Protein 4K5U (pdb70)

InterPro domains:
  IPR000372 Leucine-rich repeat N-terminal domain [PF01462] (1-28)
  IPR000372 Leucine-rich repeat N-terminal domain [SM00013] (1-33)
  IPR001611 Leucine-rich repeat [PF13855] (54-108)
  IPR001611 Leucine-rich repeat [PS51450] (78-99)
  IPR001611 Leucine-rich repeat [PS51450] (126-147)
  IPR003591 Leucine-rich repeat, typical subtype [SM00369] (32-51)
  IPR003591 Leucine-rich repeat, typical subtype [SM00369] (52-75)
  IPR003591 Leucine-rich repeat, typical subtype [SM00369] (76-99)
  IPR003591 Leucine-rich repeat, typical subtype [SM00369] (100-123)
  IPR003591 Leucine-rich repeat, typical subtype [SM00369] (124-147)
  IPR032675 Leucine-rich repeat domain superfamily [G3DSA:3.80.10.10] (1-218)
  IPR050541 Leucine-rich repeat and transmembrane domain-containing protein [PTHR24369] (2-107)

Sequence (870 aa):
ACPSQCSCSGTEVNCAGKSLASVPAGIPTTTRVLYLNSNQITKLEPGVFDRLANLRELHLWGNQLVSLPPGVFDNLANLEKLWLNSNQLTSLPAGLFDRLVNLEHLGLCCMKLTELPSGAFDKLTRLKQLGLDQNQLKSIPDGAFARLPSLTHVWLHTNPWDCQCTDILYLSGWVAQHSSIVGEGWPWRHSPDSAKCSGTNTPVRAVTEASTSPSKCPACPSQCSCSGTEVNCAGKSLASVPAGIPTTTRVLYLNSNQITKLEPGVFDRLANLRELHLWGNQLVSLPPGVFDNLANLEKLWLNSNQLTSLPAGLFDRLVNLEHLGLCCMKLTELPSGAFDKLTRLKQLGLDQNQLKSIPDGAFARLPSLTHVWLHTNPWDCQCTDILYLSGWVAQHSSIVGEGWPWRHSPDSAKCSGTNTPVRAVTEASTSPSKCPACPSQCSCSGTEVNCAGKSLASVPAGIPTTTRVLYLNSNQITKLEPGVFDRLANLRELHLWGNQLVSLPPGVFDNLANLEKLWLNSNQLTSLPAGLFDRLVNLEHLGLCCMKLTELPSGAFDKLTRLKQLGLDQNQLKSIPDGAFARLPSLTHVWLHTNPWDCQCTDILYLSGWVAQHSSIVGEGWPWRHSPDSAKCSGTNTPVRAVTEASTSPSKCACPSQCSCSGTEVNCAGKSLASVPAGIPTTTRVLYLNSNQITKLEPGVFDRLANLRELHLWGNQLVSLPPGVFDNLANLEKLWLNSNQLTSLPAGLFDRLVNLEHLGLCCMKLTELPSGAFDKLTRLKQLGLDQNQLKSIPDGAFARLPSLTHVWLHTNPWDCQCTDILYLSGWVAQHSSIVGEGWPWRHSPDSAKCSGTNTPVRAVTEASTSPSKC

B-factor: mean 22.4, std 8.34, range [7.24, 65.6]

Foldseek 3Di:
DADPQWDDDDQEIANALSQDAADDPDNDLSHAHYHHAQYAHAAYDACNCQSNLNYQEYHHAHYAHAAYPQCSCQSNLNHAEYAHEHYAYQEYDPNNCQNPQNYAYYHDAQYAHAAYDAQNCQNNQNHAEEEHAHYAYQAHAACRCVRNVNYQAYEQAHYQHALQAPRRVNVLCVLLVNQQRYADDVVTDRDSQRCAHNPPRGRSVPRDPVRYDNVPDD/DADPCWDDDDQEIANAQSQDQADDPDNDLSHAHYHPAQHAHAAYDAPNCQSNQNYQEYAHDHYAYAAYPQCNCVSNQNHAYYAHAQYAYQEYDPNRCQSPQNHAYYHDANYAHAAYDPPNCQRNQNYAEEEHAHYAYAAYAACNCVRNPNYQAYEQAHYQHALQAPRRVRVLCVLLVNQRRYADDVPTDRDSQRHAHNPPRGRSVPRDPVRYDNVPDD/DADPQWDDDDQEIGNAQRQDQEDDPDNDLSHAEYAHAHHAHQAYDAPPCQSNQNYQEYHHAHYAHAAYDQCRCQSNQNHAYYAHHHYAYQEYDPNSCQNPQNHAYYHDAQYAHAAYDQNNCQRNQRHAEEEHAHYAYQAYAACSCVNHVNYQAYEQAHYQHALQALRRPNVLCVLLVNQNRYADDVVTDRDSQRCAHNPPRGRSVPRDPVSYDNPPD/DADPCWDDDDQEIANEQSQDQADDPDRDLSHAAYHDYQHAHAAYDQVNCQSNQNYQYYAHYNYAYAAYPQCNCQSNCNHAEYAHAHYAYQEYDPNNCQSPQNHAYYHDAHYAHAAYDACNCQNNQNHAEEEHAQYAYQAYAACSCVNNVNYQAYEHANYQHALQALRLPNVLCVLLVNQNRYADDVPTDRDSQRCAHNPPRGRSVVRDNVNYDNVVD

Structure (mmCIF, N/CA/C/O backbone):
data_4K5U
#
_entry.id   4K5U
#
_cell.length_a   57.710
_cell.length_b   62.784
_cell.length_c   63.366
_cell.angle_alpha   72.03
_cell.angle_beta   71.39
_cell.angle_gamma   84.35
#
_symmetry.space_group_name_H-M   'P 1'
#
loop_
_entity.id
_entity.type
_entity.pdbx_description
1 polymer 'Variable lymphocyte receptor'
2 non-polymer beta-D-galactopyranose
3 water water
#
loop_
_atom_site.group_PDB
_atom_site.id
_atom_site.type_symbol
_atom_site.label_atom_id
_atom_site.label_alt_id
_atom_site.label_comp_id
_atom_site.label_asym_id
_atom_site.label_entity_id
_atom_site.label_seq_id
_atom_site.pdbx_PDB_ins_code
_atom_site.Cartn_x
_atom_site.Cartn_y
_atom_site.Cartn_z
_atom_site.occupancy
_atom_site.B_iso_or_equiv
_atom_site.auth_seq_id
_atom_site.auth_comp_id
_atom_site.auth_asym_id
_atom_site.auth_atom_id
_atom_site.pdbx_PDB_model_num
ATOM 1 N N . ALA A 1 2 ? 6.675 1.601 22.260 1.00 47.61 2 ALA B N 1
ATOM 2 C CA . ALA A 1 2 ? 5.850 0.898 23.307 1.00 46.43 2 ALA B CA 1
ATOM 3 C C . ALA A 1 2 ? 6.500 1.030 24.697 1.00 44.84 2 ALA B C 1
ATOM 4 O O . ALA A 1 2 ? 6.464 0.097 25.501 1.00 46.52 2 ALA B O 1
ATOM 6 N N . CYS A 1 3 ? 7.029 2.218 24.989 1.00 41.41 3 CYS B N 1
ATOM 7 C CA . CYS A 1 3 ? 8.117 2.347 25.940 1.00 37.21 3 CYS B CA 1
ATOM 8 C C . CYS A 1 3 ? 7.758 1.915 27.360 1.00 35.06 3 CYS B C 1
ATOM 9 O O . CYS A 1 3 ? 6.710 2.332 27.844 1.00 33.86 3 CYS B O 1
ATOM 12 N N . PRO A 1 4 ? 8.632 1.104 28.036 1.00 32.01 4 PRO B N 1
ATOM 13 C CA . PRO A 1 4 ? 8.401 0.940 29.462 1.00 30.52 4 PRO B CA 1
ATOM 14 C C . PRO A 1 4 ? 8.393 2.289 30.158 1.00 29.38 4 PRO B C 1
ATOM 15 O O . PRO A 1 4 ? 9.156 3.211 29.799 1.00 27.59 4 PRO B O 1
ATOM 19 N N . SER A 1 5 ? 7.464 2.447 31.092 1.00 28.25 5 SER B N 1
ATOM 20 C CA . SER A 1 5 ? 7.398 3.688 31.819 1.00 28.73 5 SER B CA 1
ATOM 21 C C . SER A 1 5 ? 8.727 4.113 32.467 1.00 28.38 5 SER B C 1
ATOM 22 O O . SER A 1 5 ? 9.019 5.356 32.513 1.00 27.20 5 SER B O 1
ATOM 25 N N . GLN A 1 6 ? 9.453 3.107 33.013 1.00 27.81 6 GLN B N 1
ATOM 26 C CA . GLN A 1 6 ? 10.730 3.335 33.749 1.00 27.93 6 GLN B CA 1
ATOM 27 C C . GLN A 1 6 ? 11.870 3.937 32.864 1.00 27.61 6 GLN B C 1
ATOM 28 O O . GLN A 1 6 ? 12.833 4.512 33.359 1.00 27.62 6 GLN B O 1
ATOM 34 N N . CYS A 1 7 ? 11.749 3.774 31.550 1.00 25.77 7 CYS B N 1
ATOM 35 C CA . CYS A 1 7 ? 12.863 4.001 30.653 1.00 24.84 7 CYS B CA 1
ATOM 36 C C . CYS A 1 7 ? 12.563 5.110 29.703 1.00 23.57 7 CYS B C 1
ATOM 37 O O . CYS A 1 7 ? 11.443 5.663 29.687 1.00 23.07 7 CYS B O 1
ATOM 40 N N . SER A 1 8 ? 13.542 5.463 28.896 1.00 20.58 8 SER B N 1
ATOM 41 C CA . SER A 1 8 ? 13.297 6.413 27.809 1.00 20.41 8 SER B CA 1
ATOM 42 C C . SER A 1 8 ? 13.548 5.712 26.523 1.00 19.92 8 SER B C 1
ATOM 43 O O . SER A 1 8 ? 14.480 4.944 26.440 1.00 20.24 8 SER B O 1
ATOM 46 N N . CYS A 1 9 ? 12.750 5.994 25.511 1.00 20.76 9 CYS B N 1
ATOM 47 C CA . CYS A 1 9 ? 12.867 5.216 24.236 1.00 23.26 9 CYS B CA 1
ATOM 48 C C . CYS A 1 9 ? 12.659 6.217 23.136 1.00 22.80 9 CYS B C 1
ATOM 49 O O . CYS A 1 9 ? 11.636 6.959 23.143 1.00 21.34 9 CYS B O 1
ATOM 52 N N . SER A 1 10 ? 13.586 6.259 22.163 1.00 21.46 10 SER B N 1
ATOM 53 C CA . SER A 1 10 ? 13.335 6.949 20.940 1.00 19.03 10 SER B CA 1
ATOM 54 C C . SER A 1 10 ? 14.149 6.220 19.914 1.00 18.77 10 SER B C 1
ATOM 55 O O . SER A 1 10 ? 15.173 5.648 20.240 1.00 17.57 10 SER B O 1
ATOM 58 N N . GLY A 1 11 ? 13.711 6.234 18.660 1.00 17.72 11 GLY B N 1
ATOM 59 C CA . GLY A 1 11 ? 14.469 5.506 17.649 1.00 19.11 11 GLY B CA 1
ATOM 60 C C . GLY A 1 11 ? 14.477 4.030 17.982 1.00 20.29 11 GLY B C 1
ATOM 61 O O . GLY A 1 11 ? 13.430 3.457 18.375 1.00 21.52 11 GLY B O 1
ATOM 62 N N . THR A 1 12 ? 15.673 3.423 17.911 1.00 17.09 12 THR B N 1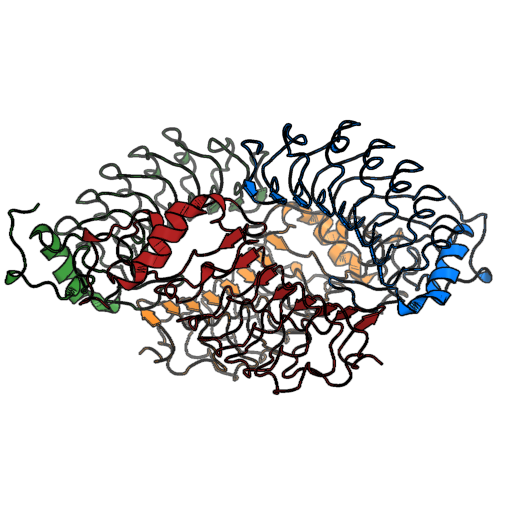
ATOM 63 C CA . THR A 1 12 ? 15.801 2.075 18.254 1.00 16.55 12 THR B CA 1
ATOM 64 C C . THR A 1 12 ? 16.631 1.930 19.521 1.00 15.20 12 THR B C 1
ATOM 65 O O . THR A 1 12 ? 17.166 0.868 19.738 1.00 13.98 12 THR B O 1
ATOM 69 N N . GLU A 1 13 ? 16.744 3.007 20.316 1.00 14.78 13 GLU B N 1
ATOM 70 C CA . GLU A 1 13 ? 17.568 2.983 21.583 1.00 12.45 13 GLU B CA 1
ATOM 71 C C . GLU A 1 13 ? 16.636 2.985 22.816 1.00 13.46 13 GLU B C 1
ATOM 72 O O . GLU A 1 13 ? 15.605 3.723 22.799 1.00 14.68 13 GLU B O 1
ATOM 78 N N . VAL A 1 14 ? 16.883 2.088 23.767 1.00 14.56 14 VAL B N 1
ATOM 79 C CA . VAL A 1 14 ? 16.040 2.103 24.988 1.00 16.33 14 VAL B CA 1
ATOM 80 C C . VAL A 1 14 ? 16.994 2.308 26.156 1.00 17.02 14 VAL B C 1
ATOM 81 O O . VAL A 1 14 ? 17.970 1.569 26.319 1.00 17.05 14 VAL B O 1
ATOM 85 N N . ASN A 1 15 ? 16.792 3.382 26.903 1.00 16.69 15 ASN B N 1
ATOM 86 C CA . ASN A 1 15 ? 17.725 3.659 28.047 1.00 16.49 15 ASN B CA 1
ATOM 87 C C . ASN A 1 15 ? 17.000 3.386 29.364 1.00 17.99 15 ASN B C 1
ATOM 88 O O . ASN A 1 15 ? 16.080 4.121 29.733 1.00 19.56 15 ASN B O 1
ATOM 93 N N . CYS A 1 16 ? 17.358 2.317 30.055 1.00 16.11 16 CYS B N 1
ATOM 94 C CA . CYS A 1 16 ? 16.803 2.053 31.386 1.00 19.60 16 CYS B CA 1
ATOM 95 C C . CYS A 1 16 ? 17.973 2.077 32.379 1.00 19.36 16 CYS B C 1
ATOM 96 O O . CYS A 1 16 ? 17.853 1.374 33.341 1.00 20.87 16 CYS B O 1
ATOM 99 N N . ALA A 1 17 ? 19.034 2.836 32.147 1.00 17.74 17 ALA B N 1
ATOM 100 C CA . ALA A 1 17 ? 20.230 2.713 33.003 1.00 18.07 17 ALA B CA 1
ATOM 101 C C . ALA A 1 17 ? 19.969 3.508 34.292 1.00 20.51 17 ALA B C 1
ATOM 102 O O . ALA A 1 17 ? 19.353 4.573 34.220 1.00 22.28 17 ALA B O 1
ATOM 104 N N . GLY A 1 18 ? 20.530 3.032 35.397 1.00 20.63 18 GLY B N 1
ATOM 105 C CA . GLY A 1 18 ? 20.704 3.879 36.609 1.00 22.92 18 GLY B CA 1
ATOM 106 C C . GLY A 1 18 ? 19.337 4.184 37.205 1.00 23.14 18 GLY B C 1
ATOM 107 O O . GLY A 1 18 ? 19.152 5.241 37.805 1.00 25.45 18 GLY B O 1
ATOM 108 N N . LYS A 1 19 ? 18.369 3.296 37.021 1.00 23.93 19 LYS B N 1
ATOM 109 C CA . LYS A 1 19 ? 16.986 3.568 37.398 1.00 25.14 19 LYS B CA 1
ATOM 110 C C . LYS A 1 19 ? 16.611 2.807 38.618 1.00 26.57 19 LYS B C 1
ATOM 111 O O . LYS A 1 19 ? 15.447 2.598 38.880 1.00 27.27 19 LYS B O 1
ATOM 117 N N . SER A 1 20 ? 17.586 2.340 39.368 1.00 27.12 20 SER B N 1
ATOM 118 C CA . SER A 1 20 ? 17.281 1.475 40.509 1.00 27.88 20 SER B CA 1
ATOM 119 C C . SER A 1 20 ? 16.408 0.242 40.202 1.00 27.61 20 SER B C 1
ATOM 120 O O . SER A 1 20 ? 15.565 -0.141 41.006 1.00 25.99 20 SER B O 1
ATOM 123 N N . LEU A 1 21 ? 16.563 -0.373 39.025 1.00 24.95 21 LEU B N 1
ATOM 124 C CA . LEU A 1 21 ? 15.764 -1.532 38.696 1.00 25.35 21 LEU B CA 1
ATOM 125 C C . LEU A 1 21 ? 16.186 -2.822 39.296 1.00 25.20 21 LEU B C 1
ATOM 126 O O . LEU A 1 21 ? 17.371 -3.127 39.412 1.00 25.10 21 LEU B O 1
ATOM 131 N N . ALA A 1 22 ? 15.223 -3.677 39.567 1.00 26.31 22 ALA B N 1
ATOM 132 C CA . ALA A 1 22 ? 15.494 -4.979 40.110 1.00 25.38 22 ALA B CA 1
ATOM 133 C C . ALA A 1 22 ? 15.299 -6.074 39.139 1.00 24.93 22 ALA B C 1
ATOM 134 O O . ALA A 1 22 ? 15.610 -7.215 39.394 1.00 25.48 22 ALA B O 1
ATOM 136 N N . SER A 1 23 ? 14.748 -5.725 37.988 1.00 26.29 23 SER B N 1
ATOM 137 C CA . SER A 1 23 ? 14.483 -6.713 36.967 1.00 25.42 23 SER B CA 1
ATOM 138 C C . SER A 1 23 ? 14.404 -6.008 35.614 1.00 24.08 23 SER B C 1
ATOM 139 O O . SER A 1 23 ? 14.246 -4.769 35.512 1.00 24.70 23 SER B O 1
ATOM 142 N N . VAL A 1 24 ? 14.482 -6.821 34.567 1.00 25.20 24 VAL B N 1
ATOM 143 C CA . VAL A 1 24 ? 14.379 -6.300 33.225 1.00 24.55 24 VAL B CA 1
ATOM 144 C C . VAL A 1 24 ? 12.932 -5.885 32.979 1.00 24.94 24 VAL B C 1
ATOM 145 O O . VAL A 1 24 ? 12.033 -6.713 33.157 1.00 26.07 24 VAL B O 1
ATOM 149 N N . PRO A 1 25 ? 12.705 -4.653 32.634 1.00 23.71 25 PRO B N 1
ATOM 150 C CA . PRO A 1 25 ? 11.297 -4.243 32.454 1.00 26.14 25 PRO B CA 1
ATOM 151 C C . PRO A 1 25 ? 10.575 -4.888 31.282 1.00 27.84 25 PRO B C 1
ATOM 152 O O . PRO A 1 25 ? 11.191 -5.280 30.279 1.00 27.72 25 PRO B O 1
ATOM 156 N N . ALA A 1 26 ? 9.264 -5.071 31.445 1.00 27.42 26 ALA B N 1
ATOM 157 C CA . ALA A 1 26 ? 8.481 -5.655 30.367 1.00 28.15 26 ALA B CA 1
ATOM 158 C C . ALA A 1 26 ? 8.144 -4.622 29.303 1.00 27.10 26 ALA B C 1
ATOM 159 O O . ALA A 1 26 ? 8.029 -3.430 29.593 1.00 30.41 26 ALA B O 1
ATOM 161 N N . GLY A 1 27 ? 7.980 -5.127 28.064 1.00 27.75 27 GLY B N 1
ATOM 162 C CA . GLY A 1 27 ? 7.497 -4.340 26.930 1.00 27.02 27 GLY B CA 1
ATOM 163 C C . GLY A 1 27 ? 8.540 -3.522 26.166 1.00 25.90 27 GLY B C 1
ATOM 164 O O . GLY A 1 27 ? 8.232 -2.506 25.539 1.00 28.13 27 GLY B O 1
ATOM 165 N N . ILE A 1 28 ? 9.783 -3.962 26.253 1.00 25.06 28 ILE B N 1
ATOM 166 C CA . ILE A 1 28 ? 10.849 -3.236 25.517 1.00 20.88 28 ILE B CA 1
ATOM 167 C C . ILE A 1 28 ? 10.508 -3.550 24.044 1.00 19.18 28 ILE B C 1
ATOM 168 O O . ILE A 1 28 ? 10.270 -4.691 23.734 1.00 18.94 28 ILE B O 1
ATOM 173 N N . PRO A 1 29 ? 10.465 -2.525 23.213 1.00 20.07 29 PRO B N 1
ATOM 174 C CA . PRO A 1 29 ? 9.939 -2.689 21.849 1.00 17.93 29 PRO B CA 1
ATOM 175 C C . PRO A 1 29 ? 10.791 -3.659 21.062 1.00 19.08 29 PRO B C 1
ATOM 176 O O . PRO A 1 29 ? 12.054 -3.731 21.247 1.00 16.41 29 PRO B O 1
ATOM 180 N N . THR A 1 30 ? 10.130 -4.433 20.177 1.00 20.21 30 THR B N 1
ATOM 181 C CA . THR A 1 30 ? 10.889 -5.454 19.424 1.00 21.23 30 THR B CA 1
ATOM 182 C C . THR A 1 30 ? 11.910 -4.868 18.439 1.00 18.97 30 THR B C 1
ATOM 183 O O . THR A 1 30 ? 12.871 -5.558 18.027 1.00 18.43 30 THR B O 1
ATOM 187 N N . THR A 1 31 ? 11.744 -3.604 18.109 1.00 19.50 31 THR B N 1
ATOM 188 C CA . THR A 1 31 ? 12.640 -2.881 17.157 1.00 19.45 31 THR B CA 1
ATOM 189 C C . THR A 1 31 ? 13.971 -2.418 17.827 1.00 17.40 31 THR B C 1
ATOM 190 O O . THR A 1 31 ? 14.905 -1.880 17.147 1.00 16.37 31 THR B O 1
ATOM 194 N N . THR A 1 32 ? 14.068 -2.697 19.142 1.00 15.29 32 THR B N 1
ATOM 195 C CA . THR A 1 32 ? 15.261 -2.163 19.879 1.00 14.79 32 THR B CA 1
ATOM 196 C C . THR A 1 32 ? 16.618 -2.716 19.341 1.00 13.23 32 THR B C 1
ATOM 197 O O . THR A 1 32 ? 16.784 -3.877 19.196 1.00 13.65 32 THR B O 1
ATOM 201 N N . ARG A 1 33 ? 17.557 -1.793 19.121 1.00 13.86 33 ARG B N 1
ATOM 202 C CA . ARG A 1 33 ? 18.906 -2.163 18.634 1.00 14.30 33 ARG B CA 1
ATOM 203 C C . ARG A 1 33 ? 19.906 -1.886 19.732 1.00 13.67 33 ARG B C 1
ATOM 204 O O . ARG A 1 33 ? 20.913 -2.574 19.818 1.00 12.49 33 ARG B O 1
ATOM 212 N N . VAL A 1 34 ? 19.650 -0.890 20.599 1.00 13.44 34 VAL B N 1
ATOM 213 C CA . VAL A 1 34 ? 20.665 -0.571 21.670 1.00 12.94 34 VAL B CA 1
ATOM 214 C C . VAL A 1 34 ? 19.889 -0.495 22.985 1.00 12.29 34 VAL B C 1
ATOM 215 O O . VAL A 1 34 ? 18.898 0.265 23.038 1.00 15.54 34 VAL B O 1
ATOM 219 N N . LEU A 1 35 ? 20.259 -1.362 23.916 1.00 12.41 35 LEU B N 1
ATOM 220 C CA . LEU A 1 35 ? 19.525 -1.494 25.188 1.00 12.51 35 LEU B CA 1
ATOM 221 C C . LEU A 1 35 ? 20.447 -1.218 26.346 1.00 14.11 35 LEU B C 1
ATOM 222 O O . LEU A 1 35 ? 21.399 -1.971 26.570 1.00 15.10 35 LEU B O 1
ATOM 227 N N . TYR A 1 36 ? 20.155 -0.160 27.089 1.00 14.55 36 TYR B N 1
ATOM 228 C CA . TYR A 1 36 ? 20.976 0.125 28.287 1.00 14.44 36 TYR B CA 1
ATOM 229 C C . TYR A 1 36 ? 20.301 -0.371 29.544 1.00 14.15 36 TYR B C 1
ATOM 230 O O . TYR A 1 36 ? 19.226 0.149 29.888 1.00 17.89 36 TYR B O 1
ATOM 239 N N . LEU A 1 37 ? 20.854 -1.348 30.223 1.00 15.30 37 LEU B N 1
ATOM 240 C CA . LEU A 1 37 ? 20.239 -1.861 31.474 1.00 12.85 37 LEU B CA 1
ATOM 241 C C . LEU A 1 37 ? 21.286 -1.810 32.527 1.00 13.72 37 LEU B C 1
ATOM 242 O O . LEU A 1 37 ? 21.100 -2.502 33.616 1.00 14.22 37 LEU B O 1
ATOM 247 N N . ASN A 1 38 ? 22.334 -1.029 32.260 1.00 13.13 38 ASN B N 1
ATOM 248 C CA . ASN A 1 38 ? 23.505 -0.994 33.223 1.00 12.20 38 ASN B CA 1
ATOM 249 C C . ASN A 1 38 ? 23.163 -0.241 34.459 1.00 15.51 38 ASN B C 1
ATOM 250 O O . ASN A 1 38 ? 22.185 0.490 34.485 1.00 15.59 38 ASN B O 1
ATOM 255 N N . SER A 1 39 ? 23.997 -0.464 35.475 1.00 17.79 39 SER B N 1
ATOM 256 C CA . SER A 1 39 ? 24.032 0.430 36.681 1.00 16.82 39 SER B CA 1
ATOM 257 C C . SER A 1 39 ? 22.680 0.334 37.433 1.00 18.79 39 SER B C 1
ATOM 258 O O . SER A 1 39 ? 22.217 1.339 38.003 1.00 20.67 39 SER B O 1
ATOM 261 N N . ASN A 1 40 ? 22.113 -0.851 37.473 1.00 16.26 40 ASN B N 1
ATOM 262 C CA . ASN A 1 40 ? 20.819 -1.105 38.181 1.00 19.41 40 ASN B CA 1
ATOM 263 C C . ASN A 1 40 ? 21.070 -1.983 39.368 1.00 21.51 40 ASN B C 1
ATOM 264 O O . ASN A 1 40 ? 22.219 -2.040 39.822 1.00 21.00 40 ASN B O 1
ATOM 269 N N . GLN A 1 41 ? 20.034 -2.675 39.882 1.00 22.11 41 GLN B N 1
ATOM 270 C CA . GLN A 1 41 ? 20.127 -3.669 40.944 1.00 22.85 41 GLN B CA 1
ATOM 271 C C . GLN A 1 41 ? 19.634 -5.029 40.534 1.00 21.56 41 GLN B C 1
ATOM 272 O O . GLN A 1 41 ? 18.981 -5.744 41.278 1.00 21.55 41 GLN B O 1
ATOM 278 N N . ILE A 1 42 ? 19.961 -5.454 39.315 1.00 20.00 42 ILE B N 1
ATOM 279 C CA . ILE A 1 42 ? 19.478 -6.740 38.839 1.00 23.09 42 ILE B CA 1
ATOM 280 C C . ILE A 1 42 ? 20.355 -7.874 39.287 1.00 23.96 42 ILE B C 1
ATOM 281 O O . ILE A 1 42 ? 21.558 -7.815 39.033 1.00 24.09 42 ILE B O 1
ATOM 286 N N . THR A 1 43 ? 19.788 -8.893 39.965 1.00 22.96 43 THR B N 1
ATOM 287 C CA . THR A 1 43 ? 20.566 -9.965 40.546 1.00 27.57 43 THR B CA 1
ATOM 288 C C . THR A 1 43 ? 20.395 -11.226 39.731 1.00 26.90 43 THR B C 1
ATOM 289 O O . THR A 1 43 ? 21.252 -12.108 39.714 1.00 28.19 43 THR B O 1
ATOM 293 N N . LYS A 1 44 ? 19.286 -11.307 39.009 1.00 30.05 44 LYS B N 1
ATOM 294 C CA . LYS A 1 44 ? 19.170 -12.411 38.080 1.00 30.85 44 LYS B CA 1
ATOM 295 C C . LYS A 1 44 ? 18.387 -12.023 36.847 1.00 30.27 44 LYS B C 1
ATOM 296 O O . LYS A 1 44 ? 17.724 -11.012 36.813 1.00 31.91 44 LYS B O 1
ATOM 302 N N . LEU A 1 45 ? 18.503 -12.860 35.830 1.00 29.54 45 LEU B N 1
ATOM 303 C CA . LEU A 1 45 ? 17.688 -12.699 34.631 1.00 30.67 45 LEU B CA 1
ATOM 304 C C . LEU A 1 45 ? 16.728 -13.869 34.532 1.00 30.84 45 LEU B C 1
ATOM 305 O O . LEU A 1 45 ? 17.114 -15.026 34.756 1.00 30.23 45 LEU B O 1
ATOM 310 N N . GLU A 1 46 ? 15.488 -13.570 34.141 1.00 32.01 46 GLU B N 1
ATOM 311 C CA . GLU A 1 46 ? 14.515 -14.648 33.901 1.00 34.48 46 GLU B CA 1
ATOM 312 C C . GLU A 1 46 ? 14.847 -15.344 32.592 1.00 33.98 46 GLU B C 1
ATOM 313 O O . GLU A 1 46 ? 15.201 -14.669 31.642 1.00 32.97 46 GLU B O 1
ATOM 319 N N . PRO A 1 47 ? 14.761 -16.692 32.541 1.00 34.09 47 PRO B N 1
ATOM 320 C CA . PRO A 1 47 ? 15.068 -17.303 31.245 1.00 33.83 47 PRO B CA 1
ATOM 321 C C . PRO A 1 47 ? 14.027 -16.796 30.192 1.00 32.94 47 PRO B C 1
ATOM 322 O O . PRO A 1 47 ? 12.827 -16.609 30.517 1.00 34.84 47 PRO B O 1
ATOM 326 N N . GLY A 1 48 ? 14.484 -16.511 28.979 1.00 30.51 48 GLY B N 1
ATOM 327 C CA . GLY A 1 48 ? 13.535 -15.959 27.966 1.00 27.41 48 GLY B CA 1
ATOM 328 C C . GLY A 1 48 ? 13.512 -14.431 27.876 1.00 23.66 48 GLY B C 1
ATOM 329 O O . GLY A 1 48 ? 12.896 -13.838 27.000 1.00 24.99 48 GLY B O 1
ATOM 330 N N . VAL A 1 49 ? 14.123 -13.755 28.838 1.00 22.37 49 VAL B N 1
ATOM 331 C CA . VAL A 1 49 ? 13.939 -12.340 28.922 1.00 21.31 49 VAL B CA 1
ATOM 332 C C . VAL A 1 49 ? 14.264 -11.569 27.650 1.00 20.95 49 VAL B C 1
ATOM 333 O O . VAL A 1 49 ? 13.701 -10.487 27.397 1.00 21.49 49 VAL B O 1
ATOM 337 N N . PHE A 1 50 ? 15.193 -12.095 26.850 1.00 18.73 50 PHE B N 1
ATOM 338 C CA . PHE A 1 50 ? 15.583 -11.287 25.716 1.00 20.52 50 PHE B CA 1
ATOM 339 C C . PHE A 1 50 ? 15.080 -12.031 24.479 1.00 21.73 50 PHE B C 1
ATOM 340 O O . PHE A 1 50 ? 15.476 -11.652 23.384 1.00 21.98 50 PHE B O 1
ATOM 348 N N . ASP A 1 51 ? 14.231 -13.035 24.628 1.00 22.92 51 ASP B N 1
ATOM 349 C CA . ASP A 1 51 ? 13.846 -13.812 23.403 1.00 24.98 51 ASP B CA 1
ATOM 350 C C . ASP A 1 51 ? 13.102 -12.990 22.327 1.00 25.80 51 ASP B C 1
ATOM 351 O O . ASP A 1 51 ? 13.221 -13.331 21.112 1.00 26.36 51 ASP B O 1
ATOM 356 N N . ARG A 1 52 ? 12.432 -11.892 22.729 1.00 23.80 52 ARG B N 1
ATOM 357 C CA . ARG A 1 52 ? 11.697 -11.038 21.729 1.00 22.88 52 ARG B CA 1
ATOM 358 C C . ARG A 1 52 ? 12.562 -9.973 21.071 1.00 20.34 52 ARG B C 1
ATOM 359 O O . ARG A 1 52 ? 12.126 -9.319 20.086 1.00 23.21 52 ARG B O 1
ATOM 367 N N . LEU A 1 53 ? 13.791 -9.815 21.561 1.00 16.59 53 LEU B N 1
ATOM 368 C CA . LEU A 1 53 ? 14.627 -8.645 21.195 1.00 17.46 53 LEU B CA 1
ATOM 369 C C . LEU A 1 53 ? 15.715 -9.094 20.236 1.00 19.29 53 LEU B C 1
ATOM 370 O O . LEU A 1 53 ? 16.903 -8.742 20.367 1.00 18.67 53 LEU B O 1
ATOM 375 N N . ALA A 1 54 ? 15.294 -9.802 19.188 1.00 20.67 54 ALA B N 1
ATOM 376 C CA . ALA A 1 54 ? 16.312 -10.280 18.201 1.00 21.55 54 ALA B CA 1
ATOM 377 C C . ALA A 1 54 ? 17.016 -9.197 17.448 1.00 19.62 54 ALA B C 1
ATOM 378 O O . ALA A 1 54 ? 18.023 -9.459 16.825 1.00 20.46 54 ALA B O 1
ATOM 380 N N . ASN A 1 55 ? 16.507 -7.995 17.469 1.00 17.69 55 ASN B N 1
ATOM 381 C CA . ASN A 1 55 ? 17.155 -6.903 16.736 1.00 15.92 55 ASN B CA 1
ATOM 382 C C . ASN A 1 55 ? 18.313 -6.264 17.522 1.00 14.09 55 ASN B C 1
ATOM 383 O O . ASN A 1 55 ? 18.939 -5.345 16.978 1.00 14.51 55 ASN B O 1
ATOM 388 N N . LEU A 1 56 ? 18.539 -6.670 18.775 1.00 14.02 56 LEU B N 1
ATOM 389 C CA . LEU A 1 56 ? 19.639 -6.018 19.529 1.00 13.54 56 LEU B CA 1
ATOM 390 C C . LEU A 1 56 ? 20.998 -6.126 18.826 1.00 12.56 56 LEU B C 1
ATOM 391 O O . LEU A 1 56 ? 21.393 -7.192 18.370 1.00 14.66 56 LEU B O 1
ATOM 396 N N . ARG A 1 57 ? 21.701 -5.019 18.776 1.00 12.35 57 ARG B N 1
ATOM 397 C CA . ARG A 1 57 ? 23.102 -4.941 18.329 1.00 11.89 57 ARG B CA 1
ATOM 398 C C . ARG A 1 57 ? 24.000 -4.692 19.568 1.00 11.03 57 ARG B C 1
ATOM 399 O O . ARG A 1 57 ? 25.136 -5.152 19.569 1.00 12.14 57 ARG B O 1
ATOM 407 N N . GLU A 1 58 ? 23.479 -4.023 20.619 1.00 10.81 58 GLU B N 1
ATOM 408 C CA . GLU A 1 58 ? 24.388 -3.707 21.765 1.00 12.52 58 GLU B CA 1
ATOM 409 C C . GLU A 1 58 ? 23.616 -3.874 23.018 1.00 11.49 58 GLU B C 1
ATOM 410 O O . GLU A 1 58 ? 22.509 -3.344 23.108 1.00 13.64 58 GLU B O 1
ATOM 416 N N . LEU A 1 59 ? 24.137 -4.636 23.921 1.00 13.68 59 LEU B N 1
ATOM 417 C CA . LEU A 1 59 ? 23.395 -4.930 25.150 1.00 12.15 59 LEU B CA 1
ATOM 418 C C . LEU A 1 59 ? 24.296 -4.553 26.334 1.00 11.89 59 LEU B C 1
ATOM 419 O O . LEU A 1 59 ? 25.348 -5.123 26.528 1.00 12.77 59 LEU B O 1
ATOM 424 N N . HIS A 1 60 ? 23.773 -3.679 27.171 1.00 13.65 60 HIS B N 1
ATOM 425 C CA . HIS A 1 60 ? 24.631 -3.149 28.259 1.00 14.07 60 HIS B CA 1
ATOM 426 C C . HIS A 1 60 ? 24.126 -3.686 29.571 1.00 13.53 60 HIS B C 1
ATOM 427 O O . HIS A 1 60 ? 23.060 -3.155 29.996 1.00 16.20 60 HIS B O 1
ATOM 434 N N . LEU A 1 61 ? 24.807 -4.675 30.210 1.00 14.30 61 LEU B N 1
ATOM 435 C CA . LEU A 1 61 ? 24.283 -5.318 31.469 1.00 13.66 61 LEU B CA 1
ATOM 436 C C . LEU A 1 61 ? 25.266 -4.947 32.564 1.00 13.71 61 LEU B C 1
ATOM 437 O O . LEU A 1 61 ? 25.164 -5.473 33.630 1.00 12.86 61 LEU B O 1
ATOM 442 N N . TRP A 1 62 ? 26.242 -4.107 32.237 1.00 13.79 62 TRP B N 1
ATOM 443 C CA . TRP A 1 62 ? 27.383 -3.906 33.194 1.00 12.51 62 TRP B CA 1
ATOM 444 C C . TRP A 1 62 ? 26.892 -3.166 34.458 1.00 14.21 62 TRP B C 1
ATOM 445 O O . TRP A 1 62 ? 25.913 -2.437 34.481 1.00 15.66 62 TRP B O 1
ATOM 456 N N . GLY A 1 63 ? 27.631 -3.414 35.521 1.00 14.44 63 GLY B N 1
ATOM 457 C CA . GLY A 1 63 ? 27.371 -2.682 36.776 1.00 16.10 63 GLY B CA 1
ATOM 458 C C . GLY A 1 63 ? 26.072 -3.100 37.483 1.00 16.94 63 GLY B C 1
ATOM 459 O O . GLY A 1 63 ? 25.512 -2.298 38.281 1.00 21.47 63 GLY B O 1
ATOM 460 N N . ASN A 1 64 ? 25.615 -4.324 37.314 1.00 15.54 64 ASN B N 1
ATOM 461 C CA . ASN A 1 64 ? 24.461 -4.935 38.057 1.00 17.17 64 ASN B CA 1
ATOM 462 C C . ASN A 1 64 ? 25.061 -5.868 39.081 1.00 18.73 64 ASN B C 1
ATOM 463 O O . ASN A 1 64 ? 26.295 -5.707 39.376 1.00 20.89 64 ASN B O 1
ATOM 468 N N . GLN A 1 65 ? 24.297 -6.792 39.670 1.00 18.43 65 GLN B N 1
ATOM 469 C CA . GLN A 1 65 ? 24.850 -7.775 40.580 1.00 19.82 65 GLN B CA 1
ATOM 470 C C . GLN A 1 65 ? 24.429 -9.141 40.200 1.00 19.41 65 GLN B C 1
ATOM 471 O O . GLN A 1 65 ? 24.092 -9.981 41.060 1.00 20.81 65 GLN B O 1
ATOM 477 N N . LEU A 1 66 ? 24.455 -9.439 38.881 1.00 18.88 66 LEU B N 1
ATOM 478 C CA . LEU A 1 66 ? 24.119 -10.755 38.445 1.00 19.52 66 LEU B CA 1
ATOM 479 C C . LEU A 1 66 ? 25.014 -11.824 39.035 1.00 20.91 66 LEU B C 1
ATOM 480 O O . LEU A 1 66 ? 26.283 -11.780 38.934 1.00 21.04 66 LEU B O 1
ATOM 485 N N . VAL A 1 67 ? 24.394 -12.873 39.592 1.00 21.46 67 VAL B N 1
ATOM 486 C CA . VAL A 1 67 ? 25.141 -13.979 40.124 1.00 24.35 67 VAL B CA 1
ATOM 487 C C . VAL A 1 67 ? 25.264 -15.184 39.218 1.00 25.01 67 VAL B C 1
ATOM 488 O O . VAL A 1 67 ? 26.164 -15.946 39.384 1.00 25.47 67 VAL B O 1
ATOM 492 N N . SER A 1 68 ? 24.358 -15.344 38.259 1.00 24.66 68 SER B N 1
ATOM 493 C CA . SER A 1 68 ? 24.554 -16.344 37.231 1.00 26.53 68 SER B CA 1
ATOM 494 C C . SER A 1 68 ? 23.768 -15.931 35.972 1.00 25.59 68 SER B C 1
ATOM 495 O O . SER A 1 68 ? 23.021 -14.961 35.992 1.00 23.60 68 SER B O 1
ATOM 498 N N . LEU A 1 69 ? 23.945 -16.716 34.903 1.00 25.89 69 LEU B N 1
ATOM 499 C CA . LEU A 1 69 ? 23.231 -16.427 33.671 1.00 26.92 69 LEU B CA 1
ATOM 500 C C . LEU A 1 69 ? 22.604 -17.743 33.251 1.00 27.74 69 LEU B C 1
ATOM 501 O O . LEU A 1 69 ? 23.278 -18.796 33.327 1.00 29.77 69 LEU B O 1
ATOM 506 N N . PRO A 1 70 ? 21.331 -17.696 32.821 1.00 28.96 70 PRO B N 1
ATOM 507 C CA . PRO A 1 70 ? 20.682 -18.941 32.315 1.00 29.37 70 PRO B CA 1
ATOM 508 C C . PRO A 1 70 ? 21.354 -19.379 30.989 1.00 30.84 70 PRO B C 1
ATOM 509 O O . PRO A 1 70 ? 21.774 -18.522 30.192 1.00 30.03 70 PRO B O 1
ATOM 513 N N . PRO A 1 71 ? 21.456 -20.686 30.744 1.00 31.16 71 PRO B N 1
ATOM 514 C CA . PRO A 1 71 ? 22.360 -21.196 29.645 1.00 31.44 71 PRO B CA 1
ATOM 515 C C . PRO A 1 71 ? 22.075 -20.720 28.174 1.00 31.85 71 PRO B C 1
ATOM 516 O O . PRO A 1 71 ? 23.007 -20.761 27.295 1.00 34.43 71 PRO B O 1
ATOM 520 N N . GLY A 1 72 ? 20.856 -20.258 27.920 1.00 29.19 72 GLY B N 1
ATOM 521 C CA . GLY A 1 72 ? 20.489 -19.843 26.543 1.00 26.56 72 GLY B CA 1
ATOM 522 C C . GLY A 1 72 ? 19.888 -18.461 26.499 1.00 24.65 72 GLY B C 1
ATOM 523 O O . GLY A 1 72 ? 19.151 -18.077 25.574 1.00 24.44 72 GLY B O 1
ATOM 524 N N . VAL A 1 73 ? 20.217 -17.687 27.508 1.00 22.22 73 VAL B N 1
ATOM 525 C CA . VAL A 1 73 ? 19.713 -16.386 27.618 1.00 21.49 73 VAL B CA 1
ATOM 526 C C . VAL A 1 73 ? 20.017 -15.448 26.416 1.00 19.98 73 VAL B C 1
ATOM 527 O O . VAL A 1 73 ? 19.218 -14.598 26.106 1.00 19.21 73 VAL B O 1
ATOM 531 N N . PHE A 1 74 ? 21.079 -15.728 25.656 1.00 18.24 74 PHE B N 1
ATOM 532 C CA . PHE A 1 74 ? 21.452 -14.882 24.539 1.00 18.91 74 PHE B CA 1
ATOM 533 C C . PHE A 1 74 ? 21.142 -15.559 23.172 1.00 19.45 74 PHE B C 1
ATOM 534 O O . PHE A 1 74 ? 21.521 -15.010 22.159 1.00 17.97 74 PHE B O 1
ATOM 542 N N . ASP A 1 75 ? 20.454 -16.686 23.174 1.00 20.24 75 ASP B N 1
ATOM 543 C CA . ASP A 1 75 ? 20.383 -17.524 21.947 1.00 20.69 75 ASP B CA 1
ATOM 544 C C . ASP A 1 75 ? 19.691 -16.902 20.773 1.00 20.55 75 ASP B C 1
ATOM 545 O O . ASP A 1 75 ? 19.961 -17.316 19.605 1.00 20.15 75 ASP B O 1
ATOM 550 N N . ASN A 1 76 ? 18.808 -15.940 21.017 1.00 20.19 76 ASN B N 1
ATOM 551 C CA . ASN A 1 76 ? 18.061 -15.336 19.908 1.00 19.08 76 ASN B CA 1
ATOM 552 C C . ASN A 1 76 ? 18.741 -14.066 19.368 1.00 17.97 76 ASN B C 1
ATOM 553 O O . ASN A 1 76 ? 18.209 -13.365 18.496 1.00 18.50 76 ASN B O 1
ATOM 558 N N . LEU A 1 77 ? 19.898 -13.695 19.930 1.00 16.19 77 LEU B N 1
ATOM 559 C CA . LEU A 1 77 ? 20.468 -12.405 19.613 1.00 15.02 77 LEU B CA 1
ATOM 560 C C . LEU A 1 77 ? 21.483 -12.564 18.519 1.00 16.92 77 LEU B C 1
ATOM 561 O O . LEU A 1 77 ? 22.650 -12.240 18.662 1.00 16.47 77 LEU B O 1
ATOM 566 N N . ALA A 1 78 ? 20.967 -12.928 17.352 1.00 18.20 78 ALA B N 1
ATOM 567 C CA . ALA A 1 78 ? 21.832 -13.272 16.250 1.00 19.13 78 ALA B CA 1
ATOM 568 C C . ALA A 1 78 ? 22.527 -12.047 15.693 1.00 17.03 78 ALA B C 1
ATOM 569 O O . ALA A 1 78 ? 23.534 -12.186 15.044 1.00 22.04 78 ALA B O 1
ATOM 571 N N . ASN A 1 79 ? 21.983 -10.876 15.961 1.00 14.07 79 ASN B N 1
ATOM 572 C CA . ASN A 1 79 ? 22.521 -9.578 15.441 1.00 14.88 79 ASN B CA 1
ATOM 573 C C . ASN A 1 79 ? 23.482 -8.861 16.373 1.00 12.86 79 ASN B C 1
ATOM 574 O O . ASN A 1 79 ? 23.989 -7.738 16.067 1.00 14.20 79 ASN B O 1
ATOM 579 N N . LEU A 1 80 ? 23.662 -9.443 17.537 1.00 14.17 80 LEU B N 1
ATOM 580 C CA . LEU A 1 80 ? 24.438 -8.746 18.583 1.00 13.99 80 LEU B CA 1
ATOM 581 C C . LEU A 1 80 ? 25.908 -8.533 18.186 1.00 13.61 80 LEU B C 1
ATOM 582 O O . LEU A 1 80 ? 26.591 -9.476 17.739 1.00 13.96 80 LEU B O 1
ATOM 587 N N . GLU A 1 81 ? 26.395 -7.311 18.451 1.00 12.26 81 GLU B N 1
ATOM 588 C CA . GLU A 1 81 ? 27.730 -6.872 18.047 1.00 12.17 81 GLU B CA 1
ATOM 589 C C . GLU A 1 81 ? 28.503 -6.532 19.326 1.00 12.39 81 GLU B C 1
ATOM 590 O O . GLU A 1 81 ? 29.709 -6.718 19.351 1.00 13.11 81 GLU B O 1
ATOM 596 N N . LYS A 1 82 ? 27.819 -6.037 20.355 1.00 13.87 82 LYS B N 1
ATOM 597 C CA . LYS A 1 82 ? 28.596 -5.704 21.585 1.00 12.36 82 LYS B CA 1
ATOM 598 C C . LYS A 1 82 ? 27.804 -6.168 22.800 1.00 12.97 82 LYS B C 1
ATOM 599 O O . LYS A 1 82 ? 26.568 -5.910 22.911 1.00 13.52 82 LYS B O 1
ATOM 605 N N . LEU A 1 83 ? 28.503 -6.761 23.727 1.00 11.07 83 LEU B N 1
ATOM 606 C CA . LEU A 1 83 ? 27.847 -7.360 24.920 1.00 12.46 83 LEU B CA 1
ATOM 607 C C . LEU A 1 83 ? 28.699 -7.002 26.103 1.00 13.29 83 LEU B C 1
ATOM 608 O O . LEU A 1 83 ? 29.862 -7.390 26.186 1.00 13.10 83 LEU B O 1
ATOM 613 N N . TRP A 1 84 ? 28.098 -6.316 27.053 1.00 13.25 84 TRP B N 1
ATOM 614 C CA . TRP A 1 84 ? 28.932 -5.801 28.161 1.00 15.28 84 TRP B CA 1
ATOM 615 C C . TRP A 1 84 ? 28.374 -6.305 29.462 1.00 14.98 84 TRP B C 1
ATOM 616 O O . TRP A 1 84 ? 27.280 -5.905 29.872 1.00 14.87 84 TRP B O 1
ATOM 627 N N . LEU A 1 85 ? 29.161 -7.090 30.161 1.00 14.71 85 LEU B N 1
ATOM 628 C CA . LEU A 1 85 ? 28.710 -7.806 31.399 1.00 15.38 85 LEU B CA 1
ATOM 629 C C . LEU A 1 85 ? 29.656 -7.366 32.510 1.00 18.20 85 LEU B C 1
ATOM 630 O O . LEU A 1 85 ? 29.539 -7.871 33.596 1.00 17.88 85 LEU B O 1
ATOM 635 N N . ASN A 1 86 ? 30.506 -6.352 32.244 1.00 16.93 86 ASN B N 1
ATOM 636 C CA . ASN A 1 86 ? 31.566 -5.906 33.215 1.00 16.27 86 ASN B CA 1
ATOM 637 C C . ASN A 1 86 ? 30.883 -5.649 34.583 1.00 16.86 86 ASN B C 1
ATOM 638 O O . ASN A 1 86 ? 29.780 -5.074 34.654 1.00 16.14 86 ASN B O 1
ATOM 643 N N . SER A 1 87 ? 31.600 -5.961 35.667 1.00 15.27 87 SER B N 1
ATOM 644 C CA . SER A 1 87 ? 31.204 -5.462 37.007 1.00 18.84 87 SER B CA 1
ATOM 645 C C . SER A 1 87 ? 29.909 -6.044 37.484 1.00 21.51 87 SER B C 1
ATOM 646 O O . SER A 1 87 ? 29.059 -5.304 38.047 1.00 25.78 87 SER B O 1
ATOM 649 N N . ASN A 1 88 ? 29.720 -7.319 37.227 1.00 19.74 88 ASN B N 1
ATOM 650 C CA . ASN A 1 88 ? 28.651 -8.133 37.851 1.00 19.95 88 ASN B CA 1
ATOM 651 C C . ASN A 1 88 ? 29.248 -9.075 38.836 1.00 21.34 88 ASN B C 1
ATOM 652 O O . ASN A 1 88 ? 30.403 -8.892 39.175 1.00 24.76 88 ASN B O 1
ATOM 657 N N . GLN A 1 89 ? 28.514 -10.054 39.363 1.00 18.87 89 GLN B N 1
ATOM 658 C CA . GLN A 1 89 ? 29.059 -10.898 40.421 1.00 22.15 89 GLN B CA 1
ATOM 659 C C . GLN A 1 89 ? 29.229 -12.332 39.947 1.00 20.75 89 GLN B C 1
ATOM 660 O O . GLN A 1 89 ? 29.180 -13.298 40.740 1.00 22.52 89 GLN B O 1
ATOM 666 N N . LEU A 1 90 ? 29.387 -12.533 38.620 1.00 20.86 90 LEU B N 1
ATOM 667 C CA . LEU A 1 90 ? 29.409 -13.844 38.096 1.00 22.30 90 LEU B CA 1
ATOM 668 C C . LEU A 1 90 ? 30.669 -14.610 38.511 1.00 22.90 90 LEU B C 1
ATOM 669 O O . LEU A 1 90 ? 31.747 -14.014 38.520 1.00 24.12 90 LEU B O 1
ATOM 674 N N . THR A 1 91 ? 30.552 -15.901 38.824 1.00 23.68 91 THR B N 1
ATOM 675 C CA . THR A 1 91 ? 31.761 -16.691 39.185 1.00 24.96 91 THR B CA 1
ATOM 676 C C . THR A 1 91 ? 32.064 -17.700 38.088 1.00 25.48 91 THR B C 1
ATOM 677 O O . THR A 1 91 ? 33.131 -18.262 38.031 1.00 25.47 91 THR B O 1
ATOM 681 N N . SER A 1 92 ? 31.128 -17.881 37.153 1.00 26.34 92 SER B N 1
ATOM 682 C CA . SER A 1 92 ? 31.384 -18.742 36.010 1.00 27.77 92 SER B CA 1
ATOM 683 C C . SER A 1 92 ? 30.304 -18.455 34.958 1.00 26.95 92 SER B C 1
ATOM 684 O O . SER A 1 92 ? 29.389 -17.717 35.194 1.00 25.95 92 SER B O 1
ATOM 687 N N . LEU A 1 93 ? 30.458 -19.130 33.833 1.00 26.52 93 LEU B N 1
ATOM 688 C CA . LEU A 1 93 ? 29.602 -18.949 32.667 1.00 26.38 93 LEU B CA 1
ATOM 689 C C . LEU A 1 93 ? 29.167 -20.344 32.255 1.00 26.35 93 LEU B C 1
ATOM 690 O O . LEU A 1 93 ? 30.022 -21.244 32.230 1.00 26.47 93 LEU B O 1
ATOM 695 N N . PRO A 1 94 ? 27.862 -20.533 31.944 1.00 26.32 94 PRO B N 1
ATOM 696 C CA . PRO A 1 94 ? 27.419 -21.871 31.466 1.00 28.06 94 PRO B CA 1
ATOM 697 C C . PRO A 1 94 ? 27.906 -22.198 30.081 1.00 28.57 94 PRO B C 1
ATOM 698 O O . PRO A 1 94 ? 28.010 -21.316 29.239 1.00 28.20 94 PRO B O 1
ATOM 702 N N . ALA A 1 95 ? 28.240 -23.468 29.880 1.00 28.92 95 ALA B N 1
ATOM 703 C CA . ALA A 1 95 ? 28.553 -24.010 28.567 1.00 29.23 95 ALA B CA 1
ATOM 704 C C . ALA A 1 95 ? 27.546 -23.508 27.507 1.00 27.83 95 ALA B C 1
ATOM 705 O O . ALA A 1 95 ? 26.344 -23.404 27.784 1.00 28.20 95 ALA B O 1
ATOM 707 N N . GLY A 1 96 ? 28.077 -23.213 26.305 1.00 28.28 96 GLY B N 1
ATOM 708 C CA . GLY A 1 96 ? 27.284 -22.652 25.195 1.00 25.07 96 GLY B CA 1
ATOM 709 C C . GLY A 1 96 ? 26.698 -21.234 25.262 1.00 22.55 96 GLY B C 1
ATOM 710 O O . GLY A 1 96 ? 25.975 -20.802 24.359 1.00 20.95 96 GLY B O 1
ATOM 711 N N . LEU A 1 97 ? 27.012 -20.464 26.317 1.00 19.35 97 LEU B N 1
ATOM 712 C CA . LEU A 1 97 ? 26.387 -19.197 26.551 1.00 19.59 97 LEU B CA 1
ATOM 713 C C . LEU A 1 97 ? 26.522 -18.199 25.353 1.00 17.62 97 LEU B C 1
ATOM 714 O O . LEU A 1 97 ? 25.570 -17.476 25.052 1.00 17.50 97 LEU B O 1
ATOM 719 N N . PHE A 1 98 ? 27.681 -18.223 24.646 1.00 18.47 98 PHE B N 1
ATOM 720 C CA . PHE A 1 98 ? 27.921 -17.256 23.563 1.00 19.24 98 PHE B CA 1
ATOM 721 C C . PHE A 1 98 ? 27.785 -17.876 22.187 1.00 19.85 98 PHE B C 1
ATOM 722 O O . PHE A 1 98 ? 28.060 -17.171 21.194 1.00 19.11 98 PHE B O 1
ATOM 730 N N . ASP A 1 99 ? 27.309 -19.129 22.117 1.00 19.93 99 ASP B N 1
ATOM 731 C CA . ASP A 1 99 ? 27.406 -19.944 20.886 1.00 21.30 99 ASP B CA 1
ATOM 732 C C . ASP A 1 99 ? 26.650 -19.348 19.675 1.00 21.69 99 ASP B C 1
ATOM 733 O O . ASP A 1 99 ? 27.049 -19.567 18.529 1.00 21.82 99 ASP B O 1
ATOM 738 N N . ARG A 1 100 ? 25.591 -18.614 19.927 1.00 18.54 100 ARG B N 1
ATOM 739 C CA . ARG A 1 100 ? 24.761 -18.090 18.855 1.00 19.81 100 ARG B CA 1
ATOM 740 C C . ARG A 1 100 ? 25.224 -16.697 18.406 1.00 19.87 100 ARG B C 1
ATOM 741 O O . ARG A 1 100 ? 24.662 -16.141 17.448 1.00 17.79 100 ARG B O 1
ATOM 749 N N . LEU A 1 101 ? 26.223 -16.114 19.121 1.00 17.74 101 LEU B N 1
ATOM 750 C CA . LEU A 1 101 ? 26.528 -14.709 18.952 1.00 17.01 101 LEU B CA 1
ATOM 751 C C . LEU A 1 101 ? 27.600 -14.551 17.894 1.00 17.55 101 LEU B C 1
ATOM 752 O O . LEU A 1 101 ? 28.708 -14.084 18.131 1.00 15.94 101 LEU B O 1
ATOM 757 N N . VAL A 1 102 ? 27.277 -15.044 16.694 1.00 17.65 102 VAL B N 1
ATOM 758 C CA . VAL A 1 102 ? 28.265 -15.200 15.652 1.00 19.35 102 VAL B CA 1
ATOM 759 C C . VAL A 1 102 ? 28.683 -13.896 15.030 1.00 18.71 102 VAL B C 1
ATOM 760 O O . VAL A 1 102 ? 29.688 -13.856 14.290 1.00 19.06 102 VAL B O 1
ATOM 764 N N . ASN A 1 103 ? 27.973 -12.816 15.347 1.00 15.98 103 ASN B N 1
ATOM 765 C CA . ASN A 1 103 ? 28.386 -11.513 14.808 1.00 13.24 103 ASN B CA 1
ATOM 766 C C . ASN A 1 103 ? 29.009 -10.644 15.923 1.00 12.30 103 ASN B C 1
ATOM 767 O O . ASN A 1 103 ? 29.342 -9.464 15.652 1.00 13.16 103 ASN B O 1
ATOM 772 N N . LEU A 1 104 ? 29.186 -11.268 17.099 1.00 13.73 104 LEU B N 1
ATOM 773 C CA . LEU A 1 104 ? 29.758 -10.459 18.235 1.00 14.06 104 LEU B CA 1
ATOM 774 C C . LEU A 1 104 ? 31.156 -9.940 17.943 1.00 11.83 104 LEU B C 1
ATOM 775 O O . LEU A 1 104 ? 32.040 -10.707 17.522 1.00 11.72 104 LEU B O 1
ATOM 780 N N . GLU A 1 105 ? 31.371 -8.665 18.228 1.00 13.84 105 GLU B N 1
ATOM 781 C CA . GLU A 1 105 ? 32.657 -8.003 17.966 1.00 13.81 105 GLU B CA 1
ATOM 782 C C . GLU A 1 105 ? 33.343 -7.557 19.231 1.00 14.69 105 GLU B C 1
ATOM 783 O O . GLU A 1 105 ? 34.554 -7.488 19.256 1.00 14.68 105 GLU B O 1
ATOM 789 N N . HIS A 1 106 ? 32.551 -7.210 20.239 1.00 13.89 106 HIS B N 1
ATOM 790 C CA . HIS A 1 106 ? 33.146 -6.743 21.542 1.00 14.27 106 HIS B CA 1
ATOM 791 C C . HIS A 1 106 ? 32.470 -7.569 22.644 1.00 12.32 106 HIS B C 1
ATOM 792 O O . HIS A 1 106 ? 31.242 -7.621 22.741 1.00 12.20 106 HIS B O 1
ATOM 799 N N . LEU A 1 107 ? 33.260 -8.094 23.551 1.00 12.13 107 LEU B N 1
ATOM 800 C CA . LEU A 1 107 ? 32.730 -8.834 24.721 1.00 10.59 107 LEU B CA 1
ATOM 801 C C . LEU A 1 107 ? 33.459 -8.429 25.972 1.00 12.32 107 LEU B C 1
ATOM 802 O O . LEU A 1 107 ? 34.679 -8.659 26.073 1.00 13.26 107 LEU B O 1
ATOM 807 N N . GLY A 1 108 ? 32.701 -7.829 26.894 1.00 11.87 108 GLY B N 1
ATOM 808 C CA . GLY A 1 108 ? 33.311 -7.326 28.175 1.00 14.08 108 GLY B CA 1
ATOM 809 C C . GLY A 1 108 ? 32.914 -8.205 29.312 1.00 12.61 108 GLY B C 1
ATOM 810 O O . GLY A 1 108 ? 31.708 -8.352 29.637 1.00 14.07 108 GLY B O 1
ATOM 811 N N . LEU A 1 109 ? 33.889 -8.812 29.928 1.00 12.10 109 LEU B N 1
ATOM 812 C CA . LEU A 1 109 ? 33.618 -9.798 31.030 1.00 13.09 109 LEU B CA 1
ATOM 813 C C . LEU A 1 109 ? 34.510 -9.396 32.222 1.00 13.93 109 LEU B C 1
ATOM 814 O O . LEU A 1 109 ? 34.730 -10.222 33.069 1.00 15.26 109 LEU B O 1
ATOM 819 N N . CYS A 1 110 ? 34.966 -8.158 32.243 1.00 14.64 110 CYS B N 1
ATOM 820 C CA . CYS A 1 110 ? 35.900 -7.770 33.344 1.00 15.00 110 CYS B CA 1
ATOM 821 C C . CYS A 1 110 ? 35.230 -7.489 34.668 1.00 16.86 110 CYS B C 1
ATOM 822 O O . CYS A 1 110 ? 34.018 -7.289 34.755 1.00 15.47 110 CYS B O 1
ATOM 825 N N . CYS A 1 111 ? 36.055 -7.539 35.729 1.00 17.76 111 CYS B N 1
ATOM 826 C CA . CYS A 1 111 ? 35.664 -6.979 37.030 1.00 20.13 111 CYS B CA 1
ATOM 827 C C . CYS A 1 111 ? 34.548 -7.779 37.653 1.00 22.21 111 CYS B C 1
ATOM 828 O O . CYS A 1 111 ? 33.629 -7.208 38.269 1.00 21.83 111 CYS B O 1
ATOM 831 N N . MET A 1 112 ? 34.566 -9.088 37.429 1.00 21.40 112 MET B N 1
ATOM 832 C CA . MET A 1 112 ? 33.574 -10.063 38.086 1.00 23.44 112 MET B CA 1
ATOM 833 C C . MET A 1 112 ? 34.358 -11.030 39.024 1.00 23.26 112 MET B C 1
ATOM 834 O O . MET A 1 112 ? 35.408 -10.656 39.555 1.00 24.58 112 MET B O 1
ATOM 839 N N . LYS A 1 113 ? 33.881 -12.254 39.238 1.00 23.10 113 LYS B N 1
ATOM 840 C CA . LYS A 1 113 ? 34.631 -13.110 40.157 1.00 24.69 113 LYS B CA 1
ATOM 841 C C . LYS A 1 113 ? 34.866 -14.420 39.400 1.00 22.08 113 LYS B C 1
ATOM 842 O O . LYS A 1 113 ? 34.816 -15.484 40.006 1.00 21.68 113 LYS B O 1
ATOM 848 N N . LEU A 1 114 ? 35.072 -14.361 38.062 1.00 21.19 114 LEU B N 1
ATOM 849 C CA . LEU A 1 114 ? 35.099 -15.589 37.300 1.00 19.98 114 LEU B CA 1
ATOM 850 C C . LEU A 1 114 ? 36.247 -16.468 37.736 1.00 21.01 114 LEU B C 1
ATOM 851 O O . LEU A 1 114 ? 37.392 -15.999 37.772 1.00 21.43 114 LEU B O 1
ATOM 856 N N . THR A 1 115 ? 35.992 -17.747 37.996 1.00 21.74 115 THR B N 1
ATOM 857 C CA . THR A 1 115 ? 37.117 -18.570 38.504 1.00 24.71 115 THR B CA 1
ATOM 858 C C . THR A 1 115 ? 37.608 -19.481 37.399 1.00 25.05 115 THR B C 1
ATOM 859 O O . THR A 1 115 ? 38.706 -20.018 37.481 1.00 27.72 115 THR B O 1
ATOM 863 N N . GLU A 1 116 ? 36.788 -19.656 36.386 1.00 24.14 116 GLU B N 1
ATOM 864 C CA . GLU A 1 116 ? 37.279 -20.406 35.250 1.00 26.65 116 GLU B CA 1
ATOM 865 C C . GLU A 1 116 ? 36.456 -20.047 34.051 1.00 26.29 116 GLU B C 1
ATOM 866 O O . GLU A 1 116 ? 35.393 -19.447 34.177 1.00 24.95 116 GLU B O 1
ATOM 872 N N . LEU A 1 117 ? 36.919 -20.489 32.891 1.00 25.27 117 LEU B N 1
ATOM 873 C CA . LEU A 1 117 ? 36.088 -20.371 31.700 1.00 25.93 117 LEU B CA 1
ATOM 874 C C . LEU A 1 117 ? 35.751 -21.769 31.273 1.00 26.25 117 LEU B C 1
ATOM 875 O O . LEU A 1 117 ? 36.611 -22.631 31.276 1.00 26.86 117 LEU B O 1
ATOM 880 N N . PRO A 1 118 ? 34.506 -21.974 30.841 1.00 27.13 118 PRO B N 1
ATOM 881 C CA . PRO A 1 118 ? 34.078 -23.287 30.333 1.00 28.27 118 PRO B CA 1
ATOM 882 C C . PRO A 1 118 ? 34.816 -23.629 29.087 1.00 28.95 118 PRO B C 1
ATOM 883 O O . PRO A 1 118 ? 35.214 -22.728 28.305 1.00 26.78 118 PRO B O 1
ATOM 887 N N . SER A 1 119 ? 34.934 -24.932 28.816 1.00 31.24 119 SER B N 1
ATOM 888 C CA . SER A 1 119 ? 35.680 -25.307 27.620 1.00 32.32 119 SER B CA 1
ATOM 889 C C . SER A 1 119 ? 34.798 -24.893 26.404 1.00 30.38 119 SER B C 1
ATOM 890 O O . SER A 1 119 ? 33.540 -24.924 26.454 1.00 32.09 119 SER B O 1
ATOM 893 N N . GLY A 1 120 ? 35.466 -24.465 25.350 1.00 27.84 120 GLY B N 1
ATOM 894 C CA . GLY A 1 120 ? 34.743 -24.052 24.156 1.00 25.28 120 GLY B CA 1
ATOM 895 C C . GLY A 1 120 ? 33.930 -22.757 24.243 1.00 24.96 120 GLY B C 1
ATOM 896 O O . GLY A 1 120 ? 33.229 -22.445 23.277 1.00 23.69 120 GLY B O 1
ATOM 897 N N . ALA A 1 121 ? 34.095 -21.955 25.341 1.00 22.11 121 ALA B N 1
ATOM 898 C CA . ALA A 1 121 ? 33.375 -20.741 25.542 1.00 21.68 121 ALA B CA 1
ATOM 899 C C . ALA A 1 121 ? 33.389 -19.782 24.337 1.00 22.04 121 ALA B C 1
ATOM 900 O O . ALA A 1 121 ? 32.337 -19.162 24.049 1.00 22.63 121 ALA B O 1
ATOM 902 N N . PHE A 1 122 ? 34.548 -19.671 23.634 1.00 19.85 122 PHE B N 1
ATOM 903 C CA . PHE A 1 122 ? 34.628 -18.657 22.585 1.00 19.89 122 PHE B CA 1
ATOM 904 C C . PHE A 1 122 ? 34.679 -19.232 21.146 1.00 20.28 122 PHE B C 1
ATOM 905 O O . PHE A 1 122 ? 34.972 -18.502 20.191 1.00 19.81 122 PHE B O 1
ATOM 913 N N . ASP A 1 123 ? 34.350 -20.507 21.009 1.00 21.15 123 ASP B N 1
ATOM 914 C CA . ASP A 1 123 ? 34.737 -21.218 19.809 1.00 22.94 123 ASP B CA 1
ATOM 915 C C . ASP A 1 123 ? 33.916 -20.765 18.591 1.00 22.95 123 ASP B C 1
ATOM 916 O O . ASP A 1 123 ? 34.364 -21.011 17.428 1.00 23.92 123 ASP B O 1
ATOM 921 N N . LYS A 1 124 ? 32.744 -20.195 18.834 1.00 19.65 124 LYS B N 1
ATOM 922 C CA . LYS A 1 124 ? 31.845 -19.731 17.751 1.00 20.38 124 LYS B CA 1
ATOM 923 C C . LYS A 1 124 ? 32.017 -18.275 17.409 1.00 18.90 124 LYS B C 1
ATOM 924 O O . LYS A 1 124 ? 31.403 -17.804 16.462 1.00 20.86 124 LYS B O 1
ATOM 930 N N . LEU A 1 125 ? 32.876 -17.530 18.148 1.00 17.12 125 LEU B N 1
ATOM 931 C CA . LEU A 1 125 ? 32.962 -16.093 17.996 1.00 15.37 125 LEU B CA 1
ATOM 932 C C . LEU A 1 125 ? 33.937 -15.564 16.930 1.00 14.89 125 LEU B C 1
ATOM 933 O O . LEU A 1 125 ? 34.914 -14.845 17.134 1.00 15.40 125 LEU B O 1
ATOM 938 N N . THR A 1 126 ? 33.621 -15.954 15.682 1.00 14.84 126 THR B N 1
ATOM 939 C CA . THR A 1 126 ? 34.489 -15.713 14.585 1.00 17.08 126 THR B CA 1
ATOM 940 C C . THR A 1 126 ? 34.837 -14.271 14.334 1.00 15.03 126 THR B C 1
ATOM 941 O O . THR A 1 126 ? 35.919 -13.998 13.870 1.00 16.16 126 THR B O 1
ATOM 945 N N . ARG A 1 127 ? 33.887 -13.361 14.632 1.00 15.27 127 ARG B N 1
ATOM 946 C CA . ARG A 1 127 ? 34.077 -11.960 14.449 1.00 14.27 127 ARG B CA 1
ATOM 947 C C . ARG A 1 127 ? 34.549 -11.241 15.703 1.00 13.52 127 ARG B C 1
ATOM 948 O O . ARG A 1 127 ? 34.725 -9.983 15.591 1.00 11.25 127 ARG B O 1
ATOM 956 N N . LEU A 1 128 ? 34.782 -11.972 16.817 1.00 12.06 128 LEU B N 1
ATOM 957 C CA . LEU A 1 128 ? 35.178 -11.176 18.023 1.00 12.96 128 LEU B CA 1
ATOM 958 C C . LEU A 1 128 ? 36.491 -10.403 17.815 1.00 13.56 128 LEU B C 1
ATOM 959 O O . LEU A 1 128 ? 37.533 -10.999 17.504 1.00 12.39 128 LEU B O 1
ATOM 964 N N . LYS A 1 129 ? 36.523 -9.108 18.080 1.00 12.28 129 LYS B N 1
ATOM 965 C CA . LYS A 1 129 ? 37.722 -8.274 17.980 1.00 12.67 129 LYS B CA 1
ATOM 966 C C . LYS A 1 129 ? 38.281 -7.899 19.339 1.00 12.35 129 LYS B C 1
ATOM 967 O O . LYS A 1 129 ? 39.492 -7.844 19.482 1.00 13.27 129 LYS B O 1
ATOM 973 N N . GLN A 1 130 ? 37.389 -7.637 20.315 1.00 11.62 130 GLN B N 1
ATOM 974 C CA . GLN A 1 130 ? 37.882 -7.159 21.649 1.00 11.84 130 GLN B CA 1
ATOM 975 C C . GLN A 1 130 ? 37.271 -8.046 22.736 1.00 12.06 130 GLN B C 1
ATOM 976 O O . GLN A 1 130 ? 36.050 -8.242 22.802 1.00 12.82 130 GLN B O 1
ATOM 982 N N . LEU A 1 131 ? 38.166 -8.543 23.611 1.00 11.64 131 LEU B N 1
ATOM 983 C CA . LEU A 1 131 ? 37.733 -9.404 24.686 1.00 11.93 131 LEU B CA 1
ATOM 984 C C . LEU A 1 131 ? 38.370 -8.958 26.002 1.00 11.92 131 LEU B C 1
ATOM 985 O O . LEU A 1 131 ? 39.576 -9.036 26.129 1.00 12.25 131 LEU B O 1
ATOM 990 N N . GLY A 1 132 ? 37.534 -8.578 26.951 1.00 12.20 132 GLY B N 1
ATOM 991 C CA . GLY A 1 132 ? 38.049 -8.095 28.312 1.00 13.61 132 GLY B CA 1
ATOM 992 C C . GLY A 1 132 ? 37.811 -9.202 29.324 1.00 13.40 132 GLY B C 1
ATOM 993 O O . GLY A 1 132 ? 36.652 -9.527 29.654 1.00 15.43 132 GLY B O 1
ATOM 994 N N . LEU A 1 133 ? 38.906 -9.763 29.862 1.00 13.17 133 LEU B N 1
ATOM 995 C CA . LEU A 1 133 ? 38.831 -10.789 30.908 1.00 12.21 133 LEU B CA 1
ATOM 996 C C . LEU A 1 133 ? 39.609 -10.313 32.145 1.00 12.09 133 LEU B C 1
ATOM 997 O O . LEU A 1 133 ? 39.759 -11.084 33.079 1.00 14.79 133 LEU B O 1
ATOM 1002 N N . ASP A 1 134 ? 40.021 -9.082 32.124 1.00 12.98 134 ASP B N 1
ATOM 1003 C CA . ASP A 1 134 ? 40.812 -8.517 33.304 1.00 13.07 134 ASP B CA 1
ATOM 1004 C C . ASP A 1 134 ? 40.003 -8.434 34.604 1.00 14.80 134 ASP B C 1
ATOM 1005 O O . ASP A 1 134 ? 38.776 -8.257 34.635 1.00 15.67 134 ASP B O 1
ATOM 1010 N N . GLN A 1 135 ? 40.723 -8.481 35.694 1.00 13.96 135 GLN B N 1
ATOM 1011 C CA . GLN A 1 135 ? 40.105 -8.243 37.026 1.00 15.96 135 GLN B CA 1
ATOM 1012 C C . GLN A 1 135 ? 39.021 -9.304 37.413 1.00 15.52 135 GLN B C 1
ATOM 1013 O O . GLN A 1 135 ? 37.827 -9.031 37.806 1.00 18.19 135 GLN B O 1
ATOM 1019 N N . ASN A 1 136 ? 39.428 -10.550 37.240 1.00 14.50 136 ASN B N 1
ATOM 1020 C CA . ASN A 1 136 ? 38.604 -11.677 37.674 1.00 13.15 136 ASN B CA 1
ATOM 1021 C C . ASN A 1 136 ? 39.422 -12.526 38.609 1.00 13.62 136 ASN B C 1
ATOM 1022 O O . ASN A 1 136 ? 40.425 -12.020 39.212 1.00 16.71 136 ASN B O 1
ATOM 1027 N N . GLN A 1 137 ? 39.030 -13.775 38.772 1.00 14.52 137 GLN B N 1
ATOM 1028 C CA . GLN A 1 137 ? 39.792 -14.723 39.600 1.00 17.46 137 GLN B CA 1
ATOM 1029 C C . GLN A 1 137 ? 40.332 -15.871 38.826 1.00 14.55 137 GLN B C 1
ATOM 1030 O O . GLN A 1 137 ? 40.424 -17.035 39.325 1.00 16.94 137 GLN B O 1
ATOM 1036 N N . LEU A 1 138 ? 40.687 -15.584 37.531 1.00 16.14 138 LEU B N 1
ATOM 1037 C CA . LEU A 1 138 ? 41.132 -16.666 36.664 1.00 18.11 138 LEU B CA 1
ATOM 1038 C C . LEU A 1 138 ? 42.552 -17.106 37.088 1.00 17.75 138 LEU B C 1
ATOM 1039 O O . LEU A 1 138 ? 43.441 -16.251 37.269 1.00 17.79 138 LEU B O 1
ATOM 1044 N N . LYS A 1 139 ? 42.768 -18.432 37.131 1.00 18.50 139 LYS B N 1
ATOM 1045 C CA . LYS A 1 139 ? 44.104 -18.983 37.418 1.00 19.69 139 LYS B CA 1
ATOM 1046 C C . LYS A 1 139 ? 44.781 -19.527 36.193 1.00 18.20 139 LYS B C 1
ATOM 1047 O O . LYS A 1 139 ? 46.013 -19.618 36.177 1.00 18.08 139 LYS B O 1
ATOM 1053 N N . SER A 1 140 ? 43.991 -19.898 35.143 1.00 17.62 140 SER B N 1
ATOM 1054 C CA . SER A 1 140 ? 44.562 -20.387 33.883 1.00 18.71 140 SER B CA 1
ATOM 1055 C C . SER A 1 140 ? 43.472 -20.272 32.786 1.00 17.20 140 SER B C 1
ATOM 1056 O O . SER A 1 140 ? 42.359 -19.861 33.069 1.00 18.50 140 SER B O 1
ATOM 1059 N N . ILE A 1 141 ? 43.884 -20.559 31.544 1.00 19.40 141 ILE B N 1
ATOM 1060 C CA . ILE A 1 141 ? 42.942 -20.589 30.393 1.00 18.11 141 ILE B CA 1
ATOM 1061 C C . ILE A 1 141 ? 42.993 -21.993 29.885 1.00 18.93 141 ILE B C 1
ATOM 1062 O O . ILE A 1 141 ? 44.078 -22.486 29.618 1.00 19.55 141 ILE B O 1
ATOM 1067 N N . PRO A 1 142 ? 41.815 -22.584 29.641 1.00 19.84 142 PRO B N 1
ATOM 1068 C CA . PRO A 1 142 ? 41.769 -23.969 29.101 1.00 20.97 142 PRO B CA 1
ATOM 1069 C C . PRO A 1 142 ? 42.560 -24.056 27.789 1.00 21.85 142 PRO B C 1
ATOM 1070 O O . PRO A 1 142 ? 42.507 -23.122 26.981 1.00 21.12 142 PRO B O 1
ATOM 1074 N N . ASP A 1 143 ? 43.257 -25.177 27.574 1.00 23.94 143 ASP B N 1
ATOM 1075 C CA . ASP A 1 143 ? 44.070 -25.387 26.391 1.00 24.75 143 ASP B CA 1
ATOM 1076 C C . ASP A 1 143 ? 43.230 -25.084 25.129 1.00 23.98 143 ASP B C 1
ATOM 1077 O O . ASP A 1 143 ? 42.081 -25.567 25.003 1.00 26.13 143 ASP B O 1
ATOM 1082 N N . GLY A 1 144 ? 43.770 -24.258 24.241 1.00 21.72 144 GLY B N 1
ATOM 1083 C CA . GLY A 1 144 ? 43.055 -23.970 22.955 1.00 22.22 144 GLY B CA 1
ATOM 1084 C C . GLY A 1 144 ? 41.848 -23.031 23.069 1.00 22.40 144 GLY B C 1
ATOM 1085 O O . GLY A 1 144 ? 41.113 -22.792 22.094 1.00 20.98 144 GLY B O 1
ATOM 1086 N N . ALA A 1 145 ? 41.656 -22.370 24.216 1.00 19.88 145 ALA B N 1
ATOM 1087 C CA . ALA A 1 145 ? 40.459 -21.504 24.354 1.00 19.85 145 ALA B CA 1
ATOM 1088 C C . ALA A 1 145 ? 40.336 -20.352 23.347 1.00 19.86 145 ALA B C 1
ATOM 1089 O O . ALA A 1 145 ? 39.193 -19.904 23.057 1.00 20.62 145 ALA B O 1
ATOM 1091 N N . PHE A 1 146 ? 41.465 -19.886 22.856 1.00 17.64 146 PHE B N 1
ATOM 1092 C CA . PHE A 1 146 ? 41.485 -18.771 21.942 1.00 20.78 146 PHE B CA 1
ATOM 1093 C C . PHE A 1 146 ? 41.775 -19.179 20.487 1.00 21.23 146 PHE B C 1
ATOM 1094 O O . PHE A 1 146 ? 41.962 -18.293 19.649 1.00 22.46 146 PHE B O 1
ATOM 1102 N N . ALA A 1 147 ? 41.839 -20.498 20.224 1.00 20.78 147 ALA B N 1
ATOM 1103 C CA . ALA A 1 147 ? 42.221 -21.017 18.877 1.00 22.81 147 ALA B CA 1
ATOM 1104 C C . ALA A 1 147 ? 41.276 -20.566 17.778 1.00 21.40 147 ALA B C 1
ATOM 1105 O O . ALA A 1 147 ? 41.738 -20.439 16.641 1.00 23.24 147 ALA B O 1
ATOM 1107 N N . ARG A 1 148 ? 40.009 -20.335 18.099 1.00 21.28 148 ARG B N 1
ATOM 1108 C CA . ARG A 1 148 ? 39.023 -19.956 17.074 1.00 23.71 148 ARG B CA 1
ATOM 1109 C C . ARG A 1 148 ? 38.542 -18.485 17.165 1.00 21.97 148 ARG B C 1
ATOM 1110 O O . ARG A 1 148 ? 37.364 -18.144 16.788 1.00 23.77 148 ARG B O 1
ATOM 1118 N N . LEU A 1 149 ? 39.451 -17.650 17.579 1.00 18.86 149 LEU B N 1
ATOM 1119 C CA . LEU A 1 149 ? 39.187 -16.195 17.629 1.00 17.04 149 LEU B CA 1
ATOM 1120 C C . LEU A 1 149 ? 40.041 -15.524 16.586 1.00 15.19 149 LEU B C 1
ATOM 1121 O O . LEU A 1 149 ? 40.982 -14.748 16.891 1.00 17.19 149 LEU B O 1
ATOM 1126 N N . PRO A 1 150 ? 39.777 -15.797 15.282 1.00 17.55 150 PRO B N 1
ATOM 1127 C CA . PRO A 1 150 ? 40.657 -15.327 14.283 1.00 16.41 150 PRO B CA 1
ATOM 1128 C C . PRO A 1 150 ? 40.554 -13.836 14.077 1.00 17.71 150 PRO B C 1
ATOM 1129 O O . PRO A 1 150 ? 41.455 -13.234 13.476 1.00 20.90 150 PRO B O 1
ATOM 1133 N N . SER A 1 151 ? 39.510 -13.169 14.598 1.00 16.36 151 SER B N 1
ATOM 1134 C CA . SER A 1 151 ? 39.453 -11.681 14.398 1.00 15.86 151 SER B CA 1
ATOM 1135 C C . SER A 1 151 ? 39.949 -10.873 15.646 1.00 14.42 151 SER B C 1
ATOM 1136 O O . SER A 1 151 ? 39.915 -9.642 15.598 1.00 14.49 151 SER B O 1
ATOM 1139 N N . LEU A 1 152 ? 40.491 -11.571 16.622 1.00 13.85 152 LEU B N 1
ATOM 1140 C CA . LEU A 1 152 ? 40.857 -10.861 17.903 1.00 14.14 152 LEU B CA 1
ATOM 1141 C C . LEU A 1 152 ? 42.005 -9.904 17.669 1.00 12.87 152 LEU B C 1
ATOM 1142 O O . LEU A 1 152 ? 43.133 -10.316 17.151 1.00 15.51 152 LEU B O 1
ATOM 1147 N N . THR A 1 153 ? 41.836 -8.656 18.115 1.00 13.19 153 THR B N 1
ATOM 1148 C CA . THR A 1 153 ? 42.816 -7.631 17.996 1.00 12.40 153 THR B CA 1
ATOM 1149 C C . THR A 1 153 ? 43.148 -6.994 19.333 1.00 13.06 153 THR B C 1
ATOM 1150 O O . THR A 1 153 ? 44.102 -6.228 19.423 1.00 12.27 153 THR B O 1
ATOM 1154 N N . HIS A 1 154 ? 42.344 -7.281 20.348 1.00 11.35 154 HIS B N 1
ATOM 1155 C CA . HIS A 1 154 ? 42.544 -6.550 21.638 1.00 11.44 154 HIS B CA 1
ATOM 1156 C C . HIS A 1 154 ? 42.072 -7.481 22.705 1.00 12.28 154 HIS B C 1
ATOM 1157 O O . HIS A 1 154 ? 40.926 -7.913 22.702 1.00 13.12 154 HIS B O 1
ATOM 1164 N N . VAL A 1 155 ? 42.952 -7.800 23.689 1.00 11.64 155 VAL B N 1
ATOM 1165 C CA . VAL A 1 155 ? 42.560 -8.648 24.804 1.00 12.87 155 VAL B CA 1
ATOM 1166 C C . VAL A 1 155 ? 43.104 -7.999 26.073 1.00 12.87 155 VAL B C 1
ATOM 1167 O O . VAL A 1 155 ? 44.164 -7.332 26.045 1.00 13.84 155 VAL B O 1
ATOM 1171 N N . TRP A 1 156 ? 42.325 -8.131 27.118 1.00 11.05 156 TRP B N 1
ATOM 1172 C CA . TRP A 1 156 ? 42.833 -7.642 28.451 1.00 12.93 156 TRP B CA 1
ATOM 1173 C C . TRP A 1 156 ? 42.848 -8.883 29.336 1.00 11.99 156 TRP B C 1
ATOM 1174 O O . TRP A 1 156 ? 41.885 -9.642 29.470 1.00 13.93 156 TRP B O 1
ATOM 1185 N N . LEU A 1 157 ? 43.996 -9.121 30.017 1.00 13.23 157 LEU B N 1
ATOM 1186 C CA . LEU A 1 157 ? 44.151 -10.359 30.813 1.00 12.18 157 LEU B CA 1
ATOM 1187 C C . LEU A 1 157 ? 44.696 -10.002 32.220 1.00 13.83 157 LEU B C 1
ATOM 1188 O O . LEU A 1 157 ? 44.815 -10.897 33.035 1.00 14.62 157 LEU B O 1
ATOM 1193 N N . HIS A 1 158 ? 44.936 -8.759 32.454 1.00 13.70 158 HIS B N 1
ATOM 1194 C CA . HIS A 1 158 ? 45.576 -8.378 33.731 1.00 13.24 158 HIS B CA 1
ATOM 1195 C C . HIS A 1 158 ? 44.657 -8.415 34.893 1.00 13.20 158 HIS B C 1
ATOM 1196 O O . HIS A 1 158 ? 43.452 -8.531 34.816 1.00 15.16 158 HIS B O 1
ATOM 1203 N N . THR A 1 159 ? 45.312 -8.306 36.046 1.00 16.74 159 THR B N 1
ATOM 1204 C CA . THR A 1 159 ? 44.630 -8.336 37.307 1.00 17.26 159 THR B CA 1
ATOM 1205 C C . THR A 1 159 ? 43.856 -9.614 37.518 1.00 16.16 159 THR B C 1
ATOM 1206 O O . THR A 1 159 ? 42.686 -9.608 37.914 1.00 18.72 159 THR B O 1
ATOM 1210 N N . ASN A 1 160 ? 44.458 -10.738 37.170 1.00 14.46 160 ASN B N 1
ATOM 1211 C CA . ASN A 1 160 ? 43.921 -12.075 37.494 1.00 13.47 160 ASN B CA 1
ATOM 1212 C C . ASN A 1 160 ? 45.081 -12.812 38.221 1.00 15.25 160 ASN B C 1
ATOM 1213 O O . ASN A 1 160 ? 46.227 -12.572 37.915 1.00 16.77 160 ASN B O 1
ATOM 1218 N N . PRO A 1 161 ? 44.740 -13.739 39.106 1.00 15.98 161 PRO B N 1
ATOM 1219 C CA . PRO A 1 161 ? 45.744 -14.446 39.902 1.00 17.55 161 PRO B CA 1
ATOM 1220 C C . PRO A 1 161 ? 46.274 -15.679 39.105 1.00 16.12 161 PRO B C 1
ATOM 1221 O O . PRO A 1 161 ? 46.142 -16.837 39.574 1.00 18.52 161 PRO B O 1
ATOM 1225 N N . TRP A 1 162 ? 46.886 -15.399 37.954 1.00 16.77 162 TRP B N 1
ATOM 1226 C CA . TRP A 1 162 ? 47.428 -16.481 37.108 1.00 14.82 162 TRP B CA 1
ATOM 1227 C C . TRP A 1 162 ? 48.340 -17.382 37.918 1.00 16.94 162 TRP B C 1
ATOM 1228 O O . TRP A 1 162 ? 49.237 -16.844 38.643 1.00 18.42 162 TRP B O 1
ATOM 1239 N N . ASP A 1 163 ? 48.116 -18.697 37.810 1.00 17.91 163 ASP B N 1
ATOM 1240 C CA . ASP A 1 163 ? 48.911 -19.697 38.575 1.00 20.12 163 ASP B CA 1
ATOM 1241 C C . ASP A 1 163 ? 49.968 -20.247 37.622 1.00 20.63 163 ASP B C 1
ATOM 1242 O O . ASP A 1 163 ? 49.679 -21.181 36.871 1.00 22.20 163 ASP B O 1
ATOM 1247 N N . CYS A 1 164 ? 51.170 -19.672 37.675 1.00 19.84 164 CYS B N 1
ATOM 1248 C CA . CYS A 1 164 ? 52.237 -20.052 36.747 1.00 20.21 164 CYS B CA 1
ATOM 1249 C C . CYS A 1 164 ? 53.090 -21.198 37.235 1.00 19.91 164 CYS B C 1
ATOM 1250 O O . CYS A 1 164 ? 53.999 -21.622 36.506 1.00 21.78 164 CYS B O 1
ATOM 1253 N N . GLN A 1 165 ? 52.781 -21.729 38.425 1.00 21.0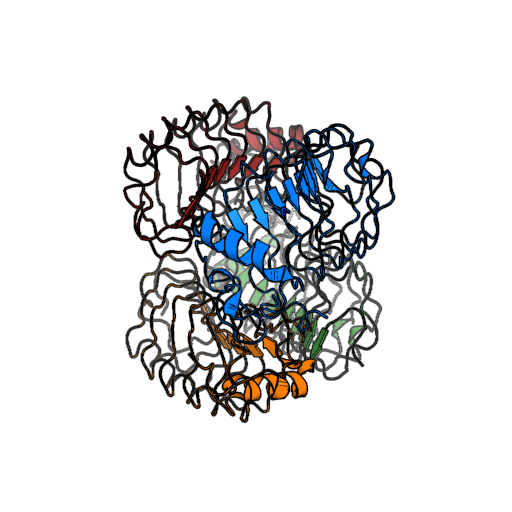4 165 GLN B N 1
ATOM 1254 C CA . GLN A 1 165 ? 53.504 -22.929 38.933 1.00 23.15 165 GLN B CA 1
ATOM 1255 C C . GLN A 1 165 ? 52.948 -24.213 38.258 1.00 22.71 165 GLN B C 1
ATOM 1256 O O . GLN A 1 165 ? 53.649 -25.237 38.119 1.00 22.58 165 GLN B O 1
ATOM 1262 N N . CYS A 1 166 ? 51.697 -24.143 37.812 1.00 21.83 166 CYS B N 1
ATOM 1263 C CA . CYS A 1 166 ? 51.008 -25.302 37.342 1.00 24.27 166 CYS B CA 1
ATOM 1264 C C . CYS A 1 166 ? 51.244 -25.449 35.819 1.00 24.42 166 CYS B C 1
ATOM 1265 O O . CYS A 1 166 ? 51.305 -24.426 35.065 1.00 23.14 166 CYS B O 1
ATOM 1268 N N . THR A 1 167 ? 51.406 -26.699 35.369 1.00 23.65 167 THR B N 1
ATOM 1269 C CA . THR A 1 167 ? 51.728 -26.981 33.951 1.00 26.41 167 THR B CA 1
ATOM 1270 C C . THR A 1 167 ? 50.610 -26.424 33.017 1.00 24.31 167 THR B C 1
ATOM 1271 O O . THR A 1 167 ? 50.876 -26.060 31.818 1.00 22.41 167 THR B O 1
ATOM 1275 N N . ASP A 1 168 ? 49.419 -26.292 33.577 1.00 24.88 168 ASP B N 1
ATOM 1276 C CA . ASP A 1 168 ? 48.259 -25.827 32.805 1.00 26.39 168 ASP B CA 1
ATOM 1277 C C . ASP A 1 168 ? 48.427 -24.427 32.272 1.00 24.22 168 ASP B C 1
ATOM 1278 O O . ASP A 1 168 ? 47.759 -24.072 31.258 1.00 25.39 168 ASP B O 1
ATOM 1283 N N . ILE A 1 169 ? 49.373 -23.653 32.821 1.00 21.57 169 ILE B N 1
ATOM 1284 C CA . ILE A 1 169 ? 49.533 -22.244 32.387 1.00 20.19 169 ILE B CA 1
ATOM 1285 C C . ILE A 1 169 ? 50.148 -22.166 30.974 1.00 20.31 169 ILE B C 1
ATOM 1286 O O . ILE A 1 169 ? 50.164 -21.110 30.338 1.00 19.25 169 ILE B O 1
ATOM 1291 N N . LEU A 1 170 ? 50.736 -23.278 30.541 1.00 20.10 170 LEU B N 1
ATOM 1292 C CA . LEU A 1 170 ? 51.618 -23.170 29.424 1.00 19.51 170 LEU B CA 1
ATOM 1293 C C . LEU A 1 170 ? 50.930 -22.839 28.114 1.00 19.15 170 LEU B C 1
ATOM 1294 O O . LEU A 1 170 ? 51.610 -22.239 27.227 1.00 19.62 170 LEU B O 1
ATOM 1299 N N . TYR A 1 171 ? 49.640 -23.186 28.012 1.00 19.45 171 TYR B N 1
ATOM 1300 C CA . TYR A 1 171 ? 48.835 -22.760 26.841 1.00 19.44 171 TYR B CA 1
ATOM 1301 C C . TYR A 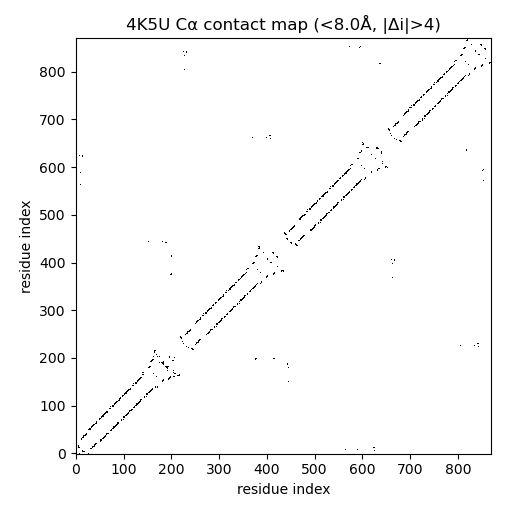1 171 ? 48.814 -21.249 26.828 1.00 19.88 171 TYR B C 1
ATOM 1302 O O . TYR A 1 171 ? 49.169 -20.622 25.829 1.00 18.18 171 TYR B O 1
ATOM 1311 N N . LEU A 1 172 ? 48.386 -20.667 27.978 1.00 17.74 172 LEU B N 1
ATOM 1312 C CA . LEU A 1 172 ? 48.288 -19.220 28.004 1.00 17.00 172 LEU B CA 1
ATOM 1313 C C . LEU A 1 172 ? 49.636 -18.542 27.863 1.00 17.62 172 LEU B C 1
ATOM 1314 O O . LEU A 1 172 ? 49.765 -17.500 27.159 1.00 16.78 172 LEU B O 1
ATOM 1319 N N . SER A 1 173 ? 50.703 -19.061 28.500 1.00 16.43 173 SER B N 1
ATOM 1320 C CA . SER A 1 173 ? 51.990 -18.373 28.327 1.00 17.25 173 SER B CA 1
ATOM 1321 C C . SER A 1 173 ? 52.462 -18.378 26.867 1.00 16.76 173 SER B C 1
ATOM 1322 O O . SER A 1 173 ? 52.965 -17.398 26.417 1.00 15.72 173 SER B O 1
ATOM 1325 N N . GLY A 1 174 ? 52.327 -19.504 26.192 1.00 16.85 174 GLY B N 1
ATOM 1326 C CA . GLY A 1 174 ? 52.757 -19.535 24.767 1.00 16.22 174 GLY B CA 1
ATOM 1327 C C . GLY A 1 174 ? 51.851 -18.655 23.906 1.00 15.96 174 GLY B C 1
ATOM 1328 O O . GLY A 1 174 ? 52.310 -17.953 23.038 1.00 15.82 174 GLY B O 1
ATOM 1329 N N . TRP A 1 175 ? 50.605 -18.556 24.273 1.00 16.92 175 TRP B N 1
ATOM 1330 C CA . TRP A 1 175 ? 49.665 -17.736 23.491 1.00 15.42 175 TRP B CA 1
ATOM 1331 C C . TRP A 1 175 ? 49.981 -16.227 23.691 1.00 15.42 175 TRP B C 1
ATOM 1332 O O . TRP A 1 175 ? 50.060 -15.481 22.724 1.00 17.31 175 TRP B O 1
ATOM 1343 N N . VAL A 1 176 ? 50.236 -15.771 24.937 1.00 16.12 176 VAL B N 1
ATOM 1344 C CA . VAL A 1 176 ? 50.494 -14.363 25.126 1.00 15.92 176 VAL B CA 1
ATOM 1345 C C . VAL A 1 176 ? 51.814 -14.014 24.497 1.00 16.84 176 VAL B C 1
ATOM 1346 O O . VAL A 1 176 ? 51.961 -12.909 23.915 1.00 19.57 176 VAL B O 1
ATOM 1350 N N . ALA A 1 177 ? 52.777 -14.942 24.548 1.00 16.84 177 ALA B N 1
ATOM 1351 C CA . ALA A 1 177 ? 54.077 -14.729 23.927 1.00 17.92 177 ALA B CA 1
ATOM 1352 C C . ALA A 1 177 ? 53.854 -14.480 22.385 1.00 18.68 177 ALA B C 1
ATOM 1353 O O . ALA A 1 177 ? 54.448 -13.530 21.789 1.00 21.68 177 ALA B O 1
ATOM 1355 N N . GLN A 1 178 ? 53.044 -15.336 21.788 1.00 18.69 178 GLN B N 1
ATOM 1356 C CA . GLN A 1 178 ? 52.822 -15.262 20.337 1.00 18.35 178 GLN B CA 1
ATOM 1357 C C . GLN A 1 178 ? 51.967 -14.065 19.948 1.00 18.78 178 GLN B C 1
ATOM 1358 O O . GLN A 1 178 ? 52.237 -13.397 18.943 1.00 19.63 178 GLN B O 1
ATOM 1364 N N . HIS A 1 179 ? 50.988 -13.733 20.778 1.00 18.08 179 HIS B N 1
ATOM 1365 C CA . HIS A 1 179 ? 50.045 -12.631 20.474 1.00 18.94 179 HIS B CA 1
ATOM 1366 C C . HIS A 1 179 ? 50.262 -11.443 21.370 1.00 19.03 179 HIS B C 1
ATOM 1367 O O . HIS A 1 179 ? 49.316 -10.698 21.721 1.00 16.15 179 HIS B O 1
ATOM 1374 N N . SER A 1 180 ? 51.512 -11.200 21.731 1.00 17.23 180 SER B N 1
ATOM 1375 C CA . SER A 1 180 ? 51.757 -10.064 22.645 1.00 18.52 180 SER B CA 1
ATOM 1376 C C . SER A 1 180 ? 51.365 -8.714 22.089 1.00 16.50 180 SER B C 1
ATOM 1377 O O . SER A 1 180 ? 51.070 -7.789 22.875 1.00 17.23 180 SER B O 1
ATOM 1380 N N . SER A 1 181 ? 51.266 -8.565 20.767 1.00 16.41 181 SER B N 1
ATOM 1381 C CA . SER A 1 181 ? 50.932 -7.246 20.245 1.00 17.26 181 SER B CA 1
ATOM 1382 C C . SER A 1 181 ? 49.454 -6.869 20.563 1.00 16.18 181 SER B C 1
ATOM 1383 O O . SER A 1 181 ? 49.100 -5.708 20.418 1.00 17.27 181 SER B O 1
ATOM 1386 N N . ILE A 1 182 ? 48.638 -7.848 20.930 1.00 15.13 182 ILE B N 1
ATOM 1387 C CA . ILE A 1 182 ? 47.216 -7.523 21.208 1.00 14.08 182 ILE B CA 1
ATOM 1388 C C . ILE A 1 182 ? 46.882 -7.495 22.679 1.00 14.09 182 ILE B C 1
ATOM 1389 O O . ILE A 1 182 ? 45.712 -7.220 23.033 1.00 14.47 182 ILE B O 1
ATOM 1394 N N . VAL A 1 183 ? 47.872 -7.713 23.550 1.00 13.13 183 VAL B N 1
ATOM 1395 C CA . VAL A 1 183 ? 47.576 -7.792 25.017 1.00 12.60 183 VAL B CA 1
ATOM 1396 C C . VAL A 1 183 ? 47.767 -6.427 25.648 1.00 11.90 183 VAL B C 1
ATOM 1397 O O . VAL A 1 183 ? 48.791 -5.745 25.399 1.00 13.86 183 VAL B O 1
ATOM 1401 N N . GLY A 1 184 ? 46.767 -5.979 26.421 1.00 12.03 184 GLY B N 1
ATOM 1402 C CA . GLY A 1 184 ? 46.854 -4.606 26.899 1.00 13.71 184 GLY B CA 1
ATOM 1403 C C . GLY A 1 184 ? 45.988 -4.277 28.091 1.00 13.50 184 GLY B C 1
ATOM 1404 O O . GLY A 1 184 ? 45.478 -5.145 28.765 1.00 14.80 184 GLY B O 1
ATOM 1405 N N . GLU A 1 185 ? 45.888 -2.972 28.315 1.00 14.15 185 GLU B N 1
ATOM 1406 C CA . GLU A 1 185 ? 45.143 -2.479 29.467 1.00 15.55 185 GLU B CA 1
ATOM 1407 C C . GLU A 1 185 ? 44.537 -1.134 29.191 1.00 17.06 185 GLU B C 1
ATOM 1408 O O . GLU A 1 185 ? 44.940 -0.423 28.305 1.00 17.10 185 GLU B O 1
ATOM 1414 N N . GLY A 1 186 ? 43.553 -0.762 30.003 1.00 16.77 186 GLY B N 1
ATOM 1415 C CA . GLY A 1 186 ? 42.997 0.556 29.914 1.00 18.45 186 GLY B CA 1
ATOM 1416 C C . GLY A 1 186 ? 41.815 0.645 28.975 1.00 18.50 186 GLY B C 1
ATOM 1417 O O . GLY A 1 186 ? 41.483 -0.343 28.291 1.00 16.56 186 GLY B O 1
ATOM 1418 N N . TRP A 1 187 ? 41.101 1.788 29.081 1.00 18.50 187 TRP B N 1
ATOM 1419 C CA . TRP A 1 187 ? 40.020 2.054 28.179 1.00 20.56 187 TRP B CA 1
ATOM 1420 C C . TRP A 1 187 ? 40.128 3.441 27.617 1.00 20.81 187 TRP B C 1
ATOM 1421 O O . TRP A 1 187 ? 40.115 4.450 28.369 1.00 20.26 187 TRP B O 1
ATOM 1432 N N . PRO A 1 188 ? 40.269 3.578 26.269 1.00 17.78 188 PRO B N 1
ATOM 1433 C CA . PRO A 1 188 ? 40.434 2.483 25.300 1.00 17.97 188 PRO B CA 1
ATOM 1434 C C . PRO A 1 188 ? 41.731 1.768 25.480 1.00 17.06 188 PRO B C 1
ATOM 1435 O O . PRO A 1 188 ? 42.583 2.186 26.250 1.00 16.27 188 PRO B O 1
ATOM 1439 N N . TRP A 1 189 ? 41.898 0.680 24.719 1.00 12.84 189 TRP B N 1
ATOM 1440 C CA . TRP A 1 189 ? 43.068 -0.217 24.960 1.00 14.48 189 TRP B CA 1
ATOM 1441 C C . TRP A 1 189 ? 44.372 0.455 24.714 1.00 13.08 189 TRP B C 1
ATOM 1442 O O . TRP A 1 189 ? 44.554 1.234 23.751 1.00 13.66 189 TRP B O 1
ATOM 1453 N N . ARG A 1 190 ? 45.352 0.160 25.595 1.00 15.51 190 ARG B N 1
ATOM 1454 C CA . ARG A 1 190 ? 46.790 0.569 25.395 1.00 15.16 190 ARG B CA 1
ATOM 1455 C C . ARG A 1 190 ? 47.639 -0.684 25.473 1.00 14.67 190 ARG B C 1
ATOM 1456 O O . ARG A 1 190 ? 47.339 -1.556 26.260 1.00 15.56 190 ARG B O 1
ATOM 1464 N N . HIS A 1 191 ? 48.730 -0.736 24.713 1.00 14.51 191 HIS B N 1
ATOM 1465 C CA . HIS A 1 191 ? 49.537 -1.910 24.605 1.00 17.04 191 HIS B CA 1
ATOM 1466 C C . HIS A 1 191 ? 50.263 -2.206 25.919 1.00 16.71 191 HIS B C 1
ATOM 1467 O O . HIS A 1 191 ? 50.846 -1.271 26.472 1.00 18.97 191 HIS B O 1
ATOM 1474 N N . SER A 1 192 ? 50.160 -3.442 26.405 1.00 16.06 192 SER B N 1
ATOM 1475 C CA . SER A 1 192 ? 50.791 -3.788 27.681 1.00 16.18 192 SER B CA 1
ATOM 1476 C C . SER A 1 192 ? 51.006 -5.236 27.871 1.00 16.69 192 SER B C 1
ATOM 1477 O O . SER A 1 192 ? 50.278 -5.878 28.630 1.00 16.60 192 SER B O 1
ATOM 1480 N N . PRO A 1 193 ? 52.018 -5.783 27.152 1.00 17.97 193 PRO B N 1
ATOM 1481 C CA . PRO A 1 193 ? 52.097 -7.254 27.045 1.00 18.80 193 PRO B CA 1
ATOM 1482 C C . PRO A 1 193 ? 52.585 -7.946 28.298 1.00 19.23 193 PRO B C 1
ATOM 1483 O O . PRO A 1 193 ? 52.342 -9.146 28.449 1.00 19.99 193 PRO B O 1
ATOM 1487 N N . ASP A 1 194 ? 53.193 -7.206 29.214 1.00 19.36 194 ASP B N 1
ATOM 1488 C CA . ASP A 1 194 ? 53.658 -7.856 30.437 1.00 20.11 194 ASP B CA 1
ATOM 1489 C C . ASP A 1 194 ? 52.644 -7.717 31.551 1.00 20.51 194 ASP B C 1
ATOM 1490 O O . ASP A 1 194 ? 52.907 -8.161 32.673 1.00 21.86 194 ASP B O 1
ATOM 1495 N N . SER A 1 195 ? 51.463 -7.188 31.222 1.00 18.52 195 SER B N 1
ATOM 1496 C CA . SER A 1 195 ? 50.436 -6.870 32.264 1.00 17.79 195 SER B CA 1
ATOM 1497 C C . SER A 1 195 ? 49.738 -8.092 32.842 1.00 20.04 195 SER B C 1
ATOM 1498 O O . SER A 1 195 ? 49.146 -8.006 33.926 1.00 20.35 195 SER B O 1
ATOM 1501 N N . ALA A 1 196 ? 49.766 -9.200 32.105 1.00 18.18 196 ALA B N 1
ATOM 1502 C CA . ALA A 1 196 ? 49.335 -10.512 32.640 1.00 17.65 196 ALA B CA 1
ATOM 1503 C C . ALA A 1 196 ? 50.548 -11.070 33.413 1.00 18.14 196 ALA B C 1
ATOM 1504 O O . ALA A 1 196 ? 51.582 -11.381 32.778 1.00 18.50 196 ALA B O 1
ATOM 1506 N N . LYS A 1 197 ? 50.403 -11.164 34.734 1.00 18.18 197 LYS B N 1
ATOM 1507 C CA . LYS A 1 197 ? 51.518 -11.501 35.629 1.00 18.03 197 LYS B CA 1
ATOM 1508 C C . LYS A 1 197 ? 51.206 -12.733 36.406 1.00 15.42 197 LYS B C 1
ATOM 1509 O O . LYS A 1 197 ? 50.033 -12.951 36.832 1.00 17.74 197 LYS B O 1
ATOM 1515 N N . CYS A 1 198 ? 52.239 -13.516 36.751 1.00 16.41 198 CYS B N 1
ATOM 1516 C CA . CYS A 1 198 ? 52.112 -14.722 37.613 1.00 17.56 198 CYS B CA 1
ATOM 1517 C C . CYS A 1 198 ? 51.889 -14.210 39.024 1.00 17.97 198 CYS B C 1
ATOM 1518 O O . CYS A 1 198 ? 52.635 -13.381 39.453 1.00 17.59 198 CYS B O 1
ATOM 1521 N N . SER A 1 199 ? 50.797 -14.652 39.663 1.00 17.77 199 SER B N 1
ATOM 1522 C CA . SER A 1 199 ? 50.364 -14.110 40.959 1.00 20.13 199 SER B CA 1
ATOM 1523 C C . SER A 1 199 ? 51.404 -14.409 42.043 1.00 20.23 199 SER B C 1
ATOM 1524 O O . SER A 1 199 ? 51.543 -13.639 43.057 1.00 18.71 199 SER B O 1
ATOM 1527 N N 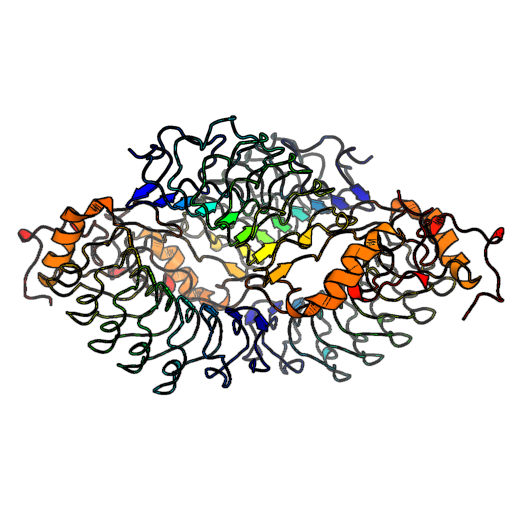. GLY A 1 200 ? 52.111 -15.528 41.881 1.00 19.41 200 GLY B N 1
ATOM 1528 C CA . GLY A 1 200 ? 53.016 -15.960 42.978 1.00 18.02 200 GLY B CA 1
ATOM 1529 C C . GLY A 1 200 ? 54.361 -15.334 42.859 1.00 21.77 200 GLY B C 1
ATOM 1530 O O . GLY A 1 200 ? 55.012 -15.144 43.915 1.00 28.14 200 GLY B O 1
ATOM 1531 N N . THR A 1 201 ? 54.829 -15.023 41.636 1.00 19.83 201 THR B N 1
ATOM 1532 C CA . THR A 1 201 ? 56.264 -14.680 41.431 1.00 18.37 201 THR B CA 1
ATOM 1533 C C . THR A 1 201 ? 56.504 -13.344 40.811 1.00 19.15 201 THR B C 1
ATOM 1534 O O . THR A 1 201 ? 57.642 -12.884 40.737 1.00 18.79 201 THR B O 1
ATOM 1538 N N . ASN A 1 202 ? 55.450 -12.757 40.229 1.00 17.80 202 ASN B N 1
ATOM 1539 C CA . ASN A 1 202 ? 55.526 -11.485 39.519 1.00 17.18 202 ASN B CA 1
ATOM 1540 C C . ASN A 1 202 ? 56.272 -11.575 38.193 1.00 18.22 202 ASN B C 1
ATOM 1541 O O . ASN A 1 202 ? 56.706 -10.581 37.690 1.00 20.34 202 ASN B O 1
ATOM 1546 N N . THR A 1 203 ? 56.437 -12.785 37.683 1.00 19.43 203 THR B N 1
ATOM 1547 C CA . THR A 1 203 ? 56.964 -13.002 36.353 1.00 17.78 203 THR B CA 1
ATOM 1548 C C . THR A 1 203 ? 55.820 -12.742 35.328 1.00 17.75 203 THR B C 1
ATOM 1549 O O . THR A 1 203 ? 54.706 -13.126 35.550 1.00 18.17 203 THR B O 1
ATOM 1553 N N . PRO A 1 204 ? 56.121 -12.016 34.252 1.00 16.83 204 PRO B N 1
ATOM 1554 C CA . PRO A 1 204 ? 55.037 -11.928 33.187 1.00 16.52 204 PRO B CA 1
ATOM 1555 C C . PRO A 1 204 ? 54.656 -13.286 32.677 1.00 15.82 204 PRO B C 1
ATOM 1556 O O . PRO A 1 204 ? 55.503 -14.137 32.474 1.00 15.69 204 PRO B O 1
ATOM 1560 N N . VAL A 1 205 ? 53.370 -13.516 32.429 1.00 15.69 205 VAL B N 1
ATOM 1561 C CA . VAL A 1 205 ? 52.918 -14.849 32.033 1.00 15.79 205 VAL B CA 1
ATOM 1562 C C . VAL A 1 205 ? 53.608 -15.220 30.704 1.00 15.87 205 VAL B C 1
ATOM 1563 O O . VAL A 1 205 ? 53.961 -16.358 30.550 1.00 16.39 205 VAL B O 1
ATOM 1567 N N . ARG A 1 206 ? 53.812 -14.272 29.824 1.00 16.65 206 ARG B N 1
ATOM 1568 C CA . ARG A 1 206 ? 54.482 -14.640 28.528 1.00 18.40 206 ARG B CA 1
ATOM 1569 C C . ARG A 1 206 ? 55.917 -15.176 28.668 1.00 20.27 206 ARG B C 1
ATOM 1570 O O . ARG A 1 206 ? 56.468 -15.764 27.715 1.00 20.82 206 ARG B O 1
ATOM 1578 N N . ALA A 1 207 ? 56.535 -14.898 29.817 1.00 19.50 207 ALA B N 1
ATOM 1579 C CA . ALA A 1 207 ? 57.915 -15.262 30.088 1.00 22.31 207 ALA B CA 1
ATOM 1580 C C . ALA A 1 207 ? 58.044 -16.635 30.748 1.00 24.14 207 ALA B C 1
ATOM 1581 O O . ALA A 1 207 ? 59.193 -17.118 30.996 1.00 24.95 207 ALA B O 1
ATOM 1583 N N . VAL A 1 208 ? 56.920 -17.255 31.097 1.00 24.75 208 VAL B N 1
ATOM 1584 C CA . VAL A 1 208 ? 56.976 -18.540 31.822 1.00 25.23 208 VAL B CA 1
ATOM 1585 C C . VAL A 1 208 ? 57.373 -19.686 30.874 1.00 26.85 208 VAL B C 1
ATOM 1586 O O . VAL A 1 208 ? 56.889 -19.794 29.730 1.00 28.31 208 VAL B O 1
ATOM 1590 N N . THR A 1 209 ? 58.212 -20.576 31.343 1.00 29.06 209 THR B N 1
ATOM 1591 C CA . THR A 1 209 ? 58.405 -21.792 30.531 1.00 30.79 209 THR B CA 1
ATOM 1592 C C . THR A 1 209 ? 58.355 -23.022 31.391 1.00 29.14 209 THR B C 1
ATOM 1593 O O . THR A 1 209 ? 58.397 -22.948 32.634 1.00 26.50 209 THR B O 1
ATOM 1597 N N . GLU A 1 210 ? 58.366 -24.164 30.736 1.00 29.79 210 GLU B N 1
ATOM 1598 C CA . GLU A 1 210 ? 58.154 -25.365 31.465 1.00 29.61 210 GLU B CA 1
ATOM 1599 C C . GLU A 1 210 ? 59.304 -25.693 32.429 1.00 29.51 210 GLU B C 1
ATOM 1600 O O . GLU A 1 210 ? 59.116 -26.548 33.244 1.00 31.21 210 GLU B O 1
ATOM 1606 N N . ALA A 1 211 ? 60.448 -24.998 32.354 1.00 27.72 211 ALA B N 1
ATOM 1607 C CA . ALA A 1 211 ? 61.540 -25.258 33.300 1.00 29.26 211 ALA B CA 1
ATOM 1608 C C . ALA A 1 211 ? 61.047 -24.939 34.708 1.00 29.44 211 ALA B C 1
ATOM 1609 O O . ALA A 1 211 ? 61.612 -25.419 35.717 1.00 31.30 211 ALA B O 1
ATOM 1611 N N . SER A 1 212 ? 60.019 -24.091 34.814 1.00 26.91 212 SER B N 1
ATOM 1612 C CA . SER A 1 212 ? 59.612 -23.600 36.136 1.00 26.21 212 SER B CA 1
ATOM 1613 C C . SER A 1 212 ? 58.242 -24.137 36.588 1.00 25.87 212 SER B C 1
ATOM 1614 O O . SER A 1 212 ? 57.749 -23.776 37.650 1.00 26.20 212 SER B O 1
ATOM 1617 N N . THR A 1 213 ? 57.620 -25.009 35.785 1.00 24.01 213 THR B N 1
ATOM 1618 C CA . THR A 1 213 ? 56.260 -25.484 36.095 1.00 24.41 213 THR B CA 1
ATOM 1619 C C . THR A 1 213 ? 56.301 -26.932 36.516 1.00 26.18 213 THR B C 1
ATOM 1620 O O . THR A 1 213 ? 57.314 -27.621 36.286 1.00 26.62 213 THR B O 1
ATOM 1624 N N . SER A 1 214 ? 55.205 -27.409 37.112 1.00 24.72 214 SER B N 1
ATOM 1625 C CA . SER A 1 214 ? 55.104 -28.813 37.520 1.00 27.47 214 SER B CA 1
ATOM 1626 C C . SER A 1 214 ? 53.665 -29.297 37.438 1.00 27.54 214 SER B C 1
ATOM 1627 O O . SER A 1 214 ? 52.744 -28.609 37.877 1.00 27.71 214 SER B O 1
ATOM 1630 N N . PRO A 1 215 ? 53.472 -30.527 36.958 1.00 29.12 215 PRO B N 1
ATOM 1631 C CA . PRO A 1 215 ? 52.106 -31.067 36.934 1.00 30.85 215 PRO B CA 1
ATOM 1632 C C . PRO A 1 215 ? 51.543 -31.373 38.333 1.00 33.38 215 PRO B C 1
ATOM 1633 O O . PRO A 1 215 ? 50.317 -31.433 38.517 1.00 34.01 215 PRO B O 1
ATOM 1637 N N . SER A 1 216 ? 52.429 -31.504 39.322 1.00 33.87 216 SER B N 1
ATOM 1638 C CA . SER A 1 216 ? 52.064 -31.829 40.683 1.00 36.05 216 SER B CA 1
ATOM 1639 C C . SER A 1 216 ? 51.713 -30.565 41.464 1.00 36.45 216 SER B C 1
ATOM 1640 O O . SER A 1 216 ? 51.299 -30.619 42.640 1.00 35.79 216 SER B O 1
ATOM 1643 N N . LYS A 1 217 ? 51.844 -29.402 40.827 1.00 36.30 217 LYS B N 1
ATOM 1644 C CA . LYS A 1 217 ? 51.541 -28.170 41.554 1.00 37.81 217 LYS B CA 1
ATOM 1645 C C . LYS A 1 217 ? 50.301 -27.527 40.956 1.00 38.28 217 LYS B C 1
ATOM 1646 O O . LYS A 1 217 ? 50.301 -26.353 40.618 1.00 38.88 217 LYS B O 1
ATOM 1652 N N . CYS A 1 218 ? 49.243 -28.306 40.789 1.00 39.67 218 CYS B N 1
ATOM 1653 C CA . CYS A 1 218 ? 48.078 -27.826 40.050 1.00 41.43 218 CYS B CA 1
ATOM 1654 C C . CYS A 1 218 ? 46.763 -27.782 40.846 1.00 43.18 218 CYS B C 1
ATOM 1655 O O . CYS A 1 218 ? 45.811 -28.453 40.463 1.00 44.34 218 CYS B O 1
ATOM 1658 N N . PRO A 1 219 ? 46.685 -26.948 41.904 1.00 44.33 219 PRO B N 1
ATOM 1659 C CA . PRO A 1 219 ? 45.528 -27.025 42.818 1.00 45.93 219 PRO B CA 1
ATOM 1660 C C . PRO A 1 219 ? 44.223 -26.445 42.225 1.00 46.38 219 PRO B C 1
ATOM 1661 O O . PRO A 1 219 ? 44.247 -25.356 41.647 1.00 46.61 219 PRO B O 1
ATOM 1665 N N . ALA B 1 2 ? 51.622 30.061 46.023 1.00 45.37 2 ALA A N 1
ATOM 1666 C CA . ALA B 1 2 ? 52.634 30.625 45.051 1.00 44.63 2 ALA A CA 1
ATOM 1667 C C . ALA B 1 2 ? 52.833 29.582 43.958 1.00 41.86 2 ALA A C 1
ATOM 1668 O O . ALA B 1 2 ? 53.941 29.218 43.566 1.00 43.65 2 ALA A O 1
ATOM 1670 N N . CYS B 1 3 ? 51.712 29.166 43.427 1.00 39.76 3 CYS A N 1
ATOM 1671 C CA . CYS B 1 3 ? 51.579 27.898 42.783 1.00 35.26 3 CYS A CA 1
ATOM 1672 C C . CYS B 1 3 ? 52.370 27.796 41.456 1.00 33.14 3 CYS A C 1
ATOM 1673 O O . CYS B 1 3 ? 52.294 28.673 40.632 1.00 30.96 3 CYS A O 1
ATOM 1676 N N . PRO B 1 4 ? 53.114 26.711 41.256 1.00 31.42 4 PRO A N 1
ATOM 1677 C CA . PRO B 1 4 ? 53.661 26.480 39.885 1.00 30.01 4 PRO A CA 1
ATOM 1678 C C . PRO B 1 4 ? 52.527 26.573 38.859 1.00 30.22 4 PRO A C 1
ATOM 1679 O O . PRO B 1 4 ? 51.402 26.178 39.179 1.00 25.71 4 PRO A O 1
ATOM 1683 N N . SER B 1 5 ? 52.783 27.114 37.652 1.00 30.87 5 SER A N 1
ATOM 1684 C CA . SER B 1 5 ? 51.659 27.311 36.717 1.00 33.06 5 SER A CA 1
ATOM 1685 C C . SER B 1 5 ? 51.035 25.997 36.298 1.00 31.87 5 SER A C 1
ATOM 1686 O O . SER B 1 5 ? 49.874 25.976 36.026 1.00 34.11 5 SER A O 1
ATOM 1689 N N . GLN B 1 6 ? 51.812 24.925 36.285 1.00 31.30 6 GLN A N 1
ATOM 1690 C CA . GLN B 1 6 ? 51.328 23.570 35.895 1.00 31.53 6 GLN A CA 1
ATOM 1691 C C . GLN B 1 6 ? 50.340 22.961 36.901 1.00 30.58 6 GLN A C 1
ATOM 1692 O O . GLN B 1 6 ? 49.629 22.010 36.609 1.00 31.43 6 GLN A O 1
ATOM 1698 N N . CYS B 1 7 ? 50.280 23.543 38.087 1.00 26.92 7 CYS A N 1
ATOM 1699 C CA . CYS B 1 7 ? 49.649 22.834 39.186 1.00 26.53 7 CYS A CA 1
ATOM 1700 C C . CYS B 1 7 ? 48.441 23.579 39.694 1.00 23.72 7 CYS A C 1
ATOM 1701 O O . CYS B 1 7 ? 48.171 24.675 39.234 1.00 26.60 7 CYS A O 1
ATOM 1704 N N . SER B 1 8 ? 47.681 22.940 40.561 1.00 21.52 8 SER A N 1
ATOM 1705 C CA . SER B 1 8 ? 46.599 23.608 41.292 1.00 20.38 8 SER A CA 1
ATOM 1706 C C . SER B 1 8 ? 46.947 23.667 42.724 1.00 20.58 8 SER A C 1
ATOM 1707 O O . SER B 1 8 ? 47.442 22.716 43.286 1.00 18.10 8 SER A O 1
ATOM 1710 N N . CYS B 1 9 ? 46.653 24.783 43.394 1.00 19.09 9 CYS A N 1
ATOM 1711 C CA . CYS B 1 9 ? 47.046 24.826 44.784 1.00 20.07 9 CYS A CA 1
ATOM 1712 C C . CYS B 1 9 ? 45.964 25.619 45.515 1.00 21.50 9 CYS A C 1
ATOM 1713 O O . CYS B 1 9 ? 45.632 26.725 45.077 1.00 23.77 9 CYS A O 1
ATOM 1716 N N . SER B 1 10 ? 45.376 25.023 46.527 1.00 19.74 10 SER A N 1
ATOM 1717 C CA . SER B 1 10 ? 44.546 25.810 47.452 1.00 17.06 10 SER A CA 1
ATOM 1718 C C . SER B 1 10 ? 44.814 25.263 48.817 1.00 17.38 10 SER A C 1
ATOM 1719 O O . SER B 1 10 ? 45.131 24.054 48.998 1.00 16.87 10 SER A O 1
ATOM 1722 N N . GLY B 1 11 ? 44.720 26.162 49.821 1.00 16.81 11 GLY A N 1
ATOM 1723 C CA . GLY B 1 11 ? 45.013 25.722 51.140 1.00 17.19 11 GLY A CA 1
ATOM 1724 C C . GLY B 1 11 ? 46.418 25.174 51.260 1.00 18.56 11 GLY A C 1
ATOM 1725 O O . GLY B 1 11 ? 47.349 25.883 50.835 1.00 19.84 11 GLY A O 1
ATOM 1726 N N . THR B 1 12 ? 46.550 23.950 51.851 1.00 15.81 12 THR A N 1
ATOM 1727 C CA . THR B 1 12 ? 47.923 23.374 52.038 1.00 15.85 12 THR A CA 1
ATOM 1728 C C . THR B 1 12 ? 48.084 22.157 51.121 1.00 13.26 12 THR A C 1
ATOM 1729 O O . THR B 1 12 ? 48.960 21.312 51.386 1.00 12.57 12 THR A O 1
ATOM 1733 N N . GLU B 1 13 ? 47.267 22.070 50.061 1.00 13.20 13 GLU A N 1
ATOM 1734 C CA . GLU B 1 13 ? 47.407 20.924 49.134 1.00 11.45 13 GLU A CA 1
ATOM 1735 C C . GLU B 1 13 ? 47.888 21.426 47.803 1.00 12.47 13 GLU A C 1
ATOM 1736 O O . GLU B 1 13 ? 47.422 22.465 47.269 1.00 13.54 13 GLU A O 1
ATOM 1742 N N . VAL B 1 14 ? 48.849 20.700 47.202 1.00 11.57 14 VAL A N 1
ATOM 1743 C CA . VAL B 1 14 ? 49.316 21.127 45.878 1.00 12.85 14 VAL A CA 1
ATOM 1744 C C . VAL B 1 14 ? 49.146 19.898 44.959 1.00 12.23 14 VAL A C 1
ATOM 1745 O O . VAL B 1 14 ? 49.589 18.794 45.276 1.00 12.64 14 VAL A O 1
ATOM 1749 N N . ASN B 1 15 ? 48.446 20.106 43.824 1.00 13.00 15 ASN A N 1
ATOM 1750 C CA . ASN B 1 15 ? 48.152 18.976 42.925 1.00 12.81 15 ASN A CA 1
ATOM 1751 C C . ASN B 1 15 ? 48.874 19.215 41.599 1.00 13.68 15 ASN A C 1
ATOM 1752 O O . ASN B 1 15 ? 48.496 20.104 40.803 1.00 15.54 15 ASN A O 1
ATOM 1757 N N . CYS B 1 16 ? 49.957 18.465 41.399 1.00 12.94 16 CYS A N 1
ATOM 1758 C CA . CYS B 1 16 ? 50.699 18.478 40.142 1.00 16.94 16 CYS A CA 1
ATOM 1759 C C . CYS B 1 16 ? 50.527 17.185 39.415 1.00 17.49 16 CYS A C 1
ATOM 1760 O O . CYS B 1 16 ? 51.427 16.867 38.612 1.00 19.74 16 CYS A O 1
ATOM 1763 N N . ALA B 1 17 ? 49.506 16.390 39.754 1.00 17.34 17 ALA A N 1
ATOM 1764 C CA . ALA B 1 17 ? 49.408 15.045 39.219 1.00 17.34 17 ALA A CA 1
ATOM 1765 C C . ALA B 1 17 ? 49.062 15.045 37.746 1.00 18.52 17 ALA A C 1
ATOM 1766 O O . ALA B 1 17 ? 48.138 15.748 37.287 1.00 17.19 17 ALA A O 1
ATOM 1768 N N . GLY B 1 18 ? 49.761 14.197 36.980 1.00 18.00 18 GLY A N 1
ATOM 1769 C CA . GLY B 1 18 ? 49.223 13.832 35.672 1.00 21.60 18 GLY A CA 1
ATOM 1770 C C . GLY B 1 18 ? 49.429 14.962 34.736 1.00 23.08 18 GLY A C 1
ATOM 1771 O O . GLY B 1 18 ? 48.624 15.147 33.800 1.00 24.10 18 GLY A O 1
ATOM 1772 N N . LYS B 1 19 ? 50.474 15.742 34.982 1.00 22.78 19 LYS A N 1
ATOM 1773 C CA . LYS B 1 19 ? 50.768 16.885 34.151 1.00 25.42 19 LYS A CA 1
ATOM 1774 C C . LYS B 1 19 ? 51.949 16.671 33.190 1.00 27.25 19 LYS A C 1
ATOM 1775 O O . LYS B 1 19 ? 52.501 17.646 32.760 1.00 28.15 19 LYS A O 1
ATOM 1781 N N . SER B 1 20 ? 52.336 15.444 32.877 1.00 28.49 20 SER A N 1
ATOM 1782 C CA . SER B 1 20 ? 53.528 15.196 31.989 1.00 28.35 20 SER A CA 1
ATOM 1783 C C . SER B 1 20 ? 54.781 15.917 32.438 1.00 28.81 20 SER A C 1
ATOM 1784 O O . SER B 1 20 ? 55.643 16.315 31.639 1.00 27.06 20 SER A O 1
ATOM 1787 N N . LEU B 1 21 ? 54.953 16.079 33.745 1.00 26.02 21 LEU A N 1
ATOM 1788 C CA . LEU B 1 21 ? 56.115 16.715 34.260 1.00 25.69 21 LEU A CA 1
ATOM 1789 C C . LEU B 1 21 ? 57.385 15.818 34.212 1.00 24.75 21 LEU A C 1
ATOM 1790 O O . LEU B 1 21 ? 57.329 14.615 34.470 1.00 24.39 21 LEU A O 1
ATOM 1795 N N . ALA B 1 22 ? 58.526 16.403 33.928 1.00 27.07 22 ALA A N 1
ATOM 1796 C CA . ALA B 1 22 ? 59.754 15.586 33.840 1.00 28.30 22 ALA A CA 1
ATOM 1797 C C . ALA B 1 22 ? 60.614 15.844 35.040 1.00 28.58 22 ALA A C 1
ATOM 1798 O O . ALA B 1 22 ? 61.608 15.137 35.314 1.00 30.16 22 ALA A O 1
ATOM 1800 N N . SER B 1 23 ? 60.228 16.867 35.801 1.00 27.33 23 SER A N 1
ATOM 1801 C CA . SER B 1 23 ? 60.875 17.139 37.055 1.00 27.95 23 SER A CA 1
ATOM 1802 C C . SER B 1 23 ? 59.909 17.873 37.947 1.00 25.87 23 SER A C 1
ATOM 1803 O O . SER B 1 23 ? 58.919 18.374 37.482 1.00 25.77 23 SER A O 1
ATOM 1806 N N . VAL B 1 24 ? 60.272 17.919 39.209 1.00 26.22 24 VAL A N 1
ATOM 1807 C CA . VAL B 1 24 ? 59.450 18.534 40.230 1.00 25.59 24 VAL A CA 1
ATOM 1808 C C . VAL B 1 24 ? 59.557 20.031 40.012 1.00 26.20 24 VAL A C 1
ATOM 1809 O O . VAL B 1 24 ? 60.676 20.568 39.981 1.00 26.94 24 VAL A O 1
ATOM 1813 N N . PRO B 1 25 ? 58.420 20.725 39.852 1.00 26.92 25 PRO A N 1
ATOM 1814 C CA . PRO B 1 25 ? 58.371 22.179 39.578 1.00 27.25 25 PRO A CA 1
ATOM 1815 C C . PRO B 1 25 ? 58.892 22.983 40.736 1.00 27.18 25 PRO A C 1
ATOM 1816 O O . PRO B 1 25 ? 58.773 22.582 41.902 1.00 25.71 25 PRO A O 1
ATOM 1820 N N . ALA B 1 26 ? 59.549 24.085 40.414 1.00 27.46 26 ALA A N 1
ATOM 1821 C CA . ALA B 1 26 ? 59.905 25.077 41.422 1.00 28.01 26 ALA A CA 1
ATOM 1822 C C . ALA B 1 26 ? 58.682 25.811 42.018 1.00 27.89 26 ALA A C 1
ATOM 1823 O O . ALA B 1 26 ? 57.640 25.999 41.353 1.00 26.95 26 ALA A O 1
ATOM 1825 N N . GLY B 1 27 ? 58.859 26.329 43.237 1.00 27.46 27 GLY A N 1
ATOM 1826 C CA . GLY B 1 27 ? 57.882 27.258 43.804 1.00 27.00 27 GLY A CA 1
ATOM 1827 C C . GLY B 1 27 ? 56.690 26.621 44.542 1.00 26.31 27 GLY A C 1
ATOM 1828 O O . GLY B 1 27 ? 55.668 27.284 44.802 1.00 28.20 27 GLY A O 1
ATOM 1829 N N . ILE B 1 28 ? 56.815 25.344 44.899 1.00 22.18 28 ILE A N 1
ATOM 1830 C CA . ILE B 1 28 ? 55.810 24.701 45.748 1.00 19.84 28 ILE A CA 1
ATOM 1831 C C . ILE B 1 28 ? 55.912 25.442 47.098 1.00 18.54 28 ILE A C 1
ATOM 1832 O O . ILE B 1 28 ? 56.978 25.510 47.624 1.00 19.43 28 ILE A O 1
ATOM 1837 N N . PRO B 1 29 ? 54.773 25.918 47.655 1.00 17.46 29 PRO A N 1
ATOM 1838 C CA . PRO B 1 29 ? 54.853 26.718 48.853 1.00 18.20 29 PRO A CA 1
ATOM 1839 C C . PRO B 1 29 ? 55.389 25.971 50.070 1.00 18.86 29 PRO A C 1
ATOM 1840 O O . PRO B 1 29 ? 55.129 24.779 50.259 1.00 16.82 29 PRO A O 1
ATOM 1844 N N . THR B 1 30 ? 56.056 26.698 50.964 1.00 19.47 30 THR A N 1
ATOM 1845 C CA . THR B 1 30 ? 56.619 26.043 52.129 1.00 19.48 30 THR A CA 1
ATOM 1846 C C . THR B 1 30 ? 55.534 25.476 53.096 1.00 17.98 30 THR A C 1
ATOM 1847 O O . THR B 1 30 ? 55.779 24.565 53.895 1.00 18.09 30 THR A O 1
ATOM 1851 N N . THR B 1 31 ? 54.339 26.059 53.009 1.00 16.72 31 THR A N 1
ATOM 1852 C CA . THR B 1 31 ? 53.270 25.662 53.899 1.00 17.69 31 THR A CA 1
ATOM 1853 C C . THR B 1 31 ? 52.576 24.336 53.401 1.00 15.06 31 THR A C 1
ATOM 1854 O O . THR B 1 31 ? 51.671 23.775 54.088 1.00 14.94 31 THR A O 1
ATOM 1858 N N . THR B 1 32 ? 53.035 23.782 52.276 1.00 15.67 32 THR A N 1
ATOM 1859 C CA . THR B 1 32 ? 52.393 22.590 51.713 1.00 13.36 32 THR A CA 1
ATOM 1860 C C . THR B 1 32 ? 52.392 21.366 52.665 1.00 14.17 32 THR A C 1
ATOM 1861 O O . THR B 1 32 ? 53.472 20.970 53.234 1.00 11.56 32 THR A O 1
ATOM 1865 N N . ARG B 1 33 ? 51.207 20.727 52.778 1.00 12.33 33 ARG A N 1
ATOM 1866 C CA . ARG B 1 33 ? 51.084 19.538 53.626 1.00 13.22 33 ARG A CA 1
ATOM 1867 C C . ARG B 1 33 ? 50.832 18.326 52.804 1.00 9.61 33 ARG A C 1
ATOM 1868 O O . ARG B 1 33 ? 51.183 17.227 53.224 1.00 11.99 33 ARG A O 1
ATOM 1876 N N . VAL B 1 34 ? 50.135 18.496 51.710 1.00 11.94 34 VAL A N 1
ATOM 1877 C CA . VAL B 1 34 ? 49.807 17.323 50.835 1.00 11.56 34 VAL A CA 1
ATOM 1878 C C . VAL B 1 34 ? 50.261 17.633 49.424 1.00 12.94 34 VAL A C 1
ATOM 1879 O O . VAL B 1 34 ? 49.869 18.627 48.866 1.00 13.66 34 VAL A O 1
ATOM 1883 N N . LEU B 1 35 ? 51.152 16.802 48.856 1.00 11.98 35 LEU A N 1
ATOM 1884 C CA . LEU B 1 35 ? 51.727 17.109 47.581 1.00 12.15 35 LEU A CA 1
ATOM 1885 C C . LEU B 1 35 ? 51.561 15.914 46.608 1.00 10.64 35 LEU A C 1
ATOM 1886 O O . LEU B 1 35 ? 51.977 14.812 46.937 1.00 13.25 35 LEU A O 1
ATOM 1891 N N . TYR B 1 36 ? 50.812 16.137 45.548 1.00 11.08 36 TYR A N 1
ATOM 1892 C CA . TYR B 1 36 ? 50.577 15.095 44.522 1.00 10.72 36 TYR A CA 1
ATOM 1893 C C . TYR B 1 36 ? 51.470 15.322 43.363 1.00 12.46 36 TYR A C 1
ATOM 1894 O O . TYR B 1 36 ? 51.350 16.332 42.651 1.00 14.28 36 TYR A O 1
ATOM 1903 N N . LEU B 1 37 ? 52.448 14.408 43.206 1.00 10.84 37 LEU A N 1
ATOM 1904 C CA . LEU B 1 37 ? 53.365 14.474 42.061 1.00 11.69 37 LEU A CA 1
ATOM 1905 C C . LEU B 1 37 ? 53.142 13.203 41.275 1.00 12.70 37 LEU A C 1
ATOM 1906 O O . LEU B 1 37 ? 54.019 12.897 40.406 1.00 13.92 37 LEU A O 1
ATOM 1911 N N . ASN B 1 38 ? 52.111 12.425 41.538 1.00 12.05 38 ASN A N 1
ATOM 1912 C CA . ASN B 1 38 ? 51.953 11.073 40.895 1.00 12.83 38 ASN A CA 1
ATOM 1913 C C . ASN B 1 38 ? 51.647 11.199 39.384 1.00 16.01 38 ASN A C 1
ATOM 1914 O O . ASN B 1 38 ? 51.186 12.221 38.923 1.00 14.57 38 ASN A O 1
ATOM 1919 N N . SER B 1 39 ? 51.938 10.133 38.684 1.00 16.09 39 SER A N 1
ATOM 1920 C CA . SER B 1 39 ? 51.384 9.940 37.326 1.00 17.04 39 SER A CA 1
ATOM 1921 C C . SER B 1 39 ? 51.985 10.991 36.345 1.00 18.54 39 SER A C 1
ATOM 1922 O O . SER B 1 39 ? 51.307 11.492 35.409 1.00 21.33 39 SER A O 1
ATOM 1925 N N . ASN B 1 40 ? 53.253 11.278 36.521 1.00 17.66 40 ASN A N 1
ATOM 1926 C CA . ASN B 1 40 ? 54.017 12.163 35.673 1.00 18.82 40 ASN A CA 1
ATOM 1927 C C . ASN B 1 40 ? 55.090 11.370 34.919 1.00 18.01 40 ASN A C 1
ATOM 1928 O O . ASN B 1 40 ? 55.000 10.193 34.880 1.00 21.78 40 ASN A O 1
ATOM 1933 N N . GLN B 1 41 ? 56.065 12.036 34.345 1.00 20.77 41 GLN A N 1
ATOM 1934 C CA . GLN B 1 41 ? 57.191 11.316 33.675 1.00 23.23 41 GLN A CA 1
ATOM 1935 C C . GLN B 1 41 ? 58.460 11.717 34.358 1.00 23.10 41 GLN A C 1
ATOM 1936 O O . GLN B 1 41 ? 59.510 11.986 33.723 1.00 23.54 41 GLN A O 1
ATOM 1942 N N . ILE B 1 42 ? 58.409 11.814 35.690 1.00 19.47 42 ILE A N 1
ATOM 1943 C CA . ILE B 1 42 ? 59.600 12.126 36.437 1.00 21.22 42 ILE A CA 1
ATOM 1944 C C . ILE B 1 42 ? 60.563 10.942 36.553 1.00 21.51 42 ILE A C 1
ATOM 1945 O O . ILE B 1 42 ? 60.188 9.843 36.950 1.00 20.36 42 ILE A O 1
ATOM 1950 N N . THR B 1 43 ? 61.795 11.157 36.104 1.00 23.03 43 THR A N 1
ATOM 1951 C CA . THR B 1 43 ? 62.705 10.016 36.025 1.00 23.50 43 THR A CA 1
ATOM 1952 C C . THR B 1 43 ? 63.794 10.116 37.097 1.00 25.06 43 THR A C 1
ATOM 1953 O O . THR B 1 43 ? 64.460 9.140 37.375 1.00 25.75 43 THR A O 1
ATOM 1957 N N . LYS B 1 44 ? 64.038 11.294 37.644 1.00 24.30 44 LYS A N 1
ATOM 1958 C CA . LYS B 1 44 ? 64.993 11.393 38.750 1.00 26.45 44 LYS A CA 1
ATOM 1959 C C . LYS B 1 44 ? 64.576 12.588 39.600 1.00 26.72 44 LYS A C 1
ATOM 1960 O O . LYS B 1 44 ? 63.866 13.468 39.148 1.00 28.20 44 LYS A O 1
ATOM 1966 N N . LEU B 1 45 ? 64.988 12.576 40.847 1.00 24.79 45 LEU A N 1
ATOM 1967 C CA . LEU B 1 45 ? 64.745 13.678 41.716 1.00 26.09 45 LEU A CA 1
ATOM 1968 C C . LEU B 1 45 ? 66.105 14.214 42.028 1.00 28.47 45 LEU A C 1
ATOM 1969 O O . LEU B 1 45 ? 66.995 13.443 42.414 1.00 29.04 45 LEU A O 1
ATOM 1974 N N . GLU B 1 46 ? 66.193 15.530 42.018 1.00 30.01 46 GLU A N 1
ATOM 1975 C CA . GLU B 1 46 ? 67.377 16.266 42.460 1.00 32.89 46 GLU A CA 1
ATOM 1976 C C . GLU B 1 46 ? 67.550 16.085 43.973 1.00 33.33 46 GLU A C 1
ATOM 1977 O O . GLU B 1 46 ? 66.568 16.140 44.730 1.00 32.78 46 GLU A O 1
ATOM 1983 N N . PRO B 1 47 ? 68.801 15.900 44.473 1.00 31.75 47 PRO A N 1
ATOM 1984 C CA . PRO B 1 47 ? 68.859 16.052 45.886 1.00 32.29 47 PRO A CA 1
ATOM 1985 C C . PRO B 1 47 ? 68.435 17.492 46.174 1.00 32.31 47 PRO A C 1
ATOM 1986 O O . PRO B 1 47 ? 68.609 18.465 45.347 1.00 33.30 47 PRO A O 1
ATOM 1990 N N . GLY B 1 48 ? 67.874 17.606 47.338 1.00 30.35 48 GLY A N 1
ATOM 1991 C CA . GLY B 1 48 ? 67.451 18.880 47.841 1.00 27.62 48 GLY A CA 1
ATOM 1992 C C . GLY B 1 48 ? 66.032 19.295 47.465 1.00 23.02 48 GLY A C 1
ATOM 1993 O O . GLY B 1 48 ? 65.558 20.275 47.993 1.00 23.09 48 GLY A O 1
ATOM 1994 N N . VAL B 1 49 ? 65.389 18.560 46.547 1.00 21.27 49 VAL A N 1
ATOM 1995 C CA . VAL B 1 49 ? 64.143 18.976 45.964 1.00 21.68 49 VAL A CA 1
ATOM 1996 C C . VAL B 1 49 ? 63.053 19.201 47.048 1.00 20.29 49 VAL A C 1
ATOM 1997 O O . VAL B 1 49 ? 62.206 20.081 46.856 1.00 19.27 49 VAL A O 1
ATOM 2001 N N . PHE B 1 50 ? 63.101 18.461 48.154 1.00 18.06 50 PHE A N 1
ATOM 2002 C CA . PHE B 1 50 ? 62.010 18.542 49.167 1.00 19.42 50 PHE A CA 1
ATOM 2003 C C . PHE B 1 50 ? 62.484 19.255 50.368 1.00 22.47 50 PHE A C 1
ATOM 2004 O O . PHE B 1 50 ? 61.754 19.304 51.343 1.00 21.35 50 PHE A O 1
ATOM 2012 N N . ASP B 1 51 ? 63.698 19.808 50.308 1.00 22.18 51 ASP A N 1
ATOM 2013 C CA . ASP B 1 51 ? 64.331 20.347 51.508 1.00 23.57 51 ASP A CA 1
ATOM 2014 C C . ASP B 1 51 ? 63.575 21.502 52.154 1.00 21.72 51 ASP A C 1
ATOM 2015 O O . ASP B 1 51 ? 63.569 21.617 53.414 1.00 23.81 51 ASP A O 1
ATOM 2020 N N . ARG B 1 52 ? 62.921 22.321 51.330 1.00 20.84 52 ARG A N 1
ATOM 2021 C CA . ARG B 1 52 ? 62.115 23.463 51.806 1.00 21.30 52 ARG A CA 1
ATOM 2022 C C . ARG B 1 52 ? 60.718 23.058 52.385 1.00 19.85 52 ARG A C 1
ATOM 2023 O O . ARG B 1 52 ? 60.037 23.900 53.061 1.00 22.80 52 ARG A O 1
ATOM 2031 N N . LEU B 1 53 ? 60.263 21.847 52.031 1.00 16.64 53 LEU A N 1
ATOM 2032 C CA . LEU B 1 53 ? 58.857 21.354 52.271 1.00 15.43 53 LEU A CA 1
ATOM 2033 C C . LEU B 1 53 ? 58.742 20.571 53.557 1.00 14.28 53 LEU A C 1
ATOM 2034 O O . LEU B 1 53 ? 58.176 19.436 53.667 1.00 15.36 53 LEU A O 1
ATOM 2039 N N . ALA B 1 54 ? 59.201 21.196 54.634 1.00 15.42 54 ALA A N 1
ATOM 2040 C CA . ALA B 1 54 ? 59.231 20.527 55.898 1.00 18.02 54 ALA A CA 1
ATOM 2041 C C . ALA B 1 54 ? 57.861 20.232 56.516 1.00 16.32 54 ALA A C 1
ATOM 2042 O O . ALA B 1 54 ? 57.741 19.367 57.399 1.00 17.50 54 ALA A O 1
ATOM 2044 N N . ASN B 1 55 ? 56.838 20.915 55.985 1.00 15.17 55 ASN A N 1
ATOM 2045 C CA . ASN B 1 55 ? 55.543 20.725 56.503 1.00 13.69 55 ASN A CA 1
ATOM 2046 C C . ASN B 1 55 ? 54.795 19.518 55.829 1.00 13.76 55 ASN A C 1
ATOM 2047 O O . ASN B 1 55 ? 53.628 19.269 56.215 1.00 13.37 55 ASN A O 1
ATOM 2052 N N . LEU B 1 56 ? 55.372 18.852 54.865 1.00 10.58 56 LEU A N 1
ATOM 2053 C CA . LEU B 1 56 ? 54.665 17.778 54.267 1.00 13.04 56 LEU A CA 1
ATOM 2054 C C . LEU B 1 56 ? 54.255 16.703 55.231 1.00 11.87 56 LEU A C 1
ATOM 2055 O O . LEU B 1 56 ? 55.009 16.179 56.057 1.00 11.22 56 LEU A O 1
ATOM 2060 N N . ARG B 1 57 ? 53.015 16.325 55.089 1.00 11.26 57 ARG A N 1
ATOM 2061 C CA . ARG B 1 57 ? 52.419 15.128 55.785 1.00 10.98 57 ARG A CA 1
ATOM 2062 C C . ARG B 1 57 ? 52.197 13.978 54.790 1.00 10.35 57 ARG A C 1
ATOM 2063 O O . ARG B 1 57 ? 52.191 12.838 55.232 1.00 11.70 57 ARG A O 1
ATOM 2071 N N . GLU B 1 58 ? 51.857 14.265 53.518 1.00 12.24 58 GLU A N 1
ATOM 2072 C CA . GLU B 1 58 ? 51.606 13.199 52.527 1.00 11.77 58 GLU A CA 1
ATOM 2073 C C . GLU B 1 58 ? 52.296 13.529 51.247 1.00 11.28 58 GLU A C 1
ATOM 2074 O O . GLU B 1 58 ? 52.199 14.670 50.760 1.00 12.28 58 GLU A O 1
ATOM 2080 N N . LEU B 1 59 ? 53.070 12.559 50.716 1.00 12.05 59 LEU A N 1
ATOM 2081 C CA . LEU B 1 59 ? 53.800 12.803 49.473 1.00 10.96 59 LEU A CA 1
ATOM 2082 C C . LEU B 1 59 ? 53.559 11.709 48.500 1.00 11.55 59 LEU A C 1
ATOM 2083 O O . LEU B 1 59 ? 53.837 10.532 48.819 1.00 13.46 59 LEU A O 1
ATOM 2088 N N . HIS B 1 60 ? 52.965 12.055 47.357 1.00 12.46 60 HIS A N 1
ATOM 2089 C CA . HIS B 1 60 ? 52.510 11.012 46.397 1.00 10.24 60 HIS A CA 1
ATOM 2090 C C . HIS B 1 60 ? 53.456 11.079 45.242 1.00 10.95 60 HIS A C 1
ATOM 2091 O O . HIS B 1 60 ? 53.439 12.059 44.481 1.00 12.50 60 HIS A O 1
ATOM 2098 N N . LEU B 1 61 ? 54.298 10.057 45.081 1.00 11.76 61 LEU A N 1
ATOM 2099 C CA . LEU B 1 61 ? 55.277 10.010 43.988 1.00 11.94 61 LEU A CA 1
ATOM 2100 C C . LEU B 1 61 ? 54.976 8.785 43.104 1.00 12.49 61 LEU A C 1
ATOM 2101 O O . LEU B 1 61 ? 55.790 8.532 42.143 1.00 14.17 61 LEU A O 1
ATOM 2106 N N . TRP B 1 62 ? 53.845 8.151 43.277 1.00 13.27 62 TRP A N 1
ATOM 2107 C CA . TRP B 1 62 ? 53.566 6.877 42.541 1.00 12.79 62 TRP A CA 1
ATOM 2108 C C . TRP B 1 62 ? 53.316 7.139 41.091 1.00 13.97 62 TRP A C 1
ATOM 2109 O O . TRP B 1 62 ? 52.941 8.264 40.667 1.00 13.55 62 TRP A O 1
ATOM 2120 N N . GLY B 1 63 ? 53.597 6.086 40.316 1.00 15.23 63 GLY A N 1
ATOM 2121 C CA . GLY B 1 63 ? 53.333 6.129 38.893 1.00 17.03 63 GLY A CA 1
ATOM 2122 C C . GLY B 1 63 ? 54.265 7.067 38.137 1.00 16.47 63 GLY A C 1
ATOM 2123 O O . GLY B 1 63 ? 53.872 7.564 37.056 1.00 20.94 63 GLY A O 1
ATOM 2124 N N . ASN B 1 64 ? 55.483 7.303 38.590 1.00 15.50 64 ASN A N 1
ATOM 2125 C CA . ASN B 1 64 ? 56.511 7.994 37.820 1.00 16.78 64 ASN A CA 1
ATOM 2126 C C . ASN B 1 64 ? 57.471 6.911 37.272 1.00 17.07 64 ASN A C 1
ATOM 2127 O O . ASN B 1 64 ? 57.089 5.743 37.247 1.00 20.31 64 ASN A O 1
ATOM 2132 N N . GLN B 1 65 ? 58.644 7.310 36.795 1.00 19.67 65 GLN A N 1
ATOM 2133 C CA . GLN B 1 65 ? 59.649 6.379 36.258 1.00 19.20 65 GLN A CA 1
ATOM 2134 C C . GLN B 1 65 ? 60.934 6.489 36.956 1.00 19.38 65 GLN A C 1
ATOM 2135 O O . GLN B 1 65 ? 62.035 6.367 36.324 1.00 19.98 65 GLN A O 1
ATOM 2141 N N . LEU B 1 66 ? 60.879 6.714 38.288 1.00 17.97 66 LEU A N 1
ATOM 2142 C CA . LEU B 1 66 ? 62.080 6.826 39.015 1.00 17.37 66 LEU A CA 1
ATOM 2143 C C . LEU B 1 66 ? 62.884 5.542 39.014 1.00 17.03 66 LEU A C 1
ATOM 2144 O O . LEU B 1 66 ? 62.311 4.469 39.260 1.00 16.44 66 LEU A O 1
ATOM 2149 N N . VAL B 1 67 ? 64.207 5.619 38.743 1.00 20.22 67 VAL A N 1
ATOM 2150 C CA . VAL B 1 67 ? 65.083 4.435 38.805 1.00 19.11 67 VAL A CA 1
ATOM 2151 C C . VAL B 1 67 ? 66.047 4.456 39.924 1.00 19.18 67 VAL A C 1
ATOM 2152 O O . VAL B 1 67 ? 66.676 3.429 40.206 1.00 22.13 67 VAL A O 1
ATOM 2156 N N . SER B 1 68 ? 66.106 5.582 40.625 1.00 20.66 68 SER A N 1
ATOM 2157 C CA . SER B 1 68 ? 66.875 5.682 41.867 1.00 21.28 68 SER A CA 1
ATOM 2158 C C . SER B 1 68 ? 66.285 6.807 42.722 1.00 19.90 68 SER A C 1
ATOM 2159 O O . SER B 1 68 ? 65.565 7.642 42.209 1.00 20.40 68 SER A O 1
ATOM 2162 N N . LEU B 1 69 ? 66.680 6.851 43.994 1.00 20.92 69 LEU A N 1
ATOM 2163 C CA . LEU B 1 69 ? 66.359 7.966 44.874 1.00 21.30 69 LEU A CA 1
ATOM 2164 C C . LEU B 1 69 ? 67.656 8.483 45.485 1.00 22.43 69 LEU A C 1
ATOM 2165 O O . LEU B 1 69 ? 68.511 7.662 45.886 1.00 23.27 69 LEU A O 1
ATOM 2170 N N . PRO B 1 70 ? 67.802 9.802 45.594 1.00 23.25 70 PRO A N 1
ATOM 2171 C CA . PRO B 1 70 ? 69.008 10.280 46.313 1.00 23.34 70 PRO A CA 1
ATOM 2172 C C . PRO B 1 70 ? 68.919 9.899 47.788 1.00 22.96 70 PRO A C 1
ATOM 2173 O O . PRO B 1 70 ? 67.859 9.922 48.366 1.00 22.63 70 PRO A O 1
ATOM 2177 N N . PRO B 1 71 ? 70.035 9.566 48.419 1.00 21.65 71 PRO A N 1
ATOM 2178 C CA . PRO B 1 71 ? 70.028 9.090 49.781 1.00 22.59 71 PRO A CA 1
ATOM 2179 C C . PRO B 1 71 ? 69.341 9.952 50.853 1.00 23.78 71 PRO A C 1
ATOM 2180 O O . PRO B 1 71 ? 68.818 9.423 51.839 1.00 26.82 71 PRO A O 1
ATOM 2184 N N . GLY B 1 72 ? 69.397 11.258 50.709 1.00 22.57 72 GLY A N 1
ATOM 2185 C CA . GLY B 1 72 ? 68.896 12.074 51.829 1.00 20.80 72 GLY A CA 1
ATOM 2186 C C . GLY B 1 72 ? 67.617 12.805 51.402 1.00 19.14 72 GLY A C 1
ATOM 2187 O O . GLY B 1 72 ? 67.266 13.845 51.988 1.00 18.62 72 GLY A O 1
ATOM 2188 N N . VAL B 1 73 ? 66.982 12.336 50.314 1.00 17.64 73 VAL A N 1
ATOM 2189 C CA . VAL B 1 73 ? 65.961 13.148 49.701 1.00 17.23 73 VAL A CA 1
ATOM 2190 C C . VAL B 1 73 ? 64.768 13.410 50.643 1.00 15.98 73 VAL A C 1
ATOM 2191 O O . VAL B 1 73 ? 64.032 14.385 50.444 1.00 17.41 73 VAL A O 1
ATOM 2195 N N . PHE B 1 74 ? 64.565 12.531 51.606 1.00 15.59 74 PHE A N 1
ATOM 2196 C CA . PHE B 1 74 ? 63.457 12.722 52.542 1.00 17.23 74 PHE A CA 1
ATOM 2197 C C . PHE B 1 74 ? 63.894 13.232 53.902 1.00 18.03 74 PHE A C 1
ATOM 2198 O O . PHE B 1 74 ? 63.085 13.186 54.847 1.00 17.08 74 PHE A O 1
ATOM 2206 N N . ASP B 1 75 ? 65.168 13.653 54.046 1.00 18.10 75 ASP A N 1
ATOM 2207 C CA . ASP B 1 75 ? 65.729 13.898 55.372 1.00 19.38 75 ASP A CA 1
ATOM 2208 C C . ASP B 1 75 ? 65.078 15.023 56.157 1.00 19.92 75 ASP A C 1
ATOM 2209 O O . ASP B 1 75 ? 65.061 14.946 57.383 1.00 18.22 75 ASP A O 1
ATOM 2214 N N . ASN B 1 76 ? 64.557 16.031 55.466 1.00 18.65 76 ASN A N 1
ATOM 2215 C CA . ASN B 1 76 ? 63.861 17.203 56.157 1.00 18.41 76 ASN A CA 1
ATOM 2216 C C . ASN B 1 76 ? 62.357 17.002 56.408 1.00 18.02 76 ASN A C 1
ATOM 2217 O O . ASN B 1 76 ? 61.658 17.909 56.996 1.00 18.73 76 ASN A O 1
ATOM 2222 N N . LEU B 1 77 ? 61.866 15.814 56.085 1.00 15.69 77 LEU A N 1
ATOM 2223 C CA . LEU B 1 77 ? 60.388 15.622 56.163 1.00 15.23 77 LEU A CA 1
ATOM 2224 C C . LEU B 1 77 ? 59.999 14.979 57.460 1.00 13.89 77 LEU A C 1
ATOM 2225 O O . LEU B 1 77 ? 59.441 13.881 57.519 1.00 13.86 77 LEU A O 1
ATOM 2230 N N . ALA B 1 78 ? 60.199 15.724 58.599 1.00 12.56 78 ALA A N 1
ATOM 2231 C CA . ALA B 1 78 ? 60.027 15.126 59.892 1.00 15.63 78 ALA A CA 1
ATOM 2232 C C . ALA B 1 78 ? 58.568 14.927 60.238 1.00 16.60 78 ALA A C 1
ATOM 2233 O O . ALA B 1 78 ? 58.241 14.052 61.063 1.00 18.72 78 ALA A O 1
ATOM 2235 N N . ASN B 1 79 ? 57.699 15.628 59.506 1.00 14.17 79 ASN A N 1
ATOM 2236 C CA . ASN B 1 79 ? 56.228 15.554 59.789 1.00 14.25 79 ASN A CA 1
ATOM 2237 C C . ASN B 1 79 ? 55.559 14.492 58.863 1.00 13.72 79 ASN A C 1
ATOM 2238 O O . ASN B 1 79 ? 54.382 14.292 58.943 1.00 13.69 79 ASN A O 1
ATOM 2243 N N . LEU B 1 80 ? 56.329 13.809 58.024 1.00 11.81 80 LEU A N 1
ATOM 2244 C CA . LEU B 1 80 ? 55.658 13.046 56.978 1.00 11.02 80 LEU A CA 1
ATOM 2245 C C . LEU B 1 80 ? 54.967 11.787 57.597 1.00 10.76 80 LEU A C 1
ATOM 2246 O O . LEU B 1 80 ? 55.536 11.052 58.392 1.00 11.69 80 LEU A O 1
ATOM 2251 N N . GLU B 1 81 ? 53.726 11.520 57.172 1.00 11.94 81 GLU A N 1
ATOM 2252 C CA . GLU B 1 81 ? 52.894 10.444 57.727 1.00 11.66 81 GLU A CA 1
ATOM 2253 C C . GLU B 1 81 ? 52.628 9.415 56.605 1.00 11.13 81 GLU A C 1
ATOM 2254 O O . GLU B 1 81 ? 52.475 8.251 56.938 1.00 11.84 81 GLU A O 1
ATOM 2260 N N . LYS B 1 82 ? 52.559 9.864 55.350 1.00 11.89 82 LYS A N 1
ATOM 2261 C CA . LYS B 1 82 ? 52.283 8.886 54.220 1.00 11.28 82 LYS A CA 1
ATOM 2262 C C . LYS B 1 82 ? 53.175 9.172 53.059 1.00 10.97 82 LYS A C 1
ATOM 2263 O O . LYS B 1 82 ? 53.344 10.336 52.599 1.00 11.11 82 LYS A O 1
ATOM 2269 N N . LEU B 1 83 ? 53.855 8.137 52.604 1.00 10.40 83 LEU A N 1
ATOM 2270 C CA . LEU B 1 83 ? 54.793 8.248 51.458 1.00 9.29 83 LEU A CA 1
ATOM 2271 C C . LEU B 1 83 ? 54.486 7.120 50.468 1.00 10.16 83 LEU A C 1
ATOM 2272 O O . LEU B 1 83 ? 54.547 5.954 50.843 1.00 11.71 83 LEU A O 1
ATOM 2277 N N . TRP B 1 84 ? 54.089 7.519 49.287 1.00 10.70 84 TRP A N 1
ATOM 2278 C CA . TRP B 1 84 ? 53.657 6.520 48.271 1.00 10.88 84 TRP A CA 1
ATOM 2279 C C . TRP B 1 84 ? 54.642 6.548 47.093 1.00 13.08 84 TRP A C 1
ATOM 2280 O O . TRP B 1 84 ? 54.655 7.517 46.354 1.00 11.94 84 TRP A O 1
ATOM 2291 N N . LEU B 1 85 ? 55.376 5.445 46.894 1.00 12.02 85 LEU A N 1
ATOM 2292 C CA . LEU B 1 85 ? 56.352 5.369 45.814 1.00 14.17 85 LEU A CA 1
ATOM 2293 C C . LEU B 1 85 ? 55.957 4.287 44.872 1.00 15.38 85 LEU A C 1
ATOM 2294 O O . LEU B 1 85 ? 56.780 3.967 43.945 1.00 15.87 85 LEU A O 1
ATOM 2299 N N . ASN B 1 86 ? 54.751 3.752 45.032 1.00 14.77 86 ASN A N 1
ATOM 2300 C CA . ASN B 1 86 ? 54.253 2.607 44.184 1.00 16.92 86 ASN A CA 1
ATOM 2301 C C . ASN B 1 86 ? 54.427 2.847 42.700 1.00 16.06 86 ASN A C 1
ATOM 2302 O O . ASN B 1 86 ? 54.222 3.949 42.170 1.00 14.21 86 ASN A O 1
ATOM 2307 N N . SER B 1 87 ? 54.806 1.776 41.986 1.00 16.05 87 SER A N 1
ATOM 2308 C CA . SER B 1 87 ? 54.741 1.788 40.510 1.00 18.03 87 SER A CA 1
ATOM 2309 C C . SER B 1 87 ? 55.819 2.645 39.859 1.00 19.29 87 SER A C 1
ATOM 2310 O O . SER B 1 87 ? 55.655 3.027 38.710 1.00 23.75 87 SER A O 1
ATOM 2313 N N . ASN B 1 88 ? 56.929 2.903 40.545 1.00 17.68 88 ASN A N 1
ATOM 2314 C CA . ASN B 1 88 ? 58.106 3.495 39.925 1.00 16.55 88 ASN A CA 1
ATOM 2315 C C . ASN B 1 88 ? 58.984 2.347 39.418 1.00 17.38 88 ASN A C 1
ATOM 2316 O O . ASN B 1 88 ? 58.514 1.176 39.380 1.00 18.70 88 ASN A O 1
ATOM 2321 N N . GLN B 1 89 ? 60.241 2.638 39.090 1.00 17.38 89 GLN A N 1
ATOM 2322 C CA . GLN B 1 89 ? 61.149 1.598 38.532 1.00 19.50 89 GLN A CA 1
ATOM 2323 C C . GLN B 1 89 ? 62.339 1.285 39.414 1.00 17.80 89 GLN A C 1
ATOM 2324 O O . GLN B 1 89 ? 63.436 0.836 38.989 1.00 21.13 89 GLN A O 1
ATOM 2330 N N . LEU B 1 90 ? 62.180 1.478 40.693 1.00 17.75 90 LEU A N 1
ATOM 2331 C CA . LEU B 1 90 ? 63.304 1.276 41.583 1.00 16.96 90 LEU A CA 1
ATOM 2332 C C . LEU B 1 90 ? 63.721 -0.195 41.701 1.00 17.86 90 LEU A C 1
ATOM 2333 O O . LEU B 1 90 ? 62.904 -1.048 41.722 1.00 18.30 90 LEU A O 1
ATOM 2338 N N . THR B 1 91 ? 65.019 -0.477 41.697 1.00 18.01 91 THR A N 1
ATOM 2339 C CA . THR B 1 91 ? 65.552 -1.843 41.960 1.00 18.43 91 THR A CA 1
ATOM 2340 C C . THR B 1 91 ? 66.204 -2.016 43.303 1.00 18.85 91 THR A C 1
ATOM 2341 O O . THR B 1 91 ? 66.426 -3.137 43.740 1.00 18.34 91 THR A O 1
ATOM 2345 N N . SER B 1 92 ? 66.523 -0.871 43.966 1.00 19.15 92 SER A N 1
ATOM 2346 C CA . SER B 1 92 ? 67.057 -0.945 45.311 1.00 19.62 92 SER A CA 1
ATOM 2347 C C . SER B 1 92 ? 66.666 0.378 45.975 1.00 19.67 92 SER A C 1
ATOM 2348 O O . SER B 1 92 ? 66.219 1.310 45.294 1.00 19.05 92 SER A O 1
ATOM 2351 N N . LEU B 1 93 ? 66.967 0.491 47.255 1.00 19.44 93 LEU A N 1
ATOM 2352 C CA . LEU B 1 93 ? 66.785 1.749 47.960 1.00 19.86 93 LEU A CA 1
ATOM 2353 C C . LEU B 1 93 ? 68.128 2.044 48.602 1.00 18.88 93 LEU A C 1
ATOM 2354 O O . LEU B 1 93 ? 68.773 1.097 49.052 1.00 21.28 93 LEU A O 1
ATOM 2359 N N . PRO B 1 94 ? 68.537 3.336 48.695 1.00 21.19 94 PRO A N 1
ATOM 2360 C CA . PRO B 1 94 ? 69.805 3.683 49.401 1.00 20.35 94 PRO A CA 1
ATOM 2361 C C . PRO B 1 94 ? 69.705 3.431 50.896 1.00 21.40 94 PRO A C 1
ATOM 2362 O O . PRO B 1 94 ? 68.642 3.644 51.526 1.00 17.88 94 PRO A O 1
ATOM 2366 N N . ALA B 1 95 ? 70.804 2.958 51.479 1.00 17.78 95 ALA A N 1
ATOM 2367 C CA . ALA B 1 95 ? 70.849 2.812 52.922 1.00 20.81 95 ALA A CA 1
ATOM 2368 C C . ALA B 1 95 ? 70.509 4.147 53.556 1.00 19.35 95 ALA A C 1
ATOM 2369 O O . ALA B 1 95 ? 71.007 5.202 53.104 1.00 21.42 95 ALA A O 1
ATOM 2371 N N . GLY B 1 96 ? 69.632 4.099 54.571 1.00 20.98 96 GLY A N 1
ATOM 2372 C CA . GLY B 1 96 ? 69.354 5.321 55.352 1.00 18.62 96 GLY A CA 1
ATOM 2373 C C . GLY B 1 96 ? 68.115 6.124 54.890 1.00 16.61 96 GLY A C 1
ATOM 2374 O O . GLY B 1 96 ? 67.745 7.098 55.536 1.00 17.13 96 GLY A O 1
ATOM 2375 N N . LEU B 1 97 ? 67.600 5.815 53.698 1.00 15.52 97 LEU A N 1
ATOM 2376 C CA . LEU B 1 97 ? 66.599 6.594 53.026 1.00 13.33 97 LEU A CA 1
ATOM 2377 C C . LEU B 1 97 ? 65.426 7.036 53.902 1.00 14.27 97 LEU A C 1
ATOM 2378 O O . LEU B 1 97 ? 64.926 8.158 53.736 1.00 16.59 97 LEU A O 1
ATOM 2383 N N . PHE B 1 98 ? 64.983 6.182 54.803 1.00 15.76 98 PHE A N 1
ATOM 2384 C CA . PHE B 1 98 ? 63.755 6.512 55.550 1.00 13.47 98 PHE A CA 1
ATOM 2385 C C . PHE B 1 98 ? 64.105 6.906 56.950 1.00 16.24 98 PHE A C 1
ATOM 2386 O O . PHE B 1 98 ? 63.221 7.096 57.733 1.00 16.32 98 PHE A O 1
ATOM 2394 N N . ASP B 1 99 ? 65.424 7.025 57.267 1.00 16.28 99 ASP A N 1
ATOM 2395 C CA . ASP B 1 99 ? 65.786 7.223 58.695 1.00 17.85 99 ASP A CA 1
ATOM 2396 C C . ASP B 1 99 ? 65.180 8.405 59.451 1.00 17.80 99 ASP A C 1
ATOM 2397 O O . ASP B 1 99 ? 65.052 8.293 60.720 1.00 19.26 99 ASP A O 1
ATOM 2402 N N . ARG B 1 100 ? 64.934 9.518 58.749 1.00 17.22 100 ARG A N 1
ATOM 2403 C CA . ARG B 1 100 ? 64.397 10.735 59.401 1.00 17.84 100 ARG A CA 1
ATOM 2404 C C . ARG B 1 100 ? 62.851 10.672 59.518 1.00 18.88 100 ARG A C 1
ATOM 2405 O O . ARG B 1 100 ? 62.243 11.530 60.112 1.00 16.35 100 ARG A O 1
ATOM 2413 N N . LEU B 1 101 ? 62.204 9.639 58.932 1.00 15.97 101 LEU A N 1
ATOM 2414 C CA . LEU B 1 101 ? 60.716 9.712 58.832 1.00 16.83 101 LEU A CA 1
ATOM 2415 C C . LEU B 1 101 ? 60.065 9.101 60.040 1.00 15.47 101 LEU A C 1
ATOM 2416 O O . LEU B 1 101 ? 59.337 8.088 59.969 1.00 14.29 101 LEU A O 1
ATOM 2421 N N . VAL B 1 102 ? 60.426 9.636 61.215 1.00 16.37 102 VAL A N 1
ATOM 2422 C CA . VAL B 1 102 ? 60.059 9.041 62.430 1.00 16.36 102 VAL A CA 1
ATOM 2423 C C . VAL B 1 102 ? 58.546 9.014 62.762 1.00 14.70 102 VAL A C 1
ATOM 2424 O O . VAL B 1 102 ? 58.109 8.214 63.657 1.00 18.21 102 VAL A O 1
ATOM 2428 N N . ASN B 1 103 ? 57.777 9.808 62.044 1.00 15.58 103 ASN A N 1
ATOM 2429 C CA . ASN B 1 103 ? 56.360 9.850 62.234 1.00 13.21 103 ASN A CA 1
ATOM 2430 C C . ASN B 1 103 ? 55.621 9.135 61.102 1.00 12.42 103 ASN A C 1
ATOM 2431 O O . ASN B 1 103 ? 54.401 9.266 61.055 1.00 13.89 103 ASN A O 1
ATOM 2436 N N . LEU B 1 104 ? 56.379 8.496 60.217 1.00 12.24 104 LEU A N 1
ATOM 2437 C CA . LEU B 1 104 ? 55.685 7.887 59.040 1.00 10.16 104 LEU A CA 1
ATOM 2438 C C . LEU B 1 104 ? 54.747 6.734 59.461 1.00 9.79 104 LEU A C 1
ATOM 2439 O O . LEU B 1 104 ? 55.106 5.881 60.269 1.00 11.93 104 LEU A O 1
ATOM 2444 N N . GLU B 1 105 ? 53.530 6.709 58.890 1.00 9.74 105 GLU A N 1
ATOM 2445 C CA . GLU B 1 105 ? 52.555 5.713 59.298 1.00 10.46 105 GLU A CA 1
ATOM 2446 C C . GLU B 1 105 ? 52.220 4.769 58.103 1.00 7.24 105 GLU A C 1
ATOM 2447 O O . GLU B 1 105 ? 51.853 3.636 58.369 1.00 9.91 105 GLU A O 1
ATOM 2453 N N . HIS B 1 106 ? 52.370 5.265 56.911 1.00 11.92 106 HIS A N 1
ATOM 2454 C CA . HIS B 1 106 ? 52.080 4.409 55.687 1.00 11.53 106 HIS A CA 1
ATOM 2455 C C . HIS B 1 106 ? 53.201 4.542 54.721 1.00 11.46 106 HIS A C 1
ATOM 2456 O O . HIS B 1 106 ? 53.613 5.699 54.383 1.00 11.02 106 HIS A O 1
ATOM 2463 N N . LEU B 1 107 ? 53.726 3.413 54.263 1.00 9.77 107 LEU A N 1
ATOM 2464 C CA . LEU B 1 107 ? 54.800 3.401 53.257 1.00 9.75 107 LEU A CA 1
ATOM 2465 C C . LEU B 1 107 ? 54.459 2.451 52.165 1.00 11.07 107 LEU A C 1
ATOM 2466 O O . LEU B 1 107 ? 54.344 1.258 52.448 1.00 11.58 107 LEU A O 1
ATOM 2471 N N . GLY B 1 108 ? 54.292 2.992 50.972 1.00 11.77 108 GLY A N 1
ATOM 2472 C CA . GLY B 1 108 ? 53.868 2.167 49.756 1.00 11.98 108 GLY A CA 1
ATOM 2473 C C . GLY B 1 108 ? 55.109 2.049 48.844 1.00 8.64 108 GLY A C 1
ATOM 2474 O O . GLY B 1 108 ? 55.604 3.036 48.262 1.00 11.19 108 GLY A O 1
ATOM 2475 N N . LEU B 1 109 ? 55.554 0.806 48.699 1.00 10.58 109 LEU A N 1
ATOM 2476 C CA . LEU B 1 109 ? 56.692 0.463 47.827 1.00 11.85 109 LEU A CA 1
ATOM 2477 C C . LEU B 1 109 ? 56.276 -0.608 46.843 1.00 13.22 109 LEU A C 1
ATOM 2478 O O . LEU B 1 109 ? 57.170 -1.267 46.327 1.00 14.18 109 LEU A O 1
ATOM 2483 N N . CYS B 1 110 ? 55.006 -0.814 46.616 1.00 14.31 110 CYS A N 1
ATOM 2484 C CA . CYS B 1 110 ? 54.644 -1.954 45.711 1.00 15.88 110 CYS A CA 1
ATOM 2485 C C . CYS B 1 110 ? 54.863 -1.639 44.251 1.00 15.66 110 CYS A C 1
ATOM 2486 O O . CYS B 1 110 ? 55.089 -0.496 43.824 1.00 14.35 110 CYS A O 1
ATOM 2489 N N . CYS B 1 111 ? 54.861 -2.723 43.460 1.00 16.30 111 CYS A N 1
ATOM 2490 C CA . CYS B 1 111 ? 54.738 -2.597 42.038 1.00 16.75 111 CYS A CA 1
ATOM 2491 C C . CYS B 1 111 ? 55.930 -1.966 41.372 1.00 15.02 111 CYS A C 1
ATOM 2492 O O . CYS B 1 111 ? 55.801 -1.221 40.407 1.00 17.85 111 CYS A O 1
ATOM 2495 N N . MET B 1 112 ? 57.132 -2.261 41.877 1.00 16.86 112 MET A N 1
ATOM 2496 C CA . MET B 1 112 ? 58.405 -1.763 41.291 1.00 17.84 112 MET A CA 1
ATOM 2497 C C . MET B 1 112 ? 59.219 -2.975 40.869 1.00 18.14 112 MET A C 1
ATOM 2498 O O . MET B 1 112 ? 58.631 -4.055 40.549 1.00 20.10 112 MET A O 1
ATOM 2503 N N . LYS B 1 113 ? 60.532 -2.850 40.930 1.00 16.88 113 LYS A N 1
ATOM 2504 C CA . LYS B 1 113 ? 61.437 -3.923 40.531 1.00 16.76 113 LYS A CA 1
ATOM 2505 C C . LYS B 1 113 ? 62.415 -4.165 41.654 1.00 14.78 113 LYS A C 1
ATOM 2506 O O . LYS B 1 113 ? 63.539 -4.646 41.379 1.00 17.75 113 LYS A O 1
ATOM 2512 N N . LEU B 1 114 ? 62.067 -3.848 42.919 1.00 15.54 114 LEU A N 1
ATOM 2513 C CA . LEU B 1 114 ? 63.058 -4.042 44.023 1.00 16.81 114 LEU A CA 1
ATOM 2514 C C . LEU B 1 114 ? 63.602 -5.459 44.075 1.00 17.22 114 LEU A C 1
ATOM 2515 O O . LEU B 1 114 ? 62.832 -6.437 44.127 1.00 16.97 114 LEU A O 1
ATOM 2520 N N . THR B 1 115 ? 64.911 -5.623 44.016 1.00 18.46 115 THR A N 1
ATOM 2521 C CA . THR B 1 115 ? 65.431 -6.971 44.141 1.00 19.22 115 THR A CA 1
ATOM 2522 C C . THR B 1 115 ? 66.055 -7.258 45.517 1.00 20.72 115 THR A C 1
ATOM 2523 O O . THR B 1 115 ? 66.308 -8.429 45.859 1.00 20.48 115 THR A O 1
ATOM 2527 N N . GLU B 1 116 ? 66.225 -6.211 46.301 1.00 19.28 116 GLU A N 1
ATOM 2528 C CA . GLU B 1 116 ? 66.661 -6.411 47.687 1.00 21.22 116 GLU A CA 1
ATOM 2529 C C . GLU B 1 116 ? 66.337 -5.153 48.512 1.00 19.58 116 GLU A C 1
ATOM 2530 O O . GLU B 1 116 ? 66.134 -4.105 47.934 1.00 21.20 116 GLU A O 1
ATOM 2536 N N . LEU B 1 117 ? 66.409 -5.235 49.851 1.00 20.04 117 LEU A N 1
ATOM 2537 C CA . LEU B 1 117 ? 66.272 -4.024 50.662 1.00 19.87 117 LEU A CA 1
ATOM 2538 C C . LEU B 1 117 ? 67.566 -3.903 51.449 1.00 21.27 117 LEU A C 1
ATOM 2539 O O . LEU B 1 117 ? 68.127 -4.930 51.799 1.00 23.02 117 LEU A O 1
ATOM 2544 N N . PRO B 1 118 ? 67.995 -2.680 51.716 1.00 21.40 118 PRO A N 1
ATOM 2545 C CA . PRO B 1 118 ? 69.256 -2.536 52.499 1.00 22.85 118 PRO A CA 1
ATOM 2546 C C . PRO B 1 118 ? 68.990 -2.988 53.923 1.00 24.13 118 PRO A C 1
ATOM 2547 O O . PRO B 1 118 ? 67.832 -2.851 54.405 1.00 22.73 118 PRO A O 1
ATOM 2551 N N . SER B 1 119 ? 70.012 -3.530 54.598 1.00 25.18 119 SER A N 1
ATOM 2552 C CA . SER B 1 119 ? 69.884 -3.810 56.012 1.00 26.44 119 SER A CA 1
ATOM 2553 C C . SER B 1 119 ? 69.581 -2.466 56.733 1.00 25.68 119 SER A C 1
ATOM 2554 O O . SER B 1 119 ? 70.152 -1.368 56.416 1.00 26.52 119 SER A O 1
ATOM 2557 N N . GLY B 1 120 ? 68.667 -2.588 57.666 1.00 25.88 120 GLY A N 1
ATOM 2558 C CA . GLY B 1 120 ? 68.263 -1.452 58.522 1.00 22.82 120 GLY A CA 1
ATOM 2559 C C . GLY B 1 120 ? 67.302 -0.467 57.881 1.00 21.50 120 GLY A C 1
ATOM 2560 O O . GLY B 1 120 ? 66.966 0.563 58.535 1.00 20.77 120 GLY A O 1
ATOM 2561 N N . ALA B 1 121 ? 66.792 -0.798 56.662 1.00 18.43 121 ALA A N 1
ATOM 2562 C CA . ALA B 1 121 ? 65.901 0.102 55.911 1.00 16.65 121 ALA A CA 1
ATOM 2563 C C . ALA B 1 121 ? 64.718 0.739 56.790 1.00 16.45 121 ALA A C 1
ATOM 2564 O O . ALA B 1 121 ? 64.411 1.911 56.628 1.00 18.13 121 ALA A O 1
ATOM 2566 N N . PHE B 1 122 ? 64.167 -0.074 57.659 1.00 16.30 122 PHE A N 1
ATOM 2567 C CA . PHE B 1 122 ? 62.975 0.344 58.413 1.00 16.25 122 PHE A CA 1
ATOM 2568 C C . PHE B 1 122 ? 63.239 0.552 59.904 1.00 16.48 122 PHE A C 1
ATOM 2569 O O . PHE B 1 122 ? 62.274 0.745 60.652 1.00 16.31 122 PHE A O 1
ATOM 2577 N N . ASP B 1 123 ? 64.519 0.593 60.294 1.00 14.51 123 ASP A N 1
ATOM 2578 C CA . ASP B 1 123 ? 64.806 0.513 61.751 1.00 17.72 123 ASP A CA 1
ATOM 2579 C C . ASP B 1 123 ? 64.329 1.719 62.541 1.00 17.19 123 ASP A C 1
ATOM 2580 O O . ASP B 1 123 ? 64.133 1.620 63.811 1.00 19.71 123 ASP A O 1
ATOM 2585 N N . LYS B 1 124 ? 64.203 2.851 61.880 1.00 15.22 124 LYS A N 1
ATOM 2586 C CA . LYS B 1 124 ? 63.771 4.091 62.620 1.00 16.16 124 LYS A CA 1
ATOM 2587 C C . LYS B 1 124 ? 62.231 4.325 62.585 1.00 15.80 124 LYS A C 1
ATOM 2588 O O . LYS B 1 124 ? 61.700 5.304 63.221 1.00 17.92 124 LYS A O 1
ATOM 2594 N N . LEU B 1 125 ? 61.458 3.454 61.900 1.00 13.83 125 LEU A N 1
ATOM 2595 C CA . LEU B 1 125 ? 60.042 3.804 61.675 1.00 13.99 125 LEU A CA 1
ATOM 2596 C C . LEU B 1 125 ? 59.116 3.303 62.722 1.00 14.93 125 LEU A C 1
ATOM 2597 O O . LEU B 1 125 ? 58.258 2.429 62.533 1.00 14.02 125 LEU A O 1
ATOM 2602 N N . THR B 1 126 ? 59.264 3.885 63.936 1.00 13.98 126 THR A N 1
ATOM 2603 C CA . THR B 1 126 ? 58.610 3.364 65.065 1.00 16.16 126 THR A CA 1
ATOM 2604 C C . THR B 1 126 ? 57.101 3.473 64.984 1.00 15.86 126 THR A C 1
ATOM 2605 O O . THR B 1 126 ? 56.412 2.643 65.562 1.00 17.29 126 THR A O 1
ATOM 2609 N N . ARG B 1 127 ? 56.617 4.390 64.196 1.00 13.86 127 ARG A N 1
ATOM 2610 C CA . ARG B 1 127 ? 55.129 4.604 64.046 1.00 12.66 127 ARG A CA 1
ATOM 2611 C C . ARG B 1 127 ? 54.545 3.983 62.830 1.00 11.94 127 ARG A C 1
ATOM 2612 O O . ARG B 1 127 ? 53.340 4.176 62.596 1.00 12.45 127 ARG A O 1
ATOM 2620 N N . LEU B 1 128 ? 55.383 3.280 62.057 1.00 10.93 128 LEU A N 1
ATOM 2621 C CA . LEU B 1 128 ? 54.814 2.670 60.843 1.00 11.91 128 LEU A CA 1
ATOM 2622 C C . LEU B 1 128 ? 53.708 1.627 61.086 1.00 10.16 128 LEU A C 1
ATOM 2623 O O . LEU B 1 128 ? 53.907 0.710 61.790 1.00 12.28 128 LEU A O 1
ATOM 2628 N N . LYS B 1 129 ? 52.563 1.849 60.410 1.00 10.88 129 LYS A N 1
ATOM 2629 C CA . LYS B 1 129 ? 51.404 0.988 60.507 1.00 10.13 129 LYS A CA 1
ATOM 2630 C C . LYS B 1 129 ? 51.208 0.106 59.308 1.00 10.13 129 LYS A C 1
ATOM 2631 O O . LYS B 1 129 ? 50.834 -1.036 59.511 1.00 11.13 129 LYS A O 1
ATOM 2637 N N . GLN B 1 130 ? 51.443 0.629 58.118 1.00 11.75 130 GLN A N 1
ATOM 2638 C CA . GLN B 1 130 ? 51.169 -0.135 56.879 1.00 11.41 130 GLN A CA 1
ATOM 2639 C C . GLN B 1 130 ? 52.382 -0.082 55.962 1.00 9.89 130 GLN A C 1
ATOM 2640 O O . GLN B 1 130 ? 52.963 0.984 55.783 1.00 12.88 130 GLN A O 1
ATOM 2646 N N . LEU B 1 131 ? 52.786 -1.252 55.500 1.00 9.41 131 LEU A N 1
ATOM 2647 C CA . LEU B 1 131 ? 53.981 -1.405 54.662 1.00 11.44 131 LEU A CA 1
ATOM 2648 C C . LEU B 1 131 ? 53.672 -2.305 53.479 1.00 9.93 131 LEU A C 1
ATOM 2649 O O . LEU B 1 131 ? 53.397 -3.454 53.676 1.00 11.00 131 LEU A O 1
ATOM 2654 N N . GLY B 1 132 ? 53.809 -1.721 52.307 1.00 13.23 132 GLY A N 1
ATOM 2655 C CA . GLY B 1 132 ? 53.455 -2.485 51.016 1.00 11.03 132 GLY A CA 1
ATOM 2656 C C . GLY B 1 132 ? 54.750 -2.789 50.278 1.00 10.85 132 GLY A C 1
ATOM 2657 O O . GLY B 1 132 ? 55.366 -1.853 49.716 1.00 13.13 132 GLY A O 1
ATOM 2658 N N . LEU B 1 133 ? 55.066 -4.078 50.172 1.00 11.60 133 LEU A N 1
ATOM 2659 C CA . LEU B 1 133 ? 56.299 -4.572 49.463 1.00 11.14 133 LEU A CA 1
ATOM 2660 C C . LEU B 1 133 ? 55.885 -5.558 48.386 1.00 13.16 133 LEU A C 1
ATOM 2661 O O . LEU B 1 133 ? 56.764 -6.121 47.721 1.00 12.38 133 LEU A O 1
ATOM 2666 N N . ASP B 1 134 ? 54.598 -5.653 48.144 1.00 12.65 134 ASP A N 1
ATOM 2667 C CA . ASP B 1 134 ? 54.078 -6.666 47.111 1.00 11.86 134 ASP A CA 1
ATOM 2668 C C . ASP B 1 134 ? 54.480 -6.238 45.724 1.00 12.11 134 ASP A C 1
ATOM 2669 O O . ASP B 1 134 ? 54.724 -5.042 45.395 1.00 11.33 134 ASP A O 1
ATOM 2674 N N . GLN B 1 135 ? 54.521 -7.283 44.875 1.00 12.20 135 GLN A N 1
ATOM 2675 C CA . GLN B 1 135 ? 54.636 -7.068 43.401 1.00 13.39 135 GLN A CA 1
ATOM 2676 C C . GLN B 1 135 ? 55.979 -6.366 43.103 1.00 13.49 135 GLN A C 1
ATOM 2677 O O . GLN B 1 135 ? 56.084 -5.288 42.423 1.00 13.72 135 GLN A O 1
ATOM 2683 N N . ASN B 1 136 ? 57.042 -6.973 43.655 1.00 11.14 136 ASN A N 1
ATOM 2684 C CA . ASN B 1 136 ? 58.428 -6.553 43.346 1.00 12.07 136 ASN A CA 1
ATOM 2685 C C . ASN B 1 136 ? 59.215 -7.718 42.810 1.00 13.92 136 ASN A C 1
ATOM 2686 O O . ASN B 1 136 ? 58.610 -8.593 42.178 1.00 14.81 136 ASN A O 1
ATOM 2691 N N . GLN B 1 137 ? 60.528 -7.750 42.995 1.00 13.37 137 GLN A N 1
ATOM 2692 C CA . GLN B 1 137 ? 61.288 -8.931 42.585 1.00 13.48 137 GLN A CA 1
ATOM 2693 C C . GLN B 1 137 ? 62.129 -9.405 43.773 1.00 13.91 137 GLN A C 1
ATOM 2694 O O . GLN B 1 137 ? 63.310 -9.798 43.642 1.00 15.64 137 GLN A O 1
ATOM 2700 N N . LEU B 1 138 ? 61.563 -9.279 44.981 1.00 12.85 138 LEU A N 1
ATOM 2701 C CA . LEU B 1 138 ? 62.335 -9.582 46.170 1.00 15.19 138 LEU A CA 1
ATOM 2702 C C . LEU B 1 138 ? 62.498 -11.100 46.334 1.00 14.14 138 LEU A C 1
ATOM 2703 O O . LEU B 1 138 ? 61.545 -11.887 46.149 1.00 15.55 138 LEU A O 1
ATOM 2708 N N . LYS B 1 139 ? 63.696 -11.505 46.749 1.00 15.89 139 LYS A N 1
ATOM 2709 C CA . LYS B 1 139 ? 63.985 -12.914 47.031 1.00 17.69 139 LYS A CA 1
ATOM 2710 C C . LYS B 1 139 ? 64.117 -13.251 48.478 1.00 15.04 139 LYS A C 1
ATOM 2711 O O . LYS B 1 139 ? 63.869 -14.409 48.857 1.00 15.78 139 LYS A O 1
ATOM 2717 N N . SER B 1 140 ? 64.395 -12.254 49.333 1.00 16.14 140 SER A N 1
ATOM 2718 C CA . SER B 1 140 ? 64.482 -12.506 50.803 1.00 16.08 140 SER A CA 1
ATOM 2719 C C . SER B 1 140 ? 64.388 -11.129 51.475 1.00 15.34 140 SER A C 1
ATOM 2720 O O . SER B 1 140 ? 64.428 -10.099 50.789 1.00 15.82 140 SER A O 1
ATOM 2723 N N . ILE B 1 141 ? 64.284 -11.161 52.810 1.00 17.17 141 ILE A N 1
ATOM 2724 C CA . ILE B 1 141 ? 64.305 -9.928 53.619 1.00 17.25 141 ILE A CA 1
ATOM 2725 C C . ILE B 1 141 ? 65.529 -10.025 54.543 1.00 17.69 141 ILE A C 1
ATOM 2726 O O . ILE B 1 141 ? 65.717 -11.048 55.123 1.00 16.75 141 ILE A O 1
ATOM 2731 N N . PRO B 1 142 ? 66.334 -8.964 54.620 1.00 18.69 142 PRO A N 1
ATOM 2732 C CA . PRO B 1 142 ? 67.501 -9.026 55.510 1.00 19.91 142 PRO A CA 1
ATOM 2733 C C . PRO B 1 142 ? 67.140 -9.377 56.962 1.00 20.43 142 PRO A C 1
ATOM 2734 O O . PRO B 1 142 ? 66.059 -8.999 57.482 1.00 18.44 142 PRO A O 1
ATOM 2738 N N . ASP B 1 143 ? 68.031 -10.113 57.621 1.00 19.45 143 ASP A N 1
ATOM 2739 C CA . ASP B 1 143 ? 67.754 -10.567 58.990 1.00 20.92 143 ASP A CA 1
ATOM 2740 C C . ASP B 1 143 ? 67.479 -9.377 59.888 1.00 18.86 143 ASP A C 1
ATOM 2741 O O . ASP B 1 143 ? 68.172 -8.371 59.789 1.00 19.18 143 ASP A O 1
ATOM 2746 N N . GLY B 1 144 ? 66.415 -9.519 60.650 1.00 17.80 144 GLY A N 1
ATOM 2747 C CA . GLY B 1 144 ? 65.964 -8.398 61.583 1.00 19.60 144 GLY A CA 1
ATOM 2748 C C . GLY B 1 144 ? 65.394 -7.151 60.928 1.00 19.16 144 GLY A C 1
ATOM 2749 O O . GLY B 1 144 ? 65.181 -6.102 61.594 1.00 17.71 144 GLY A O 1
ATOM 2750 N N . ALA B 1 145 ? 65.074 -7.202 59.619 1.00 17.73 145 ALA A N 1
ATOM 2751 C CA . ALA B 1 145 ? 64.492 -6.034 58.958 1.00 17.72 145 ALA A CA 1
ATOM 2752 C C . ALA B 1 145 ? 63.215 -5.474 59.577 1.00 16.12 145 ALA A C 1
ATOM 2753 O O . ALA B 1 145 ? 62.981 -4.237 59.500 1.00 18.56 145 ALA A O 1
ATOM 2755 N N . PHE B 1 146 ? 62.412 -6.298 60.198 1.00 14.33 146 PHE A N 1
ATOM 2756 C CA . PHE B 1 146 ? 61.161 -5.786 60.699 1.00 16.50 146 PHE A CA 1
ATOM 2757 C C . PHE B 1 146 ? 61.158 -5.718 62.213 1.00 15.98 146 PHE A C 1
ATOM 2758 O O . PHE B 1 146 ? 60.107 -5.502 62.804 1.00 17.49 146 PHE A O 1
ATOM 2766 N N . ALA B 1 147 ? 62.322 -5.895 62.829 1.00 15.31 147 ALA A N 1
ATOM 2767 C CA . ALA B 1 147 ? 62.335 -6.016 64.316 1.00 17.48 147 ALA A CA 1
ATOM 2768 C C . ALA B 1 147 ? 61.996 -4.724 65.022 1.00 19.23 147 ALA A C 1
ATOM 2769 O O . ALA B 1 147 ? 61.619 -4.772 66.211 1.00 20.97 147 ALA A O 1
ATOM 2771 N N . ARG B 1 148 ? 62.170 -3.587 64.383 1.00 17.63 148 ARG A N 1
ATOM 2772 C CA . ARG B 1 148 ? 61.861 -2.326 65.061 1.00 18.11 148 ARG A CA 1
ATOM 2773 C C . ARG B 1 148 ? 60.644 -1.626 64.447 1.00 17.38 148 ARG A C 1
ATOM 2774 O O . ARG B 1 148 ? 60.608 -0.358 64.376 1.00 19.49 148 ARG A O 1
ATOM 2782 N N . LEU B 1 149 ? 59.672 -2.440 64.050 1.00 16.34 149 LEU A N 1
ATOM 2783 C CA . LEU B 1 149 ? 58.363 -1.946 63.552 1.00 13.47 149 LEU A CA 1
ATOM 2784 C C . LEU B 1 149 ? 57.284 -2.339 64.491 1.00 15.79 149 LEU A C 1
ATOM 2785 O O . LEU B 1 149 ? 56.399 -3.103 64.201 1.00 14.28 149 LEU A O 1
ATOM 2790 N N . PRO B 1 150 ? 57.314 -1.792 65.715 1.00 16.08 150 PRO A N 1
ATOM 2791 C CA . PRO B 1 150 ? 56.420 -2.163 66.710 1.00 16.11 150 PRO A CA 1
ATOM 2792 C C . PRO B 1 150 ? 54.957 -1.752 66.433 1.00 17.07 150 PRO A C 1
ATOM 2793 O O . PRO B 1 150 ? 54.029 -2.282 67.103 1.00 19.79 150 PRO A O 1
ATOM 2797 N N . SER B 1 151 ? 54.732 -0.815 65.508 1.00 16.04 151 SER A N 1
ATOM 2798 C CA . SER B 1 151 ? 53.365 -0.276 65.268 1.00 13.98 151 SER A CA 1
ATOM 2799 C C . SER B 1 151 ? 52.721 -1.009 64.094 1.00 13.00 151 SER A C 1
ATOM 2800 O O . SER B 1 151 ? 51.627 -0.664 63.715 1.00 14.04 151 SER A O 1
ATOM 2803 N N . LEU B 1 152 ? 53.465 -1.946 63.488 1.00 14.02 152 LEU A N 1
ATOM 2804 C CA . LEU B 1 152 ? 53.004 -2.460 62.169 1.00 13.38 152 LEU A CA 1
ATOM 2805 C C . LEU B 1 152 ? 51.713 -3.319 62.326 1.00 13.41 152 LEU A C 1
ATOM 2806 O O . LEU B 1 152 ? 51.644 -4.213 63.189 1.00 15.24 152 LEU A O 1
ATOM 2811 N N . THR B 1 153 ? 50.698 -3.008 61.504 1.00 11.66 153 THR A N 1
ATOM 2812 C CA . THR B 1 153 ? 49.449 -3.709 61.618 1.00 12.60 153 THR A CA 1
ATOM 2813 C C . THR B 1 153 ? 49.044 -4.309 60.268 1.00 11.91 153 THR A C 1
ATOM 2814 O O . THR B 1 153 ? 48.090 -5.068 60.205 1.00 12.52 153 THR A O 1
ATOM 2818 N N . HIS B 1 154 ? 49.728 -3.832 59.197 1.00 12.43 154 HIS A N 1
ATOM 2819 C CA . HIS B 1 154 ? 49.313 -4.368 57.871 1.00 11.43 154 HIS A CA 1
ATOM 2820 C C . HIS B 1 154 ? 50.563 -4.427 57.033 1.00 11.48 154 HIS A C 1
ATOM 2821 O O . HIS B 1 154 ? 51.178 -3.413 56.823 1.00 12.90 154 HIS A O 1
ATOM 2828 N N . VAL B 1 155 ? 50.828 -5.591 56.441 1.00 11.44 155 VAL A N 1
ATOM 2829 C CA . VAL B 1 155 ? 51.976 -5.661 55.538 1.00 12.13 155 VAL A CA 1
ATOM 2830 C C . VAL B 1 155 ? 51.581 -6.495 54.313 1.00 13.09 155 VAL A C 1
ATOM 2831 O O . VAL B 1 155 ? 50.681 -7.395 54.475 1.00 13.69 155 VAL A O 1
ATOM 2835 N N . TRP B 1 156 ? 52.161 -6.132 53.160 1.00 12.78 156 TRP A N 1
ATOM 2836 C CA . TRP B 1 156 ? 51.818 -6.887 51.925 1.00 12.44 156 TRP A CA 1
ATOM 2837 C C . TRP B 1 156 ? 53.190 -7.447 51.469 1.00 12.56 156 TRP A C 1
ATOM 2838 O O . TRP B 1 156 ? 54.141 -6.732 51.307 1.00 12.01 156 TRP A O 1
ATOM 2849 N N . LEU B 1 157 ? 53.200 -8.759 51.170 1.00 10.16 157 LEU A N 1
ATOM 2850 C CA . LEU B 1 157 ? 54.458 -9.393 50.797 1.00 11.39 157 LEU A CA 1
ATOM 2851 C C . LEU B 1 157 ? 54.247 -10.248 49.601 1.00 12.14 157 LEU A C 1
ATOM 2852 O O . LEU B 1 157 ? 55.221 -10.803 49.051 1.00 12.63 157 LEU A O 1
ATOM 2857 N N . HIS B 1 158 ? 53.030 -10.251 49.130 1.00 11.83 158 HIS A N 1
ATOM 2858 C CA . HIS B 1 158 ? 52.755 -11.188 47.985 1.00 10.59 158 HIS A CA 1
ATOM 2859 C C . HIS B 1 158 ? 53.309 -10.754 46.671 1.00 13.06 158 HIS A C 1
ATOM 2860 O O . HIS B 1 158 ? 53.779 -9.672 46.479 1.00 12.47 158 HIS A O 1
ATOM 2867 N N . THR B 1 159 ? 53.255 -11.701 45.721 1.00 12.79 159 THR A N 1
ATOM 2868 C CA . THR B 1 159 ? 53.732 -11.438 44.342 1.00 13.15 159 THR A CA 1
ATOM 2869 C C . THR B 1 159 ? 55.158 -10.987 44.315 1.00 11.37 159 THR A C 1
ATOM 2870 O O . THR B 1 159 ? 55.537 -9.929 43.754 1.00 13.88 159 THR A O 1
ATOM 2874 N N . ASN B 1 160 ? 55.997 -11.742 45.020 1.00 12.09 160 ASN A N 1
ATOM 2875 C CA . ASN B 1 160 ? 57.472 -11.611 44.906 1.00 11.84 160 ASN A CA 1
ATOM 2876 C C . ASN B 1 160 ? 57.966 -13.038 44.768 1.00 11.38 160 ASN A C 1
ATOM 2877 O O . ASN B 1 160 ? 57.408 -13.957 45.355 1.00 12.16 160 ASN A O 1
ATOM 2882 N N . PRO B 1 161 ? 59.102 -13.212 44.070 1.00 12.13 161 PRO A N 1
ATOM 2883 C CA . PRO B 1 161 ? 59.671 -14.566 43.881 1.00 13.98 161 PRO A CA 1
ATOM 2884 C C . PRO B 1 161 ? 60.599 -14.954 45.051 1.00 12.54 161 PRO A C 1
ATOM 2885 O O . PRO B 1 161 ? 61.863 -15.109 44.868 1.00 14.68 161 PRO A O 1
ATOM 2889 N N . TRP B 1 162 ? 59.952 -15.160 46.215 1.00 14.01 162 TRP A N 1
ATOM 2890 C CA . TRP B 1 162 ? 60.689 -15.484 47.437 1.00 13.38 162 TRP A CA 1
ATOM 2891 C C . TRP B 1 162 ? 61.524 -16.748 47.202 1.00 14.46 162 TRP A C 1
ATOM 2892 O O . TRP B 1 162 ? 61.007 -17.759 46.659 1.00 15.34 162 TRP A O 1
ATOM 2903 N N . ASP B 1 163 ? 62.802 -16.677 47.590 1.00 12.98 163 ASP A N 1
ATOM 2904 C CA . ASP B 1 163 ? 63.703 -17.878 47.400 1.00 17.28 163 ASP A CA 1
ATOM 2905 C C . ASP B 1 163 ? 63.761 -18.704 48.690 1.00 18.41 163 ASP A C 1
ATOM 2906 O O . ASP B 1 163 ? 64.450 -18.335 49.684 1.00 19.72 163 ASP A O 1
ATOM 2911 N N . CYS B 1 164 ? 62.979 -19.755 48.703 1.00 17.31 164 CYS A N 1
ATOM 2912 C CA . CYS B 1 164 ? 62.758 -20.572 49.928 1.00 18.27 164 CYS A CA 1
ATOM 2913 C C . CYS B 1 164 ? 63.737 -21.727 49.997 1.00 17.58 164 CYS A C 1
ATOM 2914 O O . CYS B 1 164 ? 63.692 -22.490 50.944 1.00 21.66 164 CYS A O 1
ATOM 2917 N N . GLN B 1 165 ? 64.732 -21.751 49.105 1.00 20.10 165 GLN A N 1
ATOM 2918 C CA . GLN B 1 165 ? 65.749 -22.822 49.193 1.00 20.06 165 GLN A CA 1
ATOM 2919 C C . GLN B 1 165 ? 66.905 -22.384 50.025 1.00 21.60 165 GLN A C 1
ATOM 2920 O O . GLN B 1 165 ? 67.614 -23.246 50.566 1.00 22.41 165 GLN A O 1
ATOM 2926 N N . CYS B 1 166 ? 67.111 -21.043 50.084 1.00 20.71 166 CYS A N 1
ATOM 2927 C CA . CYS B 1 166 ? 68.284 -20.419 50.648 1.00 22.83 166 CYS A CA 1
ATOM 2928 C C . CYS B 1 166 ? 68.089 -20.158 52.142 1.00 21.61 166 CYS A C 1
ATOM 2929 O O . CYS B 1 166 ? 67.006 -19.815 52.574 1.00 21.33 166 CYS A O 1
ATOM 2932 N N . THR B 1 167 ? 69.150 -20.347 52.906 1.00 20.85 167 THR A N 1
ATOM 2933 C CA . THR B 1 167 ? 69.100 -20.156 54.348 1.00 23.38 167 THR A CA 1
ATOM 2934 C C . THR B 1 167 ? 68.636 -18.724 54.681 1.00 22.38 167 THR A C 1
ATOM 2935 O O . THR B 1 167 ? 68.064 -18.494 55.746 1.00 24.00 167 THR A O 1
ATOM 2939 N N . ASP B 1 168 ? 68.871 -17.786 53.779 1.00 22.79 168 ASP A N 1
ATOM 2940 C CA . ASP B 1 168 ? 68.512 -16.356 54.031 1.00 24.59 168 ASP A CA 1
ATOM 2941 C C . ASP B 1 168 ? 66.982 -16.119 54.178 1.00 22.47 168 ASP A C 1
ATOM 2942 O O . ASP B 1 168 ? 66.551 -15.103 54.765 1.00 23.44 168 ASP A O 1
ATOM 2947 N N . ILE B 1 169 ? 66.169 -17.075 53.742 1.00 21.23 169 ILE A N 1
ATOM 2948 C CA . ILE B 1 169 ? 64.716 -16.932 53.838 1.00 18.55 169 ILE A CA 1
ATOM 2949 C C . ILE B 1 169 ? 64.238 -17.112 55.288 1.00 18.46 169 ILE A C 1
ATOM 2950 O O . ILE B 1 169 ? 63.137 -16.708 55.650 1.00 17.01 169 ILE A O 1
ATOM 2955 N N . LEU B 1 170 ? 65.071 -17.695 56.164 1.00 18.55 170 LEU A N 1
ATOM 2956 C CA . LEU B 1 170 ? 64.513 -18.161 57.410 1.00 17.57 170 LEU A CA 1
ATOM 2957 C C . LEU B 1 170 ? 64.059 -17.004 58.339 1.00 16.93 170 LEU A C 1
ATOM 2958 O O . LEU B 1 170 ? 63.153 -17.214 59.126 1.00 16.87 170 LEU A O 1
ATOM 2963 N N . TYR B 1 171 ? 64.703 -15.831 58.232 1.00 16.73 171 TYR A N 1
ATOM 2964 C CA . TYR B 1 171 ? 64.138 -14.697 58.967 1.00 15.32 171 TYR A CA 1
ATOM 2965 C C . TYR B 1 171 ? 62.726 -14.410 58.533 1.00 15.02 171 TYR A C 1
ATOM 2966 O O . TYR B 1 171 ? 61.810 -14.317 59.394 1.00 16.31 171 TYR A O 1
ATOM 2975 N N . LEU B 1 172 ? 62.529 -14.219 57.217 1.00 15.07 172 LEU A N 1
ATOM 2976 C CA . LEU B 1 172 ? 61.156 -13.905 56.766 1.00 14.73 172 LEU A CA 1
ATOM 2977 C C . LEU B 1 172 ? 60.170 -15.037 57.103 1.00 14.36 172 LEU A C 1
ATOM 2978 O O . LEU B 1 172 ? 59.026 -14.812 57.516 1.00 14.47 172 LEU A O 1
ATOM 2983 N N . SER B 1 173 ? 60.566 -16.312 56.892 1.00 15.89 173 SER A N 1
ATOM 2984 C CA . SER B 1 173 ? 59.562 -17.323 57.167 1.00 16.88 173 SER A CA 1
ATOM 2985 C C . SER B 1 173 ? 59.094 -17.315 58.646 1.00 16.90 173 SER A C 1
ATOM 2986 O O . SER B 1 173 ? 57.919 -17.522 58.895 1.00 20.56 173 SER A O 1
ATOM 2989 N N . GLY B 1 174 ? 60.051 -17.214 59.545 1.00 18.07 174 GLY A N 1
ATOM 2990 C CA . GLY B 1 174 ? 59.780 -17.214 61.044 1.00 18.76 174 GLY A CA 1
ATOM 2991 C C . GLY B 1 174 ? 58.925 -15.974 61.342 1.00 17.39 174 GLY A C 1
ATOM 2992 O O . GLY B 1 174 ? 57.908 -16.049 62.047 1.00 18.67 174 GLY A O 1
ATOM 2993 N N . TRP B 1 175 ? 59.300 -14.883 60.708 1.00 18.03 175 TRP A N 1
ATOM 2994 C CA . TRP B 1 175 ? 58.569 -13.602 60.909 1.00 17.03 175 TRP A CA 1
ATOM 2995 C C . TRP B 1 175 ? 57.122 -13.679 60.459 1.00 17.81 175 TRP A C 1
ATOM 2996 O O . TRP B 1 175 ? 56.238 -13.283 61.147 1.00 16.86 175 TRP A O 1
ATOM 3007 N N . VAL B 1 176 ? 56.867 -14.217 59.257 1.00 17.43 176 VAL A N 1
ATOM 3008 C CA . VAL B 1 176 ? 55.528 -14.268 58.771 1.00 18.87 176 VAL A CA 1
ATOM 3009 C C . VAL B 1 176 ? 54.694 -15.194 59.688 1.00 19.88 176 VAL A C 1
ATOM 3010 O O . VAL B 1 176 ? 53.545 -14.871 60.029 1.00 21.60 176 VAL A O 1
ATOM 3014 N N . ALA B 1 177 ? 55.262 -16.313 60.072 1.00 21.69 177 ALA A N 1
ATOM 3015 C CA . ALA B 1 177 ? 54.570 -17.282 60.916 1.00 22.46 177 ALA A CA 1
ATOM 3016 C C . ALA B 1 177 ? 54.134 -16.539 62.202 1.00 22.65 177 ALA A C 1
ATOM 3017 O O . ALA B 1 177 ? 52.920 -16.529 62.523 1.00 23.74 177 ALA A O 1
ATOM 3019 N N . GLN B 1 178 ? 55.093 -15.834 62.819 1.00 21.13 178 GLN A N 1
ATOM 3020 C CA . GLN B 1 178 ? 54.836 -15.180 64.072 1.00 22.76 178 GLN A CA 1
ATOM 3021 C C . GLN B 1 178 ? 53.920 -13.918 63.938 1.00 22.30 178 GLN A C 1
ATOM 3022 O O . GLN B 1 178 ? 53.340 -13.471 64.940 1.00 23.63 178 GLN A O 1
ATOM 3028 N N . HIS B 1 179 ? 53.792 -13.334 62.759 1.00 17.29 179 HIS A N 1
ATOM 3029 C CA . HIS B 1 179 ? 52.987 -12.116 62.568 1.00 19.05 179 HIS A CA 1
ATOM 3030 C C . HIS B 1 179 ? 51.897 -12.383 61.474 1.00 16.87 179 HIS A C 1
ATOM 3031 O O . HIS B 1 179 ? 51.502 -11.519 60.663 1.00 18.98 179 HIS A O 1
ATOM 3038 N N . SER B 1 180 ? 51.441 -13.631 61.413 1.00 18.66 180 SER A N 1
ATOM 3039 C CA . SER B 1 180 ? 50.452 -13.969 60.402 1.00 19.86 180 SER A CA 1
ATOM 3040 C C . SER B 1 180 ? 49.204 -13.120 60.363 1.00 18.39 180 SER A C 1
ATOM 3041 O O . SER B 1 180 ? 48.645 -12.869 59.311 1.00 17.98 180 SER A O 1
ATOM 3044 N N . SER B 1 181 ? 48.778 -12.595 61.520 1.00 17.46 181 SER A N 1
ATOM 3045 C CA . SER B 1 181 ? 47.576 -11.755 61.522 1.00 17.08 181 SER A CA 1
ATOM 3046 C C . SER B 1 181 ? 47.628 -10.454 60.738 1.00 14.27 181 SER A C 1
ATOM 3047 O O . SER B 1 181 ? 46.593 -9.850 60.421 1.00 14.98 181 SER A O 1
ATOM 3050 N N . ILE B 1 182 ? 48.866 -9.980 60.447 1.00 14.14 182 ILE A N 1
ATOM 3051 C CA . ILE B 1 182 ? 49.012 -8.742 59.757 1.00 14.04 182 ILE A CA 1
ATOM 3052 C C . ILE B 1 182 ? 49.343 -8.850 58.294 1.00 12.66 182 ILE A C 1
ATOM 3053 O O . ILE B 1 182 ? 49.434 -7.814 57.627 1.00 14.30 182 ILE A O 1
ATOM 3058 N N . VAL B 1 183 ? 49.472 -10.110 57.811 1.00 13.91 183 VAL A N 1
ATOM 3059 C CA . VAL B 1 183 ? 49.927 -10.278 56.416 1.00 14.14 183 VAL A CA 1
ATOM 3060 C C . VAL B 1 183 ? 48.716 -10.453 55.482 1.00 14.88 183 VAL A C 1
ATOM 3061 O O . VAL B 1 183 ? 47.782 -11.222 55.819 1.00 16.02 183 VAL A O 1
ATOM 3065 N N . GLY B 1 184 ? 48.722 -9.702 54.387 1.00 12.31 184 GLY A N 1
ATOM 3066 C CA . GLY B 1 184 ? 47.568 -9.668 53.470 1.00 12.85 184 GLY A CA 1
ATOM 3067 C C . GLY B 1 184 ? 47.778 -9.111 52.140 1.00 15.42 184 GLY A C 1
ATOM 3068 O O . GLY B 1 184 ? 48.898 -8.932 51.693 1.00 15.22 184 GLY A O 1
ATOM 3069 N N . GLU B 1 185 ? 46.647 -8.880 51.501 1.00 15.49 185 GLU A N 1
ATOM 3070 C CA . GLU B 1 185 ? 46.597 -8.484 50.131 1.00 15.21 185 GLU A CA 1
ATOM 3071 C C . GLU B 1 185 ? 45.403 -7.612 49.824 1.00 16.38 185 GLU A C 1
ATOM 3072 O O . GLU B 1 185 ? 44.396 -7.693 50.539 1.00 17.29 185 GLU A O 1
ATOM 3078 N N . GLY B 1 186 ? 45.507 -6.831 48.755 1.00 16.43 186 GLY A N 1
ATOM 3079 C CA . GLY B 1 186 ? 44.407 -6.050 48.221 1.00 17.50 186 GLY A CA 1
ATOM 3080 C C . GLY B 1 186 ? 44.437 -4.623 48.726 1.00 17.81 186 GLY A C 1
ATOM 3081 O O . GLY B 1 186 ? 45.215 -4.303 49.598 1.00 14.42 186 GLY A O 1
ATOM 3082 N N . TRP B 1 187 ? 43.540 -3.823 48.160 1.00 20.40 187 TRP A N 1
ATOM 3083 C CA . TRP B 1 187 ? 43.338 -2.463 48.652 1.00 20.72 187 TRP A CA 1
ATOM 3084 C C . TRP B 1 187 ? 41.866 -2.149 48.853 1.00 19.93 187 TRP A C 1
ATOM 3085 O O . TRP B 1 187 ? 41.046 -2.254 47.919 1.00 20.53 187 TRP A O 1
ATOM 3096 N N . PRO B 1 188 ? 41.456 -1.779 50.087 1.00 18.78 188 PRO A N 1
ATOM 3097 C CA . PRO B 1 188 ? 42.220 -1.832 51.353 1.00 17.86 188 PRO A CA 1
ATOM 3098 C C . PRO B 1 188 ? 42.565 -3.285 51.713 1.00 16.95 188 PRO A C 1
ATOM 3099 O O . PRO B 1 188 ? 42.109 -4.265 51.118 1.00 16.28 188 PRO A O 1
ATOM 3103 N N . TRP B 1 189 ? 43.412 -3.472 52.721 1.00 15.20 189 TRP A N 1
ATOM 3104 C CA . TRP B 1 189 ? 43.979 -4.732 53.035 1.00 14.92 189 TRP A CA 1
ATOM 3105 C C . TRP B 1 189 ? 42.927 -5.769 53.392 1.00 14.73 189 TRP A C 1
ATOM 3106 O O . TRP B 1 189 ? 41.949 -5.505 54.080 1.00 15.68 189 TRP A O 1
ATOM 3117 N N . ARG B 1 190 ? 43.131 -6.971 52.917 1.00 14.45 190 ARG A N 1
ATOM 3118 C CA . ARG B 1 190 ? 42.417 -8.177 53.363 1.00 15.10 190 ARG A CA 1
ATOM 3119 C C . ARG B 1 190 ? 43.375 -9.228 53.881 1.00 17.38 190 ARG A C 1
ATOM 3120 O O . ARG B 1 190 ? 44.508 -9.375 53.322 1.00 15.96 190 ARG A O 1
ATOM 3128 N N . HIS B 1 191 ? 42.967 -9.983 54.917 1.00 16.84 191 HIS A N 1
ATOM 3129 C CA . HIS B 1 191 ? 43.803 -10.910 55.560 1.00 17.53 191 HIS A CA 1
ATOM 3130 C C . HIS B 1 191 ? 44.169 -12.104 54.633 1.00 19.53 191 HIS A C 1
ATOM 3131 O O . HIS B 1 191 ? 43.266 -12.671 54.079 1.00 20.65 191 HIS A O 1
ATOM 3138 N N . SER B 1 192 ? 45.477 -12.382 54.474 1.00 18.31 192 SER A N 1
ATOM 3139 C CA . SER B 1 192 ? 45.964 -13.435 53.518 1.00 19.07 192 SER A CA 1
ATOM 3140 C C . SER B 1 192 ? 47.379 -13.928 53.849 1.00 18.00 192 SER A C 1
ATOM 3141 O O . SER B 1 192 ? 48.334 -13.575 53.188 1.00 18.42 192 SER A O 1
ATOM 3144 N N . PRO B 1 193 ? 47.533 -14.694 54.926 1.00 19.22 193 PRO A N 1
ATOM 3145 C CA . PRO B 1 193 ? 48.885 -14.921 55.422 1.00 19.58 193 PRO A CA 1
ATOM 3146 C C . PRO B 1 193 ? 49.666 -15.931 54.602 1.00 20.76 193 PRO A C 1
ATOM 3147 O O . PRO B 1 193 ? 50.906 -15.973 54.682 1.00 21.32 193 PRO A O 1
ATOM 3151 N N . ASP B 1 194 ? 48.954 -16.696 53.780 1.00 20.39 194 ASP A N 1
ATOM 3152 C CA . ASP B 1 194 ? 49.646 -17.624 52.881 1.00 22.12 194 ASP A CA 1
ATOM 3153 C C . ASP B 1 194 ? 49.971 -16.976 51.552 1.00 21.96 194 ASP A C 1
ATOM 3154 O O . ASP B 1 194 ? 50.503 -17.672 50.603 1.00 24.70 194 ASP A O 1
ATOM 3159 N N . SER B 1 195 ? 49.716 -15.665 51.433 1.00 19.54 195 SER A N 1
ATOM 3160 C CA . SER B 1 195 ? 49.957 -14.992 50.118 1.00 20.95 195 SER A CA 1
ATOM 3161 C C . SER B 1 195 ? 51.434 -14.734 49.770 1.00 19.71 195 SER A C 1
ATOM 3162 O O . SER B 1 195 ? 51.737 -14.592 48.581 1.00 21.56 195 SER A O 1
ATOM 3165 N N . ALA B 1 196 ? 52.369 -14.810 50.750 1.00 19.22 196 ALA A N 1
ATOM 3166 C CA . ALA B 1 196 ? 53.810 -14.790 50.407 1.00 19.18 196 ALA A CA 1
ATOM 3167 C C . ALA B 1 196 ? 54.168 -16.205 50.073 1.00 17.82 196 ALA A C 1
ATOM 3168 O O . ALA B 1 196 ? 54.139 -17.045 50.943 1.00 18.37 196 ALA A O 1
ATOM 3170 N N . LYS B 1 197 ? 54.597 -16.443 48.826 1.00 17.60 197 LYS A N 1
ATOM 3171 C CA . LYS B 1 197 ? 54.735 -17.793 48.358 1.00 16.69 197 LYS A CA 1
ATOM 3172 C C . LYS B 1 197 ? 56.175 -18.019 47.877 1.00 16.13 197 LYS A C 1
ATOM 3173 O O . LYS B 1 197 ? 56.778 -17.114 47.304 1.00 16.43 197 LYS A O 1
ATOM 3179 N N . CYS B 1 198 ? 56.647 -19.282 48.026 1.00 17.35 198 CYS A N 1
ATOM 3180 C CA . CYS B 1 198 ? 57.953 -19.730 47.531 1.00 17.33 198 CYS A CA 1
ATOM 3181 C C . CYS B 1 198 ? 57.936 -19.800 46.026 1.00 17.51 198 CYS A C 1
ATOM 3182 O O . CYS B 1 198 ? 57.059 -20.392 45.503 1.00 21.03 198 CYS A O 1
ATOM 3185 N N . SER B 1 199 ? 58.924 -19.236 45.382 1.00 17.01 199 SER A N 1
ATOM 3186 C CA . SER B 1 199 ? 59.053 -19.166 43.891 1.00 21.26 199 SER A CA 1
ATOM 3187 C C . SER B 1 199 ? 59.133 -20.562 43.256 1.00 22.62 199 SER A C 1
ATOM 3188 O O . SER B 1 199 ? 58.668 -20.763 42.118 1.00 24.67 199 SER A O 1
ATOM 3191 N N . GLY B 1 200 ? 59.784 -21.485 43.931 1.00 22.62 200 GLY A N 1
ATOM 3192 C CA . GLY B 1 200 ? 60.054 -22.840 43.311 1.00 25.89 200 GLY A CA 1
ATOM 3193 C C . GLY B 1 200 ? 58.937 -23.849 43.483 1.00 28.76 200 GLY A C 1
ATOM 3194 O O . GLY B 1 200 ? 58.845 -24.840 42.750 1.00 29.41 200 GLY A O 1
ATOM 3195 N N . THR B 1 201 ? 58.056 -23.635 44.432 1.00 29.04 201 THR A N 1
ATOM 3196 C CA . THR B 1 201 ? 57.055 -24.675 44.757 1.00 30.93 201 THR A CA 1
ATOM 3197 C C . THR B 1 201 ? 55.655 -24.055 44.948 1.00 31.10 201 THR A C 1
ATOM 3198 O O . THR B 1 201 ? 54.637 -24.767 45.078 1.00 32.29 201 THR A O 1
ATOM 3202 N N . ASN B 1 202 ? 55.606 -22.724 44.989 1.00 29.82 202 ASN A N 1
ATOM 3203 C CA . ASN B 1 202 ? 54.342 -22.046 45.264 1.00 31.26 202 ASN A CA 1
ATOM 3204 C C . ASN B 1 202 ? 53.724 -22.485 46.607 1.00 31.21 202 ASN A C 1
ATOM 3205 O O . ASN B 1 202 ? 52.502 -22.382 46.760 1.00 33.76 202 ASN A O 1
ATOM 3210 N N . THR B 1 203 ? 54.575 -22.987 47.533 1.00 29.39 203 THR A N 1
ATOM 3211 C CA . THR B 1 203 ? 54.296 -23.341 48.956 1.00 28.85 203 THR A CA 1
ATOM 3212 C C . THR B 1 203 ? 54.268 -21.961 49.709 1.00 23.73 203 THR A C 1
ATOM 3213 O O . THR B 1 203 ? 54.983 -21.068 49.326 1.00 21.68 203 THR A O 1
ATOM 3217 N N . PRO B 1 204 ? 53.484 -21.819 50.801 1.00 23.03 204 PRO A N 1
ATOM 3218 C CA . PRO B 1 204 ? 53.668 -20.589 51.641 1.00 21.89 204 PRO A CA 1
ATOM 3219 C C . PRO B 1 204 ? 55.041 -20.411 52.292 1.00 19.61 204 PRO A C 1
ATOM 3220 O O . PRO B 1 204 ? 55.654 -21.314 52.849 1.00 20.63 204 PRO A O 1
ATOM 3224 N N . VAL B 1 205 ? 55.510 -19.189 52.258 1.00 19.45 205 VAL A N 1
ATOM 3225 C CA . VAL B 1 205 ? 56.775 -18.824 52.865 1.00 19.08 205 VAL A CA 1
ATOM 3226 C C . VAL B 1 205 ? 56.739 -19.124 54.346 1.00 17.79 205 VAL A C 1
ATOM 3227 O O . VAL B 1 205 ? 57.742 -19.590 54.877 1.00 18.05 205 VAL A O 1
ATOM 3231 N N . ARG B 1 206 ? 55.606 -18.885 54.968 1.00 19.91 206 ARG A N 1
ATOM 3232 C CA . ARG B 1 206 ? 55.487 -19.121 56.447 1.00 22.12 206 ARG A CA 1
ATOM 3233 C C . ARG B 1 206 ? 55.607 -20.548 56.903 1.00 23.20 206 ARG A C 1
ATOM 3234 O O . ARG B 1 206 ? 55.710 -20.812 58.113 1.00 23.61 206 ARG A O 1
ATOM 3242 N N . ALA B 1 207 ? 55.558 -21.481 55.963 1.00 23.93 207 ALA A N 1
ATOM 3243 C CA . ALA B 1 207 ? 55.717 -22.890 56.260 1.00 25.99 207 ALA A CA 1
ATOM 3244 C C . ALA B 1 207 ? 57.135 -23.400 56.142 1.00 26.61 207 ALA A C 1
ATOM 3245 O O . ALA B 1 207 ? 57.389 -24.587 56.434 1.00 27.18 207 ALA A O 1
ATOM 3247 N N . VAL B 1 208 ? 58.073 -22.549 55.701 1.00 24.93 208 VAL A N 1
ATOM 3248 C CA . VAL B 1 208 ? 59.412 -23.023 55.430 1.00 25.44 208 VAL A CA 1
ATOM 3249 C C . VAL B 1 208 ? 60.124 -23.196 56.765 1.00 29.74 208 VAL A C 1
ATOM 3250 O O . VAL B 1 208 ? 59.950 -22.377 57.671 1.00 30.34 208 VAL A O 1
ATOM 3254 N N . THR B 1 209 ? 60.877 -24.277 56.872 1.00 32.75 209 THR A N 1
ATOM 3255 C CA . THR B 1 209 ? 61.708 -24.547 58.044 1.00 35.08 209 THR A CA 1
ATOM 3256 C C . THR B 1 209 ? 63.141 -24.825 57.617 1.00 36.23 209 THR A C 1
ATOM 3257 O O . THR B 1 209 ? 63.451 -25.049 56.430 1.00 35.95 209 THR A O 1
ATOM 3261 N N . GLU B 1 210 ? 64.042 -24.785 58.581 1.00 36.78 210 GLU A N 1
ATOM 3262 C CA . GLU B 1 210 ? 65.421 -24.913 58.223 1.00 37.50 210 GLU A CA 1
ATOM 3263 C C . GLU B 1 210 ? 65.766 -26.289 57.662 1.00 35.51 210 GLU A C 1
ATOM 3264 O O . GLU B 1 210 ? 66.765 -26.380 56.998 1.00 34.65 210 GLU A O 1
ATOM 3270 N N . ALA B 1 211 ? 64.886 -27.277 57.852 1.00 35.11 211 ALA A N 1
ATOM 3271 C CA . ALA B 1 211 ? 65.100 -28.633 57.331 1.00 35.38 211 ALA A CA 1
ATOM 3272 C C . ALA B 1 211 ? 65.195 -28.663 55.805 1.00 35.37 211 ALA A C 1
ATOM 3273 O O . ALA B 1 211 ? 65.847 -29.538 55.236 1.00 36.09 211 ALA A O 1
ATOM 3275 N N . SER B 1 212 ? 64.550 -27.726 55.122 1.00 33.09 212 SER A N 1
ATOM 3276 C CA . SER B 1 212 ? 64.544 -27.756 53.671 1.00 31.23 212 SER A CA 1
ATOM 3277 C C . SER B 1 212 ? 65.454 -26.664 53.012 1.00 29.64 212 SER A C 1
ATOM 3278 O O . SER B 1 212 ? 65.450 -26.541 51.789 1.00 29.47 212 SER A O 1
ATOM 3281 N N . THR B 1 213 ? 66.169 -25.850 53.807 1.00 26.40 213 THR A N 1
ATOM 3282 C CA . THR B 1 213 ? 66.994 -24.762 53.300 1.00 25.69 213 THR A CA 1
ATOM 3283 C C . THR B 1 213 ? 68.452 -25.094 53.451 1.00 25.83 213 THR A C 1
ATOM 3284 O O . THR B 1 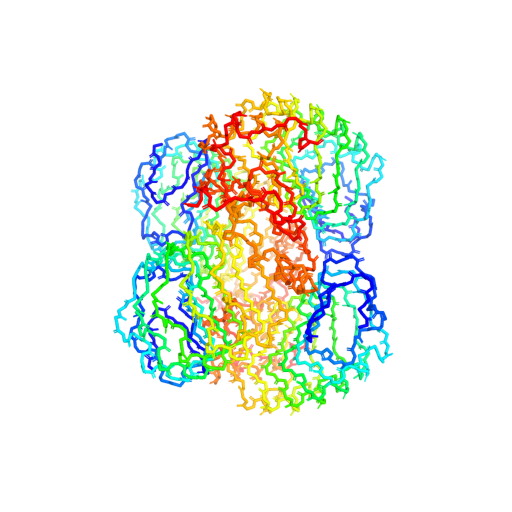213 ? 68.822 -25.923 54.293 1.00 27.84 213 THR A O 1
ATOM 3288 N N . SER B 1 214 ? 69.310 -24.435 52.697 1.00 24.73 214 SER A N 1
ATOM 3289 C CA . SER B 1 214 ? 70.716 -24.728 52.771 1.00 26.09 214 SER A CA 1
ATOM 3290 C C . SER B 1 214 ? 71.498 -23.537 52.330 1.00 25.15 214 SER A C 1
ATOM 3291 O O . SER B 1 214 ? 71.143 -22.879 51.342 1.00 23.55 214 SER A O 1
ATOM 3294 N N . PRO B 1 215 ? 72.649 -23.306 52.940 1.00 25.30 215 PRO A N 1
ATOM 3295 C CA . PRO B 1 215 ? 73.514 -22.224 52.481 1.00 24.28 215 PRO A CA 1
ATOM 3296 C C . PRO B 1 215 ? 74.067 -22.471 51.050 1.00 25.84 215 PRO A C 1
ATOM 3297 O O . PRO B 1 215 ? 74.325 -21.524 50.298 1.00 26.11 215 PRO A O 1
ATOM 3301 N N . SER B 1 216 ? 74.159 -23.718 50.603 1.00 25.86 216 SER A N 1
ATOM 3302 C CA . SER B 1 216 ? 74.691 -23.902 49.257 1.00 27.23 216 SER A CA 1
ATOM 3303 C C . SER B 1 216 ? 73.662 -23.605 48.163 1.00 26.06 216 SER A C 1
ATOM 3304 O O . SER B 1 216 ? 74.039 -23.459 46.995 1.00 24.49 216 SER A O 1
ATOM 3307 N N . LYS B 1 217 ? 72.386 -23.470 48.552 1.00 25.14 217 LYS A N 1
ATOM 3308 C CA . LYS B 1 217 ? 71.344 -23.141 47.568 1.00 28.61 217 LYS A CA 1
ATOM 3309 C C . LYS B 1 217 ? 71.126 -21.640 47.415 1.00 30.88 217 LYS A C 1
ATOM 3310 O O . LYS B 1 217 ? 70.179 -21.225 46.759 1.00 32.17 217 LYS A O 1
ATOM 3316 N N . CYS B 1 218 ? 72.011 -20.836 47.994 1.00 33.79 218 CYS A N 1
ATOM 3317 C CA . CYS B 1 218 ? 71.930 -19.371 47.828 1.00 36.24 218 CYS A CA 1
ATOM 3318 C C . CYS B 1 218 ? 72.601 -18.961 46.529 1.00 38.52 218 CYS A C 1
ATOM 3319 O O . CYS B 1 218 ? 73.651 -19.522 46.112 1.00 36.76 218 CYS A O 1
ATOM 3322 N N . PRO B 1 219 ? 72.008 -17.986 45.848 1.00 40.08 219 PRO A N 1
ATOM 3323 C CA . PRO B 1 219 ? 72.748 -17.496 44.692 1.00 41.99 219 PRO A CA 1
ATOM 3324 C C . PRO B 1 219 ? 73.746 -16.403 45.115 1.00 42.37 219 PRO A C 1
ATOM 3325 O O . PRO B 1 219 ? 74.711 -16.135 44.366 1.00 46.08 219 PRO A O 1
ATOM 3329 N N . ALA C 1 2 ? 52.484 1.136 10.669 1.00 44.04 2 ALA C N 1
ATOM 3330 C CA . ALA C 1 2 ? 53.648 2.009 11.039 1.00 43.14 2 ALA C CA 1
ATOM 3331 C C . ALA C 1 2 ? 53.386 2.920 12.258 1.00 41.82 2 ALA C C 1
ATOM 3332 O O . ALA C 1 2 ? 53.834 4.075 12.270 1.00 43.05 2 ALA C O 1
ATOM 3334 N N . CYS C 1 3 ? 52.718 2.374 13.278 1.00 40.14 3 CYS C N 1
ATOM 3335 C CA . CYS C 1 3 ? 52.184 3.091 14.445 1.00 37.13 3 CYS C CA 1
ATOM 3336 C C . CYS C 1 3 ? 53.003 4.293 15.007 1.00 35.47 3 CYS C C 1
ATOM 3337 O O . CYS C 1 3 ? 54.205 4.192 15.263 1.00 35.01 3 CYS C O 1
ATOM 3340 N N . PRO C 1 4 ? 52.347 5.442 15.204 1.00 33.85 4 PRO C N 1
ATOM 3341 C CA . PRO C 1 4 ? 53.087 6.547 15.822 1.00 32.63 4 PRO C CA 1
ATOM 3342 C C . PRO C 1 4 ? 53.609 6.109 17.174 1.00 31.30 4 PRO C C 1
ATOM 3343 O O . PRO C 1 4 ? 52.917 5.423 17.910 1.00 27.69 4 PRO C O 1
ATOM 3347 N N . SER C 1 5 ? 54.868 6.468 17.473 1.00 31.00 5 SER C N 1
ATOM 3348 C CA . SER C 1 5 ? 55.459 6.217 18.781 1.00 31.92 5 SER C CA 1
ATOM 3349 C C . SER C 1 5 ? 54.582 6.551 19.997 1.00 31.57 5 SER C C 1
ATOM 3350 O O . SER C 1 5 ? 54.563 5.790 20.955 1.00 32.41 5 SER C O 1
ATOM 3353 N N . GLN C 1 6 ? 53.869 7.674 19.952 1.00 32.02 6 GLN C N 1
ATOM 3354 C CA . GLN C 1 6 ? 53.049 8.137 21.127 1.00 32.40 6 GLN C CA 1
ATOM 3355 C C . GLN C 1 6 ? 51.782 7.255 21.419 1.00 31.14 6 GLN C C 1
ATOM 3356 O O . GLN C 1 6 ? 51.305 7.146 22.559 1.00 33.08 6 GLN C O 1
ATOM 3362 N N . CYS C 1 7 ? 51.336 6.542 20.391 1.00 28.95 7 CYS C N 1
ATOM 3363 C CA . CYS C 1 7 ? 50.023 5.929 20.378 1.00 26.99 7 CYS C CA 1
ATOM 3364 C C . CYS C 1 7 ? 50.126 4.409 20.539 1.00 24.26 7 CYS C C 1
ATOM 3365 O O . CYS C 1 7 ? 51.223 3.857 20.476 1.00 25.71 7 CYS C O 1
ATOM 3368 N N . SER C 1 8 ? 48.991 3.757 20.760 1.00 22.39 8 SER C N 1
ATOM 3369 C CA . SER C 1 8 ? 48.847 2.313 20.739 1.00 20.09 8 SER C CA 1
ATOM 3370 C C . SER C 1 8 ? 48.008 1.941 19.574 1.00 19.94 8 SER C C 1
ATOM 3371 O O . SER C 1 8 ? 47.018 2.569 19.337 1.00 19.40 8 SER C O 1
ATOM 3374 N N . CYS C 1 9 ? 48.394 0.910 18.802 1.00 20.06 9 CYS C N 1
ATOM 3375 C CA . CYS C 1 9 ? 47.637 0.553 17.589 1.00 21.28 9 CYS C CA 1
ATOM 3376 C C . CYS C 1 9 ? 47.594 -0.936 17.525 1.00 21.72 9 CYS C C 1
ATOM 3377 O O . CYS C 1 9 ? 48.641 -1.577 17.595 1.00 23.13 9 CYS C O 1
ATOM 3380 N N . SER C 1 10 ? 46.409 -1.499 17.452 1.00 19.97 10 SER C N 1
ATOM 3381 C CA . SER C 1 10 ? 46.240 -2.911 17.144 1.00 15.90 10 SER C CA 1
ATOM 3382 C C . SER C 1 10 ? 45.002 -3.028 16.297 1.00 17.89 10 SER C C 1
ATOM 3383 O O . SER C 1 10 ? 44.082 -2.210 16.462 1.00 17.33 10 SER C O 1
ATOM 3386 N N . GLY C 1 11 ? 45.004 -3.974 15.355 1.00 16.79 11 GLY C N 1
ATOM 3387 C CA . GLY C 1 11 ? 43.796 -4.079 14.494 1.00 17.33 11 GLY C CA 1
ATOM 3388 C C . GLY C 1 11 ? 43.596 -2.793 13.763 1.00 16.72 11 GLY C C 1
ATOM 3389 O O . GLY C 1 11 ? 44.567 -2.213 13.197 1.00 19.47 11 GLY C O 1
ATOM 3390 N N . THR C 1 12 ? 42.329 -2.308 13.765 1.00 16.25 12 THR C N 1
ATOM 3391 C CA . THR C 1 12 ? 42.056 -1.062 13.017 1.00 16.56 12 THR C CA 1
ATOM 3392 C C . THR C 1 12 ? 41.774 0.098 13.973 1.00 14.10 12 THR C C 1
ATOM 3393 O O . THR C 1 12 ? 41.173 1.089 13.559 1.00 14.56 12 THR C O 1
ATOM 3397 N N . GLU C 1 13 ? 42.258 0.015 15.223 1.00 12.79 13 GLU C N 1
ATOM 3398 C CA . GLU C 1 13 ? 41.978 1.083 16.187 1.00 13.49 13 GLU C CA 1
ATOM 3399 C C . GLU C 1 13 ? 43.313 1.762 16.544 1.00 13.29 13 GLU C C 1
ATOM 3400 O O . GLU C 1 13 ? 44.351 1.070 16.749 1.00 14.48 13 GLU C O 1
ATOM 3406 N N . VAL C 1 14 ? 43.294 3.053 16.610 1.00 14.03 14 VAL C N 1
ATOM 3407 C CA . VAL C 1 14 ? 44.539 3.824 16.994 1.00 15.39 14 VAL C CA 1
ATOM 3408 C C . VAL C 1 14 ? 44.163 4.669 18.203 1.00 16.13 14 VAL C C 1
ATOM 3409 O O . VAL C 1 14 ? 43.247 5.497 18.134 1.00 15.99 14 VAL C O 1
ATOM 3413 N N . ASN C 1 15 ? 44.936 4.479 19.286 1.00 15.07 15 ASN C N 1
ATOM 3414 C CA . ASN C 1 15 ? 44.643 5.240 20.559 1.00 15.22 15 ASN C CA 1
ATOM 3415 C C . ASN C 1 15 ? 45.789 6.208 20.805 1.00 15.61 15 ASN C C 1
ATOM 3416 O O . ASN C 1 15 ? 46.892 5.798 21.258 1.00 16.68 15 ASN C O 1
ATOM 3421 N N . CYS C 1 16 ? 45.482 7.477 20.558 1.00 14.00 16 CYS C N 1
ATOM 3422 C CA . CYS C 1 16 ? 46.440 8.550 20.815 1.00 18.52 16 CYS C CA 1
ATOM 3423 C C . CYS C 1 16 ? 45.872 9.448 21.889 1.00 18.62 16 CYS C C 1
ATOM 3424 O O . CYS C 1 16 ? 46.258 10.642 21.848 1.00 18.76 16 CYS C O 1
ATOM 3427 N N . ALA C 1 17 ? 44.960 8.957 22.739 1.00 17.11 17 ALA C N 1
ATOM 3428 C CA . ALA C 1 17 ? 44.242 9.841 23.710 1.00 18.20 17 ALA C CA 1
ATOM 3429 C C . ALA C 1 17 ? 45.172 10.214 24.867 1.00 19.46 17 ALA C C 1
ATOM 3430 O O . ALA C 1 17 ? 45.901 9.370 25.397 1.00 19.75 17 ALA C O 1
ATOM 3432 N N . GLY C 1 18 ? 45.103 11.466 25.278 1.00 19.17 18 GLY C N 1
ATOM 3433 C CA . GLY C 1 18 ? 45.710 11.828 26.605 1.00 21.23 18 GLY C CA 1
ATOM 3434 C C . GLY C 1 18 ? 47.220 11.837 26.556 1.00 23.10 18 GLY C C 1
ATOM 3435 O O . GLY C 1 18 ? 47.901 11.538 27.602 1.00 24.42 18 GLY C O 1
ATOM 3436 N N . LYS C 1 19 ? 47.778 12.169 25.397 1.00 21.86 19 LYS C N 1
ATOM 3437 C CA . LYS C 1 19 ? 49.238 12.133 25.208 1.00 23.90 19 LYS C CA 1
ATOM 3438 C C . LYS C 1 19 ? 49.906 13.504 25.065 1.00 25.42 19 LYS C C 1
ATOM 3439 O O . LYS C 1 19 ? 50.985 13.553 24.483 1.00 26.90 19 LYS C O 1
ATOM 3445 N N . SER C 1 20 ? 49.224 14.596 25.438 1.00 25.08 20 SER C N 1
ATOM 3446 C CA . SER C 1 20 ? 49.835 15.941 25.398 1.00 25.31 20 SER C CA 1
ATOM 3447 C C . SER C 1 20 ? 50.196 16.328 23.979 1.00 25.74 20 SER C C 1
ATOM 3448 O O . SER C 1 20 ? 51.116 17.073 23.713 1.00 25.21 20 SER C O 1
ATOM 3451 N N . LEU C 1 21 ? 49.477 15.794 23.010 1.00 22.92 21 LEU C N 1
ATOM 3452 C CA . LEU C 1 21 ? 49.808 16.119 21.633 1.00 24.82 21 LEU C CA 1
ATOM 3453 C C . LEU C 1 21 ? 49.327 17.521 21.224 1.00 25.21 21 LEU C C 1
ATOM 3454 O O . LEU C 1 21 ? 48.240 17.974 21.592 1.00 24.70 21 LEU C O 1
ATOM 3459 N N . ALA C 1 22 ? 50.104 18.201 20.398 1.00 26.58 22 ALA C N 1
ATOM 3460 C CA . ALA C 1 22 ? 49.730 19.537 19.891 1.00 28.22 22 ALA C CA 1
ATOM 3461 C C . ALA C 1 22 ? 49.313 19.454 18.441 1.00 29.24 22 ALA C C 1
ATOM 3462 O O . ALA C 1 22 ? 48.694 20.396 17.877 1.00 28.56 22 ALA C O 1
ATOM 3464 N N . SER C 1 23 ? 49.593 18.290 17.861 1.00 29.40 23 SER C N 1
ATOM 3465 C CA . SER C 1 23 ? 49.157 18.020 16.518 1.00 29.77 23 SER C CA 1
ATOM 3466 C C . SER C 1 23 ? 48.904 16.516 16.368 1.00 28.47 23 SER C C 1
ATOM 3467 O O . SER C 1 23 ? 49.278 15.701 17.199 1.00 28.16 23 SER C O 1
ATOM 3470 N N . VAL C 1 24 ? 48.251 16.185 15.273 1.00 26.60 24 VAL C N 1
ATOM 3471 C CA . VAL C 1 24 ? 48.012 14.821 14.933 1.00 25.71 24 VAL C CA 1
ATOM 3472 C C . VAL C 1 24 ? 49.323 14.159 14.476 1.00 26.99 24 VAL C C 1
ATOM 3473 O O . VAL C 1 24 ? 49.959 14.650 13.525 1.00 26.21 24 VAL C O 1
ATOM 3477 N N . PRO C 1 25 ? 49.746 13.051 15.141 1.00 27.66 25 PRO C N 1
ATOM 3478 C CA . PRO C 1 25 ? 51.018 12.420 14.774 1.00 28.16 25 PRO C CA 1
ATOM 3479 C C . PRO C 1 25 ? 50.984 11.799 13.400 1.00 29.11 25 PRO C C 1
ATOM 3480 O O . PRO C 1 25 ? 49.912 11.334 12.915 1.00 28.54 25 PRO C O 1
ATOM 3484 N N . ALA C 1 26 ? 52.138 11.825 12.762 1.00 29.25 26 ALA C N 1
ATOM 3485 C CA . ALA C 1 26 ? 52.302 11.145 11.505 1.00 29.70 26 ALA C CA 1
ATOM 3486 C C . ALA C 1 26 ? 52.296 9.611 11.660 1.00 28.10 26 ALA C C 1
ATOM 3487 O O . ALA C 1 26 ? 52.660 9.021 12.742 1.00 30.21 26 ALA C O 1
ATOM 3489 N N . GLY C 1 27 ? 51.926 8.948 10.560 1.00 29.13 27 GLY C N 1
ATOM 3490 C CA . GLY C 1 27 ? 52.026 7.490 10.496 1.00 28.24 27 GLY C CA 1
ATOM 3491 C C . GLY C 1 27 ? 50.785 6.726 10.986 1.00 26.93 27 GLY C C 1
ATOM 3492 O O . GLY C 1 27 ? 50.839 5.524 11.244 1.00 29.06 27 GLY C O 1
ATOM 3493 N N . ILE C 1 28 ? 49.661 7.409 11.110 1.00 25.70 28 ILE C N 1
ATOM 3494 C CA . ILE C 1 28 ? 48.411 6.699 11.451 1.00 22.79 28 ILE C CA 1
ATOM 3495 C C . ILE C 1 28 ? 48.107 5.863 10.196 1.00 20.81 28 ILE C C 1
ATOM 3496 O O . ILE C 1 28 ? 48.040 6.445 9.102 1.00 21.37 28 ILE C O 1
ATOM 3501 N N . PRO C 1 29 ? 47.861 4.540 10.359 1.00 20.34 29 PRO C N 1
ATOM 3502 C CA . PRO C 1 29 ? 47.743 3.680 9.184 1.00 20.63 29 PRO C CA 1
ATOM 3503 C C . PRO C 1 29 ? 46.516 4.009 8.351 1.00 20.31 29 PRO C C 1
ATOM 3504 O O . PRO C 1 29 ? 45.461 4.392 8.895 1.00 18.97 29 PRO C O 1
ATOM 3508 N N . THR C 1 30 ? 46.615 3.792 7.057 1.00 21.18 30 THR C N 1
ATOM 3509 C CA . THR C 1 30 ? 45.483 4.030 6.170 1.00 21.26 30 THR C CA 1
ATOM 3510 C C . THR C 1 30 ? 44.264 3.123 6.462 1.00 19.40 30 THR C C 1
ATOM 3511 O O . THR C 1 30 ? 43.110 3.517 6.177 1.00 18.47 30 THR C O 1
ATOM 3515 N N . THR C 1 31 ? 44.521 1.971 7.056 1.00 17.58 31 THR C N 1
ATOM 3516 C CA . THR C 1 31 ? 43.434 0.991 7.349 1.00 17.89 31 THR C CA 1
ATOM 3517 C C . THR C 1 31 ? 42.649 1.345 8.634 1.00 15.58 31 THR C C 1
ATOM 3518 O O . THR C 1 31 ? 41.679 0.661 9.000 1.00 16.63 31 THR C O 1
ATOM 3522 N N . THR C 1 32 ? 43.041 2.449 9.297 1.00 15.63 32 THR C N 1
ATOM 3523 C CA . THR C 1 32 ? 42.423 2.779 10.627 1.00 13.63 32 THR C CA 1
ATOM 3524 C C . THR C 1 32 ? 40.917 3.083 10.516 1.00 13.96 32 THR C C 1
ATOM 3525 O O . THR C 1 32 ? 40.464 3.785 9.651 1.00 13.62 32 THR C O 1
ATOM 3529 N N . ARG C 1 33 ? 40.132 2.502 11.410 1.00 13.09 33 ARG C N 1
ATOM 3530 C CA . ARG C 1 33 ? 38.700 2.704 11.429 1.00 12.20 33 ARG C CA 1
ATOM 3531 C C . ARG C 1 33 ? 38.301 3.461 12.654 1.00 11.02 33 ARG C C 1
ATOM 3532 O O . ARG C 1 33 ? 37.244 4.036 12.598 1.00 13.23 33 ARG C O 1
ATOM 3540 N N . VAL C 1 34 ? 39.033 3.362 13.741 1.00 11.89 34 VAL C N 1
ATOM 3541 C CA . VAL C 1 34 ? 38.577 4.057 14.983 1.00 10.99 34 VAL C CA 1
ATOM 3542 C C . VAL C 1 34 ? 39.788 4.850 15.497 1.00 11.02 34 VAL C C 1
ATOM 3543 O O . VAL C 1 34 ? 40.849 4.265 15.705 1.00 14.03 34 VAL C O 1
ATOM 3547 N N . LEU C 1 35 ? 39.680 6.157 15.621 1.00 13.13 35 LEU C N 1
ATOM 3548 C CA . LEU C 1 35 ? 40.819 6.940 15.936 1.00 13.32 35 LEU C CA 1
ATOM 3549 C C . LEU C 1 35 ? 40.514 7.772 17.215 1.00 12.27 35 LEU C C 1
ATOM 3550 O O . LEU C 1 35 ? 39.555 8.568 17.211 1.00 14.56 35 LEU C O 1
ATOM 3555 N N . TYR C 1 36 ? 41.276 7.569 18.282 1.00 12.68 36 TYR C N 1
ATOM 3556 C CA . TYR C 1 36 ? 41.061 8.383 19.460 1.00 14.72 36 TYR C CA 1
ATOM 3557 C C . TYR C 1 36 ? 42.110 9.469 19.528 1.00 15.87 36 TYR C C 1
ATOM 3558 O O . TYR C 1 36 ? 43.325 9.164 19.742 1.00 16.70 36 TYR C O 1
ATOM 3567 N N . LEU C 1 37 ? 41.721 10.739 19.379 1.00 13.98 37 LEU C N 1
ATOM 3568 C CA . LEU C 1 37 ? 42.649 11.842 19.540 1.00 14.42 37 LEU C CA 1
ATOM 3569 C C . LEU C 1 37 ? 42.120 12.737 20.658 1.00 14.57 37 LEU C C 1
ATOM 3570 O O . LEU C 1 37 ? 42.606 13.915 20.768 1.00 17.33 37 LEU C O 1
ATOM 3575 N N . ASN C 1 38 ? 41.206 12.249 21.448 1.00 14.84 38 ASN C N 1
ATOM 3576 C CA . ASN C 1 38 ? 40.591 13.095 22.499 1.00 14.00 38 ASN C CA 1
ATOM 3577 C C . ASN C 1 38 ? 41.596 13.453 23.604 1.00 17.15 38 ASN C C 1
ATOM 3578 O O . ASN C 1 38 ? 42.580 12.743 23.794 1.00 16.81 38 ASN C O 1
ATOM 3583 N N . SER C 1 39 ? 41.260 14.511 24.377 1.00 18.64 39 SER C N 1
ATOM 3584 C CA . SER C 1 39 ? 41.971 14.710 25.677 1.00 19.46 39 SER C CA 1
ATOM 3585 C C . SER C 1 39 ? 43.436 15.014 25.477 1.00 21.06 39 SER C C 1
ATOM 3586 O O . SER C 1 39 ? 44.287 14.613 26.293 1.00 21.86 39 SER C O 1
ATOM 3589 N N . ASN C 1 40 ? 43.773 15.730 24.415 1.00 19.83 40 ASN C N 1
ATOM 3590 C CA . ASN C 1 40 ? 45.117 16.180 24.090 1.00 21.82 40 ASN C CA 1
ATOM 3591 C C . ASN C 1 40 ? 45.161 17.721 24.209 1.00 22.16 40 ASN C C 1
ATOM 3592 O O . ASN C 1 40 ? 44.285 18.266 24.851 1.00 22.80 40 ASN C O 1
ATOM 3597 N N . GLN C 1 41 ? 46.143 18.364 23.554 1.00 24.22 41 GLN C N 1
ATOM 3598 C CA . GLN C 1 41 ? 46.333 19.808 23.578 1.00 25.33 41 GLN C CA 1
ATOM 3599 C C . GLN C 1 41 ? 46.317 20.405 22.186 1.00 26.40 41 GLN C C 1
ATOM 3600 O O . GLN C 1 41 ? 47.077 21.322 21.859 1.00 24.99 41 GLN C O 1
ATOM 3606 N N . ILE C 1 42 ? 45.455 19.853 21.327 1.00 24.37 42 ILE C N 1
ATOM 3607 C CA . ILE C 1 42 ? 45.327 20.320 19.947 1.00 24.50 42 ILE C CA 1
ATOM 3608 C C . ILE C 1 42 ? 44.449 21.538 19.856 1.00 24.72 42 ILE C C 1
ATOM 3609 O O . ILE C 1 42 ? 43.300 21.531 20.306 1.00 23.76 42 ILE C O 1
ATOM 3614 N N . THR C 1 43 ? 45.049 22.632 19.357 1.00 24.47 43 THR C N 1
ATOM 3615 C CA . THR C 1 43 ? 44.294 23.856 19.172 1.00 26.71 43 THR C CA 1
ATOM 3616 C C . THR C 1 43 ? 43.974 24.103 17.734 1.00 26.15 43 THR C C 1
ATOM 3617 O O . THR C 1 43 ? 43.110 24.872 17.472 1.00 27.19 43 THR C O 1
ATOM 3621 N N . LYS C 1 44 ? 44.693 23.498 16.800 1.00 26.68 44 LYS C N 1
ATOM 3622 C CA . LYS C 1 44 ? 44.335 23.641 15.363 1.00 29.16 44 LYS C CA 1
ATOM 3623 C C . LYS C 1 44 ? 44.727 22.370 14.669 1.00 28.48 44 LYS C C 1
ATOM 3624 O O . LYS C 1 44 ? 45.694 21.745 15.079 1.00 30.04 44 LYS C O 1
ATOM 3630 N N . LEU C 1 45 ? 44.042 22.024 13.573 1.00 27.93 45 LEU C N 1
ATOM 3631 C CA . LEU C 1 45 ? 44.403 20.885 12.755 1.00 28.73 45 LEU C CA 1
ATOM 3632 C C . LEU C 1 45 ? 45.009 21.364 11.439 1.00 30.11 45 LEU C C 1
ATOM 3633 O O . LEU C 1 45 ? 44.577 22.392 10.907 1.00 30.61 45 LEU C O 1
ATOM 3638 N N . GLU C 1 46 ? 46.005 20.622 10.932 1.00 30.73 46 GLU C N 1
ATOM 3639 C CA . GLU C 1 46 ? 46.682 20.907 9.642 1.00 31.78 46 GLU C CA 1
ATOM 3640 C C . GLU C 1 46 ? 45.689 20.610 8.493 1.00 32.06 46 GLU C C 1
ATOM 3641 O O . GLU C 1 46 ? 44.978 19.634 8.547 1.00 29.70 46 GLU C O 1
ATOM 3647 N N . PRO C 1 47 ? 45.572 21.530 7.511 1.00 33.52 47 PRO C N 1
ATOM 3648 C CA . PRO C 1 47 ? 44.785 21.121 6.366 1.00 34.04 47 PRO C CA 1
ATOM 3649 C C . PRO C 1 47 ? 45.189 19.740 5.824 1.00 32.33 47 PRO C C 1
ATOM 3650 O O . PRO C 1 47 ? 46.389 19.408 5.715 1.00 32.30 47 PRO C O 1
ATOM 3654 N N . GLY C 1 48 ? 44.181 18.933 5.497 1.00 30.05 48 GLY C N 1
ATOM 3655 C CA . GLY C 1 48 ? 44.490 17.632 4.943 1.00 28.06 48 GLY C CA 1
ATOM 3656 C C . GLY C 1 48 ? 44.889 16.550 5.915 1.00 25.06 48 GLY C C 1
ATOM 3657 O O . GLY C 1 48 ? 45.156 15.388 5.511 1.00 25.41 48 GLY C O 1
ATOM 3658 N N . VAL C 1 49 ? 44.875 16.864 7.206 1.00 23.80 49 VAL C N 1
ATOM 3659 C CA . VAL C 1 49 ? 45.430 15.915 8.167 1.00 23.42 49 VAL C CA 1
ATOM 3660 C C . VAL C 1 49 ? 44.729 14.559 8.078 1.00 22.75 49 VAL C C 1
ATOM 3661 O O . VAL C 1 49 ? 45.371 13.550 8.354 1.00 21.93 49 VAL C O 1
ATOM 3665 N N . PHE C 1 50 ? 43.433 14.538 7.706 1.00 20.04 50 PHE C N 1
ATOM 3666 C CA . PHE C 1 50 ? 42.694 13.264 7.722 1.00 20.01 50 PHE C CA 1
ATOM 3667 C C . PHE C 1 50 ? 42.496 12.708 6.317 1.00 22.08 50 PHE C C 1
ATOM 3668 O O . PHE C 1 50 ? 41.842 11.688 6.173 1.00 19.33 50 PHE C O 1
ATOM 3676 N N . ASP C 1 51 ? 43.090 13.350 5.315 1.00 22.49 51 ASP C N 1
ATOM 3677 C CA . ASP C 1 51 ? 42.750 12.969 3.880 1.00 23.76 51 ASP C CA 1
ATOM 3678 C C . ASP C 1 51 ? 43.123 11.561 3.555 1.00 23.96 51 ASP C C 1
ATOM 3679 O O . ASP C 1 51 ? 42.480 10.898 2.676 1.00 24.29 51 ASP C O 1
ATOM 3684 N N . ARG C 1 52 ? 44.194 11.070 4.172 1.00 22.30 52 ARG C N 1
ATOM 3685 C CA . ARG C 1 52 ? 44.595 9.660 3.933 1.00 20.73 52 ARG C CA 1
ATOM 3686 C C . ARG C 1 52 ? 43.749 8.591 4.671 1.00 18.72 52 ARG C C 1
ATOM 3687 O O . ARG C 1 52 ? 43.778 7.391 4.303 1.00 20.61 52 ARG C O 1
ATOM 3695 N N . LEU C 1 53 ? 42.896 9.049 5.605 1.00 17.43 53 LEU C N 1
ATOM 3696 C CA . LEU C 1 53 ? 42.273 8.167 6.606 1.00 17.17 53 LEU C CA 1
ATOM 3697 C C . LEU C 1 53 ? 40.821 7.907 6.164 1.00 16.85 53 LEU C C 1
ATOM 3698 O O . LEU C 1 53 ? 39.840 8.032 6.931 1.00 16.21 53 LEU C O 1
ATOM 3703 N N . ALA C 1 54 ? 40.699 7.552 4.899 1.00 17.19 54 ALA C N 1
ATOM 3704 C CA . ALA C 1 54 ? 39.345 7.451 4.373 1.00 18.40 54 ALA C CA 1
ATOM 3705 C C . ALA C 1 54 ? 38.534 6.284 4.951 1.00 15.93 54 ALA C C 1
ATOM 3706 O O . ALA C 1 54 ? 37.327 6.250 4.755 1.00 18.10 54 ALA C O 1
ATOM 3708 N N . ASN C 1 55 ? 39.151 5.400 5.735 1.00 14.27 55 ASN C N 1
ATOM 3709 C CA . ASN C 1 55 ? 38.446 4.227 6.259 1.00 13.34 55 ASN C CA 1
ATOM 3710 C C . ASN C 1 55 ? 37.875 4.546 7.690 1.00 11.60 55 ASN C C 1
ATOM 3711 O O . ASN C 1 55 ? 37.326 3.645 8.307 1.00 13.18 55 ASN C O 1
ATOM 3716 N N . LEU C 1 56 ? 38.040 5.746 8.196 1.00 11.47 56 LEU C N 1
ATOM 3717 C CA . LEU C 1 56 ? 37.522 5.995 9.517 1.00 11.17 56 LEU C CA 1
ATOM 3718 C C . LEU C 1 56 ? 36.038 5.844 9.616 1.00 11.84 56 LEU C C 1
ATOM 3719 O O . LEU C 1 56 ? 35.271 6.394 8.795 1.00 11.92 56 LEU C O 1
ATOM 3724 N N . ARG C 1 57 ? 35.626 5.171 10.697 1.00 11.85 57 ARG C N 1
ATOM 3725 C CA . ARG C 1 57 ? 34.224 5.036 11.084 1.00 11.34 57 ARG C CA 1
ATOM 3726 C C . ARG C 1 57 ? 33.943 5.905 12.301 1.00 11.85 57 ARG C C 1
ATOM 3727 O O . ARG C 1 57 ? 32.854 6.428 12.456 1.00 13.62 57 ARG C O 1
ATOM 3735 N N . GLU C 1 58 ? 34.973 6.046 13.119 1.00 11.81 58 GLU C N 1
ATOM 3736 C CA . GLU C 1 58 ? 34.760 6.829 14.393 1.00 13.47 58 GLU C CA 1
ATOM 3737 C C . GLU C 1 58 ? 35.925 7.723 14.618 1.00 12.01 58 GLU C C 1
ATOM 3738 O O . GLU C 1 58 ? 37.075 7.294 14.538 1.00 14.61 58 GLU C O 1
ATOM 3744 N N . LEU C 1 59 ? 35.662 8.991 14.934 1.00 14.18 59 LEU C N 1
ATOM 3745 C CA . LEU C 1 59 ? 36.762 9.978 15.056 1.00 12.99 59 LEU C CA 1
ATOM 3746 C C . LEU C 1 59 ? 36.473 10.783 16.369 1.00 13.69 59 LEU C C 1
ATOM 3747 O O . LEU C 1 59 ? 35.441 11.471 16.460 1.00 14.79 59 LEU C O 1
ATOM 3752 N N . HIS C 1 60 ? 37.354 10.559 17.343 1.00 12.66 60 HIS C N 1
ATOM 3753 C CA . HIS C 1 60 ? 37.140 11.164 18.678 1.00 14.57 60 HIS C CA 1
ATOM 3754 C C . HIS C 1 60 ? 38.093 12.359 18.773 1.00 15.35 60 HIS C C 1
ATOM 3755 O O . HIS C 1 60 ? 39.345 12.172 18.863 1.00 16.43 60 HIS C O 1
ATOM 3762 N N . LEU C 1 61 ? 37.552 13.584 18.801 1.00 16.06 61 LEU C N 1
ATOM 3763 C CA . LEU C 1 61 ? 38.359 14.768 18.896 1.00 14.55 61 LEU C CA 1
ATOM 3764 C C . LEU C 1 61 ? 37.976 15.553 20.133 1.00 15.42 61 LEU C C 1
ATOM 3765 O O . LEU C 1 61 ? 38.444 16.702 20.257 1.00 16.76 61 LEU C O 1
ATOM 3770 N N . TRP C 1 62 ? 37.163 14.975 20.981 1.00 15.33 62 TRP C N 1
ATOM 3771 C CA . TRP C 1 62 ? 36.583 15.727 22.113 1.00 15.98 62 TRP C CA 1
ATOM 3772 C C . TRP C 1 62 ? 37.676 16.053 23.118 1.00 17.93 62 TRP C C 1
ATOM 3773 O O . TRP C 1 62 ? 38.722 15.377 23.183 1.00 16.87 62 TRP C O 1
ATOM 3784 N N . GLY C 1 63 ? 37.401 17.095 23.943 1.00 17.06 63 GLY C N 1
ATOM 3785 C CA . GLY C 1 63 ? 38.382 17.452 25.001 1.00 17.96 63 GLY C CA 1
ATOM 3786 C C . GLY C 1 63 ? 39.725 18.039 24.536 1.00 20.23 63 GLY C C 1
ATOM 3787 O O . GLY C 1 63 ? 40.702 18.071 25.306 1.00 22.62 63 GLY C O 1
ATOM 3788 N N . ASN C 1 64 ? 39.816 18.559 23.331 1.00 18.62 64 ASN C N 1
ATOM 3789 C CA . ASN C 1 64 ? 40.935 19.346 22.934 1.00 19.48 64 ASN C CA 1
ATOM 3790 C C . ASN C 1 64 ? 40.670 20.852 23.137 1.00 21.16 64 ASN C C 1
ATOM 3791 O O . ASN C 1 64 ? 39.751 21.188 23.897 1.00 23.43 64 ASN C O 1
ATOM 3796 N N . GLN C 1 65 ? 41.436 21.729 22.486 1.00 23.34 65 GLN C N 1
ATOM 3797 C CA . GLN C 1 65 ? 41.218 23.184 22.604 1.00 24.23 65 GLN C CA 1
ATOM 3798 C C . GLN C 1 65 ? 41.093 23.804 21.215 1.00 22.97 65 GLN C C 1
ATOM 3799 O O . GLN C 1 65 ? 41.532 24.945 20.953 1.00 25.49 65 GLN C O 1
ATOM 3805 N N . LEU C 1 66 ? 40.452 23.088 20.292 1.00 23.62 66 LEU C N 1
ATOM 3806 C CA . LEU C 1 66 ? 40.322 23.635 18.937 1.00 22.00 66 LEU C CA 1
ATOM 3807 C C . LEU C 1 66 ? 39.513 24.917 18.919 1.00 22.42 66 LEU C C 1
ATOM 3808 O O . LEU C 1 66 ? 38.356 24.958 19.474 1.00 21.38 66 LEU C O 1
ATOM 3813 N N . VAL C 1 67 ? 40.095 25.951 18.287 1.00 25.33 67 VAL C N 1
ATOM 3814 C CA . VAL C 1 67 ? 39.454 27.270 18.158 1.00 25.85 67 VAL C CA 1
ATOM 3815 C C . VAL C 1 67 ? 38.738 27.429 16.803 1.00 25.16 67 VAL C C 1
ATOM 3816 O O . VAL C 1 67 ? 37.814 28.216 16.695 1.00 26.37 67 VAL C O 1
ATOM 3820 N N . SER C 1 68 ? 39.105 26.607 15.823 1.00 25.43 68 SER C N 1
ATOM 3821 C CA . SER C 1 68 ? 38.376 26.610 14.519 1.00 25.64 68 SER C CA 1
ATOM 3822 C C . SER C 1 68 ? 38.666 25.295 13.823 1.00 24.22 68 SER C C 1
ATOM 3823 O O . SER C 1 68 ? 39.517 24.504 14.279 1.00 23.22 68 SER C O 1
ATOM 3826 N N . LEU C 1 69 ? 37.922 25.042 12.740 1.00 24.99 69 LEU C N 1
ATOM 3827 C CA . LEU C 1 69 ? 38.188 23.839 11.907 1.00 25.52 69 LEU C CA 1
ATOM 3828 C C . LEU C 1 69 ? 38.316 24.203 10.440 1.00 25.88 69 LEU C C 1
ATOM 3829 O O . LEU C 1 69 ? 37.571 25.034 9.947 1.00 26.45 69 LEU C O 1
ATOM 3834 N N . PRO C 1 70 ? 39.277 23.583 9.760 1.00 26.40 70 PRO C N 1
ATOM 3835 C CA . PRO C 1 70 ? 39.385 23.853 8.311 1.00 26.37 70 PRO C CA 1
ATOM 3836 C C . PRO C 1 70 ? 38.133 23.291 7.592 1.00 26.29 70 PRO C C 1
ATOM 3837 O O . PRO C 1 70 ? 37.709 22.189 7.915 1.00 25.16 70 PRO C O 1
ATOM 3841 N N . PRO C 1 71 ? 37.542 24.046 6.658 1.00 25.22 71 PRO C N 1
ATOM 3842 C CA . PRO C 1 71 ? 36.274 23.651 6.001 1.00 25.49 71 PRO C CA 1
ATOM 3843 C C . PRO C 1 71 ? 36.267 22.285 5.327 1.00 23.51 71 PRO C C 1
ATOM 3844 O O . PRO C 1 71 ? 35.195 21.656 5.230 1.00 25.37 71 PRO C O 1
ATOM 3848 N N . GLY C 1 72 ? 37.438 21.816 4.921 1.00 23.01 72 GLY C N 1
ATOM 3849 C CA . GLY C 1 72 ? 37.390 20.570 4.154 1.00 19.42 72 GLY C CA 1
ATOM 3850 C C . GLY C 1 72 ? 37.971 19.459 4.956 1.00 19.27 72 GLY C C 1
ATOM 3851 O O . GLY C 1 72 ? 38.335 18.380 4.405 1.00 19.01 72 GLY C O 1
ATOM 3852 N N . VAL C 1 73 ? 38.152 19.678 6.260 1.00 19.01 73 VAL C N 1
ATOM 3853 C CA . VAL C 1 73 ? 38.996 18.739 6.971 1.00 19.85 73 VAL C CA 1
ATOM 3854 C C . VAL C 1 73 ? 38.408 17.308 7.040 1.00 18.37 73 VAL C C 1
ATOM 3855 O O . VAL C 1 73 ? 39.150 16.336 7.227 1.00 18.64 73 VAL C O 1
ATOM 3859 N N . PHE C 1 74 ? 37.093 17.180 6.924 1.00 15.96 74 PHE C N 1
ATOM 3860 C CA . PHE C 1 74 ? 36.418 15.887 6.973 1.00 16.12 74 PHE C CA 1
ATOM 3861 C C . PHE C 1 74 ? 36.024 15.371 5.587 1.00 17.20 74 PHE C C 1
ATOM 3862 O O . PHE C 1 74 ? 35.357 14.327 5.496 1.00 18.23 74 PHE C O 1
ATOM 3870 N N . ASP C 1 75 ? 36.445 16.049 4.519 1.00 16.51 75 ASP C N 1
ATOM 3871 C CA . ASP C 1 75 ? 35.814 15.792 3.229 1.00 18.97 75 ASP C CA 1
ATOM 3872 C C . ASP C 1 75 ? 36.045 14.356 2.712 1.00 18.85 75 ASP C C 1
ATOM 3873 O O . ASP C 1 75 ? 35.288 13.887 1.853 1.00 19.03 75 ASP C O 1
ATOM 3878 N N . ASN C 1 76 ? 37.169 13.741 3.087 1.00 17.43 76 ASN C N 1
ATOM 3879 C CA . ASN C 1 76 ? 37.474 12.362 2.556 1.00 19.48 76 ASN C CA 1
ATOM 3880 C C . ASN C 1 76 ? 36.892 11.262 3.440 1.00 17.17 76 ASN C C 1
ATOM 3881 O O . ASN C 1 76 ? 36.974 10.034 3.161 1.00 18.76 76 ASN C O 1
ATOM 3886 N N . LEU C 1 77 ? 36.139 11.660 4.444 1.00 15.89 77 LEU C N 1
ATOM 3887 C CA . LEU C 1 77 ? 35.720 10.664 5.428 1.00 15.47 77 LEU C CA 1
ATOM 3888 C C . LEU C 1 77 ? 34.332 10.123 5.101 1.00 15.35 77 LEU C C 1
ATOM 3889 O O . LEU C 1 77 ? 33.408 10.168 5.916 1.00 14.81 77 LEU C O 1
ATOM 3894 N N . ALA C 1 78 ? 34.200 9.471 3.929 1.00 14.96 78 ALA C N 1
ATOM 3895 C CA . ALA C 1 78 ? 32.865 9.079 3.487 1.00 17.37 78 ALA C CA 1
ATOM 3896 C C . ALA C 1 78 ? 32.240 7.957 4.271 1.00 16.73 78 ALA C C 1
ATOM 3897 O O . ALA C 1 78 ? 31.025 7.782 4.206 1.00 20.85 78 ALA C O 1
ATOM 3899 N N . ASN C 1 79 ? 33.073 7.192 4.988 1.00 16.63 79 ASN C N 1
ATOM 3900 C CA . ASN C 1 79 ? 32.609 6.071 5.832 1.00 15.06 79 ASN C CA 1
ATOM 3901 C C . ASN C 1 79 ? 32.348 6.499 7.333 1.00 14.07 79 ASN C C 1
ATOM 3902 O O . ASN C 1 79 ? 31.982 5.627 8.143 1.00 13.42 79 ASN C O 1
ATOM 3907 N N . LEU C 1 80 ? 32.518 7.788 7.657 1.00 13.55 80 LEU C N 1
ATOM 3908 C CA . LEU C 1 80 ? 32.457 8.201 9.103 1.00 13.10 80 LEU C CA 1
ATOM 3909 C C . LEU C 1 80 ? 30.974 8.060 9.606 1.00 13.31 80 LEU C C 1
ATOM 3910 O O . LEU C 1 80 ? 30.028 8.485 8.938 1.00 14.05 80 LEU C O 1
ATOM 3915 N N . GLU C 1 81 ? 30.818 7.375 10.745 1.00 13.53 81 GLU C N 1
ATOM 3916 C CA . GLU C 1 81 ? 29.542 7.062 11.343 1.00 12.29 81 GLU C CA 1
ATOM 3917 C C . GLU C 1 81 ? 29.428 7.861 12.654 1.00 14.17 81 GLU C C 1
ATOM 3918 O O . GLU C 1 81 ? 28.374 8.273 12.972 1.00 13.20 81 GLU C O 1
ATOM 3924 N N . LYS C 1 82 ? 30.543 8.031 13.361 1.00 15.71 82 LYS C N 1
ATOM 3925 C CA . LYS C 1 82 ? 30.526 8.857 14.607 1.00 14.62 82 LYS C CA 1
ATOM 3926 C C . LYS C 1 82 ? 31.618 9.935 14.679 1.00 13.61 82 LYS C C 1
ATOM 3927 O O . LYS C 1 82 ? 32.832 9.652 14.371 1.00 13.16 82 LYS C O 1
ATOM 3933 N N . LEU C 1 83 ? 31.218 11.181 15.013 1.00 12.43 83 LEU C N 1
ATOM 3934 C CA . LEU C 1 83 ? 32.134 12.327 15.052 1.00 12.64 83 LEU C CA 1
ATOM 3935 C C . LEU C 1 83 ? 31.918 13.082 16.350 1.00 12.25 83 LEU C C 1
ATOM 3936 O O . LEU C 1 83 ? 30.831 13.616 16.563 1.00 13.27 83 LEU C O 1
ATOM 3941 N N . TRP C 1 84 ? 32.933 13.016 17.171 1.00 13.11 84 TRP C N 1
ATOM 3942 C CA . TRP C 1 84 ? 32.832 13.630 18.545 1.00 13.72 84 TRP C CA 1
ATOM 3943 C C . TRP C 1 84 ? 33.744 14.844 18.630 1.00 14.31 84 TRP C C 1
ATOM 3944 O O . TRP C 1 84 ? 34.942 14.680 18.698 1.00 14.61 84 TRP C O 1
ATOM 3955 N N . LEU C 1 85 ? 33.155 16.033 18.766 1.00 15.88 85 LEU C N 1
ATOM 3956 C CA . LEU C 1 85 ? 33.889 17.281 18.853 1.00 17.40 85 LEU C CA 1
ATOM 3957 C C . LEU C 1 85 ? 33.594 17.936 20.188 1.00 17.61 85 LEU C C 1
ATOM 3958 O O . LEU C 1 85 ? 34.020 19.117 20.363 1.00 19.16 85 LEU C O 1
ATOM 3963 N N . ASN C 1 86 ? 32.922 17.218 21.090 1.00 16.77 86 ASN C N 1
ATOM 3964 C CA . ASN C 1 86 ? 32.498 17.811 22.431 1.00 17.40 86 ASN C CA 1
ATOM 3965 C C . ASN C 1 86 ? 33.632 18.438 23.192 1.00 19.40 86 ASN C C 1
ATOM 3966 O O . ASN C 1 86 ? 34.771 17.976 23.138 1.00 18.54 86 ASN C O 1
ATOM 3971 N N . SER C 1 87 ? 33.328 19.565 23.863 1.00 18.56 87 SER C N 1
ATOM 3972 C CA . SER C 1 87 ? 34.323 20.218 24.744 1.00 21.60 87 SER C CA 1
ATOM 3973 C C . SER C 1 87 ? 35.595 20.749 24.146 1.00 22.48 87 SER C C 1
ATOM 3974 O O . SER C 1 87 ? 36.650 20.601 24.746 1.00 27.16 87 SER C O 1
ATOM 3977 N N . ASN C 1 88 ? 35.510 21.266 22.934 1.00 21.50 88 ASN C N 1
ATOM 3978 C CA . ASN C 1 88 ? 36.500 22.057 22.356 1.00 20.94 88 ASN C CA 1
ATOM 3979 C C . ASN C 1 88 ? 36.107 23.528 22.550 1.00 20.73 88 ASN C C 1
ATOM 3980 O O . ASN C 1 88 ? 35.233 23.815 23.349 1.00 23.77 88 ASN C O 1
ATOM 3985 N N . GLN C 1 89 ? 36.772 24.435 21.852 1.00 22.40 89 GLN C N 1
ATOM 3986 C CA . GLN C 1 89 ? 36.505 25.860 22.082 1.00 23.93 89 GLN C CA 1
ATOM 3987 C C . GLN C 1 89 ? 35.918 26.539 20.844 1.00 22.92 89 GLN C C 1
ATOM 3988 O O . GLN C 1 89 ? 36.048 27.779 20.652 1.00 24.48 89 GLN C O 1
ATOM 3994 N N . LEU C 1 90 ? 35.276 25.783 19.963 1.00 23.07 90 LEU C N 1
ATOM 3995 C CA . LEU C 1 90 ? 34.773 26.401 18.750 1.00 22.34 90 LEU C CA 1
ATOM 3996 C C . LEU C 1 90 ? 33.689 27.454 19.033 1.00 23.47 90 LEU C C 1
ATOM 3997 O O . LEU C 1 90 ? 32.850 27.229 19.934 1.00 26.78 90 LEU C O 1
ATOM 4002 N N . THR C 1 91 ? 33.660 28.535 18.265 1.00 24.31 91 THR C N 1
ATOM 4003 C CA . THR C 1 91 ? 32.596 29.558 18.399 1.00 25.58 91 THR C CA 1
ATOM 4004 C C . THR C 1 91 ? 31.667 29.575 17.173 1.00 26.13 91 THR C C 1
ATOM 4005 O O . THR C 1 91 ? 30.539 30.084 17.225 1.00 24.91 91 THR C O 1
ATOM 4009 N N . SER C 1 92 ? 32.144 28.995 16.062 1.00 26.27 92 SER C N 1
ATOM 4010 C CA . SER C 1 92 ? 31.352 28.915 14.825 1.00 26.59 92 SER C CA 1
ATOM 4011 C C . SER C 1 92 ? 31.860 27.673 14.068 1.00 27.06 92 SER C C 1
ATOM 4012 O O . SER C 1 92 ? 32.846 27.055 14.474 1.00 25.08 92 SER C O 1
ATOM 4015 N N . LEU C 1 93 ? 31.158 27.325 13.006 1.00 27.06 93 LEU C N 1
ATOM 4016 C CA . LEU C 1 93 ? 31.563 26.206 12.122 1.00 26.83 93 LEU C CA 1
ATOM 4017 C C . LEU C 1 93 ? 31.578 26.758 10.736 1.00 26.73 93 LEU C C 1
ATOM 4018 O O . LEU C 1 93 ? 30.723 27.523 10.380 1.00 26.33 93 LEU C O 1
ATOM 4023 N N . PRO C 1 94 ? 32.552 26.343 9.913 1.00 25.36 94 PRO C N 1
ATOM 4024 C CA . PRO C 1 94 ? 32.535 26.841 8.537 1.00 25.65 94 PRO C CA 1
ATOM 4025 C C . PRO C 1 94 ? 31.413 26.213 7.719 1.00 25.11 94 PRO C C 1
ATOM 4026 O O . PRO C 1 94 ? 31.015 25.049 8.006 1.00 24.25 94 PRO C O 1
ATOM 4030 N N . ALA C 1 95 ? 30.984 26.941 6.688 1.00 25.25 95 ALA C N 1
ATOM 4031 C CA . ALA C 1 95 ? 29.961 26.475 5.755 1.00 23.42 95 ALA C CA 1
ATOM 4032 C C . ALA C 1 95 ? 30.486 25.170 5.125 1.00 24.32 95 ALA C C 1
ATOM 4033 O O . ALA C 1 95 ? 31.685 25.074 4.698 1.00 23.11 95 ALA C O 1
ATOM 4035 N N . GLY C 1 96 ? 29.576 24.184 5.140 1.00 22.98 96 GLY C N 1
ATOM 4036 C CA . GLY C 1 96 ? 29.750 22.857 4.469 1.00 22.13 96 GLY C CA 1
ATOM 4037 C C . GLY C 1 96 ? 30.683 21.890 5.171 1.00 20.25 96 GLY C C 1
ATOM 4038 O O . GLY C 1 96 ? 31.091 20.870 4.579 1.00 20.29 96 GLY C O 1
ATOM 4039 N N . LEU C 1 97 ? 31.028 22.150 6.428 1.00 18.40 97 LEU C N 1
ATOM 4040 C CA . LEU C 1 97 ? 31.932 21.304 7.154 1.00 17.37 97 LEU C CA 1
ATOM 4041 C C . LEU C 1 97 ? 31.556 19.842 7.169 1.00 17.61 97 LEU C C 1
ATOM 4042 O O . LEU C 1 97 ? 32.441 18.962 7.118 1.00 17.67 97 LEU C O 1
ATOM 4047 N N . PHE C 1 98 ? 30.251 19.570 7.240 1.00 18.02 98 PHE C N 1
ATOM 4048 C CA . PHE C 1 98 ? 29.818 18.179 7.331 1.00 17.69 98 PHE C CA 1
ATOM 4049 C C . PHE C 1 98 ? 29.276 17.604 6.045 1.00 18.14 98 PHE C C 1
ATOM 4050 O O . PHE C 1 98 ? 28.808 16.472 6.101 1.00 18.86 98 PHE C O 1
ATOM 4058 N N . ASP C 1 99 ? 29.373 18.341 4.922 1.00 19.45 99 ASP C N 1
ATOM 4059 C CA . ASP C 1 99 ? 28.642 17.990 3.723 1.00 20.12 99 ASP C CA 1
ATOM 4060 C C . ASP C 1 99 ? 28.995 16.603 3.129 1.00 19.72 99 ASP C C 1
ATOM 4061 O O . ASP C 1 99 ? 28.081 15.941 2.508 1.00 20.86 99 ASP C O 1
ATOM 4066 N N . ARG C 1 100 ? 30.224 16.144 3.331 1.00 19.46 100 ARG C N 1
ATOM 4067 C CA . ARG C 1 100 ? 30.659 14.823 2.795 1.00 19.29 100 ARG C CA 1
ATOM 4068 C C . ARG C 1 100 ? 30.377 13.641 3.689 1.00 17.66 100 ARG C C 1
ATOM 4069 O O . ARG C 1 100 ? 30.480 12.503 3.322 1.00 17.61 100 ARG C O 1
ATOM 4077 N N . LEU C 1 101 ? 29.923 13.940 4.909 1.00 16.33 101 LEU C N 1
ATOM 4078 C CA . LEU C 1 101 ? 29.692 12.904 5.897 1.00 15.30 101 LEU C CA 1
ATOM 4079 C C . LEU C 1 101 ? 28.322 12.256 5.770 1.00 16.48 101 LEU C C 1
ATOM 4080 O O . LEU C 1 101 ? 27.540 12.185 6.720 1.00 16.34 101 LEU C O 1
ATOM 4085 N N . VAL C 1 102 ? 28.017 11.701 4.586 1.00 18.33 102 VAL C N 1
ATOM 4086 C CA . VAL C 1 102 ? 26.689 11.277 4.290 1.00 19.91 102 VAL C CA 1
ATOM 4087 C C . VAL C 1 102 ? 26.218 9.994 5.040 1.00 18.70 102 VAL C C 1
ATOM 4088 O O . VAL C 1 102 ? 25.004 9.695 5.053 1.00 20.79 102 VAL C O 1
ATOM 4092 N N . ASN C 1 103 ? 27.164 9.284 5.692 1.00 15.42 103 ASN C N 1
ATOM 4093 C CA . ASN C 1 103 ? 26.861 8.059 6.476 1.00 14.80 103 ASN C CA 1
ATOM 4094 C C . ASN C 1 103 ? 26.870 8.331 8.021 1.00 12.13 103 ASN C C 1
ATOM 4095 O O . ASN C 1 103 ? 26.784 7.351 8.807 1.00 14.84 103 ASN C O 1
ATOM 4100 N N . LEU C 1 104 ? 27.085 9.618 8.349 1.00 13.35 104 LEU C N 1
ATOM 4101 C CA . LEU C 1 104 ? 27.235 9.951 9.775 1.00 12.39 104 LEU C CA 1
ATOM 4102 C C . LEU C 1 104 ? 25.964 9.677 10.527 1.00 12.87 104 LEU C C 1
ATOM 4103 O O . LEU C 1 104 ? 24.884 10.113 10.096 1.00 13.55 104 LEU C O 1
ATOM 4108 N N . GLU C 1 105 ? 26.080 9.006 11.684 1.00 14.55 105 GLU C N 1
ATOM 4109 C CA . GLU C 1 105 ? 24.913 8.670 12.526 1.00 12.28 105 GLU C CA 1
ATOM 4110 C C . GLU C 1 105 ? 24.913 9.390 13.875 1.00 13.46 105 GLU C C 1
ATOM 4111 O O . GLU C 1 105 ? 23.825 9.610 14.472 1.00 14.21 105 GLU C O 1
ATOM 4117 N N . HIS C 1 106 ? 26.078 9.746 14.361 1.00 14.24 106 HIS C N 1
ATOM 4118 C CA . HIS C 1 106 ? 26.200 10.458 15.708 1.00 14.40 106 HIS C CA 1
ATOM 4119 C C . HIS C 1 106 ? 27.091 11.657 15.544 1.00 13.83 106 HIS C C 1
ATOM 4120 O O . HIS C 1 106 ? 28.241 11.510 15.039 1.00 11.89 106 HIS C O 1
ATOM 4127 N N . LEU C 1 107 ? 26.634 12.840 15.998 1.00 12.96 107 LEU C N 1
ATOM 4128 C CA . LEU C 1 107 ? 27.413 14.046 15.873 1.00 12.70 107 LEU C CA 1
ATOM 4129 C C . LEU C 1 107 ? 27.383 14.830 17.205 1.00 13.63 107 LEU C C 1
ATOM 4130 O O . LEU C 1 107 ? 26.273 15.226 17.617 1.00 14.06 107 LEU C O 1
ATOM 4135 N N . GLY C 1 108 ? 28.556 14.930 17.834 1.00 12.34 108 GLY C N 1
ATOM 4136 C CA . GLY C 1 108 ? 28.696 15.533 19.197 1.00 13.55 108 GLY C CA 1
ATOM 4137 C C . GLY C 1 108 ? 29.291 16.896 19.078 1.00 13.81 108 GLY C C 1
ATOM 4138 O O . GLY C 1 108 ? 30.455 17.049 18.733 1.00 15.95 108 GLY C O 1
ATOM 4139 N N . LEU C 1 109 ? 28.495 17.932 19.412 1.00 13.98 109 LEU C N 1
ATOM 4140 C CA . LEU C 1 109 ? 28.939 19.347 19.314 1.00 14.10 109 LEU C CA 1
ATOM 4141 C C . LEU C 1 109 ? 28.728 20.068 20.660 1.00 14.76 109 LEU C C 1
ATOM 4142 O O . LEU C 1 109 ? 28.698 21.271 20.676 1.00 17.68 109 LEU C O 1
ATOM 4147 N N . CYS C 1 110 ? 28.558 19.302 21.694 1.00 16.55 110 CYS C N 1
ATOM 4148 C CA . CYS C 1 110 ? 28.167 19.962 22.984 1.00 17.05 110 CYS C CA 1
ATOM 4149 C C . CYS C 1 110 ? 29.358 20.526 23.689 1.00 20.80 110 CYS C C 1
ATOM 4150 O O . CYS C 1 110 ? 30.494 20.179 23.447 1.00 17.82 110 CYS C O 1
ATOM 4153 N N . CYS C 1 111 ? 29.067 21.407 24.639 1.00 19.16 111 CYS C N 1
ATOM 4154 C CA . CYS C 1 111 ? 30.093 21.857 25.573 1.00 20.11 111 CYS C CA 1
ATOM 4155 C C . CYS C 1 111 ? 31.184 22.697 24.927 1.00 19.31 111 CYS C C 1
ATOM 4156 O O . CYS C 1 111 ? 32.344 22.634 25.367 1.00 20.25 111 CYS C O 1
ATOM 4159 N N . MET C 1 112 ? 30.838 23.498 23.933 1.00 19.57 112 MET C N 1
ATOM 4160 C CA . MET C 1 112 ? 31.789 24.402 23.311 1.00 21.13 112 MET C CA 1
ATOM 4161 C C . MET C 1 112 ? 31.339 25.836 23.575 1.00 21.25 112 MET C C 1
ATOM 4162 O O . MET C 1 112 ? 30.722 26.117 24.608 1.00 23.15 112 MET C O 1
ATOM 4167 N N . LYS C 1 113 ? 31.601 26.706 22.639 1.00 19.52 113 LYS C N 1
ATOM 4168 C CA . LYS C 1 113 ? 31.169 28.089 22.791 1.00 22.79 113 LYS C CA 1
ATOM 4169 C C . LYS C 1 113 ? 30.385 28.556 21.575 1.00 22.25 113 LYS C C 1
ATOM 4170 O O . LYS C 1 113 ? 30.433 29.751 21.282 1.00 22.53 113 LYS C O 1
ATOM 4176 N N . LEU C 1 114 ? 29.722 27.630 20.839 1.00 21.42 114 LEU C N 1
ATOM 4177 C CA . LEU C 1 114 ? 29.042 27.961 19.556 1.00 22.09 114 LEU C CA 1
ATOM 4178 C C . LEU C 1 114 ? 28.059 29.126 19.742 1.00 22.01 114 LEU C C 1
ATOM 4179 O O . LEU C 1 114 ? 27.185 29.061 20.627 1.00 22.50 114 LEU C O 1
ATOM 4184 N N . THR C 1 115 ? 28.202 30.191 18.972 1.00 23.99 115 THR C N 1
ATOM 4185 C CA . THR C 1 115 ? 27.216 31.308 19.159 1.00 26.18 115 THR C CA 1
ATOM 4186 C C . THR C 1 115 ? 26.184 31.295 18.026 1.00 26.43 115 THR C C 1
ATOM 4187 O O . THR C 1 115 ? 25.147 31.984 18.109 1.00 27.92 115 THR C O 1
ATOM 4191 N N . GLU C 1 116 ? 26.457 30.514 16.986 1.00 26.83 116 GLU C N 1
ATOM 4192 C CA . GLU C 1 116 ? 25.425 30.254 15.950 1.00 28.22 116 GLU C CA 1
ATOM 4193 C C . GLU C 1 116 ? 25.823 29.052 15.110 1.00 27.44 116 GLU C C 1
ATOM 4194 O O . GLU C 1 116 ? 26.983 28.656 15.129 1.00 28.68 116 GLU C O 1
ATOM 4200 N N . LEU C 1 117 ? 24.871 28.520 14.354 1.00 27.61 117 LEU C N 1
ATOM 4201 C CA . LEU C 1 117 ? 25.163 27.431 13.423 1.00 27.78 117 LEU C CA 1
ATOM 4202 C C . LEU C 1 117 ? 24.937 27.946 12.031 1.00 29.43 117 LEU C C 1
ATOM 4203 O O . LEU C 1 117 ? 23.961 28.651 11.812 1.00 29.59 117 LEU C O 1
ATOM 4208 N N . PRO C 1 118 ? 25.819 27.589 11.094 1.00 29.12 118 PRO C N 1
ATOM 4209 C CA . PRO C 1 118 ? 25.478 27.934 9.686 1.00 31.02 118 PRO C CA 1
ATOM 4210 C C . PRO C 1 118 ? 24.143 27.306 9.233 1.00 32.00 118 PRO C C 1
ATOM 4211 O O . PRO C 1 118 ? 23.790 26.205 9.683 1.00 32.34 118 PRO C O 1
ATOM 4215 N N . SER C 1 119 ? 23.331 28.046 8.450 1.00 33.69 119 SER C N 1
ATOM 4216 C CA . SER C 1 119 ? 22.123 27.492 7.848 1.00 34.48 119 SER C CA 1
ATOM 4217 C C . SER C 1 119 ? 22.685 26.418 6.872 1.00 33.26 119 SER C C 1
ATOM 4218 O O . SER C 1 119 ? 23.789 26.521 6.313 1.00 35.88 119 SER C O 1
ATOM 4221 N N . GLY C 1 120 ? 21.977 25.352 6.702 1.00 33.63 120 GLY C N 1
ATOM 4222 C CA . GLY C 1 120 ? 22.593 24.355 5.823 1.00 28.71 120 GLY C CA 1
ATOM 4223 C C . GLY C 1 120 ? 23.625 23.426 6.460 1.00 27.55 120 GLY C C 1
ATOM 4224 O O . GLY C 1 120 ? 23.989 22.429 5.859 1.00 25.46 120 GLY C O 1
ATOM 4225 N N . ALA C 1 121 ? 24.074 23.714 7.692 1.00 23.22 121 ALA C N 1
ATOM 4226 C CA . ALA C 1 121 ? 25.033 22.863 8.379 1.00 22.02 121 ALA C CA 1
ATOM 4227 C C . ALA C 1 121 ? 24.744 21.337 8.309 1.00 19.27 121 ALA C C 1
ATOM 4228 O O . ALA C 1 121 ? 25.681 20.525 8.171 1.00 22.49 121 ALA C O 1
ATOM 4230 N N . PHE C 1 122 ? 23.482 20.967 8.410 1.00 18.74 122 PHE C N 1
ATOM 4231 C CA . PHE C 1 122 ? 23.168 19.569 8.608 1.00 20.82 122 PHE C CA 1
ATOM 4232 C C . PHE C 1 122 ? 22.427 19.028 7.383 1.00 21.35 122 PHE C C 1
ATOM 4233 O O . PHE C 1 122 ? 21.922 17.891 7.456 1.00 20.81 122 PHE C O 1
ATOM 4241 N N . ASP C 1 123 ? 22.480 19.780 6.287 1.00 20.98 123 ASP C N 1
ATOM 4242 C CA . ASP C 1 123 ? 21.575 19.524 5.112 1.00 23.19 123 ASP C CA 1
ATOM 4243 C C . ASP C 1 123 ? 21.857 18.230 4.387 1.00 22.12 123 ASP C C 1
ATOM 4244 O O . ASP C 1 123 ? 20.959 17.687 3.774 1.00 22.05 123 ASP C O 1
ATOM 4249 N N . LYS C 1 124 ? 23.078 17.751 4.489 1.00 20.24 124 LYS C N 1
ATOM 4250 C CA . LYS C 1 124 ? 23.497 16.489 3.835 1.00 18.76 124 LYS C CA 1
ATOM 4251 C C . LYS C 1 124 ? 23.454 15.232 4.729 1.00 18.34 124 LYS C C 1
ATOM 4252 O O . LYS C 1 124 ? 23.705 14.100 4.262 1.00 19.40 124 LYS C O 1
ATOM 4258 N N . LEU C 1 125 ? 23.070 15.405 6.011 1.00 17.15 125 LEU C N 1
ATOM 4259 C CA . LEU C 1 125 ? 23.188 14.316 6.975 1.00 15.99 125 LEU C CA 1
ATOM 4260 C C . LEU C 1 125 ? 21.947 13.403 7.092 1.00 15.82 125 LEU C C 1
ATOM 4261 O O . LEU C 1 125 ? 21.308 13.223 8.098 1.00 15.45 125 LEU C O 1
ATOM 4266 N N . THR C 1 126 ? 21.603 12.804 5.931 1.00 16.31 126 THR C N 1
ATOM 4267 C CA . THR C 1 126 ? 20.449 12.007 5.831 1.00 17.21 126 THR C CA 1
ATOM 4268 C C . THR C 1 126 ? 20.370 10.885 6.803 1.00 16.69 126 THR C C 1
ATOM 4269 O O . THR C 1 126 ? 19.255 10.484 7.139 1.00 19.63 126 THR C O 1
ATOM 4273 N N . ARG C 1 127 ? 21.515 10.335 7.266 1.00 15.95 127 ARG C N 1
ATOM 4274 C CA . ARG C 1 127 ? 21.510 9.231 8.202 1.00 15.80 127 ARG C CA 1
ATOM 4275 C C . ARG C 1 127 ? 21.700 9.602 9.679 1.00 13.96 127 ARG C C 1
ATOM 4276 O O . ARG C 1 127 ? 21.791 8.701 10.494 1.00 14.83 127 ARG C O 1
ATOM 4284 N N . LEU C 1 128 ? 21.823 10.900 9.924 1.00 15.06 128 LEU C N 1
ATOM 4285 C CA . LEU C 1 128 ? 22.141 11.301 11.312 1.00 14.95 128 LEU C CA 1
ATOM 4286 C C . LEU C 1 128 ? 21.021 10.901 12.299 1.00 15.47 128 LEU C C 1
ATOM 4287 O O . LEU C 1 128 ? 19.850 11.321 12.095 1.00 16.12 128 LEU C O 1
ATOM 4292 N N . LYS C 1 129 ? 21.391 10.170 13.377 1.00 14.32 129 LYS C N 1
ATOM 4293 C CA . LYS C 1 129 ? 20.404 9.709 14.402 1.00 13.69 129 LYS C CA 1
ATOM 4294 C C . LYS C 1 129 ? 20.474 10.542 15.656 1.00 16.31 129 LYS C C 1
ATOM 4295 O O . LYS C 1 129 ? 19.438 10.727 16.305 1.00 15.33 129 LYS C O 1
ATOM 4301 N N . GLN C 1 130 ? 21.685 10.949 16.016 1.00 14.53 130 GLN C N 1
ATOM 4302 C CA . GLN C 1 130 ? 21.820 11.650 17.314 1.00 14.93 130 GLN C CA 1
ATOM 4303 C C . GLN C 1 130 ? 22.681 12.905 17.120 1.00 15.35 130 GLN C C 1
ATOM 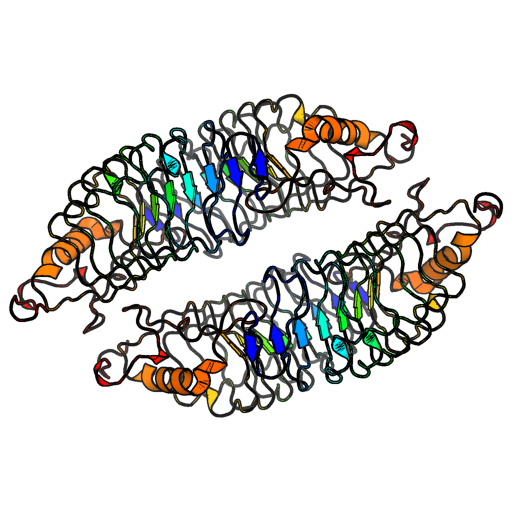4304 O O . GLN C 1 130 ? 23.740 12.860 16.491 1.00 15.57 130 GLN C O 1
ATOM 4310 N N . LEU C 1 131 ? 22.212 14.046 17.658 1.00 13.40 131 LEU C N 1
ATOM 4311 C CA . LEU C 1 131 ? 22.821 15.332 17.418 1.00 14.31 131 LEU C CA 1
ATOM 4312 C C . LEU C 1 131 ? 22.862 16.126 18.767 1.00 15.42 131 LEU C C 1
ATOM 4313 O O . LEU C 1 131 ? 21.823 16.458 19.320 1.00 15.75 131 LEU C O 1
ATOM 4318 N N . GLY C 1 132 ? 24.065 16.354 19.238 1.00 14.40 132 GLY C N 1
ATOM 4319 C CA . GLY C 1 132 ? 24.252 16.995 20.588 1.00 14.66 132 GLY C CA 1
ATOM 4320 C C . GLY C 1 132 ? 24.649 18.426 20.398 1.00 13.87 132 GLY C C 1
ATOM 4321 O O . GLY C 1 132 ? 25.744 18.682 19.945 1.00 14.57 132 GLY C O 1
ATOM 4322 N N . LEU C 1 133 ? 23.764 19.387 20.830 1.00 14.25 133 LEU C N 1
ATOM 4323 C CA . LEU C 1 133 ? 24.013 20.819 20.653 1.00 14.12 133 LEU C CA 1
ATOM 4324 C C . LEU C 1 133 ? 23.964 21.557 22.022 1.00 13.32 133 LEU C C 1
ATOM 4325 O O . LEU C 1 133 ? 24.092 22.820 22.026 1.00 16.20 133 LEU C O 1
ATOM 4330 N N . ASP C 1 134 ? 23.845 20.762 23.050 1.00 14.38 134 ASP C N 1
ATOM 4331 C CA . ASP C 1 134 ? 23.675 21.307 24.471 1.00 13.74 134 ASP C CA 1
ATOM 4332 C C . ASP C 1 134 ? 24.935 21.998 24.940 1.00 16.45 134 ASP C C 1
ATOM 4333 O O . ASP C 1 134 ? 26.102 21.765 24.481 1.00 15.82 134 ASP C O 1
ATOM 4338 N N . GLN C 1 135 ? 24.727 22.862 25.941 1.00 15.06 135 GLN C N 1
ATOM 4339 C CA . GLN C 1 135 ? 25.924 23.497 26.591 1.00 15.83 135 GLN C CA 1
ATOM 4340 C C . GLN C 1 135 ? 26.809 24.302 25.625 1.00 14.65 135 GLN C C 1
ATOM 4341 O O . GLN C 1 135 ? 28.038 24.097 25.535 1.00 16.75 135 GLN C O 1
ATOM 4347 N N . ASN C 1 136 ? 26.189 25.180 24.839 1.00 14.44 136 ASN C N 1
ATOM 4348 C CA . ASN C 1 136 ? 26.926 26.144 24.024 1.00 16.03 136 ASN C CA 1
ATOM 4349 C C . ASN C 1 136 ? 26.478 27.586 24.352 1.00 17.86 136 ASN C C 1
ATOM 4350 O O . ASN C 1 136 ? 26.093 27.904 25.497 1.00 20.50 136 ASN C O 1
ATOM 4355 N N . GLN C 1 137 ? 26.439 28.426 23.337 1.00 17.75 137 GLN C N 1
ATOM 4356 C CA . GLN C 1 137 ? 25.958 29.823 23.514 1.00 18.19 137 GLN C CA 1
ATOM 4357 C C . GLN C 1 137 ? 24.917 30.187 22.490 1.00 19.89 137 GLN C C 1
ATOM 4358 O O . GLN C 1 137 ? 24.851 31.358 22.005 1.00 20.24 137 GLN C O 1
ATOM 4364 N N . LEU C 1 138 ? 24.137 29.184 22.096 1.00 18.24 138 LEU C N 1
ATOM 4365 C CA . LEU C 1 138 ? 23.231 29.372 20.952 1.00 20.60 138 LEU C CA 1
ATOM 4366 C C . LEU C 1 138 ? 22.005 30.189 21.411 1.00 20.35 138 LEU C C 1
ATOM 4367 O O . LEU C 1 138 ? 21.445 29.936 22.497 1.00 21.07 138 LEU C O 1
ATOM 4372 N N . LYS C 1 139 ? 21.551 31.118 20.550 1.00 20.68 139 LYS C N 1
ATOM 4373 C CA . LYS C 1 139 ? 20.408 31.961 20.833 1.00 22.35 139 LYS C CA 1
ATOM 4374 C C . LYS C 1 139 ? 19.226 31.617 19.970 1.00 21.55 139 LYS C C 1
ATOM 4375 O O . LYS C 1 139 ? 18.094 31.840 20.346 1.00 23.27 139 LYS C O 1
ATOM 4381 N N . SER C 1 140 ? 19.476 30.978 18.814 1.00 22.71 140 SER C N 1
ATOM 4382 C CA . SER C 1 140 ? 18.389 30.474 17.954 1.00 24.39 140 SER C CA 1
ATOM 4383 C C . SER C 1 140 ? 18.987 29.486 16.981 1.00 23.38 140 SER C C 1
ATOM 4384 O O . SER C 1 140 ? 20.189 29.256 16.966 1.00 22.57 140 SER C O 1
ATOM 4387 N N . ILE C 1 141 ? 18.104 28.956 16.145 1.00 24.83 141 ILE C N 1
ATOM 4388 C CA . ILE C 1 141 ? 18.513 28.022 15.100 1.00 24.83 141 ILE C CA 1
ATOM 4389 C C . ILE C 1 141 ? 17.932 28.579 13.802 1.00 26.27 141 ILE C C 1
ATOM 4390 O O . ILE C 1 141 ? 16.757 28.899 13.769 1.00 28.12 141 ILE C O 1
ATOM 4395 N N . PRO C 1 142 ? 18.763 28.727 12.763 1.00 27.77 142 PRO C N 1
ATOM 4396 C CA . PRO C 1 142 ? 18.361 29.163 11.418 1.00 28.61 142 PRO C CA 1
ATOM 4397 C C . PRO C 1 142 ? 17.118 28.398 10.953 1.00 27.63 142 PRO C C 1
ATOM 4398 O O . PRO C 1 142 ? 17.009 27.170 11.127 1.00 26.77 142 PRO C O 1
ATOM 4402 N N . ASP C 1 143 ? 16.211 29.120 10.312 1.00 27.58 143 ASP C N 1
ATOM 4403 C CA . ASP C 1 143 ? 15.051 28.544 9.715 1.00 29.12 143 ASP C CA 1
ATOM 4404 C C . ASP C 1 143 ? 15.434 27.329 8.821 1.00 28.67 143 ASP C C 1
ATOM 4405 O O . ASP C 1 143 ? 16.420 27.369 8.067 1.00 28.74 143 ASP C O 1
ATOM 4410 N N . GLY C 1 144 ? 14.717 26.237 9.043 1.00 26.35 144 GLY C N 1
ATOM 4411 C CA . GLY C 1 144 ? 14.875 24.995 8.268 1.00 26.77 144 GLY C CA 1
ATOM 4412 C C . GLY C 1 144 ? 16.161 24.225 8.586 1.00 27.56 144 GLY C C 1
ATOM 4413 O O . GLY C 1 144 ? 16.499 23.285 7.842 1.00 27.01 144 GLY C O 1
ATOM 4414 N N . ALA C 1 145 ? 16.924 24.596 9.634 1.00 25.58 145 ALA C N 1
ATOM 4415 C CA . ALA C 1 145 ? 18.163 23.840 9.927 1.00 24.94 145 ALA C CA 1
ATOM 4416 C C . ALA C 1 145 ? 18.013 22.310 10.089 1.00 23.09 145 ALA C C 1
ATOM 4417 O O . ALA C 1 145 ? 18.954 21.543 9.817 1.00 24.00 145 ALA C O 1
ATOM 4419 N N . PHE C 1 146 ? 16.879 21.852 10.595 1.00 22.30 146 PHE C N 1
ATOM 4420 C CA . PHE C 1 146 ? 16.709 20.425 10.873 1.00 23.53 146 PHE C CA 1
ATOM 4421 C C . PHE C 1 146 ? 15.810 19.746 9.815 1.00 23.45 146 PHE C C 1
ATOM 4422 O O . PHE C 1 146 ? 15.408 18.606 9.984 1.00 22.91 146 PHE C O 1
ATOM 4430 N N . ALA C 1 147 ? 15.420 20.505 8.795 1.00 24.37 147 ALA C N 1
ATOM 4431 C CA . ALA C 1 147 ? 14.422 19.994 7.825 1.00 25.22 147 ALA C CA 1
ATOM 4432 C C . ALA C 1 147 ? 14.902 18.791 7.030 1.00 24.28 147 ALA C C 1
ATOM 4433 O O . ALA C 1 147 ? 14.066 17.968 6.638 1.00 23.97 147 ALA C O 1
ATOM 4435 N N . ARG C 1 148 ? 16.220 18.674 6.861 1.00 22.46 148 ARG C N 1
ATOM 4436 C CA . ARG C 1 148 ? 16.802 17.496 6.139 1.00 24.15 148 ARG C CA 1
ATOM 4437 C C . ARG C 1 148 ? 17.508 16.460 6.997 1.00 23.11 148 ARG C C 1
ATOM 4438 O O . ARG C 1 148 ? 18.547 15.804 6.600 1.00 25.48 148 ARG C O 1
ATOM 4446 N N . LEU C 1 149 ? 16.973 16.316 8.193 1.00 22.42 149 LEU C N 1
ATOM 4447 C CA . LEU C 1 149 ? 17.449 15.321 9.144 1.00 19.45 149 LEU C CA 1
ATOM 4448 C C . LEU C 1 149 ? 16.361 14.303 9.390 1.00 18.98 149 LEU C C 1
ATOM 4449 O O . LEU C 1 149 ? 15.777 14.159 10.527 1.00 18.64 149 LEU C O 1
ATOM 4454 N N . PRO C 1 150 ? 16.009 13.541 8.324 1.00 19.38 150 PRO C N 1
ATOM 4455 C CA . PRO C 1 150 ? 14.941 12.607 8.458 1.00 19.96 150 PRO C CA 1
ATOM 4456 C C . PRO C 1 150 ? 15.214 11.414 9.339 1.00 20.16 150 PRO C C 1
ATOM 4457 O O . PRO C 1 150 ? 14.275 10.778 9.759 1.00 21.11 150 PRO C O 1
ATOM 4461 N N . SER C 1 151 ? 16.486 11.122 9.704 1.00 17.45 151 SER C N 1
ATOM 4462 C CA . SER C 1 151 ? 16.758 9.959 10.562 1.00 15.80 151 SER C CA 1
ATOM 4463 C C . SER C 1 151 ? 16.892 10.357 12.041 1.00 14.88 151 SER C C 1
ATOM 4464 O O . SER C 1 151 ? 17.133 9.486 12.846 1.00 19.24 151 SER C O 1
ATOM 4467 N N . LEU C 1 152 ? 16.741 11.644 12.342 1.00 15.56 152 LEU C N 1
ATOM 4468 C CA . LEU C 1 152 ? 17.103 12.071 13.725 1.00 15.44 152 LEU C CA 1
ATOM 4469 C C . LEU C 1 152 ? 16.151 11.435 14.772 1.00 15.83 152 LEU C C 1
ATOM 4470 O O . LEU C 1 152 ? 14.884 11.520 14.601 1.00 18.23 152 LEU C O 1
ATOM 4475 N N . THR C 1 153 ? 16.701 10.827 15.819 1.00 14.81 153 THR C N 1
ATOM 4476 C CA . THR C 1 153 ? 15.874 10.242 16.843 1.00 16.68 153 THR C CA 1
ATOM 4477 C C . THR C 1 153 ? 16.182 10.835 18.217 1.00 16.35 153 THR C C 1
ATOM 4478 O O . THR C 1 153 ? 15.463 10.513 19.163 1.00 15.59 153 THR C O 1
ATOM 4482 N N . HIS C 1 154 ? 17.285 11.603 18.291 1.00 14.13 154 HIS C N 1
ATOM 4483 C CA . HIS C 1 154 ? 17.762 12.077 19.608 1.00 12.68 154 HIS C CA 1
ATOM 4484 C C . HIS C 1 154 ? 18.453 13.408 19.359 1.00 14.66 154 HIS C C 1
ATOM 4485 O O . HIS C 1 154 ? 19.440 13.505 18.596 1.00 17.08 154 HIS C O 1
ATOM 4492 N N . VAL C 1 155 ? 18.000 14.488 20.058 1.00 13.11 155 VAL C N 1
ATOM 4493 C CA . VAL C 1 155 ? 18.653 15.774 19.927 1.00 13.98 155 VAL C CA 1
ATOM 4494 C C . VAL C 1 155 ? 18.764 16.379 21.342 1.00 14.80 155 VAL C C 1
ATOM 4495 O O . VAL C 1 155 ? 17.915 15.983 22.175 1.00 14.12 155 VAL C O 1
ATOM 4499 N N . TRP C 1 156 ? 19.891 17.050 21.590 1.00 13.30 156 TRP C N 1
ATOM 4500 C CA . TRP C 1 156 ? 20.050 17.741 22.911 1.00 12.67 156 TRP C CA 1
ATOM 4501 C C . TRP C 1 156 ? 20.183 19.209 22.548 1.00 14.67 156 TRP C C 1
ATOM 4502 O O . TRP C 1 156 ? 21.011 19.596 21.725 1.00 15.49 156 TRP C O 1
ATOM 4513 N N . LEU C 1 157 ? 19.379 20.083 23.248 1.00 13.73 157 LEU C N 1
ATOM 4514 C CA . LEU C 1 157 ? 19.374 21.498 22.966 1.00 12.58 157 LEU C CA 1
ATOM 4515 C C . LEU C 1 157 ? 19.461 22.324 24.255 1.00 14.71 157 LEU C C 1
ATOM 4516 O O . LEU C 1 157 ? 19.520 23.585 24.182 1.00 15.12 157 LEU C O 1
ATOM 4521 N N . HIS C 1 158 ? 19.521 21.591 25.340 1.00 16.05 158 HIS C N 1
ATOM 4522 C CA . HIS C 1 158 ? 19.474 22.237 26.662 1.00 15.09 158 HIS C CA 1
ATOM 4523 C C . HIS C 1 158 ? 20.742 23.023 26.960 1.00 16.66 158 HIS C C 1
ATOM 4524 O O . HIS C 1 158 ? 21.780 22.947 26.326 1.00 14.64 158 HIS C O 1
ATOM 4531 N N . THR C 1 159 ? 20.649 23.833 28.017 1.00 14.14 159 THR C N 1
ATOM 4532 C CA . THR C 1 159 ? 21.777 24.628 28.443 1.00 16.52 159 THR C CA 1
ATOM 4533 C C . THR C 1 159 ? 22.352 25.532 27.370 1.00 14.15 159 THR C C 1
ATOM 4534 O O . THR C 1 159 ? 23.557 25.531 27.107 1.00 16.62 159 THR C O 1
ATOM 4538 N N . ASN C 1 160 ? 21.458 26.215 26.638 1.00 14.85 160 ASN C N 1
ATOM 4539 C CA . ASN C 1 160 ? 21.852 27.285 25.715 1.00 13.37 160 ASN C CA 1
ATOM 4540 C C . ASN C 1 160 ? 20.952 28.492 26.013 1.00 14.31 160 ASN C C 1
ATOM 4541 O O . ASN C 1 160 ? 19.806 28.307 26.375 1.00 15.78 160 ASN C O 1
ATOM 4546 N N . PRO C 1 161 ? 21.476 29.694 25.821 1.00 15.92 161 PRO C N 1
ATOM 4547 C CA . PRO C 1 161 ? 20.662 30.869 26.173 1.00 16.71 161 PRO C CA 1
ATOM 4548 C C . PRO C 1 161 ? 19.698 31.238 25.028 1.00 18.01 161 PRO C C 1
ATOM 4549 O O . PRO C 1 161 ? 19.937 32.292 24.406 1.00 19.65 161 PRO C O 1
ATOM 4553 N N . TRP C 1 162 ? 18.665 30.421 24.813 1.00 17.59 162 TRP C N 1
ATOM 4554 C CA . TRP C 1 162 ? 17.696 30.624 23.713 1.00 18.95 162 TRP C CA 1
ATOM 4555 C C . TRP C 1 162 ? 17.018 31.983 23.891 1.00 20.59 162 TRP C C 1
ATOM 4556 O O . TRP C 1 162 ? 16.504 32.255 25.003 1.00 21.75 162 TRP C O 1
ATOM 4567 N N . ASP C 1 163 ? 17.145 32.858 22.880 1.00 23.23 163 ASP C N 1
ATOM 4568 C CA . ASP C 1 163 ? 16.487 34.198 22.899 1.00 25.59 163 ASP C CA 1
ATOM 4569 C C . ASP C 1 163 ? 15.037 34.119 22.427 1.00 27.14 163 ASP C C 1
ATOM 4570 O O . ASP C 1 163 ? 14.767 34.079 21.220 1.00 27.98 163 ASP C O 1
ATOM 4575 N N . CYS C 1 164 ? 14.101 34.046 23.360 1.00 27.67 164 CYS C N 1
ATOM 4576 C CA . CYS C 1 164 ? 12.707 33.769 23.026 1.00 30.38 164 CYS C CA 1
ATOM 4577 C C . CYS C 1 164 ? 11.868 35.057 22.829 1.00 30.70 164 CYS C C 1
ATOM 4578 O O . CYS C 1 164 ? 10.653 34.949 22.683 1.00 30.70 164 CYS C O 1
ATOM 4581 N N . GLN C 1 165 ? 12.523 36.211 22.824 1.00 33.16 165 GLN C N 1
ATOM 4582 C CA . GLN C 1 165 ? 11.855 37.518 22.596 1.00 36.19 165 GLN C CA 1
ATOM 4583 C C . GLN C 1 165 ? 11.724 37.770 21.121 1.00 37.12 165 GLN C C 1
ATOM 4584 O O . GLN C 1 165 ? 10.787 38.438 20.637 1.00 37.34 165 GLN C O 1
ATOM 4590 N N . CYS C 1 166 ? 12.713 37.246 20.422 1.00 37.05 166 CYS C N 1
ATOM 4591 C CA . CYS C 1 166 ? 12.994 37.609 19.085 1.00 38.92 166 CYS C CA 1
ATOM 4592 C C . CYS C 1 166 ? 12.262 36.601 18.141 1.00 37.88 166 CYS C C 1
ATOM 4593 O O . CYS C 1 166 ? 12.171 35.394 18.430 1.00 35.87 166 CYS C O 1
ATOM 4596 N N . THR C 1 167 ? 11.687 37.098 17.035 1.00 38.60 167 THR C N 1
ATOM 4597 C CA . THR C 1 167 ? 10.869 36.225 16.166 1.00 38.64 167 THR C CA 1
ATOM 4598 C C . THR C 1 167 ? 11.677 35.090 15.548 1.00 37.88 167 THR C C 1
ATOM 4599 O O . THR C 1 167 ? 11.110 34.059 15.240 1.00 38.48 167 THR C O 1
ATOM 4603 N N . ASP C 1 168 ? 12.991 35.297 15.378 1.00 36.96 168 ASP C N 1
ATOM 4604 C CA . ASP C 1 168 ? 13.940 34.228 14.992 1.00 36.72 168 ASP C CA 1
ATOM 4605 C C . ASP C 1 168 ? 13.781 32.931 15.821 1.00 33.78 168 ASP C C 1
ATOM 4606 O O . ASP C 1 168 ? 14.045 31.840 15.303 1.00 33.76 168 ASP C O 1
ATOM 4611 N N . ILE C 1 169 ? 13.333 32.995 17.086 1.00 29.81 169 ILE C N 1
ATOM 4612 C CA . ILE C 1 169 ? 13.075 31.719 17.777 1.00 27.17 169 ILE C CA 1
ATOM 4613 C C . ILE C 1 169 ? 11.959 30.855 17.188 1.00 27.08 169 ILE C C 1
ATOM 4614 O O . ILE C 1 169 ? 11.856 29.678 17.528 1.00 26.91 169 ILE C O 1
ATOM 4619 N N . LEU C 1 170 ? 11.058 31.402 16.342 1.00 26.86 170 LEU C N 1
ATOM 4620 C CA . LEU C 1 170 ? 9.819 30.643 16.094 1.00 27.27 170 LEU C CA 1
ATOM 4621 C C . LEU C 1 170 ? 10.014 29.328 15.288 1.00 25.20 170 LEU C C 1
ATOM 4622 O O . LEU C 1 170 ? 9.254 28.360 15.452 1.00 26.48 170 LEU C O 1
ATOM 4627 N N . TYR C 1 171 ? 11.033 29.314 14.432 1.00 26.05 171 TYR C N 1
ATOM 4628 C CA . TYR C 1 171 ? 11.416 28.062 13.789 1.00 24.97 171 TYR C CA 1
ATOM 4629 C C . TYR C 1 171 ? 11.728 27.019 14.860 1.00 23.33 171 TYR C C 1
ATOM 4630 O O . TYR C 1 171 ? 11.162 25.939 14.871 1.00 23.71 171 TYR C O 1
ATOM 4639 N N . LEU C 1 172 ? 12.655 27.353 15.767 1.00 23.64 172 LEU C N 1
ATOM 4640 C CA . LEU C 1 172 ? 12.966 26.354 16.808 1.00 22.19 172 LEU C CA 1
ATOM 4641 C C . LEU C 1 172 ? 11.782 26.014 17.714 1.00 22.06 172 LEU C C 1
ATOM 4642 O O . LEU C 1 172 ? 11.557 24.850 18.048 1.00 21.11 172 LEU C O 1
ATOM 4647 N N . SER C 1 173 ? 11.009 27.024 18.174 1.00 22.31 173 SER C N 1
ATOM 4648 C CA . SER C 1 173 ? 9.899 26.672 19.096 1.00 23.47 173 SER C CA 1
ATOM 4649 C C . SER C 1 173 ? 8.846 25.737 18.431 1.00 22.71 173 SER C C 1
ATOM 4650 O O . SER C 1 173 ? 8.377 24.744 18.996 1.00 22.65 173 SER C O 1
ATOM 4653 N N . GLY C 1 174 ? 8.545 26.014 17.158 1.00 23.90 174 GLY C N 1
ATOM 4654 C CA . GLY C 1 174 ? 7.596 25.135 16.468 1.00 22.81 174 GLY C CA 1
ATOM 4655 C C . GLY C 1 174 ? 8.173 23.751 16.186 1.00 22.31 174 GLY C C 1
ATOM 4656 O O . GLY C 1 174 ? 7.492 22.764 16.322 1.00 23.28 174 GLY C O 1
ATOM 4657 N N . TRP C 1 175 ? 9.450 23.716 15.834 1.00 23.90 175 TRP C N 1
ATOM 4658 C CA . TRP C 1 175 ? 10.165 22.424 15.675 1.00 21.78 175 TRP C CA 1
ATOM 4659 C C . TRP C 1 175 ? 10.222 21.626 16.950 1.00 21.10 175 TRP C C 1
ATOM 4660 O O . TRP C 1 175 ? 9.927 20.424 16.973 1.00 19.64 175 TRP C O 1
ATOM 4671 N N . VAL C 1 176 ? 10.612 22.261 18.066 1.00 21.39 176 VAL C N 1
ATOM 4672 C CA . VAL C 1 176 ? 10.583 21.497 19.325 1.00 22.89 176 VAL C CA 1
ATOM 4673 C C . VAL C 1 176 ? 9.182 21.001 19.711 1.00 22.73 176 VAL C C 1
ATOM 4674 O O . VAL C 1 176 ? 9.016 19.889 20.230 1.00 25.91 176 VAL C O 1
ATOM 4678 N N . ALA C 1 177 ? 8.160 21.812 19.442 1.00 23.35 177 ALA C N 1
ATOM 4679 C CA . ALA C 1 177 ? 6.773 21.412 19.761 1.00 23.86 177 ALA C CA 1
ATOM 4680 C C . ALA C 1 177 ? 6.373 20.193 18.939 1.00 23.55 177 ALA C C 1
ATOM 4681 O O . ALA C 1 177 ? 5.768 19.265 19.458 1.00 24.20 177 ALA C O 1
ATOM 4683 N N . GLN C 1 178 ? 6.853 20.167 17.699 1.00 25.54 178 GLN C N 1
ATOM 4684 C CA . GLN C 1 178 ? 6.488 19.145 16.748 1.00 26.49 178 GLN C CA 1
ATOM 4685 C C . GLN C 1 178 ? 7.310 17.847 16.949 1.00 27.62 178 GLN C C 1
ATOM 4686 O O . GLN C 1 178 ? 6.786 16.713 16.803 1.00 26.92 178 GLN C O 1
ATOM 4692 N N . HIS C 1 179 ? 8.553 18.024 17.410 1.00 24.73 179 HIS C N 1
ATOM 4693 C CA . HIS C 1 179 ? 9.443 16.879 17.588 1.00 25.21 179 HIS C CA 1
ATOM 4694 C C . HIS C 1 179 ? 9.808 16.746 19.058 1.00 24.46 179 HIS C C 1
ATOM 4695 O O . HIS C 1 179 ? 10.888 16.283 19.424 1.00 23.59 179 HIS C O 1
ATOM 4702 N N . SER C 1 180 ? 8.898 17.148 19.928 1.00 23.73 180 SER C N 1
ATOM 4703 C CA . SER C 1 180 ? 9.182 16.974 21.350 1.00 25.27 180 SER C CA 1
ATOM 4704 C C . SER C 1 180 ? 9.592 15.535 21.832 1.00 23.25 180 SER C C 1
ATOM 4705 O O . SER C 1 180 ? 10.375 15.422 22.758 1.00 24.17 180 SER C O 1
ATOM 4708 N N . SER C 1 181 ? 9.169 14.471 21.150 1.00 21.57 181 SER C N 1
ATOM 4709 C CA . SER C 1 181 ? 9.452 13.055 21.523 1.00 20.25 181 SER C CA 1
ATOM 4710 C C . SER C 1 181 ? 10.981 12.733 21.423 1.00 17.43 181 SER C C 1
ATOM 4711 O O . SER C 1 181 ? 11.458 11.786 22.056 1.00 19.80 181 SER C O 1
ATOM 4714 N N . ILE C 1 182 ? 11.712 13.554 20.656 1.00 16.95 182 ILE C N 1
ATOM 4715 C CA . ILE C 1 182 ? 13.162 13.294 20.455 1.00 18.55 182 ILE C CA 1
ATOM 4716 C C . ILE C 1 182 ? 14.108 14.242 21.206 1.00 19.19 182 ILE C C 1
ATOM 4717 O O . ILE C 1 182 ? 15.311 14.069 21.116 1.00 18.67 182 ILE C O 1
ATOM 4722 N N . VAL C 1 183 ? 13.578 15.162 22.032 1.00 16.98 183 VAL C N 1
ATOM 4723 C CA . VAL C 1 183 ? 14.362 16.223 22.669 1.00 17.52 183 VAL C CA 1
ATOM 4724 C C . VAL C 1 183 ? 14.635 15.758 24.097 1.00 16.99 183 VAL C C 1
ATOM 4725 O O . VAL C 1 183 ? 13.765 15.231 24.793 1.00 17.84 183 VAL C O 1
ATOM 4729 N N . GLY C 1 184 ? 15.907 15.768 24.474 1.00 14.16 184 GLY C N 1
ATOM 4730 C CA . GLY C 1 184 ? 16.285 15.219 25.768 1.00 16.70 184 GLY C CA 1
ATOM 4731 C C . GLY C 1 184 ? 17.599 15.721 26.342 1.00 15.22 184 GLY C C 1
ATOM 4732 O O . GLY C 1 184 ? 18.207 16.692 25.861 1.00 16.63 184 GLY C O 1
ATOM 4733 N N . GLU C 1 185 ? 18.061 14.984 27.350 1.00 15.79 185 GLU C N 1
ATOM 4734 C CA . GLU C 1 185 ? 19.238 15.388 28.131 1.00 18.05 185 GLU C CA 1
ATOM 4735 C C . GLU C 1 185 ? 19.944 14.169 28.623 1.00 18.00 185 GLU C C 1
ATOM 4736 O O . GLU C 1 185 ? 19.327 13.084 28.753 1.00 17.57 185 GLU C O 1
ATOM 4742 N N . GLY C 1 186 ? 21.212 14.300 29.019 1.00 18.93 186 GLY C N 1
ATOM 4743 C CA . GLY C 1 186 ? 21.918 13.193 29.607 1.00 21.17 186 GLY C CA 1
ATOM 4744 C C . GLY C 1 186 ? 22.703 12.336 28.626 1.00 21.81 186 GLY C C 1
ATOM 4745 O O . GLY C 1 186 ? 22.544 12.449 27.403 1.00 20.79 186 GLY C O 1
ATOM 4746 N N . TRP C 1 187 ? 23.486 11.428 29.202 1.00 23.14 187 TRP C N 1
ATOM 4747 C CA . TRP C 1 187 ? 24.198 10.415 28.412 1.00 23.15 187 TRP C CA 1
ATOM 4748 C C . TRP C 1 187 ? 24.098 9.106 29.143 1.00 22.39 187 TRP C C 1
ATOM 4749 O O . TRP C 1 187 ? 24.565 8.964 30.272 1.00 23.83 187 TRP C O 1
ATOM 4760 N N . PRO C 1 188 ? 23.383 8.114 28.589 1.00 20.97 188 PRO C N 1
ATOM 4761 C CA . PRO C 1 188 ? 22.663 8.188 27.293 1.00 20.04 188 PRO C CA 1
ATOM 4762 C C . PRO C 1 188 ? 21.466 9.066 27.427 1.00 18.35 188 PRO C C 1
ATOM 4763 O O . PRO C 1 188 ? 21.092 9.462 28.530 1.00 17.16 188 PRO C O 1
ATOM 4767 N N . TRP C 1 189 ? 20.830 9.334 26.282 1.00 17.58 189 TRP C N 1
ATOM 4768 C CA . TRP C 1 189 ? 19.739 10.278 26.218 1.00 16.17 189 TRP C CA 1
ATOM 4769 C C . TRP C 1 189 ? 18.587 9.837 27.101 1.00 15.58 189 TRP C C 1
ATOM 4770 O O . TRP C 1 189 ? 18.230 8.662 27.162 1.00 15.37 189 TRP C O 1
ATOM 4781 N N . ARG C 1 190 ? 18.025 10.822 27.819 1.00 15.95 190 ARG C N 1
ATOM 4782 C CA . ARG C 1 190 ? 16.742 10.711 28.524 1.00 16.49 190 ARG C CA 1
ATOM 4783 C C . ARG C 1 190 ? 15.803 11.735 27.957 1.00 15.94 190 ARG C C 1
ATOM 4784 O O . ARG C 1 190 ? 16.204 12.857 27.615 1.00 16.36 190 ARG C O 1
ATOM 4792 N N . HIS C 1 191 ? 14.532 11.383 27.829 1.00 17.40 191 HIS C N 1
ATOM 4793 C CA . HIS C 1 191 ? 13.498 12.295 27.314 1.00 18.66 191 HIS C CA 1
ATOM 4794 C C . HIS C 1 191 ? 13.313 13.525 28.209 1.00 20.00 191 HIS C C 1
ATOM 4795 O O . HIS C 1 191 ? 13.095 13.351 29.397 1.00 22.81 191 HIS C O 1
ATOM 4802 N N . SER C 1 192 ? 13.360 14.696 27.634 1.00 20.43 192 SER C N 1
ATOM 4803 C CA . SER C 1 192 ? 13.240 15.968 28.437 1.00 22.67 192 SER C CA 1
ATOM 4804 C C . SER C 1 192 ? 12.884 17.095 27.523 1.00 21.99 192 SER C C 1
ATOM 4805 O O . SER C 1 192 ? 13.696 17.927 27.216 1.00 21.70 192 SER C O 1
ATOM 4808 N N . PRO C 1 193 ? 11.606 17.141 27.074 1.00 23.84 193 PRO C N 1
ATOM 4809 C CA . PRO C 1 193 ? 11.162 18.068 26.020 1.00 26.56 193 PRO C CA 1
ATOM 4810 C C . PRO C 1 193 ? 11.133 19.519 26.433 1.00 25.99 193 PRO C C 1
ATOM 4811 O O . PRO C 1 193 ? 11.251 20.417 25.596 1.00 27.18 193 PRO C O 1
ATOM 4815 N N . ASP C 1 194 ? 11.015 19.777 27.738 1.00 26.22 194 ASP C N 1
ATOM 4816 C CA . ASP C 1 194 ? 11.097 21.150 28.208 1.00 27.25 194 ASP C CA 1
ATOM 4817 C C . ASP C 1 194 ? 12.453 21.579 28.644 1.00 26.55 194 ASP C C 1
ATOM 4818 O O . ASP C 1 194 ? 12.586 22.696 29.207 1.00 26.66 194 ASP C O 1
ATOM 4823 N N . SER C 1 195 ? 13.474 20.759 28.359 1.00 25.82 195 SER C N 1
ATOM 4824 C CA . SER C 1 195 ? 14.848 21.167 28.691 1.00 23.69 195 SER C CA 1
ATOM 4825 C C . SER C 1 195 ? 15.440 22.268 27.831 1.00 22.82 195 SER C C 1
ATOM 4826 O O . SER C 1 195 ? 16.409 22.910 28.267 1.00 23.71 195 SER C O 1
ATOM 4829 N N . ALA C 1 196 ? 14.887 22.573 26.627 1.00 22.25 196 ALA C N 1
ATOM 4830 C CA . ALA C 1 196 ? 15.275 23.792 25.937 1.00 21.32 196 ALA C CA 1
ATOM 4831 C C . ALA C 1 196 ? 14.464 24.934 26.551 1.00 21.52 196 ALA C C 1
ATOM 4832 O O . ALA C 1 196 ? 13.224 24.909 26.456 1.00 21.49 196 ALA C O 1
ATOM 4834 N N . LYS C 1 197 ? 15.168 25.960 27.027 1.00 21.72 197 LYS C N 1
ATOM 4835 C CA . LYS C 1 197 ? 14.585 26.994 27.904 1.00 21.72 197 LYS C CA 1
ATOM 4836 C C . LYS C 1 197 ? 14.926 28.401 27.405 1.00 21.43 197 LYS C C 1
ATOM 4837 O O . LYS C 1 197 ? 16.024 28.682 26.876 1.00 20.53 197 LYS C O 1
ATOM 4843 N N . CYS C 1 198 ? 13.951 29.337 27.608 1.00 22.55 198 CYS C N 1
ATOM 4844 C CA . CYS C 1 198 ? 14.107 30.699 27.225 1.00 24.26 198 CYS C CA 1
ATOM 4845 C C . CYS C 1 198 ? 15.020 31.395 28.226 1.00 25.21 198 CYS C C 1
ATOM 4846 O O . CYS C 1 198 ? 14.784 31.205 29.415 1.00 27.11 198 CYS C O 1
ATOM 4849 N N . SER C 1 199 ? 16.012 32.161 27.737 1.00 25.33 199 SER C N 1
ATOM 4850 C CA . SER C 1 199 ? 17.067 32.906 28.460 1.00 29.81 199 SER C CA 1
ATOM 4851 C C . SER C 1 199 ? 16.496 33.878 29.480 1.00 31.64 199 SER C C 1
ATOM 4852 O O . SER C 1 199 ? 17.012 34.006 30.588 1.00 31.79 199 SER C O 1
ATOM 4855 N N . GLY C 1 200 ? 15.478 34.628 29.080 1.00 33.08 200 GLY C N 1
ATOM 4856 C CA . GLY C 1 200 ? 14.957 35.663 30.000 1.00 34.53 200 GLY C CA 1
ATOM 4857 C C . GLY C 1 200 ? 13.840 35.245 30.960 1.00 35.66 200 GLY C C 1
ATOM 4858 O O . GLY C 1 200 ? 13.484 36.028 31.849 1.00 36.31 200 GLY C O 1
ATOM 4859 N N . THR C 1 201 ? 13.287 34.031 30.817 1.00 35.48 201 THR C N 1
ATOM 4860 C CA . THR C 1 201 ? 12.088 33.591 31.562 1.00 35.50 201 THR C CA 1
ATOM 4861 C C . THR C 1 201 ? 12.145 32.187 32.178 1.00 35.03 201 THR C C 1
ATOM 4862 O O . THR C 1 201 ? 11.331 31.833 33.018 1.00 36.78 201 THR C O 1
ATOM 4866 N N . ASN C 1 202 ? 13.080 31.374 31.718 1.00 34.92 202 ASN C N 1
ATOM 4867 C CA . ASN C 1 202 ? 13.189 29.964 32.100 1.00 35.34 202 ASN C CA 1
ATOM 4868 C C . ASN C 1 202 ? 11.938 29.157 31.824 1.00 34.63 202 ASN C C 1
ATOM 4869 O O . ASN C 1 202 ? 11.673 28.161 32.482 1.00 35.89 202 ASN C O 1
ATOM 4874 N N . THR C 1 203 ? 11.177 29.602 30.844 1.00 33.96 203 THR C N 1
ATOM 4875 C CA . THR C 1 203 ? 9.994 28.898 30.393 1.00 32.14 203 THR C CA 1
ATOM 4876 C C . THR C 1 203 ? 10.425 28.021 29.176 1.00 29.17 203 THR C C 1
ATOM 4877 O O . THR C 1 203 ? 11.416 28.320 28.574 1.00 28.35 203 THR C O 1
ATOM 4881 N N . PRO C 1 204 ? 9.684 26.957 28.860 1.00 27.21 204 PRO C N 1
ATOM 4882 C CA . PRO C 1 204 ? 10.102 26.082 27.728 1.00 26.10 204 PRO C CA 1
ATOM 4883 C C . PRO C 1 204 ? 10.009 26.770 26.370 1.00 25.67 204 PRO C C 1
ATOM 4884 O O . PRO C 1 204 ? 9.009 27.388 26.026 1.00 26.23 204 PRO C O 1
ATOM 4888 N N . VAL C 1 205 ? 11.048 26.596 25.556 1.00 24.83 205 VAL C N 1
ATOM 4889 C CA . VAL C 1 205 ? 11.083 27.107 24.209 1.00 23.38 205 VAL C CA 1
ATOM 4890 C C . VAL C 1 205 ? 9.871 26.586 23.412 1.00 22.93 205 VAL C C 1
ATOM 4891 O O . VAL C 1 205 ? 9.369 27.289 22.583 1.00 23.21 205 VAL C O 1
ATOM 4895 N N . ARG C 1 206 ? 9.381 25.388 23.648 1.00 23.58 206 ARG C N 1
ATOM 4896 C CA . ARG C 1 206 ? 8.289 24.888 22.779 1.00 24.77 206 ARG C CA 1
ATOM 4897 C C . ARG C 1 206 ? 6.953 25.526 23.093 1.00 27.14 206 ARG C C 1
ATOM 4898 O O . ARG C 1 206 ? 5.998 25.389 22.303 1.00 28.29 206 ARG C O 1
ATOM 4906 N N . ALA C 1 207 ? 6.888 26.264 24.216 1.00 28.23 207 ALA C N 1
ATOM 4907 C CA . ALA C 1 207 ? 5.613 26.952 24.648 1.00 29.68 207 ALA C CA 1
ATOM 4908 C C . ALA C 1 207 ? 5.572 28.428 24.201 1.00 31.53 207 ALA C C 1
ATOM 4909 O O . ALA C 1 207 ? 4.613 29.171 24.499 1.00 32.37 207 ALA C O 1
ATOM 4911 N N . VAL C 1 208 ? 6.579 28.849 23.441 1.00 32.35 208 VAL C N 1
ATOM 4912 C CA . VAL C 1 208 ? 6.641 30.206 22.904 1.00 32.90 208 VAL C CA 1
ATOM 4913 C C . VAL C 1 208 ? 5.480 30.416 21.874 1.00 35.09 208 VAL C C 1
ATOM 4914 O O . VAL C 1 208 ? 5.274 29.581 20.960 1.00 34.75 208 VAL C O 1
ATOM 4918 N N . THR C 1 209 ? 4.713 31.505 22.064 1.00 37.13 209 THR C N 1
ATOM 4919 C CA . THR C 1 209 ? 3.692 31.955 21.057 1.00 39.24 209 THR C CA 1
ATOM 4920 C C . THR C 1 209 ? 4.238 33.082 20.157 1.00 39.62 209 THR C C 1
ATOM 4921 O O . THR C 1 209 ? 5.104 33.860 20.560 1.00 38.15 209 THR C O 1
ATOM 4925 N N . GLU C 1 210 ? 3.716 33.193 18.940 1.00 40.27 210 GLU C N 1
ATOM 4926 C CA . GLU C 1 210 ? 4.105 34.319 18.136 1.00 41.95 210 GLU C CA 1
ATOM 4927 C C . GLU C 1 210 ? 3.761 35.670 18.783 1.00 41.03 210 GLU C C 1
ATOM 4928 O O . GLU C 1 210 ? 4.550 36.596 18.710 1.00 41.28 210 GLU C O 1
ATOM 4934 N N . ALA C 1 211 ? 2.581 35.777 19.398 1.00 42.42 211 ALA C N 1
ATOM 4935 C CA . ALA C 1 211 ? 2.169 36.992 20.164 1.00 42.90 211 ALA C CA 1
ATOM 4936 C C . ALA C 1 211 ? 3.228 37.458 21.165 1.00 43.71 211 ALA C C 1
ATOM 4937 O O . ALA C 1 211 ? 3.405 38.670 21.383 1.00 44.25 211 ALA C O 1
ATOM 4939 N N . SER C 1 212 ? 3.935 36.524 21.802 1.00 43.58 212 SER C N 1
ATOM 4940 C CA . SER C 1 212 ? 4.959 36.952 22.767 1.00 44.06 212 SER C CA 1
ATOM 4941 C C . SER C 1 212 ? 6.262 37.460 22.111 1.00 44.52 212 SER C C 1
ATOM 4942 O O . SER C 1 212 ? 7.079 38.036 22.795 1.00 45.22 212 SER C O 1
ATOM 4945 N N . THR C 1 213 ? 6.455 37.248 20.802 1.00 45.42 213 THR C N 1
ATOM 4946 C CA . THR C 1 213 ? 7.657 37.740 20.078 1.00 46.13 213 THR C CA 1
ATOM 4947 C C . THR C 1 213 ? 7.453 39.048 19.277 1.00 47.24 213 THR C C 1
ATOM 4948 O O . THR C 1 213 ? 6.338 39.582 19.236 1.00 46.54 213 THR C O 1
ATOM 4952 N N . SER C 1 214 ? 8.542 39.518 18.649 1.00 48.26 214 SER C N 1
ATOM 4953 C CA . SER C 1 214 ? 8.682 40.832 17.943 1.00 50.80 214 SER C CA 1
ATOM 4954 C C . SER C 1 214 ? 9.951 40.840 17.097 1.00 52.69 214 SER C C 1
ATOM 4955 O O . SER C 1 214 ? 11.055 40.595 17.642 1.00 52.49 214 SER C O 1
ATOM 4958 N N . PRO C 1 215 ? 9.841 41.165 15.785 1.00 54.85 215 PRO C N 1
ATOM 4959 C CA . PRO C 1 215 ? 11.071 41.035 14.955 1.00 56.12 215 PRO C CA 1
ATOM 4960 C C . PRO C 1 215 ? 12.162 42.052 15.296 1.00 57.00 215 PRO C C 1
ATOM 4961 O O . PRO C 1 215 ? 13.241 42.003 14.695 1.00 57.74 215 PRO C O 1
ATOM 4965 N N . SER C 1 216 ? 11.890 42.912 16.281 1.00 58.08 216 SER C N 1
ATOM 4966 C CA . SER C 1 216 ? 12.710 44.095 16.625 1.00 59.30 216 SER C CA 1
ATOM 4967 C C . SER C 1 216 ? 13.999 43.857 17.437 1.00 60.52 216 SER C C 1
ATOM 4968 O O . SER C 1 216 ? 14.983 44.618 17.278 1.00 60.82 216 SER C O 1
ATOM 4971 N N . LYS C 1 217 ? 13.983 42.811 18.281 1.00 61.38 217 LYS C N 1
ATOM 4972 C CA . LYS C 1 217 ? 15.008 42.535 19.330 1.00 61.64 217 LYS C CA 1
ATOM 4973 C C . LYS C 1 217 ? 16.245 41.858 18.748 1.00 61.93 217 LYS C C 1
ATOM 4974 O O . LYS C 1 217 ? 17.384 41.985 19.239 1.00 61.96 217 LYS C O 1
ATOM 4980 N N . CYS C 1 218 ? 15.993 41.193 17.633 1.00 62.94 218 CYS C N 1
ATOM 4981 C CA . CYS C 1 218 ? 16.976 40.418 16.880 1.00 63.96 218 CYS C CA 1
ATOM 4982 C C . CYS C 1 218 ? 18.148 41.260 16.392 1.00 64.35 218 CYS C C 1
ATOM 4983 O O . CYS C 1 218 ? 17.934 42.290 15.726 1.00 65.60 218 CYS C O 1
ATOM 4986 N N . ALA D 1 2 ? 37.674 -8.705 67.454 1.00 45.63 2 ALA D N 1
ATOM 4987 C CA . ALA D 1 2 ? 36.634 -9.769 67.297 1.00 45.02 2 ALA D CA 1
ATOM 4988 C C . ALA D 1 2 ? 35.889 -9.556 65.966 1.00 44.16 2 ALA D C 1
ATOM 4989 O O . ALA D 1 2 ? 34.661 -9.357 65.902 1.00 46.74 2 ALA D O 1
ATOM 4991 N N . CYS D 1 3 ? 36.656 -9.630 64.895 1.00 41.78 3 CYS D N 1
ATOM 4992 C CA . CYS D 1 3 ? 36.199 -9.294 63.579 1.00 38.36 3 CYS D CA 1
ATOM 4993 C C . CYS D 1 3 ? 34.833 -9.940 63.107 1.00 36.69 3 CYS D C 1
ATOM 4994 O O . CYS D 1 3 ? 34.609 -11.115 63.297 1.00 34.86 3 CYS D O 1
ATOM 4997 N N . PRO D 1 4 ? 33.935 -9.158 62.493 1.00 35.69 4 PRO D N 1
ATOM 4998 C CA . PRO D 1 4 ? 32.821 -9.780 61.758 1.00 35.36 4 PRO D CA 1
ATOM 4999 C C . PRO D 1 4 ? 33.361 -10.813 60.783 1.00 35.53 4 PRO D C 1
ATOM 5000 O O . PRO D 1 4 ? 34.383 -10.595 60.139 1.00 33.26 4 PRO D O 1
ATOM 5004 N N . SER D 1 5 ? 32.700 -11.959 60.683 1.00 37.08 5 SER D N 1
ATOM 5005 C CA . SER D 1 5 ? 33.205 -13.004 59.794 1.00 38.84 5 SER D CA 1
ATOM 5006 C C . SER D 1 5 ? 33.366 -12.534 58.349 1.00 38.52 5 SER D C 1
ATOM 5007 O O . SER D 1 5 ? 34.262 -13.032 57.663 1.00 39.90 5 SER D O 1
ATOM 5010 N N . GLN D 1 6 ? 32.525 -11.589 57.891 1.00 37.33 6 GLN D N 1
ATOM 5011 C CA . GLN D 1 6 ? 32.578 -11.123 56.474 1.00 37.10 6 GLN D CA 1
ATOM 5012 C C . GLN D 1 6 ? 33.740 -10.133 56.244 1.00 35.96 6 GLN D C 1
ATOM 5013 O O . GLN D 1 6 ? 34.076 -9.832 55.089 1.00 35.07 6 GLN D O 1
ATOM 5019 N N . CYS D 1 7 ? 34.351 -9.634 57.327 1.00 31.32 7 CYS D N 1
ATOM 5020 C CA . CYS D 1 7 ? 35.343 -8.559 57.203 1.00 29.43 7 CYS D CA 1
ATOM 5021 C C . CYS D 1 7 ? 36.768 -8.980 57.534 1.00 25.37 7 CYS D C 1
ATOM 5022 O O . CYS D 1 7 ? 37.016 -10.109 57.943 1.00 26.17 7 CYS D O 1
ATOM 5025 N N . SER D 1 8 ? 37.725 -8.112 57.233 1.00 22.96 8 SER D N 1
ATOM 5026 C CA . SER D 1 8 ? 39.096 -8.301 57.736 1.00 21.26 8 SER D CA 1
ATOM 5027 C C . SER D 1 8 ? 39.370 -7.214 58.690 1.00 19.92 8 SER D C 1
ATOM 5028 O O . SER D 1 8 ? 38.980 -6.085 58.413 1.00 18.14 8 SER D O 1
ATOM 5031 N N . CYS D 1 9 ? 40.071 -7.540 59.774 1.00 19.58 9 CYS D N 1
ATOM 5032 C CA . CYS D 1 9 ? 40.384 -6.542 60.778 1.00 20.94 9 CYS D CA 1
ATOM 5033 C C . CYS D 1 9 ? 41.802 -6.776 61.214 1.00 19.78 9 CYS D C 1
ATOM 5034 O O . CYS D 1 9 ? 42.189 -7.913 61.506 1.00 21.98 9 CYS D O 1
ATOM 5037 N N . SER D 1 10 ? 42.598 -5.704 61.179 1.00 19.89 10 SER D N 1
ATOM 5038 C CA . SER D 1 10 ? 43.888 -5.694 61.852 1.00 17.77 10 SER D CA 1
ATOM 5039 C C . SER D 1 10 ? 44.124 -4.276 62.375 1.00 18.08 10 SER D C 1
ATOM 5040 O O . SER D 1 10 ? 43.658 -3.341 61.795 1.00 17.63 10 SER D O 1
ATOM 5043 N N . GLY D 1 11 ? 44.798 -4.167 63.521 1.00 16.44 11 GLY D N 1
ATOM 5044 C CA . GLY D 1 11 ? 45.057 -2.840 64.060 1.00 17.97 11 GLY D CA 1
ATOM 5045 C C . GLY D 1 11 ? 43.688 -2.163 64.392 1.00 17.69 11 GLY D C 1
ATOM 5046 O O . GLY D 1 11 ? 42.805 -2.774 65.010 1.00 19.61 11 GLY D O 1
ATOM 5047 N N . THR D 1 12 ? 43.568 -0.933 63.888 1.00 14.41 12 THR D N 1
ATOM 5048 C CA . THR D 1 12 ? 42.324 -0.180 64.074 1.00 14.98 12 THR D CA 1
ATOM 5049 C C . THR D 1 12 ? 41.578 0.000 62.797 1.00 12.74 12 THR D C 1
ATOM 5050 O O . THR D 1 12 ? 40.745 0.871 62.684 1.00 12.90 12 THR D O 1
ATOM 5054 N N . GLU D 1 13 ? 41.871 -0.864 61.801 1.00 12.31 13 GLU D N 1
ATOM 5055 C CA . GLU D 1 13 ? 41.143 -0.758 60.546 1.00 11.77 13 GLU D CA 1
ATOM 5056 C C . GLU D 1 13 ? 40.255 -1.969 60.289 1.00 11.19 13 GLU D C 1
ATOM 5057 O O . GLU D 1 13 ? 40.648 -3.100 60.567 1.00 14.15 13 GLU D O 1
ATOM 5063 N N . VAL D 1 14 ? 39.024 -1.734 59.774 1.00 13.90 14 VAL D N 1
ATOM 5064 C CA . VAL D 1 14 ? 38.088 -2.847 59.583 1.00 15.41 14 VAL D CA 1
ATOM 5065 C C . VAL D 1 14 ? 37.596 -2.676 58.131 1.00 14.84 14 VAL D C 1
ATOM 5066 O O . VAL D 1 14 ? 37.141 -1.632 57.730 1.00 14.31 14 VAL D O 1
ATOM 5070 N N . ASN D 1 15 ? 37.785 -3.728 57.351 1.00 16.23 15 ASN D N 1
ATOM 5071 C CA . ASN D 1 15 ? 37.500 -3.615 55.929 1.00 16.20 15 ASN D CA 1
ATOM 5072 C C . ASN D 1 15 ? 36.310 -4.560 55.632 1.00 17.10 15 ASN D C 1
ATOM 5073 O O . ASN D 1 15 ? 36.448 -5.784 55.679 1.00 18.75 15 ASN D O 1
ATOM 5078 N N . CYS D 1 16 ? 35.143 -3.983 55.404 1.00 17.10 16 CYS D N 1
ATOM 5079 C CA . CYS D 1 16 ? 33.975 -4.800 54.997 1.00 19.45 16 CYS D CA 1
ATOM 5080 C C . CYS D 1 16 ? 33.584 -4.379 53.569 1.00 19.62 16 CYS D C 1
ATOM 5081 O O . CYS D 1 16 ? 32.400 -4.461 53.239 1.00 22.13 16 CYS D O 1
ATOM 5084 N N . ALA D 1 17 ? 34.506 -3.884 52.750 1.00 18.44 17 ALA D N 1
ATOM 5085 C CA . ALA D 1 17 ? 34.037 -3.234 51.461 1.00 17.26 17 ALA D CA 1
ATOM 5086 C C . ALA D 1 17 ? 33.740 -4.342 50.455 1.00 17.78 17 ALA D C 1
ATOM 5087 O O . ALA D 1 17 ? 34.360 -5.407 50.524 1.00 20.09 17 ALA D O 1
ATOM 5089 N N . GLY D 1 18 ? 32.786 -4.098 49.554 1.00 19.72 18 GLY D N 1
ATOM 5090 C CA . GLY D 1 18 ? 32.663 -4.998 48.353 1.00 21.44 18 GLY D CA 1
ATOM 5091 C C . GLY D 1 18 ? 32.279 -6.431 48.708 1.00 21.78 18 GLY D C 1
ATOM 5092 O O . GLY D 1 18 ? 32.620 -7.390 47.958 1.00 23.39 18 GLY D O 1
ATOM 5093 N N . LYS D 1 19 ? 31.535 -6.619 49.774 1.00 21.52 19 LYS D N 1
ATOM 5094 C CA . LYS D 1 19 ? 31.124 -7.914 50.287 1.00 21.86 19 LYS D CA 1
ATOM 5095 C C . LYS D 1 19 ? 29.607 -8.208 50.099 1.00 24.77 19 LYS D C 1
ATOM 5096 O O . LYS D 1 19 ? 29.069 -9.048 50.786 1.00 22.66 19 LYS D O 1
ATOM 5102 N N . SER D 1 20 ? 28.936 -7.497 49.196 1.00 25.16 20 SER D N 1
ATOM 5103 C CA . SER D 1 20 ? 27.479 -7.704 48.909 1.00 26.76 20 SER D CA 1
ATOM 5104 C C . SER D 1 20 ? 26.604 -7.580 50.180 1.00 27.46 20 SER D C 1
ATOM 5105 O O . SER D 1 20 ? 25.563 -8.221 50.311 1.00 28.83 20 SER D O 1
ATOM 5108 N N . LEU D 1 21 ? 26.987 -6.743 51.147 1.00 24.94 21 LEU D N 1
ATOM 5109 C CA . LEU D 1 21 ? 26.221 -6.722 52.411 1.00 23.26 21 LEU D CA 1
ATOM 5110 C C . LEU D 1 21 ? 24.942 -5.899 52.277 1.00 24.49 21 LEU D C 1
ATOM 5111 O O . LEU D 1 21 ? 24.947 -4.849 51.625 1.00 22.72 21 LEU D O 1
ATOM 5116 N N . ALA D 1 22 ? 23.853 -6.320 52.930 1.00 24.08 22 ALA D N 1
ATOM 5117 C CA . ALA D 1 22 ? 22.620 -5.527 52.880 1.00 24.42 22 ALA D CA 1
ATOM 5118 C C . ALA D 1 22 ? 22.424 -4.672 54.106 1.00 24.36 22 ALA D C 1
ATOM 5119 O O . ALA D 1 22 ? 21.546 -3.744 54.103 1.00 25.20 22 ALA D O 1
ATOM 5121 N N . SER D 1 23 ? 23.278 -4.921 55.118 1.00 23.38 23 SER D N 1
ATOM 5122 C CA . SER D 1 23 ? 23.254 -4.114 56.335 1.00 23.60 23 SER D CA 1
ATOM 5123 C C . SER D 1 23 ? 24.643 -4.058 57.014 1.00 23.24 23 SER D C 1
ATOM 5124 O O . SER D 1 23 ? 25.577 -4.835 56.669 1.00 23.42 23 SER D O 1
ATOM 5127 N N . VAL D 1 24 ? 24.798 -3.113 57.917 1.00 23.04 24 VAL D N 1
ATOM 5128 C CA . VAL D 1 24 ? 26.062 -2.957 58.604 1.00 22.26 24 VAL D CA 1
ATOM 5129 C C . VAL D 1 24 ? 26.190 -4.163 59.522 1.00 24.93 24 VAL D C 1
ATOM 5130 O O . VAL D 1 24 ? 25.242 -4.399 60.330 1.00 24.57 24 VAL D O 1
ATOM 5134 N N . PRO D 1 25 ? 27.316 -4.906 59.425 1.00 24.59 25 PRO D N 1
ATOM 5135 C CA . PRO D 1 25 ? 27.464 -6.149 60.223 1.00 25.83 25 PRO D CA 1
ATOM 5136 C C . PRO D 1 25 ? 27.584 -5.863 61.695 1.00 27.19 25 PRO D C 1
ATOM 5137 O O . PRO D 1 25 ? 28.106 -4.773 62.102 1.00 26.34 25 PRO D O 1
ATOM 5141 N N . ALA D 1 26 ? 27.084 -6.780 62.508 1.00 27.75 26 ALA D N 1
ATOM 5142 C CA . ALA D 1 26 ? 27.388 -6.634 63.961 1.00 30.05 26 ALA D CA 1
ATOM 5143 C C . ALA D 1 26 ? 28.834 -7.101 64.333 1.00 29.56 26 ALA D C 1
ATOM 5144 O O . ALA D 1 26 ? 29.490 -7.971 63.627 1.00 30.68 26 ALA D O 1
ATOM 5146 N N . GLY D 1 27 ? 29.318 -6.531 65.431 1.00 30.41 27 GLY D N 1
ATOM 5147 C CA . GLY D 1 27 ? 30.604 -6.900 66.035 1.00 31.62 27 GLY D CA 1
ATOM 5148 C C . GLY D 1 27 ? 31.854 -6.172 65.548 1.00 30.19 27 GLY D C 1
ATOM 5149 O O . GLY D 1 27 ? 32.961 -6.682 65.658 1.00 32.07 27 GLY D O 1
ATOM 5150 N N . ILE D 1 28 ? 31.658 -4.996 64.968 1.00 27.88 28 ILE D N 1
ATOM 5151 C CA . ILE D 1 28 ? 32.785 -4.159 64.553 1.00 23.52 28 ILE D CA 1
ATOM 5152 C C . ILE D 1 28 ? 33.413 -3.678 65.878 1.00 22.65 28 ILE D C 1
ATOM 5153 O O . ILE D 1 28 ? 32.719 -3.214 66.745 1.00 23.46 28 ILE D O 1
ATOM 5158 N N . PRO D 1 29 ? 34.726 -3.820 66.016 1.00 20.97 29 PRO D N 1
ATOM 5159 C CA . PRO D 1 29 ? 35.381 -3.538 67.290 1.00 19.50 29 PRO D CA 1
ATOM 5160 C C . PRO D 1 29 ? 35.280 -2.080 67.727 1.00 18.76 29 PRO D C 1
ATOM 5161 O O . PRO D 1 29 ? 35.304 -1.155 66.897 1.00 18.78 29 PRO D O 1
ATOM 5165 N N . THR D 1 30 ? 35.177 -1.854 69.059 1.00 17.62 30 THR D N 1
ATOM 5166 C CA . THR D 1 30 ? 35.049 -0.499 69.535 1.00 19.88 30 THR D CA 1
ATOM 5167 C C . THR D 1 30 ? 36.334 0.368 69.306 1.00 17.26 30 THR D C 1
ATOM 5168 O O . THR D 1 30 ? 36.290 1.608 69.231 1.00 17.66 30 THR D O 1
ATOM 5172 N N . THR D 1 31 ? 37.444 -0.329 69.133 1.00 18.57 31 THR D N 1
ATOM 5173 C CA . THR D 1 31 ? 38.724 0.376 68.859 1.00 18.69 31 THR D CA 1
ATOM 5174 C C . THR D 1 31 ? 38.891 0.841 67.395 1.00 17.03 31 THR D C 1
ATOM 5175 O O . THR D 1 31 ? 39.838 1.609 67.089 1.00 16.56 31 THR D O 1
ATOM 5179 N N . THR D 1 32 ? 37.896 0.501 66.579 1.00 14.52 32 THR D N 1
ATOM 5180 C CA . THR D 1 32 ? 38.001 0.863 65.125 1.00 13.44 32 THR D CA 1
ATOM 5181 C C . THR D 1 32 ? 38.134 2.358 64.840 1.00 12.76 32 THR D C 1
ATOM 5182 O O . THR D 1 32 ? 37.372 3.196 65.365 1.00 11.74 32 THR D O 1
ATOM 5186 N N . ARG D 1 33 ? 39.162 2.721 64.054 1.00 12.16 33 ARG D N 1
ATOM 5187 C CA . ARG D 1 33 ? 39.388 4.076 63.624 1.00 11.93 33 ARG D CA 1
ATOM 5188 C C . ARG D 1 33 ? 39.081 4.309 62.185 1.00 10.75 33 ARG D C 1
ATOM 5189 O O . ARG D 1 33 ? 38.808 5.422 61.799 1.00 10.68 33 ARG D O 1
ATOM 5197 N N . VAL D 1 34 ? 39.249 3.300 61.350 1.00 10.82 34 VAL D N 1
ATOM 5198 C CA . VAL D 1 34 ? 39.010 3.437 59.882 1.00 11.45 34 VAL D CA 1
ATOM 5199 C C . VAL D 1 34 ? 38.080 2.280 59.524 1.00 12.17 34 VAL D C 1
ATOM 5200 O O . VAL D 1 34 ? 38.399 1.153 59.763 1.00 12.46 34 VAL D O 1
ATOM 5204 N N . LEU D 1 35 ? 36.920 2.592 58.953 1.00 12.42 35 LEU D N 1
ATOM 5205 C CA . LEU D 1 35 ? 35.892 1.602 58.741 1.00 12.45 35 LEU D CA 1
ATOM 5206 C C . LEU D 1 35 ? 35.457 1.707 57.242 1.00 11.92 35 LEU D C 1
ATOM 5207 O O . LEU D 1 35 ? 35.005 2.747 56.785 1.00 13.40 35 LEU D O 1
ATOM 5212 N N . TYR D 1 36 ? 35.757 0.672 56.472 1.00 12.00 36 TYR D N 1
ATOM 5213 C CA . TYR D 1 36 ? 35.289 0.623 55.060 1.00 12.03 36 TYR D CA 1
ATOM 5214 C C . TYR D 1 36 ? 34.029 -0.220 54.907 1.00 12.84 36 TYR D C 1
ATOM 5215 O O . TYR D 1 36 ? 34.054 -1.424 55.124 1.00 14.91 36 TYR D O 1
ATOM 5224 N N . LEU D 1 37 ? 32.914 0.436 54.626 1.00 13.13 37 LEU D N 1
ATOM 5225 C CA . LEU D 1 37 ? 31.624 -0.257 54.407 1.00 13.47 37 LEU D CA 1
ATOM 5226 C C . LEU D 1 37 ? 31.209 0.088 52.973 1.00 14.06 37 LEU D C 1
ATOM 5227 O O . LEU D 1 37 ? 29.987 -0.110 52.613 1.00 15.44 37 LEU D O 1
ATOM 5232 N N . ASN D 1 38 ? 32.128 0.643 52.168 1.00 14.33 38 ASN D N 1
ATOM 5233 C CA . ASN D 1 38 ? 31.766 1.054 50.768 1.00 14.97 38 ASN D CA 1
ATOM 5234 C C . ASN D 1 38 ? 31.503 -0.083 49.835 1.00 15.75 38 ASN D C 1
ATOM 5235 O O . ASN D 1 38 ? 31.809 -1.224 50.133 1.00 15.54 38 ASN D O 1
ATOM 5240 N N . SER D 1 39 ? 30.819 0.232 48.730 1.00 15.50 39 SER D N 1
ATOM 5241 C CA . SER D 1 39 ? 30.673 -0.704 47.587 1.00 17.04 39 SER D CA 1
ATOM 5242 C C . SER D 1 39 ? 29.920 -1.946 48.011 1.00 17.08 39 SER D C 1
ATOM 5243 O O . SER D 1 39 ? 30.221 -3.045 47.616 1.00 20.01 39 SER D O 1
ATOM 5246 N N . ASN D 1 40 ? 28.908 -1.770 48.849 1.00 16.11 40 ASN D N 1
ATOM 5247 C CA . ASN D 1 40 ? 28.038 -2.868 49.270 1.00 17.05 40 ASN D CA 1
ATOM 5248 C C . ASN D 1 40 ? 26.624 -2.608 48.727 1.00 18.03 40 ASN D C 1
ATOM 5249 O O . ASN D 1 40 ? 26.460 -1.764 47.820 1.00 18.70 40 ASN D O 1
ATOM 5254 N N . GLN D 1 41 ? 25.621 -3.292 49.279 1.00 18.78 41 GLN D N 1
ATOM 5255 C CA . GLN D 1 41 ? 24.191 -2.948 48.956 1.00 21.15 41 GLN D CA 1
ATOM 5256 C C . GLN D 1 41 ? 23.416 -2.551 50.152 1.00 21.10 41 GLN D C 1
ATOM 5257 O O . GLN D 1 41 ? 22.222 -2.926 50.319 1.00 21.28 41 GLN D O 1
ATOM 5263 N N . ILE D 1 42 ? 24.009 -1.728 51.006 1.00 19.05 42 ILE D N 1
ATOM 5264 C CA . ILE D 1 42 ? 23.331 -1.389 52.234 1.00 19.07 42 ILE D CA 1
ATOM 5265 C C . ILE D 1 42 ? 22.228 -0.355 51.981 1.00 19.51 42 ILE D C 1
ATOM 5266 O O . ILE D 1 42 ? 22.416 0.746 51.397 1.00 18.91 42 ILE D O 1
ATOM 5271 N N . THR D 1 43 ? 21.040 -0.675 52.490 1.00 21.10 43 THR D N 1
ATOM 5272 C CA . THR D 1 43 ? 19.860 0.086 52.062 1.00 23.90 43 THR D CA 1
ATOM 5273 C C . THR D 1 43 ? 19.383 1.040 53.124 1.00 22.43 43 THR D C 1
ATOM 5274 O O . THR D 1 43 ? 18.594 1.880 52.825 1.00 24.43 43 THR D O 1
ATOM 5278 N N . LYS D 1 44 ? 19.859 0.913 54.360 1.00 21.31 44 LYS D N 1
ATOM 5279 C CA . LYS D 1 44 ? 19.545 1.858 55.391 1.00 22.93 44 LYS D CA 1
ATOM 5280 C C . LYS D 1 44 ? 20.573 1.734 56.521 1.00 23.02 44 LYS D C 1
ATOM 5281 O O . LYS D 1 44 ? 21.233 0.737 56.581 1.00 23.17 44 LYS D O 1
ATOM 5287 N N . LEU D 1 45 ? 20.639 2.717 57.410 1.00 22.63 45 LEU D N 1
ATOM 5288 C CA . LEU D 1 45 ? 21.454 2.633 58.632 1.00 22.76 45 LEU D CA 1
ATOM 5289 C C . LEU D 1 45 ? 20.460 2.689 59.779 1.00 25.97 45 LEU D C 1
ATOM 5290 O O . LEU D 1 45 ? 19.613 3.600 59.798 1.00 25.40 45 LEU D O 1
ATOM 5295 N N . GLU D 1 46 ? 20.550 1.736 60.704 1.00 27.83 46 GLU D N 1
ATOM 5296 C CA . GLU D 1 46 ? 19.739 1.830 61.955 1.00 29.91 46 GLU D CA 1
ATOM 5297 C C . GLU D 1 46 ? 20.146 3.029 62.787 1.00 30.34 46 GLU D C 1
ATOM 5298 O O . GLU D 1 46 ? 21.332 3.343 62.867 1.00 28.76 46 GLU D O 1
ATOM 5304 N N . PRO D 1 47 ? 19.172 3.730 63.434 1.00 31.84 47 PRO D N 1
ATOM 5305 C CA . PRO D 1 47 ? 19.690 4.784 64.307 1.00 31.79 47 PRO D CA 1
ATOM 5306 C C . PRO D 1 47 ? 20.459 3.991 65.382 1.00 31.53 47 PRO D C 1
ATOM 5307 O O . PRO D 1 47 ? 20.063 2.829 65.790 1.00 34.54 47 PRO D O 1
ATOM 5311 N N . GLY D 1 48 ? 21.519 4.573 65.873 1.00 30.11 48 GLY D N 1
ATOM 5312 C CA . GLY D 1 48 ? 22.326 3.751 66.841 1.00 26.88 48 GLY D CA 1
ATOM 5313 C C . GLY D 1 48 ? 23.468 2.863 66.300 1.00 24.15 48 GLY D C 1
ATOM 5314 O O . GLY D 1 48 ? 24.310 2.419 67.049 1.00 23.91 48 GLY D O 1
ATOM 5315 N N . VAL D 1 49 ? 23.537 2.617 64.998 1.00 22.84 49 VAL D N 1
ATOM 5316 C CA . VAL D 1 49 ? 24.458 1.649 64.477 1.00 21.80 49 VAL D CA 1
ATOM 5317 C C . VAL D 1 49 ? 25.953 2.028 64.758 1.00 22.22 49 VAL D C 1
ATOM 5318 O O . VAL D 1 49 ? 26.796 1.142 64.849 1.00 22.74 49 VAL D O 1
ATOM 5322 N N . PHE D 1 50 ? 26.219 3.327 64.931 1.00 21.30 50 PHE D N 1
ATOM 5323 C CA . PHE D 1 50 ? 27.575 3.836 65.163 1.00 22.31 50 PHE D CA 1
ATOM 5324 C C . PHE D 1 50 ? 27.762 4.374 66.563 1.00 24.95 50 PHE D C 1
ATOM 5325 O O . PHE D 1 50 ? 28.780 5.059 66.827 1.00 23.76 50 PHE D O 1
ATOM 5333 N N . ASP D 1 51 ? 26.799 4.127 67.458 1.00 26.58 51 ASP D N 1
ATOM 5334 C CA . ASP D 1 51 ? 26.829 4.754 68.804 1.00 29.54 51 ASP D CA 1
ATOM 5335 C C . ASP D 1 51 ? 28.014 4.252 69.653 1.00 30.44 51 ASP D C 1
ATOM 5336 O O . ASP D 1 51 ? 28.517 4.956 70.569 1.00 31.87 51 ASP D O 1
ATOM 5341 N N . ARG D 1 52 ? 28.495 3.077 69.277 1.00 28.74 52 ARG D N 1
ATOM 5342 C CA . ARG D 1 52 ? 29.513 2.349 69.976 1.00 29.89 52 ARG D CA 1
ATOM 5343 C C . ARG D 1 52 ? 30.918 2.573 69.321 1.00 28.29 52 ARG D C 1
ATOM 5344 O O . ARG D 1 52 ? 31.980 2.144 69.866 1.00 30.96 52 ARG D O 1
ATOM 5352 N N . LEU D 1 53 ? 30.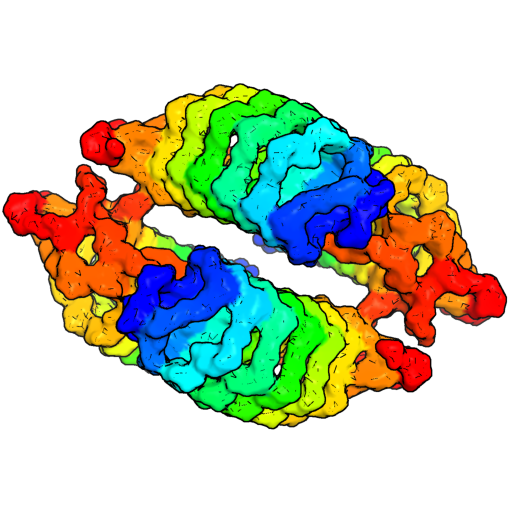915 3.186 68.149 1.00 22.07 53 LEU D N 1
ATOM 5353 C CA . LEU D 1 53 ? 32.161 3.348 67.326 1.00 19.62 53 LEU D CA 1
ATOM 5354 C C . LEU D 1 53 ? 32.717 4.745 67.487 1.00 18.40 53 LEU D C 1
ATOM 5355 O O . LEU D 1 53 ? 33.105 5.455 66.548 1.00 18.94 53 LEU D O 1
ATOM 5360 N N . ALA D 1 54 ? 32.885 5.174 68.727 1.00 17.45 54 ALA D N 1
ATOM 5361 C CA . ALA D 1 54 ? 33.285 6.547 68.968 1.00 20.05 54 ALA D CA 1
ATOM 5362 C C . ALA D 1 54 ? 34.697 6.899 68.544 1.00 16.30 54 ALA D C 1
ATOM 5363 O O . ALA D 1 54 ? 35.019 8.087 68.407 1.00 19.08 54 ALA D O 1
ATOM 5365 N N . ASN D 1 55 ? 35.525 5.878 68.254 1.00 15.50 55 ASN D N 1
ATOM 5366 C CA . ASN D 1 55 ? 36.904 6.129 67.995 1.00 15.55 55 ASN D CA 1
ATOM 5367 C C . ASN D 1 55 ? 37.048 6.286 66.477 1.00 14.72 55 ASN D C 1
ATOM 5368 O O . ASN D 1 55 ? 38.171 6.489 66.035 1.00 14.53 55 ASN D O 1
ATOM 5373 N N . LEU D 1 56 ? 35.963 6.239 65.708 1.00 14.45 56 LEU D N 1
ATOM 5374 C CA . LEU D 1 56 ? 36.174 6.455 64.229 1.00 11.88 56 LEU D CA 1
ATOM 5375 C C . LEU D 1 56 ? 36.782 7.798 63.839 1.00 12.32 56 LEU D C 1
ATOM 5376 O O . LEU D 1 56 ? 36.364 8.831 64.291 1.00 12.14 56 LEU D O 1
ATOM 5381 N N . ARG D 1 57 ? 37.779 7.749 62.932 1.00 11.47 57 ARG D N 1
ATOM 5382 C CA . ARG D 1 57 ? 38.370 8.934 62.267 1.00 11.80 57 ARG D CA 1
ATOM 5383 C C . ARG D 1 57 ? 37.954 8.939 60.793 1.00 9.94 57 ARG D C 1
ATOM 5384 O O . ARG D 1 57 ? 37.820 10.015 60.277 1.00 11.40 57 ARG D O 1
ATOM 5392 N N . GLU D 1 58 ? 37.761 7.766 60.167 1.00 10.43 58 GLU D N 1
ATOM 5393 C CA . GLU D 1 58 ? 37.414 7.743 58.702 1.00 13.16 58 GLU D CA 1
ATOM 5394 C C . GLU D 1 58 ? 36.277 6.770 58.477 1.00 11.23 58 GLU D C 1
ATOM 5395 O O . GLU D 1 58 ? 36.353 5.657 58.963 1.00 13.26 58 GLU D O 1
ATOM 5401 N N . LEU D 1 59 ? 35.199 7.218 57.847 1.00 12.50 59 LEU D N 1
ATOM 5402 C CA . LEU D 1 59 ? 34.080 6.324 57.675 1.00 13.00 59 LEU D CA 1
ATOM 5403 C C . LEU D 1 59 ? 33.695 6.330 56.177 1.00 12.13 59 LEU D C 1
ATOM 5404 O O . LEU D 1 59 ? 33.341 7.374 55.616 1.00 13.57 59 LEU D O 1
ATOM 5409 N N . HIS D 1 60 ? 33.827 5.154 55.546 1.00 13.04 60 HIS D N 1
ATOM 5410 C CA . HIS D 1 60 ? 33.558 5.062 54.096 1.00 12.45 60 HIS D CA 1
ATOM 5411 C C . HIS D 1 60 ? 32.224 4.411 53.903 1.00 12.33 60 HIS D C 1
ATOM 5412 O O . HIS D 1 60 ? 32.123 3.199 54.105 1.00 14.39 60 HIS D O 1
ATOM 5419 N N . LEU D 1 61 ? 31.225 5.167 53.472 1.00 12.81 61 LEU D N 1
ATOM 5420 C CA . LEU D 1 61 ? 29.880 4.628 53.232 1.00 12.22 61 LEU D CA 1
ATOM 5421 C C . LEU D 1 61 ? 29.525 4.745 51.768 1.00 15.09 61 LEU D C 1
ATOM 5422 O O . LEU D 1 61 ? 28.343 4.471 51.388 1.00 14.46 61 LEU D O 1
ATOM 5427 N N . TRP D 1 62 ? 30.485 5.142 50.946 1.00 16.39 62 TRP D N 1
ATOM 5428 C CA . TRP D 1 62 ? 30.171 5.394 49.509 1.00 15.74 62 TRP D CA 1
ATOM 5429 C C . TRP D 1 62 ? 29.817 4.153 48.704 1.00 16.17 62 TRP D C 1
ATOM 5430 O O . TRP D 1 62 ? 30.184 3.030 49.037 1.00 14.95 62 TRP D O 1
ATOM 5441 N N . GLY D 1 63 ? 28.960 4.403 47.710 1.00 14.57 63 GLY D N 1
ATOM 5442 C CA . GLY D 1 63 ? 28.627 3.269 46.781 1.00 17.03 63 GLY D CA 1
ATOM 5443 C C . GLY D 1 63 ? 27.679 2.316 47.441 1.00 18.97 63 GLY D C 1
ATOM 5444 O O . GLY D 1 63 ? 27.772 1.073 47.284 1.00 23.43 63 GLY D O 1
ATOM 5445 N N . ASN D 1 64 ? 26.756 2.801 48.245 1.00 16.79 64 ASN D N 1
ATOM 5446 C CA . ASN D 1 64 ? 25.754 1.894 48.763 1.00 16.95 64 ASN D CA 1
ATOM 5447 C C . ASN D 1 64 ? 24.406 2.311 48.163 1.00 19.12 64 ASN D C 1
ATOM 5448 O O . ASN D 1 64 ? 24.381 2.990 47.085 1.00 19.36 64 ASN D O 1
ATOM 5453 N N . GLN D 1 65 ? 23.336 2.002 48.869 1.00 17.86 65 GLN D N 1
ATOM 5454 C CA . GLN D 1 65 ? 21.996 2.286 48.338 1.00 21.29 65 GLN D CA 1
ATOM 5455 C C . GLN D 1 65 ? 21.225 3.067 49.369 1.00 19.80 65 GLN D C 1
ATOM 5456 O O . GLN D 1 65 ? 19.995 2.924 49.470 1.00 21.73 65 GLN D O 1
ATOM 5462 N N . LEU D 1 66 ? 21.893 3.862 50.174 1.00 18.41 66 LEU D N 1
ATOM 5463 C CA . LEU D 1 66 ? 21.181 4.628 51.185 1.00 19.40 66 LEU D CA 1
ATOM 5464 C C . LEU D 1 66 ? 20.286 5.658 50.565 1.00 19.43 66 LEU D C 1
ATOM 5465 O O . LEU D 1 66 ? 20.714 6.434 49.675 1.00 18.02 66 LEU D O 1
ATOM 5470 N N . VAL D 1 67 ? 19.045 5.736 51.076 1.00 20.26 67 VAL D N 1
ATOM 5471 C CA . VAL D 1 67 ? 18.097 6.705 50.554 1.00 21.98 67 VAL D CA 1
ATOM 5472 C C . VAL D 1 67 ? 17.767 7.844 51.563 1.00 22.45 67 VAL D C 1
ATOM 5473 O O . VAL D 1 67 ? 17.401 8.963 51.141 1.00 22.25 67 VAL D O 1
ATOM 5477 N N . SER D 1 68 ? 17.991 7.600 52.865 1.00 21.56 68 SER D N 1
ATOM 5478 C CA . SER D 1 68 ? 18.004 8.711 53.834 1.00 22.70 68 SER D CA 1
ATOM 5479 C C . SER D 1 68 ? 18.952 8.332 55.000 1.00 21.29 68 SER D C 1
ATOM 5480 O O . SER D 1 68 ? 19.430 7.176 55.105 1.00 21.41 68 SER D O 1
ATOM 5483 N N . LEU D 1 69 ? 19.170 9.291 55.921 1.00 22.35 69 LEU D N 1
ATOM 5484 C CA . LEU D 1 69 ? 19.984 8.978 57.091 1.00 23.53 69 LEU D CA 1
ATOM 5485 C C . LEU D 1 69 ? 19.159 9.382 58.324 1.00 24.30 69 LEU D C 1
ATOM 5486 O O . LEU D 1 69 ? 18.477 10.426 58.229 1.00 25.70 69 LEU D O 1
ATOM 5491 N N . PRO D 1 70 ? 19.247 8.606 59.423 1.00 25.32 70 PRO D N 1
ATOM 5492 C CA . PRO D 1 70 ? 18.611 9.003 60.709 1.00 26.52 70 PRO D CA 1
ATOM 5493 C C . PRO D 1 70 ? 19.318 10.238 61.263 1.00 26.60 70 PRO D C 1
ATOM 5494 O O . PRO D 1 70 ? 20.525 10.385 61.106 1.00 24.36 70 PRO D O 1
ATOM 5498 N N . PRO D 1 71 ? 18.571 11.148 61.877 1.00 26.79 71 PRO D N 1
ATOM 5499 C CA . PRO D 1 71 ? 19.114 12.456 62.227 1.00 28.81 71 PRO D CA 1
ATOM 5500 C C . PRO D 1 71 ? 20.345 12.480 63.201 1.00 27.72 71 PRO D C 1
ATOM 5501 O O . PRO D 1 71 ? 21.170 13.423 63.158 1.00 30.42 71 PRO D O 1
ATOM 5505 N N . GLY D 1 72 ? 20.447 11.455 64.033 1.00 26.77 72 GLY D N 1
ATOM 5506 C CA . GLY D 1 72 ? 21.459 11.424 65.056 1.00 23.02 72 GLY D CA 1
ATOM 5507 C C . GLY D 1 72 ? 22.525 10.364 64.807 1.00 21.75 72 GLY D C 1
ATOM 5508 O O . GLY D 1 72 ? 23.297 9.982 65.730 1.00 19.86 72 GLY D O 1
ATOM 5509 N N . VAL D 1 73 ? 22.581 9.844 63.570 1.00 19.23 73 VAL D N 1
ATOM 5510 C CA . VAL D 1 73 ? 23.360 8.652 63.322 1.00 20.16 73 VAL D CA 1
ATOM 5511 C C . VAL D 1 73 ? 24.854 8.905 63.539 1.00 18.67 73 VAL D C 1
ATOM 5512 O O . VAL D 1 73 ? 25.536 7.969 63.856 1.00 18.82 73 VAL D O 1
ATOM 5516 N N . PHE D 1 74 ? 25.325 10.131 63.369 1.00 18.69 74 PHE D N 1
ATOM 5517 C CA . PHE D 1 74 ? 26.734 10.390 63.537 1.00 19.53 74 PHE D CA 1
ATOM 5518 C C . PHE D 1 74 ? 27.028 11.080 64.869 1.00 18.26 74 PHE D C 1
ATOM 5519 O O . PHE D 1 74 ? 28.124 11.565 65.075 1.00 19.54 74 PHE D O 1
ATOM 5527 N N . ASP D 1 75 ? 26.038 11.212 65.754 1.00 18.38 75 ASP D N 1
ATOM 5528 C CA . ASP D 1 75 ? 26.249 12.115 66.910 1.00 19.65 75 ASP D CA 1
ATOM 5529 C C . ASP D 1 75 ? 27.392 11.731 67.853 1.00 19.37 75 ASP D C 1
ATOM 5530 O O . ASP D 1 75 ? 27.891 12.628 68.591 1.00 19.49 75 ASP D O 1
ATOM 5535 N N . ASN D 1 76 ? 27.731 10.453 67.892 1.00 18.67 76 ASN D N 1
ATOM 5536 C CA . ASN D 1 76 ? 28.802 9.952 68.823 1.00 20.19 76 ASN D CA 1
ATOM 5537 C C . ASN D 1 76 ? 30.196 9.941 68.182 1.00 18.28 76 ASN D C 1
ATOM 5538 O O . ASN D 1 76 ? 31.196 9.632 68.852 1.00 17.22 76 ASN D O 1
ATOM 5543 N N . LEU D 1 77 ? 30.293 10.399 66.945 1.00 17.30 77 LEU D N 1
ATOM 5544 C CA . LEU D 1 77 ? 31.584 10.315 66.260 1.00 16.23 77 LEU D CA 1
ATOM 5545 C C . LEU D 1 77 ? 32.378 11.581 66.357 1.00 16.27 77 LEU D C 1
ATOM 5546 O O . LEU D 1 77 ? 32.722 12.236 65.387 1.00 18.46 77 LEU D O 1
ATOM 5551 N N . ALA D 1 78 ? 32.785 11.921 67.589 1.00 15.27 78 ALA D N 1
ATOM 5552 C CA . ALA D 1 78 ? 33.351 13.258 67.742 1.00 16.44 78 ALA D CA 1
ATOM 5553 C C . ALA D 1 78 ? 34.778 13.299 67.220 1.00 15.72 78 ALA D C 1
ATOM 5554 O O . ALA D 1 78 ? 35.293 14.402 66.976 1.00 22.36 78 ALA D O 1
ATOM 5556 N N . ASN D 1 79 ? 35.380 12.147 66.992 1.00 15.51 79 ASN D N 1
ATOM 5557 C CA . ASN D 1 79 ? 36.752 12.044 66.450 1.00 15.58 79 ASN D CA 1
ATOM 5558 C C . ASN D 1 79 ? 36.790 11.994 64.898 1.00 16.04 79 ASN D C 1
ATOM 5559 O O . ASN D 1 79 ? 37.896 12.000 64.298 1.00 15.56 79 ASN D O 1
ATOM 5564 N N . LEU D 1 80 ? 35.596 12.051 64.297 1.00 13.29 80 LEU D N 1
ATOM 5565 C CA . LEU D 1 80 ? 35.572 11.790 62.800 1.00 12.80 80 LEU D CA 1
ATOM 5566 C C . LEU D 1 80 ? 36.239 12.939 62.066 1.00 11.88 80 LEU D C 1
ATOM 5567 O O . LEU D 1 80 ? 35.927 14.088 62.275 1.00 14.18 80 LEU D O 1
ATOM 5572 N N . GLU D 1 81 ? 37.131 12.569 61.117 1.00 10.83 81 GLU D N 1
ATOM 5573 C CA . GLU D 1 81 ? 37.901 13.495 60.320 1.00 11.78 81 GLU D CA 1
ATOM 5574 C C . GLU D 1 81 ? 37.482 13.381 58.840 1.00 11.92 81 GLU D C 1
ATOM 5575 O O . GLU D 1 81 ? 37.590 14.391 58.139 1.00 12.13 81 GLU D O 1
ATOM 5581 N N . LYS D 1 82 ? 37.121 12.190 58.407 1.00 11.22 82 LYS D N 1
ATOM 5582 C CA . LYS D 1 82 ? 36.711 12.058 56.952 1.00 11.09 82 LYS D CA 1
ATOM 5583 C C . LYS D 1 82 ? 35.435 11.243 56.889 1.00 12.11 82 LYS D C 1
ATOM 5584 O O . LYS D 1 82 ? 35.367 10.117 57.453 1.00 11.72 82 LYS D O 1
ATOM 5590 N N . LEU D 1 83 ? 34.474 11.745 56.107 1.00 12.08 83 LEU D N 1
ATOM 5591 C CA . LEU D 1 83 ? 33.193 11.072 55.943 1.00 12.50 83 LEU D CA 1
ATOM 5592 C C . LEU D 1 83 ? 32.814 11.028 54.491 1.00 11.32 83 LEU D C 1
ATOM 5593 O O . LEU D 1 83 ? 32.649 12.097 53.890 1.00 11.68 83 LEU D O 1
ATOM 5598 N N . TRP D 1 84 ? 32.749 9.813 53.963 1.00 12.48 84 TRP D N 1
ATOM 5599 C CA . TRP D 1 84 ? 32.464 9.640 52.505 1.00 13.15 84 TRP D CA 1
ATOM 5600 C C . TRP D 1 84 ? 31.119 9.018 52.255 1.00 13.41 84 TRP D C 1
ATOM 5601 O O . TRP D 1 84 ? 30.941 7.882 52.571 1.00 13.86 84 TRP D O 1
ATOM 5612 N N . LEU D 1 85 ? 30.187 9.781 51.703 1.00 15.47 85 LEU D N 1
ATOM 5613 C CA . LEU D 1 85 ? 28.818 9.280 51.457 1.00 15.23 85 LEU D CA 1
ATOM 5614 C C . LEU D 1 85 ? 28.552 9.289 49.984 1.00 16.63 85 LEU D C 1
ATOM 5615 O O . LEU D 1 85 ? 27.453 9.007 49.600 1.00 18.59 85 LEU D O 1
ATOM 5620 N N . ASN D 1 86 ? 29.590 9.471 49.158 1.00 17.80 86 ASN D N 1
ATOM 5621 C CA . ASN D 1 86 ? 29.388 9.632 47.689 1.00 18.68 86 ASN D CA 1
ATOM 5622 C C . ASN D 1 86 ? 28.659 8.398 47.094 1.00 17.53 86 ASN D C 1
ATOM 5623 O O . ASN D 1 86 ? 28.827 7.263 47.529 1.00 16.89 86 ASN D O 1
ATOM 5628 N N . SER D 1 87 ? 27.835 8.659 46.072 1.00 16.49 87 SER D N 1
ATOM 5629 C CA . SER D 1 87 ? 27.269 7.575 45.256 1.00 18.79 87 SER D CA 1
ATOM 5630 C C . SER D 1 87 ? 26.291 6.745 46.013 1.00 21.21 87 SER D C 1
ATOM 5631 O O . SER D 1 87 ? 26.093 5.546 45.670 1.00 24.25 87 SER D O 1
ATOM 5634 N N . ASN D 1 88 ? 25.648 7.344 47.000 1.00 18.08 88 ASN D N 1
ATOM 5635 C CA . ASN D 1 88 ? 24.391 6.770 47.463 1.00 18.01 88 ASN D CA 1
ATOM 5636 C C . ASN D 1 88 ? 23.218 7.383 46.749 1.00 20.19 88 ASN D C 1
ATOM 5637 O O . ASN D 1 88 ? 23.426 7.982 45.675 1.00 22.86 88 ASN D O 1
ATOM 5642 N N . GLN D 1 89 ? 21.990 7.243 47.266 1.00 17.72 89 GLN D N 1
ATOM 5643 C CA . GLN D 1 89 ? 20.774 7.756 46.615 1.00 19.67 89 GLN D CA 1
ATOM 5644 C C . GLN D 1 89 ? 20.033 8.775 47.424 1.00 20.41 89 GLN D C 1
ATOM 5645 O O . GLN D 1 89 ? 18.822 8.922 47.277 1.00 20.94 89 GLN D O 1
ATOM 5651 N N . LEU D 1 90 ? 20.725 9.439 48.337 1.00 18.79 90 LEU D N 1
ATOM 5652 C CA . LEU D 1 90 ? 20.154 10.492 49.128 1.00 21.77 90 LEU D CA 1
ATOM 5653 C C . LEU D 1 90 ? 19.585 11.645 48.331 1.00 20.86 90 LEU D C 1
ATOM 5654 O O . LEU D 1 90 ? 20.224 12.095 47.362 1.00 21.18 90 LEU D O 1
ATOM 5659 N N . THR D 1 91 ? 18.382 12.145 48.720 1.00 21.77 91 THR D N 1
ATOM 5660 C CA . THR D 1 91 ? 17.790 13.389 48.165 1.00 21.33 91 THR D CA 1
ATOM 5661 C C . THR D 1 91 ? 17.858 14.565 49.132 1.00 21.55 91 THR D C 1
ATOM 5662 O O . THR D 1 91 ? 17.713 15.713 48.742 1.00 23.05 91 THR D O 1
ATOM 5666 N N . SER D 1 92 ? 18.060 14.283 50.413 1.00 22.18 92 SER D N 1
ATOM 5667 C CA . SER D 1 92 ? 18.086 15.366 51.406 1.00 24.20 92 SER D CA 1
ATOM 5668 C C . SER D 1 92 ? 18.923 14.837 52.569 1.00 23.72 92 SER D C 1
ATOM 5669 O O . SER D 1 92 ? 19.283 13.652 52.638 1.00 23.94 92 SER D O 1
ATOM 5672 N N . LEU D 1 93 ? 19.187 15.746 53.476 1.00 24.19 93 LEU D N 1
ATOM 5673 C CA . LEU D 1 93 ? 19.920 15.430 54.670 1.00 24.21 93 LEU D CA 1
ATOM 5674 C C . LEU D 1 93 ? 19.065 15.992 55.820 1.00 24.02 93 LEU D C 1
ATOM 5675 O O . LEU D 1 93 ? 18.530 17.080 55.673 1.00 24.90 93 LEU D O 1
ATOM 5680 N N . PRO D 1 94 ? 18.910 15.232 56.884 1.00 23.34 94 PRO D N 1
ATOM 5681 C CA . PRO D 1 94 ? 18.177 15.762 58.043 1.00 25.84 94 PRO D CA 1
ATOM 5682 C C . PRO D 1 94 ? 18.915 16.935 58.711 1.00 28.15 94 PRO D C 1
ATOM 5683 O O . PRO D 1 94 ? 20.158 16.943 58.774 1.00 26.90 94 PRO D O 1
ATOM 5687 N N . ALA D 1 95 ? 18.167 17.941 59.184 1.00 29.19 95 ALA D N 1
ATOM 5688 C CA . ALA D 1 95 ? 18.746 18.951 60.080 1.00 28.77 95 ALA D CA 1
ATOM 5689 C C . ALA D 1 95 ? 19.567 18.321 61.187 1.00 27.09 95 ALA D C 1
ATOM 5690 O O . ALA D 1 95 ? 19.142 17.289 61.799 1.00 26.59 95 ALA D O 1
ATOM 5692 N N . GLY D 1 96 ? 20.697 18.994 61.498 1.00 27.19 96 GLY D N 1
ATOM 5693 C CA . GLY D 1 96 ? 21.601 18.566 62.589 1.00 23.12 96 GLY D CA 1
ATOM 5694 C C . GLY D 1 96 ? 22.486 17.338 62.298 1.00 22.91 96 GLY D C 1
ATOM 5695 O O . GLY D 1 96 ? 23.268 16.904 63.162 1.00 20.91 96 GLY D O 1
ATOM 5696 N N . LEU D 1 97 ? 22.414 16.773 61.073 1.00 18.55 97 LEU D N 1
ATOM 5697 C CA . LEU D 1 97 ? 23.122 15.507 60.799 1.00 17.79 97 LEU D CA 1
ATOM 5698 C C . LEU D 1 97 ? 24.607 15.598 61.132 1.00 17.28 97 LEU D C 1
ATOM 5699 O O . LEU D 1 97 ? 25.153 14.643 61.629 1.00 18.41 97 LEU D O 1
ATOM 5704 N N . PHE D 1 98 ? 25.214 16.760 60.863 1.00 17.34 98 PHE D N 1
ATOM 5705 C CA . PHE D 1 98 ? 26.672 16.875 60.987 1.00 18.55 98 PHE D CA 1
ATOM 5706 C C . PHE D 1 98 ? 27.061 17.680 62.194 1.00 19.75 98 PHE D C 1
ATOM 5707 O O . PHE D 1 98 ? 28.240 17.990 62.379 1.00 20.63 98 PHE D O 1
ATOM 5715 N N . ASP D 1 99 ? 26.094 18.051 63.052 1.00 17.62 99 ASP D N 1
ATOM 5716 C CA . ASP D 1 99 ? 26.398 18.970 64.087 1.00 20.99 99 ASP D CA 1
ATOM 5717 C C . ASP D 1 99 ? 27.458 18.578 65.142 1.00 19.78 99 ASP D C 1
ATOM 5718 O O . ASP D 1 99 ? 28.053 19.487 65.754 1.00 20.35 99 ASP D O 1
ATOM 5723 N N . ARG D 1 100 ? 27.637 17.283 65.384 1.00 19.20 100 ARG D N 1
ATOM 5724 C CA . ARG D 1 100 ? 28.588 16.810 66.423 1.00 17.48 100 ARG D CA 1
ATOM 5725 C C . ARG D 1 100 ? 29.975 16.537 65.835 1.00 18.00 100 ARG D C 1
ATOM 5726 O O . ARG D 1 100 ? 30.948 16.224 66.553 1.00 19.00 100 ARG D O 1
ATOM 5734 N N . LEU D 1 101 ? 30.039 16.570 64.494 1.00 16.44 101 LEU D N 1
ATOM 5735 C CA . LEU D 1 101 ? 31.286 16.261 63.817 1.00 16.62 101 LEU D CA 1
ATOM 5736 C C . LEU D 1 101 ? 32.254 17.490 63.799 1.00 17.42 101 LEU D C 1
ATOM 5737 O O . LEU D 1 101 ? 32.700 17.946 62.762 1.00 16.36 101 LEU D O 1
ATOM 5742 N N . VAL D 1 102 ? 32.611 18.031 64.959 1.00 15.18 102 VAL D N 1
ATOM 5743 C CA . VAL D 1 102 ? 33.345 19.251 64.975 1.00 16.14 102 VAL D CA 1
ATOM 5744 C C . VAL D 1 102 ? 34.825 19.170 64.526 1.00 14.50 102 VAL D C 1
ATOM 5745 O O . VAL D 1 102 ? 35.510 20.195 64.372 1.00 16.68 102 VAL D O 1
ATOM 5749 N N . ASN D 1 103 ? 35.332 17.962 64.331 1.00 14.90 103 ASN D N 1
ATOM 5750 C CA . ASN D 1 103 ? 36.722 17.773 63.901 1.00 14.12 103 ASN D CA 1
ATOM 5751 C C . ASN D 1 103 ? 36.748 17.314 62.424 1.00 12.19 103 ASN D C 1
ATOM 5752 O O . ASN D 1 103 ? 37.832 17.016 61.905 1.00 12.82 103 ASN D O 1
ATOM 5757 N N . LEU D 1 104 ? 35.581 17.296 61.784 1.00 11.37 104 LEU D N 1
ATOM 5758 C CA . LEU D 1 104 ? 35.543 16.783 60.354 1.00 11.70 104 LEU D CA 1
ATOM 5759 C C . LEU D 1 104 ? 36.286 17.690 59.415 1.00 11.35 104 LEU D C 1
ATOM 5760 O O . LEU D 1 104 ? 36.159 18.865 59.476 1.00 11.46 104 LEU D O 1
ATOM 5765 N N . GLU D 1 105 ? 37.171 17.088 58.569 1.00 11.53 105 GLU D N 1
ATOM 5766 C CA . GLU D 1 105 ? 37.994 17.893 57.659 1.00 10.71 105 GLU D CA 1
ATOM 5767 C C . GLU D 1 105 ? 37.607 17.588 56.192 1.00 11.26 105 GLU D C 1
ATOM 5768 O O . GLU D 1 105 ? 37.870 18.431 55.360 1.00 12.03 105 GLU D O 1
ATOM 5774 N N . HIS D 1 106 ? 37.073 16.418 55.936 1.00 11.85 106 HIS D N 1
ATOM 5775 C CA . HIS D 1 106 ? 36.676 16.077 54.508 1.00 13.09 106 HIS D CA 1
ATOM 5776 C C . HIS D 1 106 ? 35.269 15.497 54.548 1.00 10.90 106 HIS D C 1
ATOM 5777 O O . HIS D 1 106 ? 34.968 14.548 55.316 1.00 11.74 106 HIS D O 1
ATOM 5784 N N . LEU D 1 107 ? 34.408 16.033 53.665 1.00 10.57 107 LEU D N 1
ATOM 5785 C CA . LEU D 1 107 ? 33.010 15.559 53.583 1.00 10.17 107 LEU D CA 1
ATOM 5786 C C . LEU D 1 107 ? 32.690 15.350 52.111 1.00 10.84 107 LEU D C 1
ATOM 5787 O O . LEU D 1 107 ? 32.668 16.325 51.373 1.00 12.81 107 LEU D O 1
ATOM 5792 N N . GLY D 1 108 ? 32.422 14.082 51.762 1.00 11.29 108 GLY D N 1
ATOM 5793 C CA . GLY D 1 108 ? 32.099 13.714 50.306 1.00 12.64 108 GLY D CA 1
ATOM 5794 C C . GLY D 1 108 ? 30.606 13.438 50.232 1.00 10.89 108 GLY D C 1
ATOM 5795 O O . GLY D 1 108 ? 30.089 12.464 50.826 1.00 12.39 108 GLY D O 1
ATOM 5796 N N . LEU D 1 109 ? 29.945 14.298 49.493 1.00 11.75 109 LEU D N 1
ATOM 5797 C CA . LEU D 1 109 ? 28.490 14.198 49.267 1.00 11.54 109 LEU D CA 1
ATOM 5798 C C . LEU D 1 109 ? 28.190 14.073 47.750 1.00 12.58 109 LEU D C 1
ATOM 5799 O O . LEU D 1 109 ? 27.032 14.290 47.353 1.00 15.92 109 LEU D O 1
ATOM 5804 N N . CYS D 1 110 ? 29.173 13.705 46.936 1.00 13.84 110 CYS D N 1
ATOM 5805 C CA . CYS D 1 110 ? 28.904 13.831 45.490 1.00 15.43 110 CYS D CA 1
ATOM 5806 C C . CYS D 1 110 ? 28.086 12.659 44.937 1.00 17.88 110 CYS D C 1
ATOM 5807 O O . CYS D 1 110 ? 27.913 11.652 45.594 1.00 15.59 110 CYS D O 1
ATOM 5810 N N . CYS D 1 111 ? 27.562 12.817 43.707 1.00 17.14 111 CYS D N 1
ATOM 5811 C CA . CYS D 1 111 ? 27.129 11.666 42.890 1.00 19.94 111 CYS D CA 1
ATOM 5812 C C . CYS D 1 111 ? 25.882 11.018 43.536 1.00 19.48 111 CYS D C 1
ATOM 5813 O O . CYS D 1 111 ? 25.711 9.806 43.457 1.00 21.63 111 CYS D O 1
ATOM 5816 N N . MET D 1 112 ? 25.030 11.851 44.136 1.00 20.59 112 MET D N 1
ATOM 5817 C CA . MET D 1 112 ? 23.711 11.388 44.727 1.00 21.44 112 MET D CA 1
ATOM 5818 C C . MET D 1 112 ? 22.591 12.083 43.984 1.00 21.92 112 MET D C 1
ATOM 5819 O O . MET D 1 112 ? 22.702 12.389 42.790 1.00 23.23 112 MET D O 1
ATOM 5824 N N . LYS D 1 113 ? 21.499 12.353 44.692 1.00 22.30 113 LYS D N 1
ATOM 5825 C CA . LYS D 1 113 ? 20.310 12.997 44.113 1.00 22.58 113 LYS D CA 1
ATOM 5826 C C . LYS D 1 113 ? 19.902 14.154 45.008 1.00 21.55 113 LYS D C 1
ATOM 5827 O O . LYS D 1 113 ? 18.721 14.526 45.048 1.00 21.42 113 LYS D O 1
ATOM 5833 N N . LEU D 1 114 ? 20.868 14.741 45.733 1.00 19.95 114 LEU D N 1
ATOM 5834 C CA . LEU D 1 114 ? 20.541 15.815 46.619 1.00 21.00 114 LEU D CA 1
ATOM 5835 C C . LEU D 1 114 ? 19.803 16.924 45.946 1.00 20.98 114 LEU D C 1
ATOM 5836 O O . LEU D 1 114 ? 20.315 17.544 44.992 1.00 19.90 114 LEU D O 1
ATOM 5841 N N . THR D 1 115 ? 18.637 17.308 46.488 1.00 21.96 115 THR D N 1
ATOM 5842 C CA . THR D 1 115 ? 17.896 18.404 45.802 1.00 25.46 115 THR D CA 1
ATOM 5843 C C . THR D 1 115 ? 17.840 19.639 46.629 1.00 27.87 115 THR D C 1
ATOM 5844 O O . THR D 1 115 ? 17.584 20.728 46.100 1.00 29.41 115 THR D O 1
ATOM 5848 N N . GLU D 1 116 ? 18.080 19.467 47.927 1.00 27.24 116 GLU D N 1
ATOM 5849 C CA . GLU D 1 116 ? 18.246 20.623 48.749 1.00 30.17 116 GLU D CA 1
ATOM 5850 C C . GLU D 1 116 ? 19.181 20.273 49.919 1.00 28.21 116 GLU D C 1
ATOM 5851 O O . GLU D 1 116 ? 19.373 19.143 50.295 1.00 28.96 116 GLU D O 1
ATOM 5857 N N . LEU D 1 117 ? 19.685 21.305 50.549 1.00 29.13 117 LEU D N 1
ATOM 5858 C CA . LEU D 1 117 ? 20.387 21.105 51.790 1.00 28.63 117 LEU D CA 1
ATOM 5859 C C . LEU D 1 117 ? 19.589 21.889 52.827 1.00 28.59 117 LEU D C 1
ATOM 5860 O O . LEU D 1 117 ? 19.064 22.957 52.542 1.00 28.07 117 LEU D O 1
ATOM 5865 N N . PRO D 1 118 ? 19.534 21.381 54.050 1.00 28.50 118 PRO D N 1
ATOM 5866 C CA . PRO D 1 118 ? 18.851 22.112 55.104 1.00 28.37 118 PRO D CA 1
ATOM 5867 C C . PRO D 1 118 ? 19.639 23.359 55.557 1.00 30.43 118 PRO D C 1
ATOM 5868 O O . PRO D 1 118 ? 20.856 23.327 55.569 1.00 27.98 118 PRO D O 1
ATOM 5872 N N . SER D 1 119 ? 18.977 24.469 55.931 1.00 31.60 119 SER D N 1
ATOM 5873 C CA . SER D 1 119 ? 19.770 25.636 56.358 1.00 32.17 119 SER D CA 1
ATOM 5874 C C . SER D 1 119 ? 20.594 25.144 57.613 1.00 31.31 119 SER D C 1
ATOM 5875 O O . SER D 1 119 ? 20.174 24.221 58.369 1.00 31.22 119 SER D O 1
ATOM 5878 N N . GLY D 1 120 ? 21.773 25.698 57.755 1.00 30.51 120 GLY D N 1
ATOM 5879 C CA . GLY D 1 120 ? 22.619 25.361 58.905 1.00 27.37 120 GLY D CA 1
ATOM 5880 C C . GLY D 1 120 ? 23.313 23.996 58.800 1.00 26.38 120 GLY D C 1
ATOM 5881 O O . GLY D 1 120 ? 24.023 23.621 59.742 1.00 24.56 120 GLY D O 1
ATOM 5882 N N . ALA D 1 121 ? 23.130 23.251 57.682 1.00 23.48 121 ALA D N 1
ATOM 5883 C CA . ALA D 1 121 ? 23.723 21.888 57.562 1.00 22.30 121 ALA D CA 1
ATOM 5884 C C . ALA D 1 121 ? 25.223 21.859 58.025 1.00 20.62 121 ALA D C 1
ATOM 5885 O O . ALA D 1 121 ? 25.630 20.853 58.637 1.00 21.56 121 ALA D O 1
ATOM 5887 N N . PHE D 1 122 ? 25.992 22.908 57.711 1.00 20.37 122 PHE D N 1
ATOM 5888 C CA . PHE D 1 122 ? 27.463 22.806 57.870 1.00 17.86 122 PHE D CA 1
ATOM 5889 C C . PHE D 1 122 ? 27.969 23.783 58.968 1.00 19.45 122 PHE D C 1
ATOM 5890 O O . PHE D 1 122 ? 29.170 24.029 59.037 1.00 20.17 122 PHE D O 1
ATOM 5898 N N . ASP D 1 123 ? 27.045 24.379 59.735 1.00 19.61 123 ASP D N 1
ATOM 5899 C CA . ASP D 1 123 ? 27.369 25.453 60.635 1.00 22.52 123 ASP D CA 1
ATOM 5900 C C . ASP D 1 123 ? 28.375 25.065 61.760 1.00 21.94 123 ASP D C 1
ATOM 5901 O O . ASP D 1 123 ? 29.092 25.956 62.275 1.00 21.64 123 ASP D O 1
ATOM 5906 N N . LYS D 1 124 ? 28.386 23.796 62.167 1.00 20.20 124 LYS D N 1
ATOM 5907 C CA . LYS D 1 124 ? 29.302 23.364 63.204 1.00 18.97 124 LYS D CA 1
ATOM 5908 C C . LYS D 1 124 ? 30.685 22.928 62.704 1.00 18.48 124 LYS D C 1
ATOM 5909 O O . LYS D 1 124 ? 31.567 22.619 63.521 1.00 18.85 124 LYS D O 1
ATOM 5915 N N . LEU D 1 125 ? 30.841 22.875 61.382 1.00 15.91 125 LEU D N 1
ATOM 5916 C CA . LEU D 1 125 ? 32.035 22.206 60.819 1.00 14.38 125 LEU D CA 1
ATOM 5917 C C . LEU D 1 125 ? 33.238 23.139 60.665 1.00 15.00 125 LEU D C 1
ATOM 5918 O O . LEU D 1 125 ? 33.750 23.415 59.577 1.00 14.84 125 LEU D O 1
ATOM 5923 N N . THR D 1 126 ? 33.763 23.634 61.816 1.00 14.71 126 THR D N 1
ATOM 5924 C CA . THR D 1 126 ? 34.729 24.681 61.793 1.00 15.69 126 THR D CA 1
ATOM 5925 C C . THR D 1 126 ? 36.069 24.279 61.167 1.00 14.05 126 THR D C 1
ATOM 5926 O O . THR D 1 126 ? 36.758 25.139 60.671 1.00 16.43 126 THR D O 1
ATOM 5930 N N . ARG D 1 127 ? 36.324 22.972 61.155 1.00 15.23 127 ARG D N 1
ATOM 5931 C CA . ARG D 1 127 ? 37.576 22.398 60.672 1.00 13.35 127 ARG D CA 1
ATOM 5932 C C . ARG D 1 127 ? 37.422 21.924 59.267 1.00 12.96 127 ARG D C 1
ATOM 5933 O O . ARG D 1 127 ? 38.424 21.404 58.722 1.00 13.10 127 ARG D O 1
ATOM 5941 N N . LEU D 1 128 ? 36.211 22.032 58.672 1.00 11.60 128 LEU D N 1
ATOM 5942 C CA . LEU D 1 128 ? 36.061 21.376 57.307 1.00 13.41 128 LEU D CA 1
ATOM 5943 C C . LEU D 1 128 ? 36.900 22.027 56.270 1.00 11.92 128 LEU D C 1
ATOM 5944 O O . LEU D 1 128 ? 36.882 23.222 56.082 1.00 12.36 128 LEU D O 1
ATOM 5949 N N . LYS D 1 129 ? 37.722 21.228 55.554 1.00 11.96 129 LYS D N 1
ATOM 5950 C CA . LYS D 1 129 ? 38.601 21.724 54.494 1.00 11.47 129 LYS D CA 1
ATOM 5951 C C . LYS D 1 129 ? 38.121 21.403 53.118 1.00 11.78 129 LYS D C 1
ATOM 5952 O O . LYS D 1 129 ? 38.319 22.236 52.259 1.00 13.51 129 LYS D O 1
ATOM 5958 N N . GLN D 1 130 ? 37.516 20.242 52.933 1.00 12.42 130 GLN D N 1
ATOM 5959 C CA . GLN D 1 130 ? 37.144 19.797 51.548 1.00 11.69 130 GLN D CA 1
ATOM 5960 C C . GLN D 1 130 ? 35.641 19.375 51.598 1.00 12.39 130 GLN D C 1
ATOM 5961 O O . GLN D 1 130 ? 35.252 18.552 52.440 1.00 11.36 130 GLN D O 1
ATOM 5967 N N . LEU D 1 131 ? 34.853 19.897 50.670 1.00 11.34 131 LEU D N 1
ATOM 5968 C CA . LEU D 1 131 ? 33.366 19.598 50.648 1.00 11.68 131 LEU D CA 1
ATOM 5969 C C . LEU D 1 131 ? 33.030 19.277 49.200 1.00 11.02 131 LEU D C 1
ATOM 5970 O O . LEU D 1 131 ? 33.100 20.142 48.383 1.00 11.27 131 LEU D O 1
ATOM 5975 N N . GLY D 1 132 ? 32.540 18.073 48.965 1.00 10.92 132 GLY D N 1
ATOM 5976 C CA . GLY D 1 132 ? 32.170 17.711 47.537 1.00 11.03 132 GLY D CA 1
ATOM 5977 C C . GLY D 1 132 ? 30.633 17.654 47.453 1.00 10.63 132 GLY D C 1
ATOM 5978 O O . GLY D 1 132 ? 29.995 16.811 48.095 1.00 14.41 132 GLY D O 1
ATOM 5979 N N . LEU D 1 133 ? 30.125 18.506 46.612 1.00 12.64 133 LEU D N 1
ATOM 5980 C CA . LEU D 1 133 ? 28.641 18.602 46.350 1.00 13.04 133 LEU D CA 1
ATOM 5981 C C . LEU D 1 133 ? 28.324 18.426 44.899 1.00 12.29 133 LEU D C 1
ATOM 5982 O O . LEU D 1 133 ? 27.131 18.549 44.514 1.00 11.85 133 LEU D O 1
ATOM 5987 N N . ASP D 1 134 ? 29.293 17.986 44.144 1.00 13.52 134 ASP D N 1
ATOM 5988 C CA . ASP D 1 134 ? 29.074 17.847 42.671 1.00 13.33 134 ASP D CA 1
ATOM 5989 C C . ASP D 1 134 ? 28.194 16.682 42.305 1.00 15.19 134 ASP D C 1
ATOM 5990 O O . ASP D 1 134 ? 28.071 15.789 43.070 1.00 13.96 134 ASP D O 1
ATOM 5995 N N . GLN D 1 135 ? 27.618 16.764 41.088 1.00 14.77 135 GLN D N 1
ATOM 5996 C CA . GLN D 1 135 ? 26.874 15.675 40.479 1.00 15.52 135 GLN D CA 1
ATOM 5997 C C . GLN D 1 135 ? 25.717 15.296 41.434 1.00 15.27 135 GLN D C 1
ATOM 5998 O O . GLN D 1 135 ? 25.500 14.099 41.824 1.00 18.86 135 GLN D O 1
ATOM 6004 N N . ASN D 1 136 ? 24.909 16.291 41.730 1.00 14.35 136 ASN D N 1
ATOM 6005 C CA . ASN D 1 136 ? 23.669 16.056 42.509 1.00 14.60 136 ASN D CA 1
ATOM 6006 C C . ASN D 1 136 ? 22.573 16.754 41.739 1.00 16.78 136 ASN D C 1
ATOM 6007 O O . ASN D 1 136 ? 22.740 16.982 40.528 1.00 16.07 136 ASN D O 1
ATOM 6012 N N . GLN D 1 137 ? 21.469 17.106 42.388 1.00 17.67 137 GLN D N 1
ATOM 6013 C CA . GLN D 1 137 ? 20.351 17.805 41.759 1.00 18.75 137 GLN D CA 1
ATOM 6014 C C . GLN D 1 137 ? 20.077 19.079 42.452 1.00 18.82 137 GLN D C 1
ATOM 6015 O O . GLN D 1 137 ? 18.894 19.526 42.537 1.00 19.11 137 GLN D O 1
ATOM 6021 N N . LEU D 1 138 ? 21.150 19.765 42.903 1.00 17.15 138 LEU D N 1
ATOM 6022 C CA . LEU D 1 138 ? 20.887 20.999 43.602 1.00 18.84 138 LEU D CA 1
ATOM 6023 C C . LEU D 1 138 ? 20.562 22.149 42.638 1.00 18.99 138 LEU D C 1
ATOM 6024 O O . LEU D 1 138 ? 21.266 22.311 41.617 1.00 18.48 138 LEU D O 1
ATOM 6029 N N . LYS D 1 139 ? 19.542 22.962 42.961 1.00 19.39 139 LYS D N 1
ATOM 6030 C CA . LYS D 1 139 ? 19.254 24.177 42.215 1.00 19.41 139 LYS D CA 1
ATOM 6031 C C . LYS D 1 139 ? 19.726 25.462 42.848 1.00 18.38 139 LYS D C 1
ATOM 6032 O O . LYS D 1 139 ? 19.872 26.490 42.176 1.00 18.57 139 LYS D O 1
ATOM 6038 N N . SER D 1 140 ? 20.015 25.436 44.180 1.00 18.69 140 SER D N 1
ATOM 6039 C CA . SER D 1 140 ? 20.577 26.620 44.858 1.00 17.24 140 SER D CA 1
ATOM 6040 C C . SER D 1 140 ? 21.191 26.025 46.170 1.00 16.23 140 SER D C 1
ATOM 6041 O O . SER D 1 140 ? 21.035 24.808 46.471 1.00 15.06 140 SER D O 1
ATOM 6044 N N . ILE D 1 141 ? 21.890 26.934 46.849 1.00 18.04 141 ILE D N 1
ATOM 6045 C CA . ILE D 1 141 ? 22.386 26.750 48.203 1.00 17.05 141 ILE D CA 1
ATOM 6046 C C . ILE D 1 141 ? 21.675 27.731 49.133 1.00 18.30 141 ILE D C 1
ATOM 6047 O O . ILE D 1 141 ? 21.608 28.917 48.832 1.00 18.95 141 ILE D O 1
ATOM 6052 N N . PRO D 1 142 ? 21.237 27.218 50.274 1.00 19.81 142 PRO D N 1
ATOM 6053 C CA . PRO D 1 142 ? 20.510 28.128 51.195 1.00 21.27 142 PRO D CA 1
ATOM 6054 C C . PRO D 1 142 ? 21.402 29.288 51.701 1.00 21.98 142 PRO D C 1
ATOM 6055 O O . PRO D 1 142 ? 22.644 29.139 51.884 1.00 19.70 142 PRO D O 1
ATOM 6059 N N . ASP D 1 143 ? 20.780 30.459 51.908 1.00 20.96 143 ASP D N 1
ATOM 6060 C CA . ASP D 1 143 ? 21.576 31.623 52.263 1.00 23.00 143 ASP D CA 1
ATOM 6061 C C . ASP D 1 143 ? 22.398 31.318 53.521 1.00 22.06 143 ASP D C 1
ATOM 6062 O O . ASP D 1 143 ? 21.920 30.597 54.451 1.00 21.07 143 ASP D O 1
ATOM 6067 N N . GLY D 1 144 ? 23.630 31.805 53.456 1.00 19.75 144 GLY D N 1
ATOM 6068 C CA . GLY D 1 144 ? 24.668 31.656 54.513 1.00 20.05 144 GLY D CA 1
ATOM 6069 C C . GLY D 1 144 ? 25.112 30.180 54.748 1.00 20.08 144 GLY D C 1
ATOM 6070 O O . GLY D 1 144 ? 25.833 29.908 55.746 1.00 17.77 144 GLY D O 1
ATOM 6071 N N . ALA D 1 145 ? 24.787 29.207 53.840 1.00 17.48 145 ALA D N 1
ATOM 6072 C CA . ALA D 1 145 ? 25.156 27.793 54.110 1.00 18.82 145 ALA D CA 1
ATOM 6073 C C . ALA D 1 145 ? 26.687 27.613 54.325 1.00 17.40 145 ALA D C 1
ATOM 6074 O O . ALA D 1 145 ? 27.056 26.687 55.036 1.00 17.75 145 ALA D O 1
ATOM 6076 N N . PHE D 1 146 ? 27.507 28.491 53.777 1.00 16.08 146 PHE D N 1
ATOM 6077 C CA . PHE D 1 146 ? 28.996 28.310 53.906 1.00 19.26 146 PHE D CA 1
ATOM 6078 C C . PHE D 1 146 ? 29.630 29.309 54.854 1.00 19.83 146 PHE D C 1
ATOM 6079 O O . PHE D 1 146 ? 30.827 29.366 54.948 1.00 20.40 146 PHE D O 1
ATOM 6087 N N . ALA D 1 147 ? 28.798 30.130 55.527 1.00 19.82 147 ALA D N 1
ATOM 6088 C CA . ALA D 1 147 ? 29.304 31.306 56.262 1.00 21.14 147 ALA D CA 1
ATOM 6089 C C . ALA D 1 147 ? 30.129 30.817 57.469 1.00 20.71 147 ALA D C 1
ATOM 6090 O O . ALA D 1 147 ? 30.979 31.572 57.951 1.00 22.89 147 ALA D O 1
ATOM 6092 N N . ARG D 1 148 ? 29.861 29.624 57.985 1.00 19.66 148 ARG D N 1
ATOM 6093 C CA . ARG D 1 148 ? 30.661 29.137 59.160 1.00 20.09 148 ARG D CA 1
ATOM 6094 C C . ARG D 1 148 ? 31.662 28.041 58.833 1.00 19.84 148 ARG D C 1
ATOM 6095 O O . ARG D 1 148 ? 31.808 27.071 59.606 1.00 22.16 148 ARG D O 1
ATOM 6103 N N . LEU D 1 149 ? 32.247 28.168 57.624 1.00 18.35 149 LEU D N 1
ATOM 6104 C CA . LEU D 1 149 ? 33.235 27.153 57.130 1.00 16.70 149 LEU D CA 1
ATOM 6105 C C . LEU D 1 149 ? 34.515 27.853 56.919 1.00 17.64 149 LEU D C 1
ATOM 6106 O O . LEU D 1 149 ? 35.009 27.994 55.784 1.00 17.20 149 LEU D O 1
ATOM 6111 N N . PRO D 1 150 ? 35.130 28.387 58.019 1.00 18.04 150 PRO D N 1
ATOM 6112 C CA . PRO D 1 150 ? 36.281 29.197 57.896 1.00 19.14 150 PRO D CA 1
ATOM 6113 C C . PRO D 1 150 ? 37.513 28.443 57.420 1.00 18.67 150 PRO D C 1
ATOM 6114 O O . PRO D 1 150 ? 38.470 29.096 56.956 1.00 20.91 150 PRO D O 1
ATOM 6118 N N . SER D 1 151 ? 37.483 27.097 57.465 1.00 17.63 151 SER D N 1
ATOM 6119 C CA . SER D 1 151 ? 38.697 26.286 57.088 1.00 15.13 151 SER D CA 1
ATOM 6120 C C . SER D 1 151 ? 38.568 25.776 55.670 1.00 14.69 151 SER D C 1
ATOM 6121 O O . SER D 1 151 ? 39.495 25.109 55.201 1.00 15.68 151 SER D O 1
ATOM 6124 N N . LEU D 1 152 ? 37.483 26.138 54.992 1.00 11.69 152 LEU D N 1
ATOM 6125 C CA . LEU D 1 152 ? 37.251 25.447 53.666 1.00 13.51 152 LEU D CA 1
ATOM 6126 C C . LEU D 1 152 ? 38.284 25.912 52.654 1.00 15.07 152 LEU D C 1
ATOM 6127 O O . LEU D 1 152 ? 38.487 27.147 52.450 1.00 15.37 152 LEU D O 1
ATOM 6132 N N . THR D 1 153 ? 38.905 24.964 51.933 1.00 13.78 153 THR D N 1
ATOM 6133 C CA . THR D 1 153 ? 39.886 25.347 50.931 1.00 13.25 153 THR D CA 1
ATOM 6134 C C . THR D 1 153 ? 39.564 24.718 49.591 1.00 11.85 153 THR D C 1
ATOM 6135 O O . THR D 1 153 ? 40.270 24.979 48.615 1.00 12.34 153 THR D O 1
ATOM 6139 N N . HIS D 1 154 ? 38.656 23.759 49.607 1.00 11.56 154 HIS D N 1
ATOM 6140 C CA . HIS D 1 154 ? 38.361 23.032 48.321 1.00 11.97 154 HIS D CA 1
ATOM 6141 C C . HIS D 1 154 ? 36.863 22.678 48.335 1.00 12.20 154 HIS D C 1
ATOM 6142 O O . HIS D 1 154 ? 36.356 22.005 49.241 1.00 12.61 154 HIS D O 1
ATOM 6149 N N . VAL D 1 155 ? 36.166 23.090 47.267 1.00 11.27 155 VAL D N 1
ATOM 6150 C CA . VAL D 1 155 ? 34.718 22.792 47.136 1.00 11.40 155 VAL D CA 1
ATOM 6151 C C . VAL D 1 155 ? 34.485 22.309 45.686 1.00 12.30 155 VAL D C 1
ATOM 6152 O O . VAL D 1 155 ? 35.183 22.802 44.816 1.00 13.51 155 VAL D O 1
ATOM 6156 N N . TRP D 1 156 ? 33.584 21.364 45.540 1.00 12.43 156 TRP D N 1
ATOM 6157 C CA . TRP D 1 156 ? 33.160 20.907 44.175 1.00 11.61 156 TRP D CA 1
ATOM 6158 C C . TRP D 1 156 ? 31.666 21.272 44.107 1.00 11.99 156 TRP D C 1
ATOM 6159 O O . TRP D 1 156 ? 30.900 20.841 44.938 1.00 12.87 156 TRP D O 1
ATOM 6170 N N . LEU D 1 157 ? 31.288 21.930 42.998 1.00 12.39 157 LEU D N 1
ATOM 6171 C CA . LEU D 1 157 ? 29.900 22.344 42.839 1.00 13.14 157 LEU D CA 1
ATOM 6172 C C . LEU D 1 157 ? 29.384 21.988 41.465 1.00 14.22 157 LEU D C 1
ATOM 6173 O O . LEU D 1 157 ? 28.172 22.196 41.195 1.00 14.35 157 LEU D O 1
ATOM 6178 N N . HIS D 1 158 ? 30.248 21.428 40.641 1.00 11.76 158 HIS D N 1
ATOM 6179 C CA . HIS D 1 158 ? 29.787 21.228 39.242 1.00 11.60 158 HIS D CA 1
ATOM 6180 C C . HIS D 1 158 ? 28.827 20.130 39.063 1.00 13.85 158 HIS D C 1
ATOM 6181 O O . HIS D 1 158 ? 28.530 19.349 39.935 1.00 14.87 158 HIS D O 1
ATOM 6188 N N . THR D 1 159 ? 28.255 20.080 37.840 1.00 14.67 159 THR D N 1
ATOM 6189 C CA . THR D 1 159 ? 27.301 19.032 37.560 1.00 16.43 159 THR D CA 1
ATOM 6190 C C . THR D 1 159 ? 26.110 19.052 38.501 1.00 14.82 159 THR D C 1
ATOM 6191 O O . THR D 1 159 ? 25.654 18.010 38.950 1.00 17.76 159 THR D O 1
ATOM 6195 N N . ASN D 1 160 ? 25.601 20.243 38.772 1.00 13.49 160 ASN D N 1
ATOM 6196 C CA . ASN D 1 160 ? 24.290 20.428 39.376 1.00 14.18 160 ASN D CA 1
ATOM 6197 C C . ASN D 1 160 ? 23.483 21.324 38.459 1.00 13.09 160 ASN D C 1
ATOM 6198 O O . ASN D 1 160 ? 24.037 22.259 37.851 1.00 14.74 160 ASN D O 1
ATOM 6203 N N . PRO D 1 161 ? 22.162 21.155 38.455 1.00 14.40 161 PRO D N 1
ATOM 6204 C CA . PRO D 1 161 ? 21.208 21.958 37.628 1.00 17.02 161 PRO D CA 1
ATOM 6205 C C . PRO D 1 161 ? 20.870 23.287 38.311 1.00 17.48 161 PRO D C 1
ATOM 6206 O O . PRO D 1 161 ? 19.672 23.575 38.619 1.00 20.02 161 PRO D O 1
ATOM 6210 N N . TRP D 1 162 ? 21.911 24.081 38.532 1.00 17.24 162 TRP D N 1
ATOM 6211 C CA . TRP D 1 162 ? 21.817 25.412 39.217 1.00 16.56 162 TRP D CA 1
ATOM 6212 C C . TRP D 1 162 ? 20.818 26.292 38.481 1.00 19.81 162 TRP D C 1
ATOM 6213 O O . TRP D 1 162 ? 20.908 26.468 37.268 1.00 18.00 162 TRP D O 1
ATOM 6224 N N . ASP D 1 163 ? 19.856 26.833 39.239 1.00 19.17 163 ASP D N 1
ATOM 6225 C CA . ASP D 1 163 ? 18.770 27.622 38.619 1.00 23.76 163 ASP D CA 1
ATOM 6226 C C . ASP D 1 163 ? 19.071 29.072 38.818 1.00 24.01 163 ASP D C 1
ATOM 6227 O O . ASP D 1 163 ? 18.803 29.645 39.914 1.00 25.51 163 ASP D O 1
ATOM 6232 N N . CYS D 1 164 ? 19.586 29.685 37.791 1.00 22.01 164 CYS D N 1
ATOM 6233 C CA . CYS D 1 164 ? 20.142 31.010 37.935 1.00 21.07 164 CYS D CA 1
ATOM 6234 C C . CYS D 1 164 ? 19.058 32.043 37.613 1.00 21.80 164 CYS D C 1
ATOM 6235 O O . CYS D 1 164 ? 19.364 33.234 37.534 1.00 20.86 164 CYS D O 1
ATOM 6238 N N . GLN D 1 165 ? 17.837 31.560 37.333 1.00 21.56 165 GLN D N 1
ATOM 6239 C CA . GLN D 1 165 ? 16.756 32.492 37.000 1.00 24.91 165 GLN D CA 1
ATOM 6240 C C . GLN D 1 165 ? 16.099 32.968 38.329 1.00 25.18 165 GLN D C 1
ATOM 6241 O O . GLN D 1 165 ? 15.537 34.066 38.383 1.00 25.53 165 GLN D O 1
ATOM 6247 N N . CYS D 1 166 ? 16.211 32.148 39.364 1.00 24.02 166 CYS D N 1
ATOM 6248 C CA . CYS D 1 166 ? 15.559 32.396 40.643 1.00 22.72 166 CYS D CA 1
ATOM 6249 C C . CYS D 1 166 ? 16.455 33.231 41.563 1.00 21.74 166 CYS D C 1
ATOM 6250 O O . CYS D 1 166 ? 17.619 33.008 41.574 1.00 20.30 166 CYS D O 1
ATOM 6253 N N . THR D 1 167 ? 15.908 34.153 42.377 1.00 20.97 167 THR D N 1
ATOM 6254 C CA . THR D 1 167 ? 16.723 35.091 43.134 1.00 22.05 167 THR D CA 1
ATOM 6255 C C . THR D 1 167 ? 17.438 34.254 44.251 1.00 20.10 167 THR D C 1
ATOM 6256 O O . THR D 1 167 ? 18.481 34.694 44.791 1.00 19.82 167 THR D O 1
ATOM 6260 N N . ASP D 1 168 ? 16.932 33.050 44.499 1.00 19.76 168 ASP D N 1
ATOM 6261 C CA . ASP D 1 168 ? 17.606 32.079 45.427 1.00 21.90 168 ASP D CA 1
ATOM 6262 C C . ASP D 1 168 ? 19.059 31.750 45.097 1.00 20.04 168 ASP D C 1
ATOM 6263 O O . ASP D 1 168 ? 19.856 31.421 46.035 1.00 20.26 168 ASP D O 1
ATOM 6268 N N . ILE D 1 169 ? 19.442 31.872 43.814 1.00 17.43 169 ILE D N 1
ATOM 6269 C CA . ILE D 1 169 ? 20.873 31.664 43.421 1.00 17.59 169 ILE D CA 1
ATOM 6270 C C . ILE D 1 169 ? 21.853 32.694 43.965 1.00 17.57 169 ILE D C 1
ATOM 6271 O O . ILE D 1 169 ? 23.074 32.447 44.014 1.00 17.35 169 ILE D O 1
ATOM 6276 N N . LEU D 1 170 ? 21.373 33.867 44.401 1.00 15.58 170 LEU D N 1
ATOM 6277 C CA . LEU D 1 170 ? 22.298 34.983 44.545 1.00 16.77 170 LEU D CA 1
ATOM 6278 C C . LEU D 1 170 ? 23.327 34.790 45.709 1.00 15.12 170 LEU D C 1
ATOM 6279 O O . LEU D 1 170 ? 24.427 35.330 45.629 1.00 16.70 170 LEU D O 1
ATOM 6284 N N . TYR D 1 171 ? 22.956 33.943 46.675 1.00 15.67 171 TYR D N 1
ATOM 6285 C CA . TYR D 1 171 ? 23.909 33.660 47.795 1.00 14.38 171 TYR D CA 1
ATOM 6286 C C . TYR D 1 171 ? 25.117 32.930 47.143 1.00 16.09 171 TYR D C 1
ATOM 6287 O O . TYR D 1 171 ? 26.263 33.304 47.340 1.00 17.06 171 TYR D O 1
ATOM 6296 N N . LEU D 1 172 ? 24.778 31.887 46.384 1.00 17.57 172 LEU D N 1
ATOM 6297 C CA . LEU D 1 172 ? 25.835 31.034 45.739 1.00 16.67 172 LEU D CA 1
ATOM 6298 C C . LEU D 1 172 ? 26.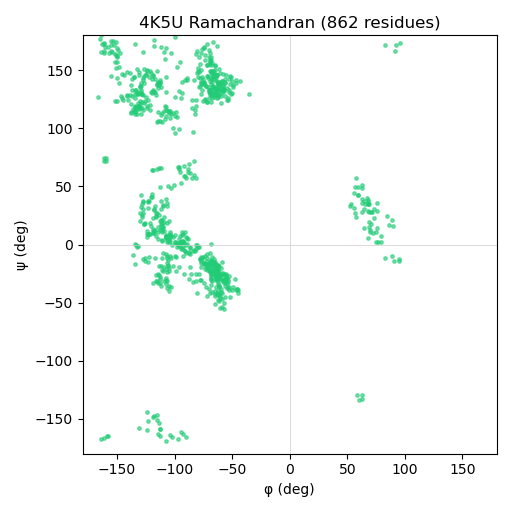590 31.853 44.724 1.00 16.25 172 LEU D C 1
ATOM 6299 O O . LEU D 1 172 ? 27.786 31.700 44.672 1.00 15.96 172 LEU D O 1
ATOM 6304 N N . SER D 1 173 ? 25.920 32.668 43.858 1.00 14.36 173 SER D N 1
ATOM 6305 C CA . SER D 1 173 ? 26.667 33.458 42.877 1.00 17.54 173 SER D CA 1
ATOM 6306 C C . SER D 1 173 ? 27.674 34.392 43.552 1.00 17.88 173 SER D C 1
ATOM 6307 O O . SER D 1 173 ? 28.808 34.504 43.134 1.00 18.06 173 SER D O 1
ATOM 6310 N N . GLY D 1 174 ? 27.268 35.026 44.650 1.00 17.59 174 GLY D N 1
ATOM 6311 C CA . GLY D 1 174 ? 28.174 36.031 45.191 1.00 17.66 174 GLY D CA 1
ATOM 6312 C C . GLY D 1 174 ? 29.291 35.290 45.935 1.00 17.39 174 GLY D C 1
ATOM 6313 O O . GLY D 1 174 ? 30.430 35.740 46.012 1.00 19.54 174 GLY D O 1
ATOM 6314 N N . TRP D 1 175 ? 28.940 34.145 46.471 1.00 17.05 175 TRP D N 1
ATOM 6315 C CA . TRP D 1 175 ? 29.891 33.334 47.264 1.00 16.82 175 TRP D CA 1
ATOM 6316 C C . TRP D 1 175 ? 30.951 32.772 46.330 1.00 17.84 175 TRP D C 1
ATOM 6317 O O . TRP D 1 175 ? 32.121 32.762 46.672 1.00 19.11 175 TRP D O 1
ATOM 6328 N N . VAL D 1 176 ? 30.563 32.289 45.136 1.00 17.43 176 VAL D N 1
ATOM 6329 C CA . VAL D 1 176 ? 31.578 31.659 44.293 1.00 17.13 176 VAL D CA 1
ATOM 6330 C C . VAL D 1 176 ? 32.459 32.751 43.705 1.00 19.93 176 VAL D C 1
ATOM 6331 O O . VAL D 1 176 ? 33.669 32.520 43.471 1.00 19.76 176 VAL D O 1
ATOM 6335 N N . ALA D 1 177 ? 31.865 33.920 43.439 1.00 19.08 177 ALA D N 1
ATOM 6336 C CA . ALA D 1 177 ? 32.602 35.057 42.932 1.00 20.26 177 ALA D CA 1
ATOM 6337 C C . ALA D 1 177 ? 33.708 35.483 43.925 1.00 23.07 177 ALA D C 1
ATOM 6338 O O . ALA D 1 177 ? 34.855 35.710 43.549 1.00 24.06 177 ALA D O 1
ATOM 6340 N N . GLN D 1 178 ? 33.316 35.552 45.190 1.00 20.12 178 GLN D N 1
ATOM 6341 C CA . GLN D 1 178 ? 34.231 35.859 46.277 1.00 21.80 178 GLN D CA 1
ATOM 6342 C C . GLN D 1 178 ? 35.262 34.744 46.520 1.00 20.27 178 GLN D C 1
ATOM 6343 O O . GLN D 1 178 ? 36.467 35.018 46.783 1.00 23.42 178 GLN D O 1
ATOM 6349 N N . HIS D 1 179 ? 34.824 33.508 46.453 1.00 18.95 179 HIS D N 1
ATOM 6350 C CA . HIS D 1 179 ? 35.693 32.378 46.870 1.00 20.09 179 HIS D CA 1
ATOM 6351 C C . HIS D 1 179 ? 36.116 31.496 45.658 1.00 16.00 179 HIS D C 1
ATOM 6352 O O . HIS D 1 179 ? 36.274 30.277 45.775 1.00 17.45 179 HIS D O 1
ATOM 6359 N N . SER D 1 180 ? 36.220 32.134 44.510 1.00 18.36 180 SER D N 1
ATOM 6360 C CA . SER D 1 180 ? 36.523 31.420 43.260 1.00 17.19 180 SER D CA 1
ATOM 6361 C C . SER D 1 180 ? 37.779 30.606 43.333 1.00 16.94 180 SER D C 1
ATOM 6362 O O . SER D 1 180 ? 37.879 29.559 42.622 1.00 15.82 180 SER D O 1
ATOM 6365 N N . SER D 1 181 ? 38.735 31.055 44.140 1.00 16.46 181 SER D N 1
ATOM 6366 C CA . SER D 1 181 ? 40.022 30.319 44.261 1.00 18.12 181 SER D CA 1
ATOM 6367 C C . SER D 1 181 ? 39.858 28.874 44.793 1.00 18.71 181 SER D C 1
ATOM 6368 O O . SER D 1 181 ? 40.788 28.012 44.646 1.00 19.98 181 SER D O 1
ATOM 6371 N N . ILE D 1 182 ? 38.735 28.554 45.422 1.00 15.84 182 ILE D N 1
ATOM 6372 C CA . ILE D 1 182 ? 38.605 27.243 46.068 1.00 13.61 182 ILE D CA 1
ATOM 6373 C C . ILE D 1 182 ? 37.599 26.335 45.350 1.00 13.03 182 ILE D C 1
ATOM 6374 O O . ILE D 1 182 ? 37.378 25.191 45.764 1.00 13.61 182 ILE D O 1
ATOM 6379 N N . VAL D 1 183 ? 37.069 26.819 44.223 1.00 13.25 183 VAL D N 1
ATOM 6380 C CA . VAL D 1 183 ? 36.046 26.024 43.446 1.00 11.81 183 VAL D CA 1
ATOM 6381 C C . VAL D 1 183 ? 36.742 25.201 42.338 1.00 12.92 183 VAL D C 1
ATOM 6382 O O . VAL D 1 183 ? 37.526 25.705 41.611 1.00 14.78 183 VAL D O 1
ATOM 6386 N N . GLY D 1 184 ? 36.490 23.913 42.326 1.00 13.74 184 GLY D N 1
ATOM 6387 C CA . GLY D 1 184 ? 37.174 23.100 41.319 1.00 13.96 184 GLY D CA 1
ATOM 6388 C C . GLY D 1 184 ? 36.503 21.794 41.034 1.00 13.42 184 GLY D C 1
ATOM 6389 O O . GLY D 1 184 ? 35.337 21.575 41.333 1.00 14.69 184 GLY D O 1
ATOM 6390 N N . GLU D 1 185 ? 37.276 20.910 40.376 1.00 13.87 185 GLU D N 1
ATOM 6391 C CA . GLU D 1 185 ? 36.725 19.636 39.961 1.00 15.76 185 GLU D CA 1
ATOM 6392 C C . GLU D 1 185 ? 37.838 18.582 39.935 1.00 15.62 185 GLU D C 1
ATOM 6393 O O . GLU D 1 185 ? 38.986 18.909 39.970 1.00 16.72 185 GLU D O 1
ATOM 6399 N N . GLY D 1 186 ? 37.433 17.315 39.789 1.00 17.60 186 GLY D N 1
ATOM 6400 C CA . GLY D 1 186 ? 38.364 16.216 39.730 1.00 18.71 186 GLY D CA 1
ATOM 6401 C C . GLY D 1 186 ? 38.871 15.680 41.037 1.00 18.36 186 GLY D C 1
ATOM 6402 O O . GLY D 1 186 ? 38.521 16.219 42.111 1.00 15.35 186 GLY D O 1
ATOM 6403 N N . TRP D 1 187 ? 39.609 14.551 40.983 1.00 18.39 187 TRP D N 1
ATOM 6404 C CA . TRP D 1 187 ? 40.165 13.955 42.169 1.00 20.04 187 TRP D CA 1
ATOM 6405 C C . TRP D 1 187 ? 41.596 13.584 41.868 1.00 21.33 187 TRP D C 1
ATOM 6406 O O . TRP D 1 187 ? 41.848 12.829 40.930 1.00 20.39 187 TRP D O 1
ATOM 6417 N N . PRO D 1 188 ? 42.579 14.218 42.539 1.00 18.81 188 PRO D N 1
ATOM 6418 C CA . PRO D 1 188 ? 42.433 15.305 43.545 1.00 17.53 188 PRO D CA 1
ATOM 6419 C C . PRO D 1 188 ? 41.964 16.609 42.896 1.00 15.70 188 PRO D C 1
ATOM 6420 O O . PRO D 1 188 ? 41.924 16.773 41.659 1.00 15.33 188 PRO D O 1
ATOM 6424 N N . TRP D 1 189 ? 41.508 17.542 43.743 1.00 14.14 189 TRP D N 1
ATOM 6425 C CA . TRP D 1 189 ? 41.003 18.801 43.223 1.00 14.17 189 TRP D CA 1
ATOM 6426 C C . TRP D 1 189 ? 41.902 19.582 42.289 1.00 14.66 189 TRP D C 1
ATOM 6427 O O . TRP D 1 189 ? 43.099 19.654 42.518 1.00 15.48 189 TRP D O 1
ATOM 6438 N N . ARG D 1 190 ? 41.319 20.049 41.170 1.00 14.21 190 ARG D N 1
ATOM 6439 C CA . ARG D 1 190 ? 41.915 21.072 40.267 1.00 13.19 190 ARG D CA 1
ATOM 6440 C C . ARG D 1 190 ? 41.054 22.318 40.185 1.00 13.00 190 ARG D C 1
ATOM 6441 O O . ARG D 1 190 ? 39.853 22.237 40.214 1.00 14.32 190 ARG D O 1
ATOM 6449 N N . HIS D 1 191 ? 41.679 23.472 40.060 1.00 14.38 191 HIS D N 1
ATOM 6450 C CA . HIS D 1 191 ? 40.994 24.720 40.089 1.00 15.49 191 HIS D CA 1
ATOM 6451 C C . HIS D 1 191 ? 40.084 24.906 38.836 1.00 16.19 191 HIS D C 1
ATOM 6452 O O . HIS D 1 191 ? 40.550 24.645 37.742 1.00 17.07 191 HIS D O 1
ATOM 6459 N N . SER D 1 192 ? 38.822 25.245 39.063 1.00 15.55 192 SER D N 1
ATOM 6460 C CA . SER D 1 192 ? 37.857 25.299 37.988 1.00 18.50 192 SER D CA 1
ATOM 6461 C C . SER D 1 192 ? 36.629 26.140 38.387 1.00 18.76 192 SER D C 1
ATOM 6462 O O . SER D 1 192 ? 35.567 25.593 38.651 1.00 18.01 192 SER D O 1
ATOM 6465 N N . PRO D 1 193 ? 36.822 27.462 38.468 1.00 20.84 193 PRO D N 1
ATOM 6466 C CA . PRO D 1 193 ? 35.810 28.310 39.117 1.00 19.42 193 PRO D CA 1
ATOM 6467 C C . PRO D 1 193 ? 34.577 28.560 38.247 1.00 20.50 193 PRO D C 1
ATOM 6468 O O . PRO D 1 193 ? 33.498 29.024 38.758 1.00 19.97 193 PRO D O 1
ATOM 6472 N N . ASP D 1 194 ? 34.678 28.191 36.952 1.00 19.30 194 ASP D N 1
ATOM 6473 C CA . ASP D 1 194 ? 33.462 28.429 36.111 1.00 21.27 194 ASP D CA 1
ATOM 6474 C C . ASP D 1 194 ? 32.747 27.110 35.867 1.00 20.65 194 ASP D C 1
ATOM 6475 O O . ASP D 1 194 ? 31.747 27.053 35.133 1.00 21.35 194 ASP D O 1
ATOM 6480 N N . SER D 1 195 ? 33.195 26.049 36.564 1.00 20.20 195 SER D N 1
ATOM 6481 C CA . SER D 1 195 ? 32.542 24.764 36.452 1.00 20.15 195 SER D CA 1
ATOM 6482 C C . SER D 1 195 ? 31.158 24.646 37.098 1.00 20.97 195 SER D C 1
ATOM 6483 O O . SER D 1 195 ? 30.409 23.705 36.745 1.00 21.22 195 SER D O 1
ATOM 6486 N N . ALA D 1 196 ? 30.798 25.572 38.021 1.00 19.64 196 ALA D N 1
ATOM 6487 C CA . ALA D 1 196 ? 29.399 25.697 38.433 1.00 18.06 196 ALA D CA 1
ATOM 6488 C C . ALA D 1 196 ? 28.718 26.552 37.383 1.00 18.15 196 ALA D C 1
ATOM 6489 O O . ALA D 1 196 ? 29.023 27.748 37.295 1.00 16.48 196 ALA D O 1
ATOM 6491 N N . LYS D 1 197 ? 27.766 25.962 36.685 1.00 18.44 197 LYS D N 1
ATOM 6492 C CA . LYS D 1 197 ? 27.091 26.579 35.533 1.00 18.75 197 LYS D CA 1
ATOM 6493 C C . LYS D 1 197 ? 25.618 26.595 35.742 1.00 15.17 197 LYS D C 1
ATOM 6494 O O . LYS D 1 197 ? 25.032 25.666 36.298 1.00 15.32 197 LYS D O 1
ATOM 6500 N N . CYS D 1 198 ? 25.021 27.648 35.221 1.00 17.31 198 CYS D N 1
ATOM 6501 C CA . CYS D 1 198 ? 23.573 27.831 35.128 1.00 19.17 198 CYS D CA 1
ATOM 6502 C C . CYS D 1 198 ? 23.007 26.843 34.129 1.00 18.09 198 CYS D C 1
ATOM 6503 O O . CYS D 1 198 ? 23.430 26.826 32.979 1.00 19.37 198 CYS D O 1
ATOM 6506 N N . SER D 1 199 ? 22.071 26.036 34.587 1.00 19.29 199 SER D N 1
ATOM 6507 C CA . SER D 1 199 ? 21.550 24.897 33.839 1.00 20.52 199 SER D CA 1
ATOM 6508 C C . SER D 1 199 ? 20.749 25.390 32.634 1.00 21.44 199 SER D C 1
ATOM 6509 O O . SER D 1 199 ? 20.654 24.710 31.580 1.00 18.83 199 SER D O 1
ATOM 6512 N N . GLY D 1 200 ? 20.132 26.552 32.783 1.00 20.53 200 GLY D N 1
ATOM 6513 C CA . GLY D 1 200 ? 19.302 27.065 31.633 1.00 20.82 200 GLY D CA 1
ATOM 6514 C C . GLY D 1 200 ? 20.140 27.721 30.554 1.00 22.17 200 GLY D C 1
ATOM 6515 O O . GLY D 1 200 ? 19.871 27.513 29.366 1.00 22.62 200 GLY D O 1
ATOM 6516 N N . THR D 1 201 ? 21.146 28.523 30.911 1.00 22.96 201 THR D N 1
ATOM 6517 C CA . THR D 1 201 ? 21.789 29.476 29.981 1.00 22.95 201 THR D CA 1
ATOM 6518 C C . THR D 1 201 ? 23.247 29.186 29.719 1.00 22.85 201 THR D C 1
ATOM 6519 O O . THR D 1 201 ? 23.896 29.834 28.873 1.00 22.67 201 THR D O 1
ATOM 6523 N N . ASN D 1 202 ? 23.821 28.270 30.524 1.00 21.75 202 ASN D N 1
ATOM 6524 C CA . ASN D 1 202 ? 25.235 27.978 30.410 1.00 21.84 202 ASN D CA 1
ATOM 6525 C C . ASN D 1 202 ? 26.144 29.117 30.848 1.00 22.77 202 ASN D C 1
ATOM 6526 O O . ASN D 1 202 ? 27.319 29.056 30.570 1.00 25.82 202 ASN D O 1
ATOM 6531 N N . THR D 1 203 ? 25.616 30.116 31.567 1.00 23.14 203 THR D N 1
ATOM 6532 C CA . THR D 1 203 ? 26.425 31.153 32.167 1.00 22.44 203 THR D CA 1
ATOM 6533 C C . THR D 1 203 ? 27.083 30.575 33.448 1.00 19.58 203 THR D C 1
ATOM 6534 O O . THR D 1 203 ? 26.455 29.842 34.158 1.00 20.88 203 THR D O 1
ATOM 6538 N N . PRO D 1 204 ? 28.345 30.961 33.736 1.00 19.51 204 PRO D N 1
ATOM 6539 C CA . PRO D 1 204 ? 28.932 30.536 35.079 1.00 19.77 204 PRO D CA 1
ATOM 6540 C C . PRO D 1 204 ? 28.100 31.154 36.202 1.00 19.20 204 PRO D C 1
ATOM 6541 O O . PRO D 1 204 ? 27.756 32.319 36.151 1.00 19.73 204 PRO D O 1
ATOM 6545 N N . VAL D 1 205 ? 27.864 30.342 37.212 1.00 19.19 205 VAL D N 1
ATOM 6546 C CA . VAL D 1 205 ? 27.121 30.784 38.412 1.00 19.11 205 VAL D CA 1
ATOM 6547 C C . VAL D 1 205 ? 27.729 32.081 38.978 1.00 20.18 205 VAL D C 1
ATOM 6548 O O . VAL D 1 205 ? 26.999 33.030 39.355 1.00 20.38 205 VAL D O 1
ATOM 6552 N N . ARG D 1 206 ? 29.054 32.124 39.081 1.00 21.37 206 ARG D N 1
ATOM 6553 C CA . ARG D 1 206 ? 29.697 33.354 39.573 1.00 21.90 206 ARG D CA 1
ATOM 6554 C C . ARG D 1 206 ? 29.445 34.620 38.785 1.00 23.49 206 ARG D C 1
ATOM 6555 O O . ARG D 1 206 ? 29.654 35.719 39.288 1.00 23.96 206 ARG D O 1
ATOM 6563 N N . ALA D 1 207 ? 28.933 34.496 37.570 1.00 21.03 207 ALA D N 1
ATOM 6564 C CA . ALA D 1 207 ? 28.770 35.678 36.714 1.00 23.25 207 ALA D CA 1
ATOM 6565 C C . ALA D 1 207 ? 27.353 36.234 36.764 1.00 25.81 207 ALA D C 1
ATOM 6566 O O . ALA D 1 207 ? 27.054 37.259 36.113 1.00 24.38 207 ALA D O 1
ATOM 6568 N N . VAL D 1 208 ? 26.500 35.590 37.562 1.00 25.23 208 VAL D N 1
ATOM 6569 C CA . VAL D 1 208 ? 25.060 35.950 37.650 1.00 26.36 208 VAL D CA 1
ATOM 6570 C C . VAL D 1 208 ? 24.904 37.205 38.469 1.00 28.96 208 VAL D C 1
ATOM 6571 O O . VAL D 1 208 ? 25.489 37.330 39.522 1.00 27.63 208 VAL D O 1
ATOM 6575 N N . THR D 1 209 ? 24.020 38.080 37.985 1.00 32.55 209 THR D N 1
ATOM 6576 C CA . THR D 1 209 ? 23.752 39.397 38.572 1.00 34.92 209 THR D CA 1
ATOM 6577 C C . THR D 1 209 ? 22.291 39.521 39.116 1.00 32.93 209 THR D C 1
ATOM 6578 O O . THR D 1 209 ? 21.349 38.884 38.604 1.00 31.14 209 THR D O 1
ATOM 6582 N N . GLU D 1 210 ? 22.073 40.314 40.150 1.00 32.05 210 GLU D N 1
ATOM 6583 C CA . GLU D 1 210 ? 20.729 40.427 40.662 1.00 31.90 210 GLU D CA 1
ATOM 6584 C C . GLU D 1 210 ? 19.727 40.822 39.542 1.00 30.59 210 GLU D C 1
ATOM 6585 O O . GLU D 1 210 ? 18.575 40.381 39.503 1.00 28.00 210 GLU D O 1
ATOM 6591 N N . ALA D 1 211 ? 20.155 41.684 38.636 1.00 30.84 211 ALA D N 1
ATOM 6592 C CA . ALA D 1 211 ? 19.176 42.216 37.668 1.00 31.30 211 ALA D CA 1
ATOM 6593 C C . ALA D 1 211 ? 18.569 41.185 36.742 1.00 32.47 211 ALA D C 1
ATOM 6594 O O . ALA D 1 211 ? 17.436 41.374 36.278 1.00 34.16 211 ALA D O 1
ATOM 6596 N N . SER D 1 212 ? 19.281 40.088 36.474 1.00 31.10 212 SER D N 1
ATOM 6597 C CA . SER D 1 212 ? 18.762 38.985 35.636 1.00 31.68 212 SER D CA 1
ATOM 6598 C C . SER D 1 212 ? 17.853 37.973 36.331 1.00 29.96 212 SER D C 1
ATOM 6599 O O . SER D 1 212 ? 17.399 37.012 35.705 1.00 31.96 212 SER D O 1
ATOM 6602 N N . THR D 1 213 ? 17.690 38.099 37.640 1.00 26.31 213 THR D N 1
ATOM 6603 C CA . THR D 1 213 ? 16.920 37.125 38.393 1.00 22.97 213 THR D CA 1
ATOM 6604 C C . THR D 1 213 ? 15.552 37.664 38.729 1.00 22.23 213 THR D C 1
ATOM 6605 O O . THR D 1 213 ? 15.323 38.864 38.637 1.00 22.34 213 THR D O 1
ATOM 6609 N N . SER D 1 214 ? 14.662 36.800 39.136 1.00 19.68 214 SER D N 1
ATOM 6610 C CA . SER D 1 214 ? 13.355 37.238 39.676 1.00 21.60 214 SER D CA 1
ATOM 6611 C C . SER D 1 214 ? 12.811 36.281 40.693 1.00 22.38 214 SER D C 1
ATOM 6612 O O . SER D 1 214 ? 12.929 35.057 40.570 1.00 21.71 214 SER D O 1
ATOM 6615 N N . PRO D 1 215 ? 12.158 36.797 41.724 1.00 21.83 215 PRO D N 1
ATOM 6616 C CA . PRO D 1 215 ? 11.474 35.961 42.673 1.00 24.61 215 PRO D CA 1
ATOM 6617 C C . PRO D 1 215 ? 10.307 35.147 42.073 1.00 26.06 215 PRO D C 1
ATOM 6618 O O . PRO D 1 215 ? 9.890 34.155 42.672 1.00 26.61 215 PRO D O 1
ATOM 6622 N N . SER D 1 216 ? 9.761 35.557 40.931 1.00 27.70 216 SER D N 1
ATOM 6623 C CA . SER D 1 216 ? 8.578 34.864 40.394 1.00 30.37 216 SER D CA 1
ATOM 6624 C C . SER D 1 216 ? 9.036 33.600 39.664 1.00 34.01 216 SER D C 1
ATOM 6625 O O . SER D 1 216 ? 8.224 32.848 39.159 1.00 35.30 216 SER D O 1
ATOM 6628 N N . LYS D 1 217 ? 10.346 33.387 39.557 1.00 34.95 217 LYS D N 1
ATOM 6629 C CA . LYS D 1 217 ? 10.822 32.160 38.875 1.00 37.85 217 LYS D CA 1
ATOM 6630 C C . LYS D 1 217 ? 11.399 31.153 39.901 1.00 38.84 217 LYS D C 1
ATOM 6631 O O . LYS D 1 217 ? 12.411 30.497 39.611 1.00 40.64 217 LYS D O 1
ATOM 6637 N N . CYS D 1 218 ? 10.750 31.055 41.071 1.00 41.34 218 CYS D N 1
ATOM 6638 C CA . CYS D 1 218 ? 11.333 30.427 42.281 1.00 43.14 218 CYS D CA 1
ATOM 6639 C C . CYS D 1 218 ? 10.499 29.295 42.810 1.00 44.09 218 CYS D C 1
ATOM 6640 O O . CYS D 1 218 ? 9.475 29.555 43.454 1.00 45.99 218 CYS D O 1
#

Solvent-accessible surface area: 35104 Å² total; per-residue (Å²): 114,54,9,121,77,15,19,36,15,44,50,17,3,8,0,18,43,87,58,20,77,67,26,9,95,36,3,22,72,86,1,104,24,0,26,0,10,46,3,42,0,74,133,8,102,108,36,37,1,66,124,3,42,53,0,54,34,0,24,0,96,22,4,33,0,89,63,8,24,93,30,3,0,48,68,0,50,51,0,70,49,0,42,0,41,50,3,57,0,58,49,9,36,79,30,5,2,51,135,0,69,46,0,44,22,1,4,0,15,42,13,87,0,71,103,7,27,96,32,10,0,54,114,1,76,130,0,62,10,0,8,0,10,76,4,96,0,94,38,2,41,131,26,12,7,79,152,11,101,41,19,30,2,0,19,0,27,90,11,41,1,18,14,18,10,46,85,0,48,48,0,4,41,24,0,52,138,69,22,75,18,0,0,54,25,170,22,4,105,88,22,24,55,19,0,72,1,45,11,26,12,44,30,0,83,61,11,88,134,102,68,21,26,105,94,75,50,126,112,50,11,112,86,16,18,35,13,50,52,15,2,8,0,20,48,92,52,18,76,50,15,20,94,38,3,27,65,89,2,100,25,0,24,0,9,47,2,89,0,73,140,5,70,110,36,34,1,66,118,2,42,50,0,56,34,0,22,0,97,23,4,51,0,88,62,7,21,90,30,4,1,61,70,0,50,54,0,71,46,0,42,0,38,52,4,70,0,58,52,8,32,78,29,4,2,38,138,0,70,45,0,48,22,2,4,0,14,42,9,96,0,66,108,7,27,94,27,6,0,46,98,1,78,130,0,64,11,0,9,0,10,62,0,59,0,92,33,2,35,127,27,5,7,78,158,12,101,40,18,30,2,0,17,0,24,11,0,22,0,24,8,65,6,48,84,0,48,47,0,3,41,20,0,53,146,73,19,75,18,0,0,61,23,164,17,3,96,89,24,21,59,13,0,57,3,41,51,47,40,48,38,0,82,64,16,83,135,100,63,19,27,104,103,94,46,135,124,56,8,115,80,14,19,36,13,50,50,16,3,7,0,21,50,88,55,14,77,63,22,14,95,31,2,37,68,90,2,102,25,0,27,0,9,51,7,106,0,73,89,2,124,107,34,37,0,65,118,2,43,50,0,54,34,0,22,0,100,21,4,71,0,92,46,6,15,81,33,3,0,44,68,0,52,53,0,68,47,0,44,0,39,51,2,84,0,50,61,10,35,88,27,4,2,45,133,0,69,46,0,46,22,2,3,0,14,42,10,92,0,76,112,5,31,83,26,8,1,47,109,0,75,132,0,65,12,0,9,0,10,65,0,62,0,124,35,2,35,125,27,4,7,78,153,13,99,39,18,31,2,0,16,0,13,14,0,19,0,37,13,86,8,33,82,0,49,48,0,4,39,24,0,54,139,69,23,76,18,0,0,62,20,161,20,3,98,85,34,24,60,4,0,59,5,42,58,46,50,56,41,0,81,71,26,81,127,103,67,14,37,109,95,112,80,125,52,8,116,80,16,17,36,13,47,46,16,2,9,0,20,44,90,70,17,70,69,24,11,99,39,3,31,64,87,2,107,24,0,24,0,9,50,3,52,0,76,128,6,100,98,36,38,0,69,123,2,42,51,0,57,35,0,23,0,95,23,2,40,0,94,69,7,24,88,33,2,0,58,69,0,50,52,0,68,46,0,46,0,38,47,2,36,0,62,46,7,34,80,28,4,2,49,151,0,72,44,0,43,24,2,4,0,15,42,14,84,0,73,108,8,26,91,27,8,1,44,105,1,77,134,0,64,11,0,8,0,10,78,4,91,0,118,32,2,33,122,22,3,7,78,154,11,102,42,19,32,2,0,20,0,29,88,11,39,0,24,15,22,10,46,84,0,48,45,0,4,42,22,0,53,136,69,24,73,17,0,0,60,25,170,21,3,95,87,22,22,56,21,0,76,1,30,13,28,9,48,35,0,83,65,21,79,122,88,62,16,33,102,84,74,93

Radius of gyration: 29.04 Å; Cα contacts (8 Å, |Δi|>4): 2436; chains: 4; bounding box: 72×76×67 Å

Secondary structure (DSSP, 8-state):
---TTSEEETTEEE-TTS--SSPPS---TT--EEE--SS------TTTTTT-TT-SEEE-TTS------TTTTTT-TT--EEE-TTS--S---TTTTTT-TT--EEE--SS------TTTTTT-TT--EEE--SS------TTTTTT-TT--EEE--SS-B--SBTTHHHHHHHHHHTGGGEEETTTTEE-GGGSBBTTT--BGGG--GGG-BGGG--/---TTSEEETTEEE-TTS--SSPPS---TT-SEEE--SS------TTTTTT-TT-SEEE-TTS------TTTTTT-TT--EEE--SS--S---TTTTTT-TT--EEE--SS------TTTTTT-TT--EEE--SS------TTTTTT-TT--EEE--SS-B-TTBGGGHHHHHHHHHTGGGEEETTTTEE-TT-SBBTTT--BGGG--GGG-BTT---/---TTSEEETTEEE-TTS--SSPPTT--TT--EEE--SS------TTTTTT-TT-SEEE-TTS------TTTTTT-TT--EEE-TT---S---TTTTTT-TT--EEE--SS------TTTTTT-TT--EEE--SS------TTTTTT-TT--EEE--SS-B--SBTTHHHHHHHHHHTGGGEEETTTTEE-GGGSBBTTT--BGGG--GGG-BTT--/---TTSEEETTEEE-TTS--SSPPS---TT-SEEE--SS------TTTTTT-TT-SEEE--SS------TTTTTT-TT--EEE-TTS--S---TTTTTT-TT--EEE--SS------TTTTTT-TT--EEE--SS--S---TTTTTT-TT--EEE--SS-B-TTBGGGHHHHHHHHHTGGGEEETTTTEE-TT-SBBTTT--BGGG--GGG-BGGG-

Organism: Petromyzon marinus (NCBI:txid7757)

Nearest PDB structures (foldseek):
  4k79-assembly1_A  TM=9.991E-01  e=2.095E-36  Petromyzon marinus
  5ufd-assembly2_B  TM=9.654E-01  e=9.505E-27  Petromyzon marinus
  2o6s-assembly2_B  TM=9.857E-01  e=3.652E-21  Eptatretus burgeri
  3wo9-assembly1_A  TM=9.415E-01  e=5.643E-16  Lethenteron camtschaticum
  3m19-assembly2_B  TM=9.128E-01  e=6.992E-16  Petromyzon marinus